Protein 8OVX (pdb70)

Radius of gyration: 34.3 Å; Cα contacts (8 Å, |Δi|>4): 989; chains: 6; bounding box: 83×64×106 Å

Foldseek 3Di:
DCVVVVVVVPVVQWDWDDDCAIKTWGWDADPPVRGIDDIWIWGWAADPVPGAIDTDDTPDQPLDDLHVVCCVPPNRRPNDVVSVVVSVVVVNVVVVLVVVLVVLVVVVVVVVQWADWDADSNRAQIWTHHPQWTWGFGADRCGTPDIRTPNVPNCCVVCVVVVVD/DCPCVCDVVQHQKHWDWDDWDQDVFKIKTKTKIWRCLPVVDTWMFIKIFIARVPPGDTPDMDGDDTGPPCRPVLPLLPPPRDVCLRVVQVSLLVVLLSVQQVLQVVVCVVQVPQWNKDAPDPRFKIWIAHPHKIKIWGWDWHADPCVRHIDTDIAIWIDHNPDTDDRVVVVVLLVVLCVVPNDRVSVVVVVCVVVPPPD/DVVVVVCVVVVVVVLVDPDDPPSPPVCCPVVVVVVVCVVVVDDDDDDDDDCVPPDPPVVVVCVVDVVVVVVVVVVVCVCVVCVVVVVVPCPVVVVVVPD/DVVVVVVVVVVVVVVVVVVVVVVVVVVVCVVVVPDDDDDPDDDDVVVVVVVVVCCCPPPVHHVVVVVCVVVVVVVVVVD/DVVVLVVLVVVLVVVVVVVVVVLVVVLVVCPPVHPNVVSVVVVVVCVVPPPCVPPPVVSSVVSVVVVVVVVVVVVVLVVLVVVVVPVVVVLVSLVPRDQDVPVVNVVCNVVSVVVPVVSVVVVVVVVVVVVVVVVVVVVVVVQVVVCVVVVPNPVVCVVVCVVVVVVVVVVVVVVVVVCCCVPVVDPVVVVVVVCVVPVPPPD/DDCVVVVVVVVVCVQCCNVCPLVNVLVVCVVVDDPNVCSVVVVVVSVVVVVVVSVVVVVVVVVVVVVVVVVDVPCVVVVVVVVVVVVVVVVVVVVVVVVVVVVVVVVVVVVVPDDPDPPVVVVVVVVVVVVVVVVVVVVD

B-factor: mean 207.93, std 102.01, range [83.56, 585.02]

Solvent-accessible surface area: 45520 Å² total; per-residue (Å²): 133,70,90,9,43,44,44,12,27,85,9,15,1,2,12,14,69,41,78,175,75,9,9,9,55,2,7,3,19,9,99,76,82,35,60,68,38,126,50,19,83,10,48,17,73,36,94,166,112,68,91,8,32,63,34,104,99,92,55,16,46,104,51,12,70,9,73,36,49,13,73,36,0,48,44,21,91,6,75,55,73,55,10,12,21,0,15,0,10,45,8,4,51,56,13,22,49,26,24,108,1,76,48,38,40,87,75,22,32,66,101,149,70,22,93,101,57,94,87,51,134,68,16,8,76,18,32,22,104,40,149,111,66,62,26,44,22,96,11,89,78,47,45,24,89,50,73,55,128,107,120,74,7,86,34,30,32,12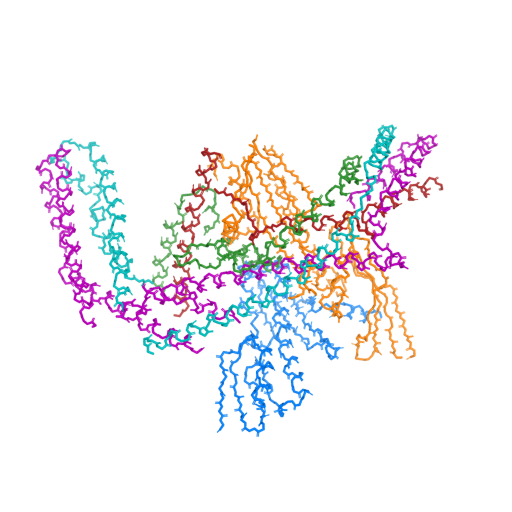6,137,39,54,147,92,43,123,131,97,82,46,19,79,81,76,14,12,54,91,7,76,28,58,58,84,57,112,82,137,69,119,50,52,14,23,15,25,3,40,13,59,8,25,44,82,107,73,32,43,19,16,5,28,20,66,23,15,30,67,115,126,107,44,22,21,88,92,25,49,76,79,100,8,16,56,51,10,84,7,62,0,44,30,2,12,79,55,121,4,21,6,61,3,15,7,0,5,7,0,14,6,7,0,80,32,76,6,64,35,23,3,102,53,13,39,94,98,6,68,101,170,17,139,24,88,75,93,17,103,15,14,0,0,30,2,24,9,167,84,16,24,1,20,0,6,2,7,30,16,17,18,48,77,128,20,17,1,64,0,48,0,2,3,4,14,75,39,50,81,62,66,35,40,8,39,46,16,4,20,18,0,72,9,6,0,69,44,8,0,12,121,55,0,3,58,5,9,2,37,24,4,58,16,104,86,44,178,129,93,66,75,42,2,106,118,88,51,92,130,41,51,148,38,152,24,107,24,15,27,75,78,31,118,104,4,75,44,51,24,102,24,16,20,59,14,5,16,4,101,10,1,92,44,37,94,69,62,32,123,25,211,62,39,25,68,33,7,76,86,51,8,94,8,6,131,45,11,40,85,11,15,135,94,4,47,122,33,11,28,116,22,42,67,11,5,58,30,83,44,12,39,77,56,63,106,83,87,45,184,114,31,25,104,59,3,65,42,85,35,93,84,38,68,86,14,20,105,77,14,64,96,41,49,77,58,36,122,71,95,94,70,37,107,62,29,6,38,75,19,78,17,17,12,23,4,46,68,23,2,48,11,6,9,20,23,17,2,15,30,103,50,14,44,55,22,8,108,52,42,41,77,92,74,118,152,93,91,60,39,77,46,14,19,94,42,19,61,80,36,31,68,16,69,107,58,34,38,65,98,25,24,97,53,27,42,79,68,10,64,106,107,5,9,111,30,32,76,36,28,17,95,98,66,13,137,88,35,48,34,138,52,116,2,49,105,18,0,78,72,5,45,65,44,20,54,109,60,77,63,54,36,48,101,83,30,94,122,22,46,88,69,117,152,44,18,35,39,2,22,130,12,48,63,31,111,152,144,25,32,54,27,33,32,84,36,14,104,39,5,2,34,18,1,11,0,25,43,9,3,44,49,14,41,74,29,0,55,12,3,5,11,28,3,70,2,6,27,56,0,2,96,96,45,64,87,68,78,61,11,66,54,38,16,37,68,3,21,36,75,3,35,98,10,20,46,56,23,20,126,26,40,54,60,36,58,99,85,64,70,48,90,82,47,33,63,63,52,52,64,59,26,31,59,42,11,47,66,148,58,1,30,61,43,26,49,84,47,33,55,80,33,38,39,41,74,104,12,54,47,78,40,37,73,101,53,7,105,120,82,20,102,47,78,143,50,1,87,76,11,58,88,61,25,64,56,22,14,59,106,28,57,70,83,24,47,70,88,22,79,97,41,12,81,36,42,51,41,196,58,88,104,71,65,18,24,72,10,17,109,92,6,31,70,75,1,97,114,79,8,105,100,25,8,50,36,2,82,56,51,16,64,56,9,40,66,18,4,98,53,3,102,24,132,72,75,14,84,70,18,17,65,35,2,52,64,14,17,63,55,35,40,65,26,61,90,90,76

Sequence (885 aa):
DYIVLENVYRMFGITFFPLVMLGIRLEVFSERTSQFEKPHYVLLKKRIKSNSWFLFKHTIPSFIDVQGIFDDTNGGLVISHDDAYLFAKRVFLQLVEVQKRRQIFKDLEAKKIIHDLDLDLESSMVSFFVKDIKVELFVKQNEIVSCSILDSLDDLELKLNHSFARLSYLRDHTYPHLQVSVQSRDRVHGIEVLVVNYKFCRNTMNPFEIQFKMFYKFEDSTLLKWEILRISTNVRLKAKQLLATRNFQKCLLSLYEFDKIKSKKTGIFQNLINLLKRKTRCYLMNNSDSLIVERVTIKLQINFIITMPGECFLPMSKISIALWKGGERFNQIDLDEICYGLIKEYGVKTGLKEICNVCLFPDMMNLKTNNKKRLTEKLIQKDLHPVLNKADGPVTFRNDSHELNLMLNDPIKSTADVRLDKEEVLSLLPSLKEYTKKSKELKETMGQMISDSHEEEIKEVFVGKDWHDLQNEQAKLNDKVKLNKRLNDLTSTLLGKDSEDDSIRDDSNILDIAHFVDLMDPYNGLLKKINKINENLSNELQMTDTYNSISNFIENELTALLSSDDYLMDDLAGELPNEVCRLLKAQVIEKRKDAMSRGKQDLLSKEIYDNESELRASQSQQIMELVGIERLIEDVLKLPQMDLKVLSEYSNLRKDLILKCQALQIGESKLSDILSQTNSINSLTTSIKEASEDDDISEYFATYNGKLVVALEEMKLLLEEAVKTFGNSPEKREKIKKILSELKKMNSEQLLHNYVSDSLLTTLISFQEFKQQLQSYTSDEQQLQHWYELLQARDARVTSELEARIKQFFITLRSRLSLETLIDALYKINDLLQQRLQILDDAIQEKTSELAEFENMVRSPSAGDNAIPGLLQIIQSYINLLEEN

Nearest PDB structures (foldseek):
  8ovx-assembly1_Q  TM=1.010E+00  e=6.909E-16  Saccharomyces cerevisiae
  8ovx-assembly1_P  TM=1.005E+00  e=2.615E-40  Saccharomyces cerevisiae
  6qlf-assembly1_P  TM=9.758E-01  e=1.849E-33  Saccharomyces cerevisiae
  6qle-assembly1_P  TM=9.752E-01  e=4.455E-33  Saccharomyces cerevisiae
  8ow1-assembly1_P  TM=9.582E-01  e=1.635E-29  Saccharomyces cerevisiae

Secondary structure (DSSP, 8-state):
-HHHHHHHHHTSSEEEEE---EEEEE--B-TTT-SB-PPEEEEEEE-TTT--EEEEEE---TTS-SSTTTTSSGGG---SHHHHHHHHHHHHHHHHHHHHHHHHHHHHHHTTSS--EE--SSSSS-EE--SS--EEEEEETTEEEEEEE----THHHHHHHHHH-/-HHHHHHTSSTTEEEEEEEEEE----EEEEEEEEE-SSTTS-EEEEEEEEE-SSS-----EEEEEE-TTTTTHHHHGGGSS-GGGTSTTTHHHHHHHHHHHHHHHHHHTTTTTTSEEEESSSSSEEEEEE--EEEEEEEEEEPPP---S-EEEEEEEEE-SS-B--HHHHHHHHHHHHHHT-HHHHHHHHHHHHH-S--/-HHHHHHHHHHHHHS--S-SSTTSS----HHHHHHHHHHTTB--SPPPPP-SSS---HHHHHHH--HHHHHHHHHHHHHHHHHHHHHTT-HHHHHHHH-/-HHHHHHHHHHHHHHHHHHHHHHHHHHHHHHHH-----SSSS--HHHHHHHHHHHHT-SSSTTHHHHHHHHHHHHHHH-/-HHHHHHHHHHHHHHHHHHHHHHHHHHHHHBTTB-HHHHHHHHHHIIIIIGGGS-HHHHHHHHHHHHHHHHHHHHHHHHHHHHHH--HHHHHHHHTS-----HHHHHHHHHHHHHHHHHHHHHHHHHHHHHHHHHHHHHHHHHHHHHHHHSSS-HHHHTTSHHHHHHHHHHHHHHHHHHHHHHT--HHHHHHHHHHHHHHHH-/--HHHHHHHHHHTTSTTTTS-HHHHHHHTTTT-S-STHHHHHHHHHHHHHHHHHHHHHHHHHHHHHHHHHT---THHHHHHHHHHHHHHHHHHHHHHHHHHHHHHHHHHHHHS---S-HHHHHHHHHHHHHHHHHHHHH-

Structure (mmCIF, N/CA/C/O backbone):
data_8OVX
#
_entry.id   8OVX
#
_cell.length_a   1.00
_cell.length_b   1.00
_cell.length_c   1.00
_cell.angle_alpha   90.00
_cell.angle_beta   90.00
_cell.angle_gamma   90.00
#
_symmetry.space_group_name_H-M   'P 1'
#
loop_
_entity.id
_entity.type
_entity.pdbx_description
1 polymer 'Inner kinetochore subunit MCM21'
2 polymer 'Inner kinetochore subunit CTF19'
3 polymer 'Inner kinetochore subunit OKP1'
4 polymer 'Inner kinetochore subunit AME1'
5 polymer 'Inner kinetochore subunit NKP1'
6 polymer 'Inner kinetochore subunit NKP2'
#
loop_
_atom_site.group_PDB
_atom_site.id
_atom_site.type_symbol
_atom_site.label_atom_id
_atom_site.label_alt_id
_atom_site.label_comp_id
_atom_site.label_asym_id
_atom_site.label_entity_id
_atom_site.label_seq_id
_atom_site.pdbx_PDB_ins_code
_atom_site.Cartn_x
_atom_site.Cartn_y
_atom_site.Cartn_z
_atom_site.occupancy
_atom_site.B_iso_or_equiv
_atom_site.auth_seq_id
_atom_site.auth_comp_id
_atom_site.auth_asym_id
_atom_site.auth_atom_id
_atom_site.pdbx_PDB_model_num
ATOM 1 N N . ASP A 1 162 ? 142.361 111.691 105.977 1.00 211.24 162 ASP O N 1
ATOM 2 C CA . ASP A 1 162 ? 141.082 112.390 105.963 1.00 211.24 162 ASP O CA 1
ATOM 3 C C . ASP A 1 162 ? 140.671 112.821 107.363 1.00 211.24 162 ASP O C 1
ATOM 4 O O . ASP A 1 162 ? 140.950 113.937 107.791 1.00 211.24 162 ASP O O 1
ATOM 9 N N . TYR A 1 163 ? 139.993 111.914 108.066 1.00 211.22 163 TYR O N 1
ATOM 10 C CA . TYR A 1 163 ? 139.479 112.207 109.398 1.00 211.22 163 TYR O CA 1
ATOM 11 C C . TYR A 1 163 ? 140.573 112.232 110.459 1.00 211.22 163 TYR O C 1
ATOM 12 O O . TYR A 1 163 ? 140.392 112.882 111.499 1.00 211.22 163 TYR O O 1
ATOM 21 N N . ILE A 1 164 ? 141.699 111.555 110.209 1.00 208.60 164 ILE O N 1
ATOM 22 C CA . ILE A 1 164 ? 142.761 111.441 111.208 1.00 208.60 164 ILE O CA 1
ATOM 23 C C . ILE A 1 164 ? 143.353 112.809 111.545 1.00 208.60 164 ILE O C 1
ATOM 24 O O . ILE A 1 164 ? 143.522 113.156 112.726 1.00 208.60 164 ILE O O 1
ATOM 29 N N . VAL A 1 165 ? 143.606 113.635 110.526 1.00 205.24 165 VAL O N 1
ATOM 30 C CA . VAL A 1 165 ? 144.122 114.975 110.774 1.00 205.24 165 VAL O CA 1
ATOM 31 C C . VAL A 1 165 ? 143.056 115.829 111.450 1.00 205.24 165 VAL O C 1
ATOM 32 O O . VAL A 1 165 ? 143.370 116.745 112.216 1.00 205.24 165 VAL O O 1
ATOM 36 N N . LEU A 1 166 ? 141.778 115.506 111.226 1.00 206.88 166 LEU O N 1
ATOM 37 C CA . LEU A 1 166 ? 140.724 116.233 111.924 1.00 206.88 166 LEU O CA 1
ATOM 38 C C . LEU A 1 166 ? 140.715 115.919 113.416 1.00 206.88 166 LEU O C 1
ATOM 39 O O . LEU A 1 166 ? 140.497 116.824 114.231 1.00 206.88 166 LEU O O 1
ATOM 44 N N . GLU A 1 167 ? 140.975 114.664 113.818 1.00 208.83 167 GLU O N 1
ATOM 45 C CA . GLU A 1 167 ? 141.043 114.457 115.266 1.00 208.83 167 GLU O CA 1
ATOM 46 C C . GLU A 1 167 ? 142.347 115.002 115.842 1.00 208.83 167 GLU O C 1
ATOM 47 O O . GLU A 1 167 ? 142.395 115.352 117.023 1.00 208.83 167 GLU O O 1
ATOM 53 N N . ASN A 1 168 ? 143.413 115.101 115.034 1.00 205.11 168 ASN O N 1
ATOM 54 C CA . ASN A 1 168 ? 144.609 115.790 115.540 1.00 205.11 168 ASN O CA 1
ATOM 55 C C . ASN A 1 168 ? 144.343 117.278 115.780 1.00 205.11 168 ASN O C 1
ATOM 56 O O . ASN A 1 168 ? 144.756 117.838 116.810 1.00 205.11 168 ASN O O 1
ATOM 61 N N . VAL A 1 169 ? 143.647 117.925 114.841 1.00 195.49 169 VAL O N 1
ATOM 62 C CA . VAL A 1 169 ? 143.238 119.319 114.997 1.00 195.49 169 VAL O CA 1
ATOM 63 C C . VAL A 1 169 ? 142.310 119.487 116.192 1.00 195.49 169 VAL O C 1
ATOM 64 O O . VAL A 1 169 ? 142.426 120.458 116.949 1.00 195.49 169 VAL O O 1
ATOM 68 N N . TYR A 1 170 ? 141.402 118.537 116.408 1.00 207.83 170 TYR O N 1
ATOM 69 C CA . TYR A 1 170 ? 140.524 118.628 117.570 1.00 207.83 170 TYR O CA 1
ATOM 70 C C . TYR A 1 170 ? 141.297 118.395 118.865 1.00 207.83 170 TYR O C 1
ATOM 71 O O . TYR A 1 170 ? 140.991 119.002 119.898 1.00 207.83 170 TYR O O 1
ATOM 80 N N . ARG A 1 171 ? 142.317 117.536 118.827 1.00 203.34 171 ARG O N 1
ATOM 81 C CA . ARG A 1 171 ? 143.019 117.174 120.050 1.00 203.34 171 ARG O CA 1
ATOM 82 C C . ARG A 1 171 ? 144.111 118.159 120.443 1.00 203.34 171 ARG O C 1
ATOM 83 O O . ARG A 1 171 ? 144.606 118.066 121.572 1.00 203.34 171 ARG O O 1
ATOM 91 N N . MET A 1 172 ? 144.534 119.074 119.556 1.00 186.29 172 MET O N 1
ATOM 92 C CA . MET A 1 172 ? 145.634 119.945 119.983 1.00 186.29 172 MET O CA 1
ATOM 93 C C . MET A 1 172 ? 145.181 120.938 121.045 1.00 186.29 172 MET O C 1
ATOM 94 O O . MET A 1 172 ? 146.027 121.520 121.734 1.00 186.29 172 MET O O 1
ATOM 99 N N . PHE A 1 173 ? 143.870 121.184 121.143 1.00 182.16 173 PHE O N 1
ATOM 100 C CA . PHE A 1 173 ? 143.324 122.094 122.144 1.00 182.16 173 PHE O CA 1
ATOM 101 C C . PHE A 1 173 ? 143.667 121.630 123.553 1.00 182.16 173 PHE O C 1
ATOM 102 O O . PHE A 1 173 ? 144.357 122.330 124.303 1.00 182.16 173 PHE O O 1
ATOM 110 N N . GLY A 1 174 ? 143.214 120.439 123.920 1.00 193.00 174 GLY O N 1
ATOM 111 C CA . GLY A 1 174 ? 143.424 119.944 125.261 1.00 193.00 174 GLY O CA 1
ATOM 112 C C . GLY A 1 174 ? 142.124 119.825 126.023 1.00 193.00 174 GLY O C 1
ATOM 113 O O . GLY A 1 174 ? 142.091 119.291 127.132 1.00 193.00 174 GLY O O 1
ATOM 114 N N . ILE A 1 175 ? 141.049 120.355 125.448 1.00 198.87 175 ILE O N 1
ATOM 115 C CA . ILE A 1 175 ? 139.703 120.211 125.988 1.00 198.87 175 ILE O CA 1
ATOM 116 C C . ILE A 1 175 ? 138.806 119.721 124.864 1.00 198.87 175 ILE O C 1
ATOM 117 O O . ILE A 1 175 ? 138.539 120.468 123.915 1.00 198.87 175 ILE O O 1
ATOM 122 N N . THR A 1 176 ? 138.335 118.478 124.961 1.00 219.18 176 THR O N 1
ATOM 123 C CA . THR A 1 176 ? 137.361 117.981 123.997 1.00 219.18 176 THR O CA 1
ATOM 124 C C . THR A 1 176 ? 136.191 117.329 124.719 1.00 219.18 176 THR O C 1
ATOM 125 O O . THR A 1 176 ? 136.335 116.814 125.829 1.00 219.18 176 THR O O 1
ATOM 129 N N . PHE A 1 177 ? 135.026 117.363 124.076 1.00 216.96 177 PHE O N 1
ATOM 130 C CA . PHE A 1 177 ? 133.805 116.764 124.613 1.00 216.96 177 PHE O CA 1
ATOM 131 C C . PHE A 1 177 ? 133.292 115.746 123.600 1.00 216.96 177 PHE O C 1
ATOM 132 O O . PHE A 1 177 ? 132.793 116.115 122.533 1.00 216.96 177 PHE O O 1
ATOM 140 N N . PHE A 1 178 ? 133.410 114.484 123.934 1.00 234.60 178 PHE O N 1
ATOM 141 C CA . PHE A 1 178 ? 133.007 113.313 123.181 1.00 234.60 178 PHE O CA 1
ATOM 142 C C . PHE A 1 178 ? 131.598 112.890 123.580 1.00 234.60 178 PHE O C 1
ATOM 143 O O . PHE A 1 178 ? 131.329 112.624 124.759 1.00 234.60 178 PHE O O 1
ATOM 151 N N . PRO A 1 179 ? 130.675 112.858 122.622 1.00 234.28 179 PRO O N 1
ATOM 152 C CA . PRO A 1 179 ? 129.290 112.494 122.938 1.00 234.28 179 PRO O CA 1
ATOM 153 C C . PRO A 1 179 ? 129.155 111.011 123.246 1.00 234.28 179 PRO O C 1
ATOM 154 O O . PRO A 1 179 ? 129.924 110.173 122.772 1.00 234.28 179 PRO O O 1
ATOM 158 N N . LEU A 1 180 ? 128.146 110.695 124.052 1.00 244.74 180 LEU O N 1
ATOM 159 C CA . LEU A 1 180 ? 127.878 109.312 124.421 1.00 244.74 180 LEU O CA 1
ATOM 160 C C . LEU A 1 180 ? 126.394 109.170 124.728 1.00 244.74 180 LEU O C 1
ATOM 161 O O . LEU A 1 180 ? 125.717 110.150 125.047 1.00 244.74 180 LEU O O 1
ATOM 166 N N . VAL A 1 181 ? 125.900 107.940 124.625 1.00 243.87 181 VAL O N 1
ATOM 167 C CA . VAL A 1 181 ? 124.497 107.650 124.896 1.00 243.87 181 VAL O CA 1
ATOM 168 C C . VAL A 1 181 ? 124.368 106.727 126.104 1.00 243.87 181 VAL O C 1
ATOM 169 O O . VAL A 1 181 ? 125.344 106.117 126.541 1.00 243.87 181 VAL O O 1
ATOM 173 N N . MET A 1 201 ? 124.758 111.538 127.822 1.00 247.07 201 MET O N 1
ATOM 174 C CA . MET A 1 201 ? 126.010 111.261 128.511 1.00 247.07 201 MET O CA 1
ATOM 175 C C . MET A 1 201 ? 127.085 112.156 127.910 1.00 247.07 201 MET O C 1
ATOM 176 O O . MET A 1 201 ? 126.871 112.743 126.849 1.00 247.07 201 MET O O 1
ATOM 181 N N . LEU A 1 202 ? 128.244 112.259 128.557 1.00 241.99 202 LEU O N 1
ATOM 182 C CA . LEU A 1 202 ? 129.309 113.079 127.991 1.00 241.99 202 LEU O CA 1
ATOM 183 C C . LEU A 1 202 ? 130.655 112.512 128.418 1.00 241.99 202 LEU O C 1
ATOM 184 O O . LEU A 1 202 ? 130.757 111.782 129.404 1.00 241.99 202 LEU O O 1
ATOM 189 N N . GLY A 1 203 ? 131.693 112.855 127.655 1.00 231.71 203 GLY O N 1
ATOM 190 C CA . GLY A 1 203 ? 133.050 112.558 128.069 1.00 231.71 203 GLY O CA 1
ATOM 191 C C . GLY A 1 203 ? 134.011 113.696 127.794 1.00 231.71 203 GLY O C 1
ATOM 192 O O . GLY A 1 203 ? 134.215 114.074 126.640 1.00 231.71 203 GLY O O 1
ATOM 193 N N . ILE A 1 204 ? 134.617 114.249 128.839 1.00 224.42 204 ILE O N 1
ATOM 194 C CA . ILE A 1 204 ? 135.580 115.334 128.703 1.00 224.42 204 ILE O CA 1
ATOM 195 C C . ILE A 1 204 ? 136.978 114.734 128.668 1.00 224.42 204 ILE O C 1
ATOM 196 O O . ILE A 1 204 ? 137.392 114.039 129.605 1.00 224.42 204 ILE O O 1
ATOM 201 N N . ARG A 1 205 ? 137.701 114.995 127.585 1.00 205.67 205 ARG O N 1
ATOM 202 C CA . ARG A 1 205 ? 139.063 114.518 127.399 1.00 205.67 205 ARG O CA 1
ATOM 203 C C . ARG A 1 205 ? 140.030 115.685 127.541 1.00 205.67 205 ARG O C 1
ATOM 204 O O . ARG A 1 205 ? 139.847 116.735 126.906 1.00 205.67 205 ARG O O 1
ATOM 212 N N . LEU A 1 206 ? 141.054 115.484 128.372 1.00 198.28 206 LEU O N 1
ATOM 213 C CA . LEU A 1 206 ? 142.023 116.510 128.736 1.00 198.28 206 LEU O CA 1
ATOM 214 C C . LEU A 1 206 ? 143.427 116.016 128.420 1.00 198.28 206 LEU O C 1
ATOM 215 O O . LEU A 1 206 ? 143.806 114.914 128.829 1.00 198.28 206 LEU O O 1
ATOM 220 N N . GLU A 1 207 ? 144.196 116.828 127.698 1.00 197.33 207 GLU O N 1
ATOM 221 C CA . GLU A 1 207 ? 145.613 116.563 127.486 1.00 197.33 207 GLU O CA 1
ATOM 222 C C . GLU A 1 207 ? 146.372 117.877 127.556 1.00 197.33 207 GLU O C 1
ATOM 223 O O . GLU A 1 207 ? 145.867 118.912 127.113 1.00 197.33 207 GLU O O 1
ATOM 229 N N . VAL A 1 208 ? 147.574 117.841 128.120 1.00 187.16 208 VAL O N 1
ATOM 230 C CA . VAL A 1 208 ? 148.412 119.027 128.251 1.00 187.16 208 VAL O CA 1
ATOM 231 C C . VAL A 1 208 ? 149.668 118.818 127.419 1.00 187.16 208 VAL O C 1
ATOM 232 O O . VAL A 1 208 ? 150.408 117.849 127.626 1.00 187.16 208 VAL O O 1
ATOM 236 N N . PHE A 1 209 ? 149.910 119.724 126.476 1.00 177.46 209 PHE O N 1
ATOM 237 C CA . PHE A 1 209 ? 151.096 119.627 125.638 1.00 177.46 209 PHE O CA 1
ATOM 238 C C . PHE A 1 209 ? 152.325 120.070 126.420 1.00 177.46 209 PHE O C 1
ATOM 239 O O . PHE A 1 209 ? 152.307 121.105 127.093 1.00 177.46 209 PHE O O 1
ATOM 247 N N . SER A 1 210 ? 153.393 119.285 126.331 1.00 185.30 210 SER O N 1
ATOM 248 C CA . SER A 1 210 ? 154.647 119.605 126.998 1.00 185.30 210 SER O CA 1
ATOM 249 C C . SER A 1 210 ? 155.546 120.362 126.029 1.00 185.30 210 SER O C 1
ATOM 250 O O . SER A 1 210 ? 155.778 119.904 124.906 1.00 185.30 210 SER O O 1
ATOM 253 N N . GLU A 1 211 ? 156.045 121.521 126.461 1.00 179.49 211 GLU O N 1
ATOM 254 C CA . GLU A 1 211 ? 156.939 122.297 125.609 1.00 179.49 211 GLU O CA 1
ATOM 255 C C . GLU A 1 211 ? 158.321 121.662 125.518 1.00 179.49 211 GLU O C 1
ATOM 256 O O . GLU A 1 211 ? 158.970 121.740 124.468 1.00 179.49 211 GLU O O 1
ATOM 262 N N . ARG A 1 212 ? 158.780 121.022 126.595 1.00 179.70 212 ARG O N 1
ATOM 263 C CA . ARG A 1 212 ? 160.126 120.457 126.612 1.00 179.70 212 ARG O CA 1
ATOM 264 C C . ARG A 1 212 ? 160.210 119.200 125.754 1.00 179.70 212 ARG O C 1
ATOM 265 O O . ARG A 1 212 ? 161.024 119.119 124.827 1.00 179.70 212 ARG O O 1
ATOM 267 N N . THR A 1 213 ? 159.372 118.207 126.045 1.00 179.33 213 THR O N 1
ATOM 268 C CA . THR A 1 213 ? 159.420 116.942 125.323 1.00 179.33 213 THR O CA 1
ATOM 269 C C . THR A 1 213 ? 158.663 116.981 124.003 1.00 179.33 213 THR O C 1
ATOM 270 O O . THR A 1 213 ? 158.727 116.000 123.253 1.00 179.33 213 THR O O 1
ATOM 274 N N . SER A 1 214 ? 157.967 118.086 123.710 1.00 184.75 214 SER O N 1
ATOM 275 C CA . SER A 1 214 ? 157.208 118.290 122.466 1.00 184.75 214 SER O CA 1
ATOM 276 C C . SER A 1 214 ? 156.188 117.179 122.226 1.00 184.75 214 SER O C 1
ATOM 277 O O . SER A 1 214 ? 155.973 116.747 121.093 1.00 184.75 214 SER O O 1
ATOM 280 N N . GLN A 1 215 ? 155.545 116.711 123.292 1.00 191.90 215 GLN O N 1
ATOM 281 C CA . GLN A 1 215 ? 154.571 115.637 123.196 1.00 191.90 215 GLN O CA 1
ATOM 282 C C . GLN A 1 215 ? 153.425 115.898 124.164 1.00 191.90 215 GLN O C 1
ATOM 283 O O . GLN A 1 215 ? 153.594 116.573 125.183 1.00 191.90 215 GLN O O 1
ATOM 289 N N . PHE A 1 216 ? 152.253 115.362 123.830 1.00 194.57 216 PHE O N 1
ATOM 290 C CA . PHE A 1 216 ? 151.086 115.496 124.686 1.00 194.57 216 PHE O CA 1
ATOM 291 C C . PHE A 1 216 ? 151.231 114.619 125.929 1.00 194.57 216 PHE O C 1
ATOM 292 O O . PHE A 1 216 ? 152.068 113.714 125.998 1.00 194.57 216 PHE O O 1
ATOM 300 N N . GLU A 1 217 ? 150.393 114.899 126.923 1.00 198.07 217 GLU O N 1
ATOM 301 C CA . GLU A 1 217 ? 150.390 114.146 128.165 1.00 198.07 217 GLU O CA 1
ATOM 302 C C . GLU A 1 217 ? 149.435 112.958 128.043 1.00 198.07 217 GLU O C 1
ATOM 303 O O . GLU A 1 217 ? 148.860 112.696 126.984 1.00 198.07 217 GLU O O 1
ATOM 309 N N . LYS A 1 218 ? 149.280 112.218 129.136 1.00 204.06 218 LYS O N 1
ATOM 310 C CA . LYS A 1 218 ? 148.336 111.111 129.166 1.00 204.06 218 LYS O CA 1
ATOM 311 C C . LYS A 1 218 ? 146.910 111.647 129.087 1.00 204.06 218 LYS O C 1
ATOM 312 O O . LYS A 1 218 ? 146.576 112.611 129.790 1.00 204.06 218 LYS O O 1
ATOM 318 N N . PRO A 1 219 ? 146.051 111.071 128.243 1.00 206.61 219 PRO O N 1
ATOM 319 C CA . PRO A 1 219 ? 144.670 111.565 128.126 1.00 206.61 219 PRO O CA 1
ATOM 320 C C . PRO A 1 219 ? 143.870 111.267 129.386 1.00 206.61 219 PRO O C 1
ATOM 321 O O . PRO A 1 219 ? 143.726 110.111 129.788 1.00 206.61 219 PRO O O 1
ATOM 325 N N . HIS A 1 220 ? 143.354 112.322 130.008 1.00 206.75 220 HIS O N 1
ATOM 326 C CA . HIS A 1 220 ? 142.492 112.199 131.175 1.00 206.75 220 HIS O CA 1
ATOM 327 C C . HIS A 1 220 ? 141.041 112.200 130.714 1.00 206.75 220 HIS O C 1
ATOM 328 O O . HIS A 1 220 ? 140.603 113.132 130.030 1.00 206.75 220 HIS O O 1
ATOM 335 N N . TYR A 1 221 ? 140.304 111.158 131.082 1.00 220.43 221 TYR O N 1
ATOM 336 C CA . TYR A 1 221 ? 138.916 110.983 130.678 1.00 220.43 221 TYR O CA 1
ATOM 337 C C . TYR A 1 221 ? 138.008 111.216 131.876 1.00 220.43 221 TYR O C 1
ATOM 338 O O . TYR A 1 221 ? 138.220 110.631 132.944 1.00 220.43 221 TYR O O 1
ATOM 347 N N . VAL A 1 222 ? 137.003 112.069 131.698 1.00 244.62 222 VAL O N 1
ATOM 348 C CA . VAL A 1 222 ? 135.993 112.334 132.717 1.00 244.62 222 VAL O CA 1
ATOM 349 C C . VAL A 1 222 ? 134.648 112.013 132.076 1.00 244.62 222 VAL O C 1
ATOM 350 O O . VAL A 1 222 ? 134.133 112.799 131.275 1.00 244.62 222 VAL O O 1
ATOM 354 N N . LEU A 1 223 ? 134.087 110.854 132.407 1.00 257.46 223 LEU O N 1
ATOM 355 C CA . LEU A 1 223 ? 132.789 110.438 131.889 1.00 257.46 223 LEU O CA 1
ATOM 356 C C . LEU A 1 223 ? 131.712 111.009 132.804 1.00 257.46 223 LEU O C 1
ATOM 357 O O . LEU A 1 223 ? 131.611 110.624 133.976 1.00 257.46 223 LEU O O 1
ATOM 362 N N . LEU A 1 224 ? 130.911 111.921 132.258 1.00 261.23 224 LEU O N 1
ATOM 363 C CA . LEU A 1 224 ? 129.977 112.747 133.007 1.00 261.23 224 LEU O CA 1
ATOM 364 C C . LEU A 1 224 ? 128.549 112.314 132.698 1.00 261.23 224 LEU O C 1
ATOM 365 O O . LEU A 1 224 ? 128.179 112.158 131.525 1.00 261.23 224 LEU O O 1
ATOM 370 N N . LYS A 1 225 ? 127.756 112.135 133.753 1.00 265.73 225 LYS O N 1
ATOM 371 C CA . LYS A 1 225 ? 126.390 111.637 133.684 1.00 265.73 225 LYS O CA 1
ATOM 372 C C . LYS A 1 225 ? 125.401 112.734 134.059 1.00 265.73 225 LYS O C 1
ATOM 373 O O . LYS A 1 225 ? 125.677 113.573 134.919 1.00 265.73 225 LYS O O 1
ATOM 379 N N . LYS A 1 226 ? 124.242 112.717 133.407 1.00 264.73 226 LYS O N 1
ATOM 380 C CA . LYS A 1 226 ? 123.165 113.657 133.687 1.00 264.73 226 LYS O CA 1
ATOM 381 C C . LYS A 1 226 ? 122.127 113.008 134.594 1.00 264.73 226 LYS O C 1
ATOM 382 O O . LYS A 1 226 ? 121.694 111.878 134.349 1.00 264.73 226 LYS O O 1
ATOM 388 N N . ARG A 1 227 ? 121.734 113.725 135.646 1.00 269.64 227 ARG O N 1
ATOM 389 C CA . ARG A 1 227 ? 120.691 113.232 136.535 1.00 269.64 227 ARG O CA 1
ATOM 390 C C . ARG A 1 227 ? 119.337 113.274 135.840 1.00 269.64 227 ARG O C 1
ATOM 391 O O . ARG A 1 227 ? 119.016 114.227 135.125 1.00 269.64 227 ARG O O 1
ATOM 399 N N . ILE A 1 228 ? 118.538 112.231 136.059 1.00 276.96 228 ILE O N 1
ATOM 400 C CA . ILE A 1 228 ? 117.213 112.176 135.451 1.00 276.96 228 ILE O CA 1
ATOM 401 C C . ILE A 1 228 ? 116.199 112.938 136.295 1.00 276.96 228 ILE O C 1
ATOM 402 O O . ILE A 1 228 ? 115.353 113.665 135.762 1.00 276.96 228 ILE O O 1
ATOM 407 N N . LYS A 1 229 ? 116.272 112.797 137.616 1.00 280.68 229 LYS O N 1
ATOM 408 C CA . LYS A 1 229 ? 115.298 113.390 138.523 1.00 280.68 229 LYS O CA 1
ATOM 409 C C . LYS A 1 229 ? 115.676 114.789 138.991 1.00 280.68 229 LYS O C 1
ATOM 410 O O . LYS A 1 229 ? 114.883 115.422 139.695 1.00 280.68 229 LYS O O 1
ATOM 412 N N . SER A 1 230 ? 116.858 115.291 138.627 1.00 276.25 230 SER O N 1
ATOM 413 C CA . SER A 1 230 ? 117.287 116.615 139.056 1.00 276.25 230 SER O CA 1
ATOM 414 C C . SER A 1 230 ? 117.705 117.535 137.919 1.00 276.25 230 SER O C 1
ATOM 415 O O . SER A 1 230 ? 117.857 118.738 138.162 1.00 276.25 230 SER O O 1
ATOM 418 N N . ASN A 1 231 ? 117.896 117.010 136.701 1.00 265.77 231 ASN O N 1
ATOM 419 C CA . ASN A 1 231 ? 118.254 117.787 135.507 1.00 265.77 231 ASN O CA 1
ATOM 420 C C . ASN A 1 231 ? 119.554 118.568 135.711 1.00 265.77 231 ASN O C 1
ATOM 421 O O . ASN A 1 231 ? 119.626 119.777 135.478 1.00 265.77 231 ASN O O 1
ATOM 426 N N . SER A 1 232 ? 120.591 117.862 136.159 1.00 264.86 232 SER O N 1
ATOM 427 C CA . SER A 1 232 ? 121.903 118.463 136.349 1.00 264.86 232 SER O CA 1
ATOM 428 C C . SER A 1 232 ? 122.960 117.377 136.220 1.00 264.86 232 SER O C 1
ATOM 429 O O . SER A 1 232 ? 122.734 116.236 136.628 1.00 264.86 232 SER O O 1
ATOM 432 N N . TRP A 1 233 ? 124.106 117.737 135.648 1.00 259.95 233 TRP O N 1
ATOM 433 C CA . TRP A 1 233 ? 125.177 116.769 135.454 1.00 259.95 233 TRP O CA 1
ATOM 434 C C . TRP A 1 233 ? 125.845 116.433 136.783 1.00 259.95 233 TRP O C 1
ATOM 435 O O . TRP A 1 233 ? 125.866 117.248 137.709 1.00 259.95 233 TRP O O 1
ATOM 446 N N . PHE A 1 234 ? 126.369 115.212 136.881 1.00 262.34 234 PHE O N 1
ATOM 447 C CA . PHE A 1 234 ? 127.156 114.791 138.032 1.00 262.34 234 PHE O CA 1
ATOM 448 C C . PHE A 1 234 ? 128.192 113.776 137.574 1.00 262.34 234 PHE O C 1
ATOM 449 O O . PHE A 1 234 ? 128.012 113.118 136.545 1.00 262.34 234 PHE O O 1
ATOM 457 N N . LEU A 1 235 ? 129.273 113.652 138.343 1.00 257.29 235 LEU O N 1
ATOM 458 C CA . LEU A 1 235 ? 130.393 112.811 137.938 1.00 257.29 235 LEU O CA 1
ATOM 459 C C . LEU A 1 235 ? 130.023 111.333 137.993 1.00 257.29 235 LEU O C 1
ATOM 460 O O . LEU A 1 235 ? 129.525 110.841 139.010 1.00 257.29 235 LEU O O 1
ATOM 465 N N . PHE A 1 236 ? 130.271 110.626 136.891 1.00 263.70 236 PHE O N 1
ATOM 466 C CA . PHE A 1 236 ? 130.112 109.177 136.836 1.00 263.70 236 PHE O CA 1
ATOM 467 C C . PHE A 1 236 ? 131.440 108.442 136.971 1.00 263.70 236 PHE O C 1
ATOM 468 O O . PHE A 1 236 ? 131.604 107.631 137.887 1.00 263.70 236 PHE O O 1
ATOM 476 N N . LYS A 1 237 ? 132.395 108.705 136.080 1.00 254.34 237 LYS O N 1
ATOM 477 C CA . LYS A 1 237 ? 133.716 108.098 136.186 1.00 254.34 237 LYS O CA 1
ATOM 478 C C . LYS A 1 237 ? 134.780 109.153 135.931 1.00 254.34 237 LYS O C 1
ATOM 479 O O . LYS A 1 237 ? 134.588 110.050 135.108 1.00 254.34 237 LYS O O 1
ATOM 485 N N . HIS A 1 238 ? 135.902 109.042 136.636 1.00 239.24 238 HIS O N 1
ATOM 486 C CA . HIS A 1 238 ? 137.000 109.986 136.496 1.00 239.24 238 HIS O CA 1
ATOM 487 C C . HIS A 1 238 ? 138.322 109.239 136.418 1.00 239.24 238 HIS O C 1
ATOM 488 O O . HIS A 1 238 ? 138.513 108.222 137.090 1.00 239.24 238 HIS O O 1
ATOM 495 N N . THR A 1 239 ? 139.230 109.749 135.586 1.00 228.30 239 THR O N 1
ATOM 496 C CA . THR A 1 239 ? 140.593 109.243 135.493 1.00 228.30 239 THR O CA 1
ATOM 497 C C . THR A 1 239 ? 141.595 110.244 136.060 1.00 228.30 239 THR O C 1
ATOM 498 O O . THR A 1 239 ? 142.788 110.185 135.754 1.00 228.30 239 THR O O 1
ATOM 502 N N . ILE A 1 240 ? 141.114 111.170 136.883 1.00 222.59 240 ILE O N 1
ATOM 503 C CA . ILE A 1 240 ? 141.941 112.210 137.489 1.00 222.59 240 ILE O CA 1
ATOM 504 C C . ILE A 1 240 ? 142.829 111.570 138.553 1.00 222.59 240 ILE O C 1
ATOM 505 O O . ILE A 1 240 ? 142.472 110.519 139.107 1.00 222.59 240 ILE O O 1
ATOM 510 N N . PRO A 1 241 ? 144.015 112.113 138.819 1.00 220.67 241 PRO O N 1
ATOM 511 C CA . PRO A 1 241 ? 144.759 111.704 140.014 1.00 220.67 241 PRO O CA 1
ATOM 512 C C . PRO A 1 241 ? 144.035 112.137 141.279 1.00 220.67 241 PRO O C 1
ATOM 513 O O . PRO A 1 241 ? 143.215 113.057 141.285 1.00 220.67 241 PRO O O 1
ATOM 517 N N . SER A 1 242 ? 144.357 111.444 142.374 1.00 231.01 242 SER O N 1
ATOM 518 C CA . SER A 1 242 ? 143.701 111.713 143.650 1.00 231.01 242 SER O CA 1
ATOM 519 C C . SER A 1 242 ? 144.085 113.076 144.215 1.00 231.01 242 SER O C 1
ATOM 520 O O . SER A 1 242 ? 143.375 113.610 145.075 1.00 231.01 242 SER O O 1
ATOM 523 N N . PHE A 1 243 ? 145.200 113.649 143.754 1.00 217.22 243 PHE O N 1
ATOM 524 C CA . PHE A 1 243 ? 145.607 114.968 144.224 1.00 217.22 243 PHE O CA 1
ATOM 525 C C . PHE A 1 243 ? 144.683 116.062 143.701 1.00 217.22 243 PHE O C 1
ATOM 526 O O . PHE A 1 243 ? 144.455 117.061 144.392 1.00 217.22 243 PHE O O 1
ATOM 534 N N . ILE A 1 244 ? 144.143 115.893 142.497 1.00 219.64 244 ILE O N 1
ATOM 535 C CA . ILE A 1 244 ? 143.270 116.883 141.874 1.00 219.64 244 ILE O CA 1
ATOM 536 C C . ILE A 1 244 ? 141.825 116.445 142.069 1.00 219.64 244 ILE O C 1
ATOM 537 O O . ILE A 1 244 ? 141.442 115.342 141.661 1.00 219.64 244 ILE O O 1
ATOM 542 N N . ASP A 1 245 ? 141.023 117.309 142.683 1.00 220.29 245 ASP O N 1
ATOM 543 C CA . ASP A 1 245 ? 139.620 117.029 142.948 1.00 220.29 245 ASP O CA 1
ATOM 544 C C . ASP A 1 245 ? 138.765 117.418 141.748 1.00 220.29 245 ASP O C 1
ATOM 545 O O . ASP A 1 245 ? 139.006 118.432 141.089 1.00 220.29 245 ASP O O 1
ATOM 550 N N . VAL A 1 246 ? 137.755 116.593 141.472 1.00 224.70 246 VAL O N 1
ATOM 551 C CA . VAL A 1 246 ? 136.819 116.845 140.382 1.00 224.70 246 VAL O CA 1
ATOM 552 C C . VAL A 1 246 ? 135.394 116.875 140.917 1.00 224.70 246 VAL O C 1
ATOM 553 O O . VAL A 1 246 ? 134.431 116.740 140.154 1.00 224.70 246 VAL O O 1
ATOM 557 N N . GLN A 1 247 ? 135.248 117.041 142.230 1.00 228.66 247 GLN O N 1
ATOM 558 C CA . GLN A 1 247 ? 133.936 117.173 142.849 1.00 228.66 247 GLN O CA 1
ATOM 559 C C . GLN A 1 247 ? 133.771 118.484 143.600 1.00 228.66 247 GLN O C 1
ATOM 560 O O . GLN A 1 247 ? 132.738 119.149 143.452 1.00 228.66 247 GLN O O 1
ATOM 566 N N . GLY A 1 248 ? 134.752 118.867 144.416 1.00 214.60 248 GLY O N 1
ATOM 567 C CA . GLY A 1 248 ? 134.700 120.124 145.138 1.00 214.60 248 GLY O CA 1
ATOM 568 C C . GLY A 1 248 ? 134.728 121.333 144.226 1.00 214.60 248 GLY O C 1
ATOM 569 O O . GLY A 1 248 ? 133.940 122.267 144.394 1.00 214.60 248 GLY O O 1
ATOM 570 N N . ILE A 1 249 ? 135.637 121.315 143.249 1.00 206.30 249 ILE O N 1
ATOM 571 C CA . ILE A 1 249 ? 135.691 122.374 142.243 1.00 206.30 249 ILE O CA 1
ATOM 572 C C . ILE A 1 249 ? 134.458 122.304 141.347 1.00 206.30 249 ILE O C 1
ATOM 573 O O . ILE A 1 249 ? 133.949 123.331 140.876 1.00 206.30 249 ILE O O 1
ATOM 578 N N . PHE A 1 250 ? 133.937 121.092 141.131 1.00 216.88 250 PHE O N 1
ATOM 579 C CA . PHE A 1 250 ? 132.764 120.890 140.287 1.00 216.88 250 PHE O CA 1
ATOM 580 C C . PHE A 1 250 ? 131.524 121.584 140.836 1.00 216.88 250 PHE O C 1
ATOM 581 O O . PHE A 1 250 ? 130.681 122.035 140.052 1.00 216.88 250 PHE O O 1
ATOM 589 N N . ASP A 1 251 ? 131.406 121.707 142.156 1.00 223.11 251 ASP O N 1
ATOM 590 C CA . ASP A 1 251 ? 130.307 122.431 142.781 1.00 223.11 251 ASP O CA 1
ATOM 591 C C . ASP A 1 251 ? 130.735 123.819 143.252 1.00 223.11 251 ASP O C 1
ATOM 592 O O . ASP A 1 251 ? 130.014 124.473 144.009 1.00 223.11 251 ASP O O 1
ATOM 597 N N . ASP A 1 252 ? 131.904 124.280 142.811 1.00 205.85 252 ASP O N 1
ATOM 598 C CA . ASP A 1 252 ? 132.390 125.612 143.142 1.00 205.85 252 ASP O CA 1
ATOM 599 C C . ASP A 1 252 ? 131.912 126.676 142.165 1.00 205.85 252 ASP O C 1
ATOM 600 O O . ASP A 1 252 ? 132.130 127.866 142.411 1.00 205.85 252 ASP O O 1
ATOM 605 N N . THR A 1 253 ? 131.270 126.280 141.069 1.00 204.92 253 THR O N 1
ATOM 606 C CA . THR A 1 253 ? 130.800 127.209 140.053 1.00 204.92 253 THR O CA 1
ATOM 607 C C . THR A 1 253 ? 129.293 127.079 139.898 1.00 204.92 253 THR O C 1
ATOM 608 O O . THR A 1 253 ? 128.763 125.965 139.823 1.00 204.92 253 THR O O 1
ATOM 612 N N . ASN A 1 254 ? 128.612 128.227 139.876 1.00 203.03 254 ASN O N 1
ATOM 613 C CA . ASN A 1 254 ? 127.178 128.371 139.632 1.00 203.03 254 ASN O CA 1
ATOM 614 C C . ASN A 1 254 ? 126.316 127.659 140.673 1.00 203.03 254 ASN O C 1
ATOM 615 O O . ASN A 1 254 ? 125.125 127.430 140.431 1.00 203.03 254 ASN O O 1
ATOM 620 N N . GLY A 1 255 ? 126.878 127.321 141.831 1.00 206.39 255 GLY O N 1
ATOM 621 C CA . GLY A 1 255 ? 126.124 126.639 142.873 1.00 206.39 255 GLY O CA 1
ATOM 622 C C . GLY A 1 255 ? 125.672 125.246 142.498 1.00 206.39 255 GLY O C 1
ATOM 623 O O . GLY A 1 255 ? 124.582 124.819 142.898 1.00 206.39 255 GLY O O 1
ATOM 624 N N . GLY A 1 256 ? 126.487 124.524 141.733 1.00 212.79 256 GLY O N 1
ATOM 625 C CA . GLY A 1 256 ? 126.119 123.207 141.265 1.00 212.79 256 GLY O CA 1
ATOM 626 C C . GLY A 1 256 ? 125.220 123.190 140.050 1.00 212.79 256 GLY O C 1
ATOM 627 O O . GLY A 1 256 ? 124.870 122.101 139.576 1.00 212.79 256 GLY O O 1
ATOM 628 N N . LEU A 1 257 ? 124.836 124.353 139.529 1.00 213.18 257 LEU O N 1
ATOM 629 C CA . LEU A 1 257 ? 123.992 124.433 138.339 1.00 213.18 257 LEU O CA 1
ATOM 630 C C . LEU A 1 257 ? 124.894 124.283 137.123 1.00 213.18 257 LEU O C 1
ATOM 631 O O . LEU A 1 257 ? 125.331 125.261 136.516 1.00 213.18 257 LEU O O 1
ATOM 636 N N . VAL A 1 258 ? 125.178 123.035 136.769 1.00 226.71 258 VAL O N 1
ATOM 637 C CA . VAL A 1 258 ? 126.060 122.722 135.656 1.00 226.71 258 VAL O CA 1
ATOM 638 C C . VAL A 1 258 ? 125.268 122.314 134.413 1.00 226.71 258 VAL O C 1
ATOM 639 O O . VAL A 1 258 ? 125.783 121.590 133.562 1.00 226.71 258 VAL O O 1
ATOM 643 N N . ILE A 1 259 ? 124.013 122.761 134.307 1.00 227.88 259 ILE O N 1
ATOM 644 C CA . ILE A 1 259 ? 123.169 122.405 133.169 1.00 227.88 259 ILE O CA 1
ATOM 645 C C . ILE A 1 259 ? 123.727 122.988 131.876 1.00 227.88 259 ILE O C 1
ATOM 646 O O . ILE A 1 259 ? 123.763 122.313 130.840 1.00 227.88 259 ILE O O 1
ATOM 651 N N . SER A 1 260 ? 124.167 124.242 131.913 1.00 218.69 260 SER O N 1
ATOM 652 C CA . SER A 1 260 ? 124.742 124.879 130.739 1.00 218.69 260 SER O CA 1
ATOM 653 C C . SER A 1 260 ? 126.129 124.319 130.446 1.00 218.69 260 SER O C 1
ATOM 654 O O . SER A 1 260 ? 126.898 123.993 131.355 1.00 218.69 260 SER O O 1
ATOM 657 N N . HIS A 1 261 ? 126.444 124.209 129.153 1.00 214.66 261 HIS O N 1
ATOM 658 C CA . HIS A 1 261 ? 127.749 123.695 128.752 1.00 214.66 261 HIS O CA 1
ATOM 659 C C . HIS A 1 261 ? 128.853 124.719 128.979 1.00 214.66 261 HIS O C 1
ATOM 660 O O . HIS A 1 261 ? 130.036 124.359 128.988 1.00 214.66 261 HIS O O 1
ATOM 667 N N . ASP A 1 262 ? 128.490 125.993 129.154 1.00 201.36 262 ASP O N 1
ATOM 668 C CA . ASP A 1 262 ? 129.477 127.013 129.494 1.00 201.36 262 ASP O CA 1
ATOM 669 C C . ASP A 1 262 ? 130.085 126.753 130.868 1.00 201.36 262 ASP O C 1
ATOM 670 O O . ASP A 1 262 ? 131.288 126.952 131.071 1.00 201.36 262 ASP O O 1
ATOM 675 N N . ASP A 1 263 ? 129.270 126.297 131.822 1.00 211.61 263 ASP O N 1
ATOM 676 C CA . ASP A 1 263 ? 129.796 125.938 133.135 1.00 211.61 263 ASP O CA 1
ATOM 677 C C . ASP A 1 263 ? 130.680 124.697 133.055 1.00 211.61 263 ASP O C 1
ATOM 678 O O . ASP A 1 263 ? 131.664 124.578 133.798 1.00 211.61 263 ASP O O 1
ATOM 683 N N . ALA A 1 264 ? 130.348 123.766 132.156 1.00 204.30 264 ALA O N 1
ATOM 684 C CA . ALA A 1 264 ? 131.215 122.614 131.923 1.00 204.30 264 ALA O CA 1
ATOM 685 C C . ALA A 1 264 ? 132.557 123.047 131.348 1.00 204.30 264 ALA O C 1
ATOM 686 O O . ALA A 1 264 ? 133.608 122.524 131.739 1.00 204.30 264 ALA O O 1
ATOM 688 N N . TYR A 1 265 ? 132.539 124.011 130.422 1.00 187.57 265 TYR O N 1
ATOM 689 C CA . TYR A 1 265 ? 133.782 124.564 129.896 1.00 187.57 265 TYR O CA 1
ATOM 690 C C . TYR A 1 265 ? 134.567 125.296 130.979 1.00 187.57 265 TYR O C 1
ATOM 691 O O . TYR A 1 265 ? 135.801 125.260 130.975 1.00 187.57 265 TYR O O 1
ATOM 700 N N . LEU A 1 266 ? 133.873 125.956 131.910 1.00 189.69 266 LEU O N 1
ATOM 701 C CA . LEU A 1 266 ? 134.549 126.588 133.041 1.00 189.69 266 LEU O CA 1
ATOM 702 C C . LEU A 1 266 ? 135.245 125.569 133.933 1.00 189.69 266 LEU O C 1
ATOM 703 O O . LEU A 1 266 ? 136.389 125.782 134.359 1.00 189.69 266 LEU O O 1
ATOM 708 N N . PHE A 1 267 ? 134.553 124.475 134.260 1.00 201.50 267 PHE O N 1
ATOM 709 C CA . PHE A 1 267 ? 135.187 123.412 135.036 1.00 201.50 267 PHE O CA 1
ATOM 710 C C . PHE A 1 267 ? 136.378 122.820 134.301 1.00 201.50 267 PHE O C 1
ATOM 711 O O . PHE A 1 267 ? 137.417 122.548 134.914 1.00 201.50 267 PHE O O 1
ATOM 719 N N . ALA A 1 268 ? 136.242 122.624 132.986 1.00 192.30 268 ALA O N 1
ATOM 720 C CA . ALA A 1 268 ? 137.348 122.110 132.187 1.00 192.30 268 ALA O CA 1
ATOM 721 C C . ALA A 1 268 ? 138.536 123.064 132.207 1.00 192.30 268 ALA O C 1
ATOM 722 O O . ALA A 1 268 ? 139.685 122.627 132.320 1.00 192.30 268 ALA O O 1
ATOM 724 N N . LYS A 1 269 ? 138.276 124.371 132.129 1.00 175.03 269 LYS O N 1
ATOM 725 C CA . LYS A 1 269 ? 139.358 125.351 132.171 1.00 175.03 269 LYS O CA 1
ATOM 726 C C . LYS A 1 269 ? 140.044 125.374 133.532 1.00 175.03 269 LYS O C 1
ATOM 727 O O . LYS A 1 269 ? 141.274 125.474 133.609 1.00 175.03 269 LYS O O 1
ATOM 733 N N . ARG A 1 270 ? 139.269 125.287 134.617 1.00 184.91 270 ARG O N 1
ATOM 734 C CA . ARG A 1 270 ? 139.862 125.310 135.953 1.00 184.91 270 ARG O CA 1
ATOM 735 C C . ARG A 1 270 ? 140.713 124.067 136.205 1.00 184.91 270 ARG O C 1
ATOM 736 O O . ARG A 1 270 ? 141.839 124.160 136.718 1.00 184.91 270 ARG O O 1
ATOM 744 N N . VAL A 1 271 ? 140.203 122.890 135.825 1.00 184.31 271 VAL O N 1
ATOM 745 C CA . VAL A 1 271 ? 140.990 121.679 136.035 1.00 184.31 271 VAL O CA 1
ATOM 746 C C . VAL A 1 271 ? 142.167 121.642 135.064 1.00 184.31 271 VAL O C 1
ATOM 747 O O . VAL A 1 271 ? 143.213 121.069 135.376 1.00 184.31 271 VAL O O 1
ATOM 751 N N . PHE A 1 272 ? 142.051 122.302 133.906 1.00 178.05 272 PHE O N 1
ATOM 752 C CA . PHE A 1 272 ? 143.183 122.396 132.993 1.00 178.05 272 PHE O CA 1
ATOM 753 C C . PHE A 1 272 ? 144.270 123.306 133.550 1.00 178.05 272 PHE O C 1
ATOM 754 O O . PHE A 1 272 ? 145.460 123.034 133.371 1.00 178.05 272 PHE O O 1
ATOM 762 N N . LEU A 1 273 ? 143.881 124.396 134.216 1.00 165.96 273 LEU O N 1
ATOM 763 C CA . LEU A 1 273 ? 144.866 125.255 134.868 1.00 165.96 273 LEU O CA 1
ATOM 764 C C . LEU A 1 273 ? 145.571 124.520 136.003 1.00 165.96 273 LEU O C 1
ATOM 765 O O . LEU A 1 273 ? 146.796 124.627 136.163 1.00 165.96 273 LEU O O 1
ATOM 770 N N . GLN A 1 274 ? 144.811 123.753 136.791 1.00 181.64 274 GLN O N 1
ATOM 771 C CA . GLN A 1 274 ? 145.427 122.940 137.837 1.00 181.64 274 GLN O CA 1
ATOM 772 C C . GLN A 1 274 ? 146.355 121.884 137.243 1.00 181.64 274 GLN O C 1
ATOM 773 O O . GLN A 1 274 ? 147.458 121.651 137.756 1.00 181.64 274 GLN O O 1
ATOM 779 N N . LEU A 1 275 ? 145.935 121.257 136.142 1.00 176.88 275 LEU O N 1
ATOM 780 C CA . LEU A 1 275 ? 146.757 120.248 135.487 1.00 176.88 275 LEU O CA 1
ATOM 781 C C . LEU A 1 275 ? 148.032 120.851 134.920 1.00 176.88 275 LEU O C 1
ATOM 782 O O . LEU A 1 275 ? 149.098 120.235 134.998 1.00 176.88 275 LEU O O 1
ATOM 787 N N . VAL A 1 276 ? 147.952 122.058 134.359 1.00 178.30 276 VAL O N 1
ATOM 788 C CA . VAL A 1 276 ? 149.148 122.622 133.747 1.00 178.30 276 VAL O CA 1
ATOM 789 C C . VAL A 1 276 ? 150.107 123.145 134.815 1.00 178.30 276 VAL O C 1
ATOM 790 O O . VAL A 1 276 ? 151.324 123.074 134.631 1.00 178.30 276 VAL O O 1
ATOM 794 N N . GLU A 1 277 ? 149.613 123.610 135.971 1.00 185.98 277 GLU O N 1
ATOM 795 C CA . GLU A 1 277 ? 150.565 124.002 137.012 1.00 185.98 277 GLU O CA 1
ATOM 796 C C . GLU A 1 277 ? 151.189 122.776 137.682 1.00 185.98 277 GLU O C 1
ATOM 797 O O . GLU A 1 277 ? 152.377 122.795 138.036 1.00 185.98 277 GLU O O 1
ATOM 803 N N . VAL A 1 278 ? 150.425 121.686 137.820 1.00 190.28 278 VAL O N 1
ATOM 804 C CA . VAL A 1 278 ? 150.996 120.439 138.328 1.00 190.28 278 VAL O CA 1
ATOM 805 C C . VAL A 1 278 ? 152.026 119.880 137.348 1.00 190.28 278 VAL O C 1
ATOM 806 O O . VAL A 1 278 ? 153.100 119.412 137.751 1.00 190.28 278 VAL O O 1
ATOM 810 N N . GLN A 1 279 ? 151.725 119.942 136.048 1.00 194.17 279 GLN O N 1
ATOM 811 C CA . GLN A 1 279 ? 152.671 119.505 135.027 1.00 194.17 279 GLN O CA 1
ATOM 812 C C . GLN A 1 279 ? 153.907 120.393 135.002 1.00 194.17 279 GLN O C 1
ATOM 813 O O . GLN A 1 279 ? 155.015 119.911 134.749 1.00 194.17 279 GLN O O 1
ATOM 819 N N . LYS A 1 280 ? 153.738 121.691 135.269 1.00 195.13 280 LYS O N 1
ATOM 820 C CA . LYS A 1 280 ? 154.884 122.584 135.387 1.00 195.13 280 LYS O CA 1
ATOM 821 C C . LYS A 1 280 ? 155.775 122.186 136.557 1.00 195.13 280 LYS O C 1
ATOM 822 O O . LYS A 1 280 ? 157.003 122.160 136.426 1.00 195.13 280 LYS O O 1
ATOM 828 N N . ARG A 1 281 ? 155.170 121.851 137.700 1.00 204.24 281 ARG O N 1
ATOM 829 C CA . ARG A 1 281 ? 155.946 121.396 138.855 1.00 204.24 281 ARG O CA 1
ATOM 830 C C . ARG A 1 281 ? 156.685 120.094 138.551 1.00 204.24 281 ARG O C 1
ATOM 831 O O . ARG A 1 281 ? 157.865 119.931 138.898 1.00 204.24 281 ARG O O 1
ATOM 839 N N . ARG A 1 282 ? 155.999 119.156 137.892 1.00 201.11 282 ARG O N 1
ATOM 840 C CA . ARG A 1 282 ? 156.621 117.884 137.535 1.00 201.11 282 ARG O CA 1
ATOM 841 C C . ARG A 1 282 ? 157.749 118.084 136.531 1.00 201.11 282 ARG O C 1
ATOM 842 O O . ARG A 1 282 ? 158.774 117.396 136.590 1.00 201.11 282 ARG O O 1
ATOM 850 N N . GLN A 1 283 ? 157.584 119.035 135.610 1.00 205.21 283 GLN O N 1
ATOM 851 C CA . GLN A 1 283 ? 158.639 119.329 134.651 1.00 205.21 283 GLN O CA 1
ATOM 852 C C . GLN A 1 283 ? 159.825 120.016 135.313 1.00 205.21 283 GLN O C 1
ATOM 853 O O . GLN A 1 283 ? 160.965 119.802 134.894 1.00 205.21 283 GLN O O 1
ATOM 859 N N . ILE A 1 284 ? 159.583 120.837 136.340 1.00 208.29 284 ILE O N 1
ATOM 860 C CA . ILE A 1 284 ? 160.691 121.393 137.120 1.00 208.29 284 ILE O CA 1
ATOM 861 C C . ILE A 1 284 ? 161.462 120.281 137.821 1.00 208.29 284 ILE O C 1
ATOM 862 O O . ILE A 1 284 ? 162.700 120.273 137.819 1.00 208.29 284 ILE O O 1
ATOM 867 N N . PHE A 1 285 ? 160.746 119.317 138.414 1.00 218.32 285 PHE O N 1
ATOM 868 C CA . PHE A 1 285 ? 161.421 118.175 139.036 1.00 218.32 285 PHE O CA 1
ATOM 869 C C . PHE A 1 285 ? 162.220 117.365 138.018 1.00 218.32 285 PHE O C 1
ATOM 870 O O . PHE A 1 285 ? 163.362 116.970 138.288 1.00 218.32 285 PHE O O 1
ATOM 878 N N . LYS A 1 286 ? 161.645 117.124 136.838 1.00 213.36 286 LYS O N 1
ATOM 879 C CA . LYS A 1 286 ? 162.350 116.365 135.809 1.00 213.36 286 LYS O CA 1
ATOM 880 C C . LYS A 1 286 ? 163.556 117.125 135.269 1.00 213.36 286 LYS O C 1
ATOM 881 O O . LYS A 1 286 ? 164.581 116.513 134.949 1.00 213.36 286 LYS O O 1
ATOM 887 N N . ASP A 1 287 ? 163.456 118.452 135.165 1.00 219.74 287 ASP O N 1
ATOM 888 C CA . ASP A 1 287 ? 164.580 119.260 134.705 1.00 219.74 287 ASP O CA 1
ATOM 889 C C . ASP A 1 287 ? 165.706 119.274 135.730 1.00 219.74 287 ASP O C 1
ATOM 890 O O . ASP A 1 287 ? 166.887 119.211 135.368 1.00 219.74 287 ASP O O 1
ATOM 895 N N . LEU A 1 288 ? 165.360 119.367 137.017 1.00 221.00 288 LEU O N 1
ATOM 896 C CA . LEU A 1 288 ? 166.388 119.330 138.051 1.00 221.00 288 LEU O CA 1
ATOM 897 C C . LEU A 1 288 ? 167.022 117.950 138.156 1.00 221.00 288 LEU O C 1
ATOM 898 O O . LEU A 1 288 ? 168.205 117.836 138.500 1.00 221.00 288 LEU O O 1
ATOM 903 N N . GLU A 1 289 ? 166.256 116.893 137.872 1.00 225.26 289 GLU O N 1
ATOM 904 C CA . GLU A 1 289 ? 166.847 115.561 137.784 1.00 225.26 289 GLU O CA 1
ATOM 905 C C . GLU A 1 289 ? 167.784 115.452 136.587 1.00 225.26 289 GLU O C 1
ATOM 906 O O . GLU A 1 289 ? 168.866 114.861 136.688 1.00 225.26 289 GLU O O 1
ATOM 912 N N . ALA A 1 290 ? 167.388 116.025 135.446 1.00 225.48 290 ALA O N 1
ATOM 913 C CA . ALA A 1 290 ? 168.220 115.962 134.249 1.00 225.48 290 ALA O CA 1
ATOM 914 C C . ALA A 1 290 ? 169.462 116.835 134.374 1.00 225.48 290 ALA O C 1
ATOM 915 O O . ALA A 1 290 ? 170.442 116.621 133.652 1.00 225.48 290 ALA O O 1
ATOM 917 N N . LYS A 1 291 ? 169.443 117.817 135.277 1.00 227.91 291 LYS O N 1
ATOM 918 C CA . LYS A 1 291 ? 170.618 118.641 135.538 1.00 227.91 291 LYS O CA 1
ATOM 919 C C . LYS A 1 291 ? 171.674 117.920 136.364 1.00 227.91 291 LYS O C 1
ATOM 920 O O . LYS A 1 291 ? 172.763 118.477 136.551 1.00 227.91 291 LYS O O 1
ATOM 926 N N . LYS A 1 292 ? 171.366 116.725 136.872 1.00 228.93 292 LYS O N 1
ATOM 927 C CA . LYS A 1 292 ? 172.250 115.869 137.659 1.00 228.93 292 LYS O CA 1
ATOM 928 C C . LYS A 1 292 ? 172.727 116.529 138.947 1.00 228.93 292 LYS O C 1
ATOM 929 O O . LYS A 1 292 ? 173.806 116.189 139.448 1.00 228.93 292 LYS O O 1
ATOM 935 N N . ILE A 1 293 ? 171.956 117.472 139.491 1.00 226.52 293 ILE O N 1
ATOM 936 C CA . ILE A 1 293 ? 172.272 118.025 140.804 1.00 226.52 293 ILE O CA 1
ATOM 937 C C . ILE A 1 293 ? 172.036 116.977 141.884 1.00 226.52 293 ILE O C 1
ATOM 938 O O . ILE A 1 293 ? 172.815 116.855 142.838 1.00 226.52 293 ILE O O 1
ATOM 943 N N . ILE A 1 294 ? 170.973 116.188 141.737 1.00 236.24 294 ILE O N 1
ATOM 944 C CA . ILE A 1 294 ? 170.626 115.152 142.702 1.00 236.24 294 ILE O CA 1
ATOM 945 C C . ILE A 1 294 ? 170.818 113.781 142.067 1.00 236.24 294 ILE O C 1
ATOM 946 O O . ILE A 1 294 ? 171.134 113.671 140.878 1.00 236.24 294 ILE O O 1
ATOM 951 N N . HIS A 1 295 ? 170.624 112.729 142.859 1.00 237.97 295 HIS O N 1
ATOM 952 C CA . HIS A 1 295 ? 170.695 111.351 142.410 1.00 237.97 295 HIS O CA 1
ATOM 953 C C . HIS A 1 295 ? 169.308 110.899 141.946 1.00 237.97 295 HIS O C 1
ATOM 954 O O . HIS A 1 295 ? 168.422 111.731 141.703 1.00 237.97 295 HIS O O 1
ATOM 961 N N . ASP A 1 296 ? 169.135 109.584 141.797 1.00 237.88 296 ASP O N 1
ATOM 962 C CA . ASP A 1 296 ? 167.880 109.015 141.319 1.00 237.88 296 ASP O CA 1
ATOM 963 C C . ASP A 1 296 ? 166.733 109.336 142.269 1.00 237.88 296 ASP O C 1
ATOM 964 O O . ASP A 1 296 ? 166.920 109.439 143.484 1.00 237.88 296 ASP O O 1
ATOM 969 N N . LEU A 1 297 ? 165.540 109.501 141.702 1.00 234.44 297 LEU O N 1
ATOM 970 C CA . LEU A 1 297 ? 164.383 109.971 142.447 1.00 234.44 297 LEU O CA 1
ATOM 971 C C . LEU A 1 297 ? 163.296 108.907 142.445 1.00 234.44 297 LEU O C 1
ATOM 972 O O . LEU A 1 297 ? 163.366 107.914 141.716 1.00 234.44 297 LEU O O 1
ATOM 977 N N . ASP A 1 298 ? 162.284 109.134 143.276 1.00 240.78 298 ASP O N 1
ATOM 978 C CA . ASP A 1 298 ? 161.071 108.321 143.307 1.00 240.78 298 ASP O CA 1
ATOM 979 C C . ASP A 1 298 ? 159.890 109.284 143.365 1.00 240.78 298 ASP O C 1
ATOM 980 O O . ASP A 1 298 ? 159.484 109.716 144.448 1.00 240.78 298 ASP O O 1
ATOM 985 N N . LEU A 1 299 ? 159.342 109.621 142.201 1.00 245.51 299 LEU O N 1
ATOM 986 C CA . LEU A 1 299 ? 158.232 110.562 142.145 1.00 245.51 299 LEU O CA 1
ATOM 987 C C . LEU A 1 299 ? 156.924 109.870 142.506 1.00 245.51 299 LEU O C 1
ATOM 988 O O . LEU A 1 299 ? 156.677 108.725 142.117 1.00 245.51 299 LEU O O 1
ATOM 993 N N . ASP A 1 300 ? 156.087 110.570 143.265 1.00 250.91 300 ASP O N 1
ATOM 994 C CA . ASP A 1 300 ? 154.817 110.015 143.698 1.00 250.91 300 ASP O CA 1
ATOM 995 C C . ASP A 1 300 ? 153.673 110.550 142.839 1.00 250.91 300 ASP O C 1
ATOM 996 O O . ASP A 1 300 ? 153.863 111.351 141.921 1.00 250.91 300 ASP O O 1
ATOM 1001 N N . LEU A 1 301 ? 152.461 110.089 143.156 1.00 259.30 301 LEU O N 1
ATOM 1002 C CA . LEU A 1 301 ? 151.280 110.510 142.411 1.00 259.30 301 LEU O CA 1
ATOM 1003 C C . LEU A 1 301 ? 150.818 111.909 142.796 1.00 259.30 301 LEU O C 1
ATOM 1004 O O . LEU A 1 301 ? 150.067 112.529 142.037 1.00 259.30 301 LEU O O 1
ATOM 1009 N N . GLU A 1 302 ? 151.247 112.419 143.951 1.00 247.98 302 GLU O N 1
ATOM 1010 C CA . GLU A 1 302 ? 150.826 113.729 144.423 1.00 247.98 302 GLU O CA 1
ATOM 1011 C C . GLU A 1 302 ? 151.943 114.763 144.406 1.00 247.98 302 GLU O C 1
ATOM 1012 O O . GLU A 1 302 ? 151.674 115.937 144.694 1.00 247.98 302 GLU O O 1
ATOM 1018 N N . SER A 1 303 ? 153.172 114.359 144.069 1.00 245.36 303 SER O N 1
ATOM 1019 C CA . SER A 1 303 ? 154.349 115.234 143.992 1.00 245.36 303 SER O CA 1
ATOM 1020 C C . SER A 1 303 ? 154.587 115.982 145.303 1.00 245.36 303 SER O C 1
ATOM 1021 O O . SER A 1 303 ? 154.857 117.185 145.325 1.00 245.36 303 SER O O 1
ATOM 1024 N N . SER A 1 304 ? 154.479 115.254 146.409 1.00 234.50 304 SER O N 1
ATOM 1025 C CA . SER A 1 304 ? 154.764 115.804 147.728 1.00 234.50 304 SER O CA 1
ATOM 1026 C C . SER A 1 304 ? 155.899 115.089 148.439 1.00 234.50 304 SER O C 1
ATOM 1027 O O . SER A 1 304 ? 156.802 115.745 148.962 1.00 234.50 304 SER O O 1
ATOM 1030 N N . MET A 1 305 ? 155.890 113.759 148.455 1.00 241.83 305 MET O N 1
ATOM 1031 C CA . MET A 1 305 ? 156.923 112.955 149.096 1.00 241.83 305 MET O CA 1
ATOM 1032 C C . MET A 1 305 ? 157.899 112.400 148.068 1.00 241.83 305 MET O C 1
ATOM 1033 O O . MET A 1 305 ? 158.356 111.260 148.168 1.00 241.83 305 MET O O 1
ATOM 1038 N N . VAL A 1 306 ? 158.221 113.206 147.056 1.00 244.69 306 VAL O N 1
ATOM 1039 C CA . VAL A 1 306 ? 159.222 112.811 146.075 1.00 244.69 306 VAL O CA 1
ATOM 1040 C C . VAL A 1 306 ? 160.596 112.831 146.730 1.00 244.69 306 VAL O C 1
ATOM 1041 O O . VAL A 1 306 ? 161.105 113.892 147.113 1.00 244.69 306 VAL O O 1
ATOM 1045 N N . SER A 1 307 ? 161.201 111.657 146.860 1.00 243.60 307 SER O N 1
ATOM 1046 C CA . SER A 1 307 ? 162.477 111.500 147.538 1.00 243.60 307 SER O CA 1
ATOM 1047 C C . SER A 1 307 ? 163.608 111.445 146.520 1.00 243.60 307 SER O C 1
ATOM 1048 O O . SER A 1 307 ? 163.432 111.016 145.378 1.00 243.60 307 SER O O 1
ATOM 1051 N N . PHE A 1 308 ? 164.780 111.893 146.955 1.00 243.03 308 PHE O N 1
ATOM 1052 C CA . PHE A 1 308 ? 165.977 111.895 146.123 1.00 243.03 308 PHE O CA 1
ATOM 1053 C C . PHE A 1 308 ? 167.182 111.893 147.052 1.00 243.03 308 PHE O C 1
ATOM 1054 O O . PHE A 1 308 ? 167.066 112.164 148.250 1.00 243.03 308 PHE O O 1
ATOM 1062 N N . PHE A 1 309 ? 168.344 111.586 146.486 1.00 238.21 309 PHE O N 1
ATOM 1063 C CA . PHE A 1 309 ? 169.568 111.467 147.259 1.00 238.21 309 PHE O CA 1
ATOM 1064 C C . PHE A 1 309 ? 170.540 112.586 146.909 1.00 238.21 309 PHE O C 1
ATOM 1065 O O . PHE A 1 309 ? 170.742 112.923 145.739 1.00 238.21 309 PHE O O 1
ATOM 1073 N N . VAL A 1 310 ? 171.138 113.155 147.952 1.00 243.89 310 VAL O N 1
ATOM 1074 C CA . VAL A 1 310 ? 172.155 114.185 147.856 1.00 243.89 310 VAL O CA 1
ATOM 1075 C C . VAL A 1 310 ? 173.432 113.578 148.446 1.00 243.89 310 VAL O C 1
ATOM 1076 O O . VAL A 1 310 ? 173.373 112.568 149.147 1.00 243.89 310 VAL O O 1
ATOM 1080 N N . LYS A 1 311 ? 174.587 114.172 148.121 1.00 241.94 311 LYS O N 1
ATOM 1081 C CA . LYS A 1 311 ? 175.890 113.576 148.417 1.00 241.94 311 LYS O CA 1
ATOM 1082 C C . LYS A 1 311 ? 176.093 113.332 149.912 1.00 241.94 311 LYS O C 1
ATOM 1083 O O . LYS A 1 311 ? 176.759 112.368 150.307 1.00 241.94 311 LYS O O 1
ATOM 1089 N N . ASP A 1 312 ? 175.532 114.189 150.762 1.00 250.47 312 ASP O N 1
ATOM 1090 C CA . ASP A 1 312 ? 175.727 113.944 152.188 1.00 250.47 312 ASP O CA 1
ATOM 1091 C C . ASP A 1 312 ? 174.438 113.950 152.999 1.00 250.47 312 ASP O C 1
ATOM 1092 O O . ASP A 1 312 ? 174.295 113.130 153.910 1.00 250.47 312 ASP O O 1
ATOM 1097 N N . ILE A 1 313 ? 173.499 114.843 152.697 1.00 254.37 313 ILE O N 1
ATOM 1098 C CA . ILE A 1 313 ? 172.308 115.046 153.517 1.00 254.37 313 ILE O CA 1
ATOM 1099 C C . ILE A 1 313 ? 171.071 114.800 152.666 1.00 254.37 313 ILE O C 1
ATOM 1100 O O . ILE A 1 313 ? 170.837 115.510 151.682 1.00 254.37 313 ILE O O 1
ATOM 1105 N N . LYS A 1 314 ? 170.261 113.821 153.066 1.00 248.59 314 LYS O N 1
ATOM 1106 C CA . LYS A 1 314 ? 169.018 113.486 152.376 1.00 248.59 314 LYS O CA 1
ATOM 1107 C C . LYS A 1 314 ? 167.883 114.242 153.057 1.00 248.59 314 LYS O C 1
ATOM 1108 O O . LYS A 1 314 ? 167.607 114.024 154.241 1.00 248.59 314 LYS O O 1
ATOM 1114 N N . VAL A 1 315 ? 167.224 115.122 152.307 1.00 250.41 315 VAL O N 1
ATOM 1115 C CA . VAL A 1 315 ? 166.225 116.039 152.844 1.00 250.41 315 VAL O CA 1
ATOM 1116 C C . VAL A 1 315 ? 164.864 115.679 152.268 1.00 250.41 315 VAL O C 1
ATOM 1117 O O . VAL A 1 315 ? 164.721 115.511 151.050 1.00 250.41 315 VAL O O 1
ATOM 1121 N N . GLU A 1 316 ? 163.868 115.559 153.141 1.00 243.97 316 GLU O N 1
ATOM 1122 C CA . GLU A 1 316 ? 162.482 115.358 152.745 1.00 243.97 316 GLU O CA 1
ATOM 1123 C C . GLU A 1 316 ? 161.703 116.646 152.975 1.00 243.97 316 GLU O C 1
ATOM 1124 O O . GLU A 1 316 ? 161.918 117.343 153.972 1.00 243.97 316 GLU O O 1
ATOM 1130 N N . LEU A 1 317 ? 160.803 116.964 152.048 1.00 228.53 317 LEU O N 1
ATOM 1131 C CA . LEU A 1 317 ? 160.078 118.227 152.068 1.00 228.53 317 LEU O CA 1
ATOM 1132 C C . LEU A 1 317 ? 158.590 117.968 151.901 1.00 228.53 317 LEU O C 1
ATOM 1133 O O . LEU A 1 317 ? 158.185 117.214 151.010 1.00 228.53 317 LEU O O 1
ATOM 1138 N N . PHE A 1 318 ? 157.782 118.589 152.756 1.00 224.79 318 PHE O N 1
ATOM 1139 C CA . PHE A 1 318 ? 156.335 118.588 152.590 1.00 224.79 318 PHE O CA 1
ATOM 1140 C C . PHE A 1 318 ? 155.968 119.826 151.783 1.00 224.79 318 PHE O C 1
ATOM 1141 O O . PHE A 1 318 ? 156.227 120.954 152.222 1.00 224.79 318 PHE O O 1
ATOM 1149 N N . VAL A 1 319 ? 155.408 119.611 150.591 1.00 212.49 319 VAL O N 1
ATOM 1150 C CA . VAL A 1 319 ? 155.224 120.656 149.589 1.00 212.49 319 VAL O CA 1
ATOM 1151 C C . VAL A 1 319 ? 153.765 120.672 149.145 1.00 212.49 319 VAL O C 1
ATOM 1152 O O . VAL A 1 319 ? 153.203 119.624 148.809 1.00 212.49 319 VAL O O 1
ATOM 1156 N N . LYS A 1 320 ? 153.159 121.859 149.145 1.00 210.54 320 LYS O N 1
ATOM 1157 C CA . LYS A 1 320 ? 151.842 122.092 148.566 1.00 210.54 320 LYS O CA 1
ATOM 1158 C C . LYS A 1 320 ? 151.976 122.535 147.110 1.00 210.54 320 LYS O C 1
ATOM 1159 O O . LYS A 1 320 ? 153.021 122.362 146.477 1.00 210.54 320 LYS O O 1
ATOM 1165 N N . GLN A 1 321 ? 150.896 123.089 146.554 1.00 208.68 321 GLN O N 1
ATOM 1166 C CA . GLN A 1 321 ? 150.889 123.547 145.170 1.00 208.68 321 GLN O CA 1
ATOM 1167 C C . GLN A 1 321 ? 151.839 124.723 144.990 1.00 208.68 321 GLN O C 1
ATOM 1168 O O . GLN A 1 321 ? 151.510 125.855 145.363 1.00 208.68 321 GLN O O 1
ATOM 1174 N N . ASN A 1 322 ? 153.016 124.445 144.416 1.00 212.62 322 ASN O N 1
ATOM 1175 C CA . ASN A 1 322 ? 154.065 125.437 144.148 1.00 212.62 322 ASN O CA 1
ATOM 1176 C C . ASN A 1 322 ? 154.491 126.174 145.417 1.00 212.62 322 ASN O C 1
ATOM 1177 O O . ASN A 1 322 ? 154.822 127.361 145.384 1.00 212.62 322 ASN O O 1
ATOM 1182 N N . GLU A 1 323 ? 154.492 125.463 146.543 1.00 218.55 323 GLU O N 1
ATOM 1183 C CA . GLU A 1 323 ? 154.856 126.064 147.825 1.00 218.55 323 GLU O CA 1
ATOM 1184 C C . GLU A 1 323 ? 155.266 124.960 148.784 1.00 218.55 323 GLU O C 1
ATOM 1185 O O . GLU A 1 323 ? 154.468 124.064 149.073 1.00 218.55 323 GLU O O 1
ATOM 1191 N N . ILE A 1 324 ? 156.498 125.026 149.275 1.00 219.36 324 ILE O N 1
ATOM 1192 C CA . ILE A 1 324 ? 156.974 124.089 150.285 1.00 219.36 324 ILE O CA 1
ATOM 1193 C C . ILE A 1 324 ? 156.551 124.590 151.657 1.00 219.36 324 ILE O C 1
ATOM 1194 O O . ILE A 1 324 ? 156.791 125.752 152.007 1.00 219.36 324 ILE O O 1
ATOM 1199 N N . VAL A 1 325 ? 155.922 123.717 152.444 1.00 226.11 325 VAL O N 1
ATOM 1200 C CA . VAL A 1 325 ? 155.520 124.095 153.793 1.00 226.11 325 VAL O CA 1
ATOM 1201 C C . VAL A 1 325 ? 156.422 123.499 154.870 1.00 226.11 325 VAL O C 1
ATOM 1202 O O . VAL A 1 325 ? 156.373 123.963 156.020 1.00 226.11 325 VAL O O 1
ATOM 1206 N N . SER A 1 326 ? 157.241 122.499 154.543 1.00 225.89 326 SER O N 1
ATOM 1207 C CA . SER A 1 326 ? 158.250 122.061 155.503 1.00 225.89 326 SER O CA 1
ATOM 1208 C C . SER A 1 326 ? 159.465 121.532 154.758 1.00 225.89 326 SER O C 1
ATOM 1209 O O . SER A 1 326 ? 159.322 120.848 153.740 1.00 225.89 326 SER O O 1
ATOM 1212 N N . CYS A 1 327 ? 160.650 121.838 155.280 1.00 231.10 327 CYS O N 1
ATOM 1213 C CA . CYS A 1 327 ? 161.922 121.360 154.744 1.00 231.10 327 CYS O CA 1
ATOM 1214 C C . CYS A 1 327 ? 162.609 120.576 155.858 1.00 231.10 327 CYS O C 1
ATOM 1215 O O . CYS A 1 327 ? 163.413 121.125 156.615 1.00 231.10 327 CYS O O 1
ATOM 1218 N N . SER A 1 328 ? 162.291 119.284 155.956 1.00 241.01 328 SER O N 1
ATOM 1219 C CA . SER A 1 328 ? 162.823 118.434 157.021 1.00 241.01 328 SER O CA 1
ATOM 1220 C C . SER A 1 328 ? 164.236 118.001 156.640 1.00 241.01 328 SER O C 1
ATOM 1221 O O . SER A 1 328 ? 164.460 116.988 155.975 1.00 241.01 328 SER O O 1
ATOM 1224 N N . ILE A 1 329 ? 165.207 118.796 157.082 1.00 245.45 329 ILE O N 1
ATOM 1225 C CA . ILE A 1 329 ? 166.615 118.519 156.818 1.00 245.45 329 ILE O CA 1
ATOM 1226 C C . ILE A 1 329 ? 167.126 117.586 157.911 1.00 245.45 329 ILE O C 1
ATOM 1227 O O . ILE A 1 329 ? 167.180 117.960 159.085 1.00 245.45 329 ILE O O 1
ATOM 1232 N N . LEU A 1 330 ? 167.502 116.368 157.527 1.00 251.61 330 LEU O N 1
ATOM 1233 C CA . LEU A 1 330 ? 167.999 115.377 158.470 1.00 251.61 330 LEU O CA 1
ATOM 1234 C C . LEU A 1 330 ? 169.149 114.610 157.836 1.00 251.61 330 LEU O C 1
ATOM 1235 O O . LEU A 1 330 ? 169.220 114.463 156.614 1.00 251.61 330 LEU O O 1
ATOM 1240 N N . ASP A 1 331 ? 170.048 114.117 158.683 1.00 251.30 331 ASP O N 1
ATOM 1241 C CA . ASP A 1 331 ? 171.204 113.360 158.217 1.00 251.30 331 ASP O CA 1
ATOM 1242 C C . ASP A 1 331 ? 171.645 112.338 159.258 1.00 251.30 331 ASP O C 1
ATOM 1243 O O . ASP A 1 331 ? 172.494 112.624 160.102 1.00 251.30 331 ASP O O 1
ATOM 1245 N N . SER A 1 351 ? 157.915 129.425 147.394 1.00 221.53 351 SER O N 1
ATOM 1246 C CA . SER A 1 351 ? 158.106 129.149 145.975 1.00 221.53 351 SER O CA 1
ATOM 1247 C C . SER A 1 351 ? 158.893 127.861 145.766 1.00 221.53 351 SER O C 1
ATOM 1248 O O . SER A 1 351 ? 159.987 127.696 146.304 1.00 221.53 351 SER O O 1
ATOM 1251 N N . LEU A 1 352 ? 158.322 126.945 144.979 1.00 223.93 352 LEU O N 1
ATOM 1252 C CA . LEU A 1 352 ? 158.994 125.678 144.713 1.00 223.93 352 LEU O CA 1
ATOM 1253 C C . LEU A 1 352 ? 160.201 125.861 143.801 1.00 223.93 352 LEU O C 1
ATOM 1254 O O . LEU A 1 352 ? 161.184 125.121 143.923 1.00 223.93 352 LEU O O 1
ATOM 1259 N N . ASP A 1 353 ? 160.150 126.834 142.888 1.00 226.90 353 ASP O N 1
ATOM 1260 C CA . ASP A 1 353 ? 161.302 127.102 142.032 1.00 226.90 353 ASP O CA 1
ATOM 1261 C C . ASP A 1 353 ? 162.454 127.699 142.831 1.00 226.90 353 ASP O C 1
ATOM 1262 O O . ASP A 1 353 ? 163.627 127.455 142.519 1.00 226.90 353 ASP O O 1
ATOM 1267 N N . ASP A 1 354 ? 162.136 128.453 143.889 1.00 222.74 354 ASP O N 1
ATOM 1268 C CA . ASP A 1 354 ? 163.149 129.070 144.739 1.00 222.74 354 ASP O CA 1
ATOM 1269 C C . ASP A 1 354 ? 163.994 128.051 145.492 1.00 222.74 354 ASP O C 1
ATOM 1270 O O . ASP A 1 354 ? 165.035 128.430 146.042 1.00 222.74 354 ASP O O 1
ATOM 1272 N N . LEU A 1 355 ? 163.556 126.788 145.551 1.00 219.58 355 LEU O N 1
ATOM 1273 C CA . LEU A 1 355 ? 164.417 125.702 146.007 1.00 219.58 355 LEU O CA 1
ATOM 1274 C C . LEU A 1 355 ? 165.715 125.673 145.214 1.00 219.58 355 LEU O C 1
ATOM 1275 O O . LEU A 1 355 ? 166.806 125.604 145.790 1.00 219.58 355 LEU O O 1
ATOM 1280 N N . GLU A 1 356 ? 165.617 125.773 143.884 1.00 221.02 356 GLU O N 1
ATOM 1281 C CA . GLU A 1 356 ? 166.814 125.848 143.054 1.00 221.02 356 GLU O CA 1
ATOM 1282 C C . GLU A 1 356 ? 167.602 127.129 143.308 1.00 221.02 356 GLU O C 1
ATOM 1283 O O . GLU A 1 356 ? 168.806 127.174 143.032 1.00 221.02 356 GLU O O 1
ATOM 1289 N N . LEU A 1 357 ? 166.952 128.160 143.853 1.00 217.98 357 LEU O N 1
ATOM 1290 C CA . LEU A 1 357 ? 167.676 129.341 144.306 1.00 217.98 357 LEU O CA 1
ATOM 1291 C C . LEU A 1 357 ? 168.593 129.011 145.479 1.00 217.98 357 LEU O C 1
ATOM 1292 O O . LEU A 1 357 ? 169.709 129.536 145.572 1.00 217.98 357 LEU O O 1
ATOM 1297 N N . LYS A 1 358 ? 168.152 128.123 146.376 1.00 215.64 358 LYS O N 1
ATOM 1298 C CA . LYS A 1 358 ? 168.850 127.916 147.637 1.00 215.64 358 LYS O CA 1
ATOM 1299 C C . LYS A 1 358 ? 169.470 126.536 147.811 1.00 215.64 358 LYS O C 1
ATOM 1300 O O . LYS A 1 358 ? 170.433 126.415 148.575 1.00 215.64 358 LYS O O 1
ATOM 1306 N N . LEU A 1 359 ? 168.950 125.500 147.141 1.00 220.70 359 LEU O N 1
ATOM 1307 C CA . LEU A 1 359 ? 169.508 124.156 147.302 1.00 220.70 359 LEU O CA 1
ATOM 1308 C C . LEU A 1 359 ? 170.937 124.091 146.779 1.00 220.70 359 LEU O C 1
ATOM 1309 O O . LEU A 1 359 ? 171.803 123.448 147.386 1.00 220.70 359 LEU O O 1
ATOM 1314 N N . ASN A 1 360 ? 171.201 124.753 145.648 1.00 220.89 360 ASN O N 1
ATOM 1315 C CA . ASN A 1 360 ? 172.576 124.910 145.188 1.00 220.89 360 ASN O CA 1
ATOM 1316 C C . ASN A 1 360 ? 173.405 125.694 146.196 1.00 220.89 360 ASN O C 1
ATOM 1317 O O . ASN A 1 360 ? 174.595 125.409 146.376 1.00 220.89 360 ASN O O 1
ATOM 1322 N N . HIS A 1 361 ? 172.786 126.670 146.870 1.00 224.22 361 HIS O N 1
ATOM 1323 C CA . HIS A 1 361 ? 173.435 127.333 147.996 1.00 224.22 361 HIS O CA 1
ATOM 1324 C C . HIS A 1 361 ? 173.741 126.340 149.109 1.00 224.22 361 HIS O C 1
ATOM 1325 O O . HIS A 1 361 ? 174.777 126.443 149.778 1.00 224.22 361 HIS O O 1
ATOM 1332 N N . SER A 1 362 ? 172.852 125.369 149.323 1.00 225.34 362 SER O N 1
ATOM 1333 C CA . SER A 1 362 ? 173.146 124.283 150.245 1.00 225.34 362 SER O CA 1
ATOM 1334 C C . SER A 1 362 ? 174.135 123.284 149.661 1.00 225.34 362 SER O C 1
ATOM 1335 O O . SER A 1 362 ? 174.763 122.539 150.421 1.00 225.34 362 SER O O 1
ATOM 1338 N N . PHE A 1 363 ? 174.286 123.250 148.335 1.00 229.69 363 PHE O N 1
ATOM 1339 C CA . PHE A 1 363 ? 175.230 122.332 147.711 1.00 229.69 363 PHE O CA 1
ATOM 1340 C C . PHE A 1 363 ? 176.676 122.777 147.878 1.00 229.69 363 PHE O C 1
ATOM 1341 O O . PHE A 1 363 ? 177.571 121.926 147.919 1.00 229.69 363 PHE O O 1
ATOM 1343 N N . ALA A 1 364 ? 176.922 124.079 147.975 1.00 232.20 364 ALA O N 1
ATOM 1344 C CA . ALA A 1 364 ? 178.275 124.594 148.141 1.00 232.20 364 ALA O CA 1
ATOM 1345 C C . ALA A 1 364 ? 178.429 125.289 149.490 1.00 232.20 364 ALA O C 1
ATOM 1346 O O . ALA A 1 364 ? 177.488 125.343 150.282 1.00 232.20 364 ALA O O 1
ATOM 1348 N N . ARG B 2 153 ? 129.396 112.384 115.434 1.00 211.11 153 ARG P N 1
ATOM 1349 C CA . ARG B 2 153 ? 130.837 112.172 115.488 1.00 211.11 153 ARG P CA 1
ATOM 1350 C C . ARG B 2 153 ? 131.579 113.443 115.093 1.00 211.11 153 ARG P C 1
ATOM 1351 O O . ARG B 2 153 ? 132.219 114.089 115.924 1.00 211.11 153 ARG P O 1
ATOM 1359 N N . LEU B 2 154 ? 131.492 113.790 113.807 1.00 213.65 154 LEU P N 1
ATOM 1360 C CA . LEU B 2 154 ? 132.132 114.999 113.306 1.00 213.65 154 LEU P CA 1
ATOM 1361 C C . LEU B 2 154 ? 131.385 116.261 113.713 1.00 213.65 154 LEU P C 1
ATOM 1362 O O . LEU B 2 154 ? 132.021 117.248 114.100 1.00 213.65 154 LEU P O 1
ATOM 1367 N N . SER B 2 155 ? 130.050 116.235 113.651 1.00 217.44 155 SER P N 1
ATOM 1368 C CA . SER B 2 155 ? 129.265 117.459 113.783 1.00 217.44 155 SER P CA 1
ATOM 1369 C C . SER B 2 155 ? 129.286 117.995 115.208 1.00 217.44 155 SER P C 1
ATOM 1370 O O . SER B 2 155 ? 129.324 119.213 115.414 1.00 217.44 155 SER P O 1
ATOM 1373 N N . TYR B 2 156 ? 129.248 117.104 116.203 1.00 212.55 156 TYR P N 1
ATOM 1374 C CA . TYR B 2 156 ? 129.197 117.555 117.591 1.00 212.55 156 TYR P CA 1
ATOM 1375 C C . TYR B 2 156 ? 130.505 118.219 117.999 1.00 212.55 156 TYR P C 1
ATOM 1376 O O . TYR B 2 156 ? 130.502 119.302 118.600 1.00 212.55 156 TYR P O 1
ATOM 1385 N N . LEU B 2 157 ? 131.636 117.591 117.663 1.00 203.97 157 LEU P N 1
ATOM 1386 C CA . LEU B 2 157 ? 132.936 118.191 117.939 1.00 203.97 157 LEU P CA 1
ATOM 1387 C C . LEU B 2 157 ? 133.192 119.401 117.053 1.00 203.97 157 LEU P C 1
ATOM 1388 O O . LEU B 2 157 ? 134.023 120.251 117.392 1.00 203.97 157 LEU P O 1
ATOM 1393 N N . ARG B 2 158 ? 132.501 119.485 115.914 1.00 203.89 158 ARG P N 1
ATOM 1394 C CA . ARG B 2 158 ? 132.632 120.645 115.041 1.00 203.89 158 ARG P CA 1
ATOM 1395 C C . ARG B 2 158 ? 132.086 121.901 115.719 1.00 203.89 158 ARG P C 1
ATOM 1396 O O . ARG B 2 158 ? 132.735 122.953 115.707 1.00 203.89 158 ARG P O 1
ATOM 1404 N N . ASP B 2 159 ? 130.908 121.810 116.335 1.00 211.17 159 ASP P N 1
ATOM 1405 C CA . ASP B 2 159 ? 130.219 123.012 116.789 1.00 211.17 159 ASP P CA 1
ATOM 1406 C C . ASP B 2 159 ? 130.011 123.100 118.295 1.00 211.17 159 ASP P C 1
ATOM 1407 O O . ASP B 2 159 ? 130.290 124.147 118.881 1.00 211.17 159 ASP P O 1
ATOM 1412 N N . HIS B 2 160 ? 129.534 122.042 118.959 1.00 211.18 160 HIS P N 1
ATOM 1413 C CA . HIS B 2 160 ? 129.062 122.238 120.327 1.00 211.18 160 HIS P CA 1
ATOM 1414 C C . HIS B 2 160 ? 130.204 122.226 121.333 1.00 211.18 160 HIS P C 1
ATOM 1415 O O . HIS B 2 160 ? 130.069 122.792 122.424 1.00 211.18 160 HIS P O 1
ATOM 1422 N N . THR B 2 161 ? 131.326 121.589 120.997 1.00 198.66 161 THR P N 1
ATOM 1423 C CA . THR B 2 161 ? 132.489 121.646 121.875 1.00 198.66 161 THR P CA 1
ATOM 1424 C C . THR B 2 161 ? 133.109 123.037 121.868 1.00 198.66 161 THR P C 1
ATOM 1425 O O . THR B 2 161 ? 133.500 123.559 122.918 1.00 198.66 161 THR P O 1
ATOM 1429 N N . TYR B 2 162 ? 133.206 123.654 120.690 1.00 174.34 162 TYR P N 1
ATOM 1430 C CA . TYR B 2 162 ? 133.762 124.995 120.539 1.00 174.34 162 TYR P CA 1
ATOM 1431 C C . TYR B 2 162 ? 132.779 125.829 119.725 1.00 174.34 162 TYR P C 1
ATOM 1432 O O . TYR B 2 162 ? 132.922 125.949 118.498 1.00 174.34 162 TYR P O 1
ATOM 1441 N N . PRO B 2 163 ? 131.753 126.392 120.364 1.00 163.70 163 PRO P N 1
ATOM 1442 C CA . PRO B 2 163 ? 130.802 127.240 119.637 1.00 163.70 163 PRO P CA 1
ATOM 1443 C C . PRO B 2 163 ? 131.448 128.518 119.127 1.00 163.70 163 PRO P C 1
ATOM 1444 O O . PRO B 2 163 ? 132.411 129.034 119.698 1.00 163.70 163 PRO P O 1
ATOM 1448 N N . HIS B 2 164 ? 130.894 129.010 118.017 1.00 150.15 164 HIS P N 1
ATOM 1449 C CA . HIS B 2 164 ? 131.337 130.219 117.322 1.00 150.15 164 HIS P CA 1
ATOM 1450 C C . HIS B 2 164 ? 132.797 130.141 116.890 1.00 150.15 164 HIS P C 1
ATOM 1451 O O . HIS B 2 164 ? 133.497 131.158 116.863 1.00 150.15 164 HIS P O 1
ATOM 1458 N N . LEU B 2 165 ? 133.265 128.943 116.550 1.00 158.56 165 LEU P N 1
ATOM 1459 C CA . LEU B 2 165 ? 134.604 128.732 116.017 1.00 158.56 165 LEU P CA 1
ATOM 1460 C C . LEU B 2 165 ? 134.455 128.032 114.678 1.00 158.56 165 LEU P C 1
ATOM 1461 O O . LEU B 2 165 ? 133.724 127.043 114.574 1.00 158.56 165 LEU P O 1
ATOM 1466 N N . GLN B 2 166 ? 135.143 128.538 113.661 1.00 161.12 166 GLN P N 1
ATOM 1467 C CA . GLN B 2 166 ? 135.146 127.918 112.342 1.00 161.12 166 GLN P CA 1
ATOM 1468 C C . GLN B 2 166 ? 136.498 127.252 112.121 1.00 161.12 166 GLN P C 1
ATOM 1469 O O . GLN B 2 166 ? 137.527 127.930 112.025 1.00 161.12 166 GLN P O 1
ATOM 1475 N N . VAL B 2 167 ? 136.490 125.926 112.054 1.00 164.13 167 VAL P N 1
ATOM 1476 C CA . VAL B 2 167 ? 137.681 125.131 111.785 1.00 164.13 167 VAL P CA 1
ATOM 1477 C C . VAL B 2 167 ? 137.592 124.567 110.371 1.00 164.13 167 VAL P C 1
ATOM 1478 O O . VAL B 2 167 ? 136.529 124.107 109.929 1.00 164.13 167 VAL P O 1
ATOM 1482 N N . SER B 2 168 ? 138.696 124.670 109.633 1.00 160.11 168 SER P N 1
ATOM 1483 C CA . SER B 2 168 ? 138.762 124.184 108.259 1.00 160.11 168 SER P CA 1
ATOM 1484 C C . SER B 2 168 ? 140.223 124.010 107.879 1.00 160.11 168 SER P C 1
ATOM 1485 O O . SER B 2 168 ? 141.027 124.921 108.091 1.00 160.11 168 SER P O 1
ATOM 1488 N N . VAL B 2 169 ? 140.566 122.848 107.325 1.00 162.56 169 VAL P N 1
ATOM 1489 C CA . VAL B 2 169 ? 141.924 122.624 106.848 1.00 162.56 169 VAL P CA 1
ATOM 1490 C C . VAL B 2 169 ? 142.038 123.104 105.406 1.00 162.56 169 VAL P C 1
ATOM 1491 O O . VAL B 2 169 ? 141.099 122.971 104.609 1.00 162.56 169 VAL P O 1
ATOM 1495 N N . GLN B 2 170 ? 143.173 123.720 105.073 1.00 167.89 170 GLN P N 1
ATOM 1496 C CA . GLN B 2 170 ? 143.415 124.168 103.708 1.00 167.89 170 GLN P CA 1
ATOM 1497 C C . GLN B 2 170 ? 144.192 123.148 102.886 1.00 167.89 170 GLN P C 1
ATOM 1498 O O . GLN B 2 170 ? 143.735 122.751 101.811 1.00 167.89 170 GLN P O 1
ATOM 1504 N N . SER B 2 171 ? 145.354 122.705 103.364 1.00 189.09 171 SER P N 1
ATOM 1505 C CA . SER B 2 171 ? 146.144 121.795 102.546 1.00 189.09 171 SER P CA 1
ATOM 1506 C C . SER B 2 171 ? 146.987 120.877 103.418 1.00 189.09 171 SER P C 1
ATOM 1507 O O . SER B 2 171 ? 147.394 121.228 104.531 1.00 189.09 171 SER P O 1
ATOM 1510 N N . ARG B 2 172 ? 147.270 119.703 102.855 1.00 205.25 172 ARG P N 1
ATOM 1511 C CA . ARG B 2 172 ? 148.071 118.655 103.469 1.00 205.25 172 ARG P CA 1
ATOM 1512 C C . ARG B 2 172 ? 149.154 118.276 102.476 1.00 205.25 172 ARG P C 1
ATOM 1513 O O . ARG B 2 172 ? 148.888 118.225 101.271 1.00 205.25 172 ARG P O 1
ATOM 1521 N N . ASP B 2 173 ? 150.362 117.998 102.962 1.00 224.26 173 ASP P N 1
ATOM 1522 C CA . ASP B 2 173 ? 151.407 117.496 102.081 1.00 224.26 173 ASP P CA 1
ATOM 1523 C C . ASP B 2 173 ? 152.382 116.653 102.890 1.00 224.26 173 ASP P C 1
ATOM 1524 O O . ASP B 2 173 ? 152.601 116.889 104.079 1.00 224.26 173 ASP P O 1
ATOM 1529 N N . ARG B 2 174 ? 152.956 115.650 102.229 1.00 227.77 174 ARG P N 1
ATOM 1530 C CA . ARG B 2 174 ? 153.910 114.742 102.846 1.00 227.77 174 ARG P CA 1
ATOM 1531 C C . ARG B 2 174 ? 155.227 114.807 102.088 1.00 227.77 174 ARG P C 1
ATOM 1532 O O . ARG B 2 174 ? 155.245 114.772 100.854 1.00 227.77 174 ARG P O 1
ATOM 1540 N N . VAL B 2 175 ? 156.327 114.902 102.830 1.00 226.39 175 VAL P N 1
ATOM 1541 C CA . VAL B 2 175 ? 157.665 114.991 102.256 1.00 226.39 175 VAL P CA 1
ATOM 1542 C C . VAL B 2 175 ? 158.427 113.733 102.645 1.00 226.39 175 VAL P C 1
ATOM 1543 O O . VAL B 2 175 ? 158.571 113.438 103.839 1.00 226.39 175 VAL P O 1
ATOM 1547 N N . HIS B 2 176 ? 158.911 113.004 101.637 1.00 226.62 176 HIS P N 1
ATOM 1548 C CA . HIS B 2 176 ? 159.666 111.755 101.794 1.00 226.62 176 HIS P CA 1
ATOM 1549 C C . HIS B 2 176 ? 158.920 110.711 102.623 1.00 226.62 176 HIS P C 1
ATOM 1550 O O . HIS B 2 176 ? 159.205 110.524 103.806 1.00 226.62 176 HIS P O 1
ATOM 1552 N N . GLY B 2 179 ? 160.096 112.534 105.675 1.00 219.59 179 GLY P N 1
ATOM 1553 C CA . GLY B 2 179 ? 159.319 112.039 106.795 1.00 219.59 179 GLY P CA 1
ATOM 1554 C C . GLY B 2 179 ? 158.424 113.095 107.413 1.00 219.59 179 GLY P C 1
ATOM 1555 O O . GLY B 2 179 ? 157.469 112.777 108.122 1.00 219.59 179 GLY P O 1
ATOM 1556 N N . ILE B 2 180 ? 158.736 114.362 107.141 1.00 215.79 180 ILE P N 1
ATOM 1557 C CA . ILE B 2 180 ? 157.948 115.459 107.687 1.00 215.79 180 ILE P CA 1
ATOM 1558 C C . ILE B 2 180 ? 156.657 115.606 106.892 1.00 215.79 180 ILE P C 1
ATOM 1559 O O . ILE B 2 180 ? 156.622 115.377 105.675 1.00 215.79 180 ILE P O 1
ATOM 1564 N N . GLU B 2 181 ? 155.577 115.952 107.586 1.00 210.04 181 GLU P N 1
ATOM 1565 C CA . GLU B 2 181 ? 154.288 116.233 106.967 1.00 210.04 181 GLU P CA 1
ATOM 1566 C C . GLU B 2 181 ? 153.897 117.663 107.306 1.00 210.04 181 GLU P C 1
ATOM 1567 O O . GLU B 2 181 ? 153.879 118.040 108.483 1.00 210.04 181 GLU P O 1
ATOM 1569 N N . VAL B 2 182 ? 153.582 118.451 106.282 1.00 203.81 182 VAL P N 1
ATOM 1570 C CA . VAL B 2 182 ? 153.269 119.864 106.447 1.00 203.81 182 VAL P CA 1
ATOM 1571 C C . VAL B 2 182 ? 151.767 120.079 106.289 1.00 203.81 182 VAL P C 1
ATOM 1572 O O . VAL B 2 182 ? 151.114 119.493 105.408 1.00 203.81 182 VAL P O 1
ATOM 1576 N N . LEU B 2 183 ? 151.213 120.887 107.193 1.00 192.24 183 LEU P N 1
ATOM 1577 C CA . LEU B 2 183 ? 149.799 121.215 107.273 1.00 192.24 183 LEU P CA 1
ATOM 1578 C C . LEU B 2 183 ? 149.627 122.722 107.184 1.00 192.24 183 LEU P C 1
ATOM 1579 O O . LEU B 2 183 ? 150.303 123.471 107.896 1.00 192.24 183 LEU P O 1
ATOM 1584 N N . VAL B 2 184 ? 148.715 123.161 106.320 1.00 174.19 184 VAL P N 1
ATOM 1585 C CA . VAL B 2 184 ? 148.321 124.562 106.231 1.00 174.19 184 VAL P CA 1
ATOM 1586 C C . VAL B 2 184 ? 146.841 124.648 106.565 1.00 174.19 184 VAL P C 1
ATOM 1587 O O . VAL B 2 184 ? 146.022 123.971 105.931 1.00 174.19 184 VAL P O 1
ATOM 1591 N N . VAL B 2 185 ? 146.496 125.485 107.550 1.00 154.27 185 VAL P N 1
ATOM 1592 C CA . VAL B 2 185 ? 145.161 125.461 108.135 1.00 154.27 185 VAL P CA 1
ATOM 1593 C C . VAL B 2 185 ? 144.756 126.876 108.545 1.00 154.27 185 VAL P C 1
ATOM 1594 O O . VAL B 2 185 ? 145.599 127.736 108.808 1.00 154.27 185 VAL P O 1
ATOM 1598 N N . ASN B 2 186 ? 143.441 127.127 108.565 1.00 148.47 186 ASN P N 1
ATOM 1599 C CA . ASN B 2 186 ? 142.914 128.403 109.035 1.00 148.47 186 ASN P CA 1
ATOM 1600 C C . ASN B 2 186 ? 141.810 128.200 110.068 1.00 148.47 186 ASN P C 1
ATOM 1601 O O . ASN B 2 186 ? 141.035 127.241 109.996 1.00 148.47 186 ASN P O 1
ATOM 1606 N N . TYR B 2 187 ? 141.765 129.112 111.035 1.00 150.36 187 TYR P N 1
ATOM 1607 C CA . TYR B 2 187 ? 140.915 129.021 112.214 1.00 150.36 187 TYR P CA 1
ATOM 1608 C C . TYR B 2 187 ? 140.216 130.362 112.384 1.00 150.36 187 TYR P C 1
ATOM 1609 O O . TYR B 2 187 ? 140.883 131.397 112.471 1.00 150.36 187 TYR P O 1
ATOM 1618 N N . LYS B 2 188 ? 138.887 130.353 112.431 1.00 135.94 188 LYS P N 1
ATOM 1619 C CA . LYS B 2 188 ? 138.108 131.587 112.464 1.00 135.94 188 LYS P CA 1
ATOM 1620 C C . LYS B 2 188 ? 137.170 131.568 113.661 1.00 135.94 188 LYS P C 1
ATOM 1621 O O . LYS B 2 188 ? 136.428 130.601 113.857 1.00 135.94 188 LYS P O 1
ATOM 1627 N N . PHE B 2 189 ? 137.204 132.636 114.456 1.00 129.11 189 PHE P N 1
ATOM 1628 C CA . PHE B 2 189 ? 136.313 132.787 115.605 1.00 129.11 189 PHE P CA 1
ATOM 1629 C C . PHE B 2 189 ? 135.178 133.716 115.192 1.00 129.11 189 PHE P C 1
ATOM 1630 O O . PHE B 2 189 ? 135.347 134.936 115.133 1.00 129.11 189 PHE P O 1
ATOM 1638 N N . CYS B 2 190 ? 134.012 133.137 114.914 1.00 147.36 190 CYS P N 1
ATOM 1639 C CA . CYS B 2 190 ? 132.889 133.857 114.314 1.00 147.36 190 CYS P CA 1
ATOM 1640 C C . CYS B 2 190 ? 131.857 134.280 115.348 1.00 147.36 190 CYS P C 1
ATOM 1641 O O . CYS B 2 190 ? 130.653 134.253 115.078 1.00 147.36 190 CYS P O 1
ATOM 1644 N N . ARG B 2 191 ? 132.296 134.663 116.547 1.00 132.74 191 ARG P N 1
ATOM 1645 C CA . ARG B 2 191 ? 131.357 135.121 117.566 1.00 132.74 191 ARG P CA 1
ATOM 1646 C C . ARG B 2 191 ? 130.789 136.488 117.208 1.00 132.74 191 ARG P C 1
ATOM 1647 O O . ARG B 2 191 ? 129.576 136.645 117.029 1.00 132.74 191 ARG P O 1
ATOM 1655 N N . ASN B 2 192 ? 131.654 137.493 117.099 1.00 138.76 192 ASN P N 1
ATOM 1656 C CA . ASN B 2 192 ? 131.244 138.815 116.633 1.00 138.76 192 ASN P CA 1
ATOM 1657 C C . ASN B 2 192 ? 131.180 138.757 115.113 1.00 138.76 192 ASN P C 1
ATOM 1658 O O . ASN B 2 192 ? 132.176 138.962 114.417 1.00 138.76 192 ASN P O 1
ATOM 1663 N N . THR B 2 193 ? 129.987 138.464 114.591 1.00 138.52 193 THR P N 1
ATOM 1664 C CA . THR B 2 193 ? 129.818 138.289 113.153 1.00 138.52 193 THR P CA 1
ATOM 1665 C C . THR B 2 193 ? 129.929 139.599 112.385 1.00 138.52 193 THR P C 1
ATOM 1666 O O . THR B 2 193 ? 130.103 139.569 111.162 1.00 138.52 193 THR P O 1
ATOM 1670 N N . MET B 2 194 ? 129.813 140.742 113.067 1.00 141.71 194 MET P N 1
ATOM 1671 C CA . MET B 2 194 ? 130.031 142.025 112.407 1.00 141.71 194 MET P CA 1
ATOM 1672 C C . MET B 2 194 ? 131.479 142.171 111.955 1.00 141.71 194 MET P C 1
ATOM 1673 O O . MET B 2 194 ? 131.747 142.673 110.858 1.00 141.71 194 MET P O 1
ATOM 1675 N N . ASN B 2 195 ? 132.427 141.737 112.788 1.00 128.81 195 ASN P N 1
ATOM 1676 C CA . ASN B 2 195 ? 133.848 141.765 112.438 1.00 128.81 195 ASN P CA 1
ATOM 1677 C C . ASN B 2 195 ? 134.530 140.529 113.009 1.00 128.81 195 ASN P C 1
ATOM 1678 O O . ASN B 2 195 ? 135.198 140.588 114.048 1.00 128.81 195 ASN P O 1
ATOM 1680 N N . PRO B 2 196 ? 134.383 139.382 112.349 1.00 122.59 196 PRO P N 1
ATOM 1681 C CA . PRO B 2 196 ? 135.065 138.170 112.815 1.00 122.59 196 PRO P CA 1
ATOM 1682 C C . PRO B 2 196 ? 136.549 138.220 112.488 1.00 122.59 196 PRO P C 1
ATOM 1683 O O . PRO B 2 196 ? 137.017 139.039 111.696 1.00 122.59 196 PRO P O 1
ATOM 1687 N N . PHE B 2 197 ? 137.301 137.321 113.121 1.00 107.82 197 PHE P N 1
ATOM 1688 C CA . PHE B 2 197 ? 138.745 137.282 112.944 1.00 107.82 197 PHE P CA 1
ATOM 1689 C C . PHE B 2 197 ? 139.224 135.845 112.804 1.00 107.82 197 PHE P C 1
ATOM 1690 O O . PHE B 2 197 ? 138.734 134.942 113.491 1.00 107.82 197 PHE P O 1
ATOM 1698 N N . GLU B 2 198 ? 140.192 135.650 111.912 1.00 117.41 198 GLU P N 1
ATOM 1699 C CA . GLU B 2 198 ? 140.734 134.342 111.587 1.00 117.41 198 GLU P CA 1
ATOM 1700 C C . GLU B 2 198 ? 142.255 134.385 111.650 1.00 117.41 198 GLU P C 1
ATOM 1701 O O . GLU B 2 198 ? 142.866 135.433 111.875 1.00 117.41 198 GLU P O 1
ATOM 1703 N N . ILE B 2 199 ? 142.859 133.218 111.451 1.00 131.06 199 ILE P N 1
ATOM 1704 C CA . ILE B 2 199 ? 144.302 133.049 111.588 1.00 131.06 199 ILE P CA 1
ATOM 1705 C C . ILE B 2 199 ? 144.710 131.836 110.758 1.00 131.06 199 ILE P C 1
ATOM 1706 O O . ILE B 2 199 ? 143.935 130.893 110.597 1.00 131.06 199 ILE P O 1
ATOM 1711 N N . GLN B 2 200 ? 145.914 131.881 110.191 1.00 143.59 200 GLN P N 1
ATOM 1712 C CA . GLN B 2 200 ? 146.425 130.787 109.372 1.00 143.59 200 GLN P CA 1
ATOM 1713 C C . GLN B 2 200 ? 147.761 130.301 109.918 1.00 143.59 200 GLN P C 1
ATOM 1714 O O . GLN B 2 200 ? 148.633 131.109 110.253 1.00 143.59 200 GLN P O 1
ATOM 1720 N N . PHE B 2 201 ? 147.916 128.981 109.993 1.00 156.74 201 PHE P N 1
ATOM 1721 C CA . PHE B 2 201 ? 149.110 128.347 110.530 1.00 156.74 201 PHE P CA 1
ATOM 1722 C C . PHE B 2 201 ? 149.666 127.308 109.567 1.00 156.74 201 PHE P C 1
ATOM 1723 O O . PHE B 2 201 ? 148.925 126.678 108.798 1.00 156.74 201 PHE P O 1
ATOM 1731 N N . LYS B 2 202 ? 150.987 127.134 109.631 1.00 170.15 202 LYS P N 1
ATOM 1732 C CA . LYS B 2 202 ? 151.694 126.086 108.905 1.00 170.15 202 LYS P CA 1
ATOM 1733 C C . LYS B 2 202 ? 152.518 125.299 109.913 1.00 170.15 202 LYS P C 1
ATOM 1734 O O . LYS B 2 202 ? 153.339 125.878 110.631 1.00 170.15 202 LYS P O 1
ATOM 1740 N N . MET B 2 203 ? 152.296 123.986 109.974 1.00 193.25 203 MET P N 1
ATOM 1741 C CA . MET B 2 203 ? 152.819 123.167 111.062 1.00 193.25 203 MET P CA 1
ATOM 1742 C C . MET B 2 203 ? 153.269 121.802 110.544 1.00 193.25 203 MET P C 1
ATOM 1743 O O . MET B 2 203 ? 152.924 121.397 109.433 1.00 193.25 203 MET P O 1
ATOM 1748 N N . PHE B 2 204 ? 154.073 121.099 111.350 1.00 189.52 204 PHE P N 1
ATOM 1749 C CA . PHE B 2 204 ? 154.797 119.917 110.891 1.00 189.52 204 PHE P CA 1
ATOM 1750 C C . PHE B 2 204 ? 154.654 118.745 111.855 1.00 189.52 204 PHE P C 1
ATOM 1751 O O . PHE B 2 204 ? 154.801 118.910 113.068 1.00 189.52 204 PHE P O 1
ATOM 1759 N N . TYR B 2 205 ? 154.389 117.559 111.299 1.00 200.35 205 TYR P N 1
ATOM 1760 C CA . TYR B 2 205 ? 154.417 116.293 112.031 1.00 200.35 205 TYR P CA 1
ATOM 1761 C C . TYR B 2 205 ? 155.419 115.320 111.422 1.00 200.35 205 TYR P C 1
ATOM 1762 O O . TYR B 2 205 ? 156.080 115.602 110.418 1.00 200.35 205 TYR P O 1
ATOM 1771 N N . LYS B 2 206 ? 155.515 114.153 112.068 1.00 213.94 206 LYS P N 1
ATOM 1772 C CA . LYS B 2 206 ? 156.319 113.021 111.622 1.00 213.94 206 LYS P CA 1
ATOM 1773 C C . LYS B 2 206 ? 155.515 111.939 110.914 1.00 213.94 206 LYS P C 1
ATOM 1774 O O . LYS B 2 206 ? 156.120 111.123 110.208 1.00 213.94 206 LYS P O 1
ATOM 1780 N N . PHE B 2 207 ? 154.187 111.903 111.138 1.00 225.81 207 PHE P N 1
ATOM 1781 C CA . PHE B 2 207 ? 153.165 110.943 110.691 1.00 225.81 207 PHE P CA 1
ATOM 1782 C C . PHE B 2 207 ? 153.261 109.674 111.556 1.00 225.81 207 PHE P C 1
ATOM 1783 O O . PHE B 2 207 ? 152.347 108.846 111.575 1.00 225.81 207 PHE P O 1
ATOM 1791 N N . GLU B 2 208 ? 154.319 109.541 112.355 1.00 220.26 208 GLU P N 1
ATOM 1792 C CA . GLU B 2 208 ? 154.344 108.559 113.439 1.00 220.26 208 GLU P CA 1
ATOM 1793 C C . GLU B 2 208 ? 154.882 109.259 114.680 1.00 220.26 208 GLU P C 1
ATOM 1794 O O . GLU B 2 208 ? 155.916 109.935 114.613 1.00 220.26 208 GLU P O 1
ATOM 1800 N N . ASP B 2 209 ? 154.160 109.119 115.795 1.00 218.37 209 ASP P N 1
ATOM 1801 C CA . ASP B 2 209 ? 154.366 109.913 117.009 1.00 218.37 209 ASP P CA 1
ATOM 1802 C C . ASP B 2 209 ? 154.364 111.405 116.661 1.00 218.37 209 ASP P C 1
ATOM 1803 O O . ASP B 2 209 ? 155.394 112.081 116.684 1.00 218.37 209 ASP P O 1
ATOM 1808 N N . SER B 2 210 ? 153.167 111.869 116.285 1.00 208.15 210 SER P N 1
ATOM 1809 C CA . SER B 2 210 ? 152.974 113.195 115.703 1.00 208.15 210 SER P CA 1
ATOM 1810 C C . SER B 2 210 ? 153.492 114.289 116.625 1.00 208.15 210 SER P C 1
ATOM 1811 O O . SER B 2 210 ? 152.939 114.528 117.703 1.00 208.15 210 SER P O 1
ATOM 1814 N N . THR B 2 211 ? 154.559 114.948 116.188 1.00 198.63 211 THR P N 1
ATOM 1815 C CA . THR B 2 211 ? 155.297 115.898 117.000 1.00 198.63 211 THR P CA 1
ATOM 1816 C C . THR B 2 211 ? 155.476 117.196 116.230 1.00 198.63 211 THR P C 1
ATOM 1817 O O . THR B 2 211 ? 155.955 117.201 115.093 1.00 198.63 211 THR P O 1
ATOM 1821 N N . LEU B 2 212 ? 155.089 118.300 116.864 1.00 185.70 212 LEU P N 1
ATOM 1822 C CA . LEU B 2 212 ? 155.243 119.610 116.249 1.00 185.70 212 LEU P CA 1
ATOM 1823 C C . LEU B 2 212 ? 156.690 120.075 116.338 1.00 185.70 212 LEU P C 1
ATOM 1824 O O . LEU B 2 212 ? 157.132 120.545 117.391 1.00 185.70 212 LEU P O 1
ATOM 1829 N N . LEU B 2 213 ? 157.441 119.926 115.245 1.00 186.70 213 LEU P N 1
ATOM 1830 C CA . LEU B 2 213 ? 158.803 120.446 115.208 1.00 186.70 213 LEU P CA 1
ATOM 1831 C C . LEU B 2 213 ? 158.798 121.967 115.220 1.00 186.70 213 LEU P C 1
ATOM 1832 O O . LEU B 2 213 ? 159.320 122.603 116.143 1.00 186.70 213 LEU P O 1
ATOM 1837 N N . LYS B 2 214 ? 158.203 122.566 114.194 1.00 176.99 214 LYS P N 1
ATOM 1838 C CA . LYS B 2 214 ? 158.144 124.009 114.061 1.00 176.99 214 LYS P CA 1
ATOM 1839 C C . LYS B 2 214 ? 156.759 124.409 113.584 1.00 176.99 214 LYS P C 1
ATOM 1840 O O . LYS B 2 214 ? 156.110 123.674 112.834 1.00 176.99 214 LYS P O 1
ATOM 1846 N N . TRP B 2 215 ? 156.308 125.567 114.043 1.00 168.08 215 TRP P N 1
ATOM 1847 C CA . TRP B 2 215 ? 155.029 126.137 113.657 1.00 168.08 215 TRP P CA 1
ATOM 1848 C C . TRP B 2 215 ? 155.263 127.581 113.249 1.00 168.08 215 TRP P C 1
ATOM 1849 O O . TRP B 2 215 ? 156.024 128.302 113.901 1.00 168.08 215 TRP P O 1
ATOM 1860 N N . GLU B 2 216 ? 154.649 127.985 112.139 1.00 163.82 216 GLU P N 1
ATOM 1861 C CA . GLU B 2 216 ? 154.865 129.328 111.627 1.00 163.82 216 GLU P CA 1
ATOM 1862 C C . GLU B 2 216 ? 153.529 129.954 111.259 1.00 163.82 216 GLU P C 1
ATOM 1863 O O . GLU B 2 216 ? 152.548 129.259 110.969 1.00 163.82 216 GLU P O 1
ATOM 1869 N N . ILE B 2 217 ? 153.518 131.283 111.268 1.00 148.46 217 ILE P N 1
ATOM 1870 C CA . ILE B 2 217 ? 152.329 132.069 110.972 1.00 148.46 217 ILE P CA 1
ATOM 1871 C C . ILE B 2 217 ? 152.390 132.455 109.501 1.00 148.46 217 ILE P C 1
ATOM 1872 O O . ILE B 2 217 ? 153.333 133.118 109.063 1.00 148.46 217 ILE P O 1
ATOM 1877 N N . LEU B 2 218 ? 151.383 132.046 108.732 1.00 150.29 218 LEU P N 1
ATOM 1878 C CA . LEU B 2 218 ? 151.315 132.475 107.341 1.00 150.29 218 LEU P CA 1
ATOM 1879 C C . LEU B 2 218 ? 150.687 133.859 107.230 1.00 150.29 218 LEU P C 1
ATOM 1880 O O . LEU B 2 218 ? 151.315 134.799 106.729 1.00 150.29 218 LEU P O 1
ATOM 1885 N N . ARG B 2 219 ? 149.452 134.005 107.703 1.00 139.46 219 ARG P N 1
ATOM 1886 C CA . ARG B 2 219 ? 148.805 135.307 107.748 1.00 139.46 219 ARG P CA 1
ATOM 1887 C C . ARG B 2 219 ? 147.725 135.284 108.818 1.00 139.46 219 ARG P C 1
ATOM 1888 O O . ARG B 2 219 ? 147.077 134.257 109.034 1.00 139.46 219 ARG P O 1
ATOM 1896 N N . ILE B 2 220 ? 147.554 136.413 109.492 1.00 118.49 220 ILE P N 1
ATOM 1897 C CA . ILE B 2 220 ? 146.491 136.587 110.465 1.00 118.49 220 ILE P CA 1
ATOM 1898 C C . ILE B 2 220 ? 145.535 137.612 109.866 1.00 118.49 220 ILE P C 1
ATOM 1899 O O . ILE B 2 220 ? 145.935 138.477 109.080 1.00 118.49 220 ILE P O 1
ATOM 1904 N N . SER B 2 221 ? 144.254 137.497 110.218 1.00 113.37 221 SER P N 1
ATOM 1905 C CA . SER B 2 221 ? 143.255 138.444 109.750 1.00 113.37 221 SER P CA 1
ATOM 1906 C C . SER B 2 221 ? 143.550 139.849 110.269 1.00 113.37 221 SER P C 1
ATOM 1907 O O . SER B 2 221 ? 144.299 140.048 111.229 1.00 113.37 221 SER P O 1
ATOM 1910 N N . THR B 2 222 ? 142.941 140.829 109.601 1.00 108.77 222 THR P N 1
ATOM 1911 C CA . THR B 2 222 ? 143.286 142.231 109.814 1.00 108.77 222 THR P CA 1
ATOM 1912 C C . THR B 2 222 ? 142.911 142.694 111.222 1.00 108.77 222 THR P C 1
ATOM 1913 O O . THR B 2 222 ? 143.560 143.585 111.784 1.00 108.77 222 THR P O 1
ATOM 1917 N N . ASN B 2 223 ? 141.918 142.045 111.835 1.00 110.16 223 ASN P N 1
ATOM 1918 C CA . ASN B 2 223 ? 141.416 142.485 113.134 1.00 110.16 223 ASN P CA 1
ATOM 1919 C C . ASN B 2 223 ? 142.443 142.274 114.243 1.00 110.16 223 ASN P C 1
ATOM 1920 O O . ASN B 2 223 ? 142.709 143.182 115.039 1.00 110.16 223 ASN P O 1
ATOM 1925 N N . VAL B 2 224 ? 143.034 141.082 114.310 1.00 102.08 224 VAL P N 1
ATOM 1926 C CA . VAL B 2 224 ? 143.832 140.667 115.458 1.00 102.08 224 VAL P CA 1
ATOM 1927 C C . VAL B 2 224 ? 145.283 140.397 115.109 1.00 102.08 224 VAL P C 1
ATOM 1928 O O . VAL B 2 224 ? 145.990 139.768 115.910 1.00 102.08 224 VAL P O 1
ATOM 1932 N N . ARG B 2 225 ? 145.763 140.860 113.951 1.00 100.07 225 ARG P N 1
ATOM 1933 C CA . ARG B 2 225 ? 147.136 140.569 113.546 1.00 100.07 225 ARG P CA 1
ATOM 1934 C C . ARG B 2 225 ? 148.163 141.239 114.454 1.00 100.07 225 ARG P C 1
ATOM 1935 O O . ARG B 2 225 ? 149.315 140.797 114.520 1.00 100.07 225 ARG P O 1
ATOM 1943 N N . LEU B 2 226 ? 147.769 142.291 115.170 1.00 95.51 226 LEU P N 1
ATOM 1944 C CA . LEU B 2 226 ? 148.634 142.864 116.194 1.00 95.51 226 LEU P CA 1
ATOM 1945 C C . LEU B 2 226 ? 148.421 142.200 117.550 1.00 95.51 226 LEU P C 1
ATOM 1946 O O . LEU B 2 226 ? 149.382 141.986 118.295 1.00 95.51 226 LEU P O 1
ATOM 1951 N N . LYS B 2 227 ? 147.167 141.899 117.892 1.00 101.76 227 LYS P N 1
ATOM 1952 C CA . LYS B 2 227 ? 146.876 141.308 119.194 1.00 101.76 227 LYS P CA 1
ATOM 1953 C C . LYS B 2 227 ? 147.409 139.885 119.293 1.00 101.76 227 LYS P C 1
ATOM 1954 O O . LYS B 2 227 ? 147.865 139.461 120.361 1.00 101.76 227 LYS P O 1
ATOM 1960 N N . ALA B 2 228 ? 147.367 139.135 118.194 1.00 111.28 228 ALA P N 1
ATOM 1961 C CA . ALA B 2 228 ? 147.851 137.763 118.177 1.00 111.28 228 ALA P CA 1
ATOM 1962 C C . ALA B 2 228 ? 149.322 137.654 117.796 1.00 111.28 228 ALA P C 1
ATOM 1963 O O . ALA B 2 228 ? 149.743 136.601 117.307 1.00 111.28 228 ALA P O 1
ATOM 1965 N N . LYS B 2 229 ? 150.109 138.709 117.991 1.00 109.29 229 LYS P N 1
ATOM 1966 C CA . LYS B 2 229 ? 151.548 138.648 117.773 1.00 109.29 229 LYS P CA 1
ATOM 1967 C C . LYS B 2 229 ? 152.337 138.640 119.073 1.00 109.29 229 LYS P C 1
ATOM 1968 O O . LYS B 2 229 ? 153.283 137.858 119.212 1.00 109.29 229 LYS P O 1
ATOM 1974 N N . GLN B 2 230 ? 151.971 139.499 120.027 1.00 119.97 230 GLN P N 1
ATOM 1975 C CA . GLN B 2 230 ? 152.574 139.431 121.353 1.00 119.97 230 GLN P CA 1
ATOM 1976 C C . GLN B 2 230 ? 152.191 138.136 122.055 1.00 119.97 230 GLN P C 1
ATOM 1977 O O . GLN B 2 230 ? 152.970 137.598 122.850 1.00 119.97 230 GLN P O 1
ATOM 1983 N N . LEU B 2 231 ? 150.990 137.626 121.773 1.00 135.81 231 LEU P N 1
ATOM 1984 C CA . LEU B 2 231 ? 150.596 136.317 122.279 1.00 135.81 231 LEU P CA 1
ATOM 1985 C C . LEU B 2 231 ? 151.434 135.203 121.664 1.00 135.81 231 LEU P C 1
ATOM 1986 O O . LEU B 2 231 ? 151.848 134.271 122.363 1.00 135.81 231 LEU P O 1
ATOM 1991 N N . LEU B 2 232 ? 151.711 135.287 120.365 1.00 143.81 232 LEU P N 1
ATOM 1992 C CA . LEU B 2 232 ? 152.313 134.180 119.632 1.00 143.81 232 LEU P CA 1
ATOM 1993 C C . LEU B 2 232 ? 153.835 134.158 119.713 1.00 143.81 232 LEU P C 1
ATOM 1994 O O . LEU B 2 232 ? 154.478 133.521 118.869 1.00 143.81 232 LEU P O 1
ATOM 1999 N N . ALA B 2 233 ? 154.426 134.830 120.699 1.00 152.38 233 ALA P N 1
ATOM 2000 C CA . ALA B 2 233 ? 155.861 134.769 120.929 1.00 152.38 233 ALA P CA 1
ATOM 2001 C C . ALA B 2 233 ? 156.251 133.770 122.010 1.00 152.38 233 ALA P C 1
ATOM 2002 O O . ALA B 2 233 ? 157.441 133.656 122.323 1.00 152.38 233 ALA P O 1
ATOM 2004 N N . THR B 2 234 ? 155.288 133.043 122.582 1.00 151.64 234 THR P N 1
ATOM 2005 C CA . THR B 2 234 ? 155.590 132.116 123.665 1.00 151.64 234 THR P CA 1
ATOM 2006 C C . THR B 2 234 ? 156.142 130.785 123.178 1.00 151.64 234 THR P C 1
ATOM 2007 O O . THR B 2 234 ? 156.608 129.998 124.010 1.00 151.64 234 THR P O 1
ATOM 2011 N N . ARG B 2 235 ? 156.104 130.527 121.867 1.00 164.75 235 ARG P N 1
ATOM 2012 C CA . ARG B 2 235 ? 156.511 129.262 121.250 1.00 164.75 235 ARG P CA 1
ATOM 2013 C C . ARG B 2 235 ? 155.775 128.073 121.875 1.00 164.75 235 ARG P C 1
ATOM 2014 O O . ARG B 2 235 ? 156.373 127.035 122.179 1.00 164.75 235 ARG P O 1
ATOM 2022 N N . ASN B 2 236 ? 154.475 128.229 122.114 1.00 157.52 236 ASN P N 1
ATOM 2023 C CA . ASN B 2 236 ? 153.637 127.178 122.678 1.00 157.52 236 ASN P CA 1
ATOM 2024 C C . ASN B 2 236 ? 152.224 127.393 122.163 1.00 157.52 236 ASN P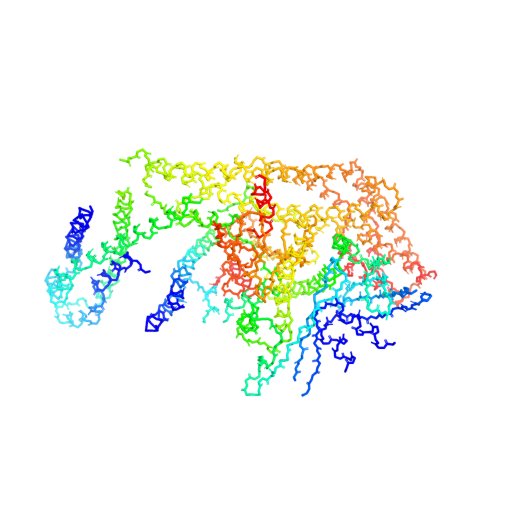 C 1
ATOM 2025 O O . ASN B 2 236 ? 151.589 128.399 122.495 1.00 157.52 236 ASN P O 1
ATOM 2030 N N . PHE B 2 237 ? 151.732 126.453 121.352 1.00 164.41 237 PHE P N 1
ATOM 2031 C CA . PHE B 2 237 ? 150.434 126.648 120.714 1.00 164.41 237 PHE P CA 1
ATOM 2032 C C . PHE B 2 237 ? 149.287 126.520 121.709 1.00 164.41 237 PHE P C 1
ATOM 2033 O O . PHE B 2 237 ? 148.287 127.232 121.582 1.00 164.41 237 PHE P O 1
ATOM 2041 N N . GLN B 2 238 ? 149.422 125.645 122.713 1.00 159.25 238 GLN P N 1
ATOM 2042 C CA . GLN B 2 238 ? 148.330 125.429 123.660 1.00 159.25 238 GLN P CA 1
ATOM 2043 C C . GLN B 2 238 ? 148.093 126.659 124.527 1.00 159.25 238 GLN P C 1
ATOM 2044 O O . GLN B 2 238 ? 147.013 126.822 125.104 1.00 159.25 238 GLN P O 1
ATOM 2050 N N . LYS B 2 239 ? 149.090 127.531 124.637 1.00 149.35 239 LYS P N 1
ATOM 2051 C CA . LYS B 2 239 ? 148.920 128.835 125.255 1.00 149.35 239 LYS P CA 1
ATOM 2052 C C . LYS B 2 239 ? 148.683 129.935 124.233 1.00 149.35 239 LYS P C 1
ATOM 2053 O O . LYS B 2 239 ? 148.661 131.116 124.598 1.00 149.35 239 LYS P O 1
ATOM 2059 N N . CYS B 2 240 ? 148.518 129.571 122.960 1.00 147.38 240 CYS P N 1
ATOM 2060 C CA . CYS B 2 240 ? 148.239 130.531 121.904 1.00 147.38 240 CYS P CA 1
ATOM 2061 C C . CYS B 2 240 ? 146.879 130.342 121.251 1.00 147.38 240 CYS P C 1
ATOM 2062 O O . CYS B 2 240 ? 146.386 131.278 120.613 1.00 147.38 240 CYS P O 1
ATOM 2065 N N . LEU B 2 241 ? 146.262 129.171 121.385 1.00 145.53 241 LEU P N 1
ATOM 2066 C CA . LEU B 2 241 ? 144.934 128.910 120.843 1.00 145.53 241 LEU P CA 1
ATOM 2067 C C . LEU B 2 241 ? 143.902 128.552 121.902 1.00 145.53 241 LEU P C 1
ATOM 2068 O O . LEU B 2 241 ? 142.714 128.456 121.588 1.00 145.53 241 LEU P O 1
ATOM 2073 N N . LEU B 2 242 ? 144.323 128.339 123.148 1.00 137.21 242 LEU P N 1
ATOM 2074 C CA . LEU B 2 242 ? 143.414 128.404 124.289 1.00 137.21 242 LEU P CA 1
ATOM 2075 C C . LEU B 2 242 ? 143.366 129.790 124.910 1.00 137.21 242 LEU P C 1
ATOM 2076 O O . LEU B 2 242 ? 142.586 130.009 125.842 1.00 137.21 242 LEU P O 1
ATOM 2081 N N . SER B 2 243 ? 144.185 130.716 124.427 1.00 121.59 243 SER P N 1
ATOM 2082 C CA . SER B 2 243 ? 144.189 132.087 124.899 1.00 121.59 243 SER P CA 1
ATOM 2083 C C . SER B 2 243 ? 143.584 133.052 123.897 1.00 121.59 243 SER P C 1
ATOM 2084 O O . SER B 2 243 ? 143.539 134.257 124.168 1.00 121.59 243 SER P O 1
ATOM 2087 N N . LEU B 2 244 ? 143.135 132.563 122.745 1.00 117.54 244 LEU P N 1
ATOM 2088 C CA . LEU B 2 244 ? 142.413 133.370 121.772 1.00 117.54 244 LEU P CA 1
ATOM 2089 C C . LEU B 2 244 ? 140.912 133.144 121.835 1.00 117.54 244 LEU P C 1
ATOM 2090 O O . LEU B 2 244 ? 140.142 134.103 121.730 1.00 117.54 244 LEU P O 1
ATOM 2095 N N . TYR B 2 245 ? 140.485 131.888 122.004 1.00 129.50 245 TYR P N 1
ATOM 2096 C CA . TYR B 2 245 ? 139.066 131.596 122.174 1.00 129.50 245 TYR P CA 1
ATOM 2097 C C . TYR B 2 245 ? 138.523 132.224 123.448 1.00 129.50 245 TYR P C 1
ATOM 2098 O O . TYR B 2 245 ? 137.401 132.745 123.464 1.00 129.50 245 TYR P O 1
ATOM 2107 N N . GLU B 2 246 ? 139.303 132.177 124.528 1.00 130.83 246 GLU P N 1
ATOM 2108 C CA . GLU B 2 246 ? 138.890 132.834 125.760 1.00 130.83 246 GLU P CA 1
ATOM 2109 C C . GLU B 2 246 ? 138.841 134.344 125.585 1.00 130.83 246 GLU P C 1
ATOM 2110 O O . GLU B 2 246 ? 137.964 135.008 126.145 1.00 130.83 246 GLU P O 1
ATOM 2116 N N . PHE B 2 247 ? 139.767 134.903 124.801 1.00 114.29 247 PHE P N 1
ATOM 2117 C CA . PHE B 2 247 ? 139.725 136.331 124.494 1.00 114.29 247 PHE P CA 1
ATOM 2118 C C . PHE B 2 247 ? 138.457 136.697 123.735 1.00 114.29 247 PHE P C 1
ATOM 2119 O O . PHE B 2 247 ? 137.805 137.705 124.042 1.00 114.29 247 PHE P O 1
ATOM 2127 N N . ASP B 2 248 ? 138.086 135.877 122.752 1.00 120.08 248 ASP P N 1
ATOM 2128 C CA . ASP B 2 248 ? 136.868 136.109 121.983 1.00 120.08 248 ASP P CA 1
ATOM 2129 C C . ASP B 2 248 ? 135.627 136.010 122.864 1.00 120.08 248 ASP P C 1
ATOM 2130 O O . ASP B 2 248 ? 134.717 136.843 122.773 1.00 120.08 248 ASP P O 1
ATOM 2135 N N . LYS B 2 249 ? 135.584 135.002 123.739 1.00 122.30 249 LYS P N 1
ATOM 2136 C CA . LYS B 2 249 ? 134.441 134.829 124.630 1.00 122.30 249 LYS P CA 1
ATOM 2137 C C . LYS B 2 249 ? 134.336 135.968 125.639 1.00 122.30 249 LYS P C 1
ATOM 2138 O O . LYS B 2 249 ? 133.232 136.431 125.951 1.00 122.30 249 LYS P O 1
ATOM 2144 N N . ILE B 2 250 ? 135.475 136.434 126.156 1.00 105.68 250 ILE P N 1
ATOM 2145 C CA . ILE B 2 250 ? 135.473 137.537 127.110 1.00 105.68 250 ILE P CA 1
ATOM 2146 C C . ILE B 2 250 ? 135.019 138.826 126.435 1.00 105.68 250 ILE P C 1
ATOM 2147 O O . ILE B 2 250 ? 134.243 139.599 127.010 1.00 105.68 250 ILE P O 1
ATOM 2152 N N . LYS B 2 251 ? 135.461 139.064 125.195 1.00 100.28 251 LYS P N 1
ATOM 2153 C CA . LYS B 2 251 ? 134.994 140.241 124.465 1.00 100.28 251 LYS P CA 1
ATOM 2154 C C . LYS B 2 251 ? 133.502 140.154 124.162 1.00 100.28 251 LYS P C 1
ATOM 2155 O O . LYS B 2 251 ? 132.791 141.168 124.207 1.00 100.28 251 LYS P O 1
ATOM 2161 N N . SER B 2 252 ? 133.010 138.949 123.860 1.00 110.61 252 SER P N 1
ATOM 2162 C CA . SER B 2 252 ? 131.582 138.758 123.627 1.00 110.61 252 SER P CA 1
ATOM 2163 C C . SER B 2 252 ? 130.770 139.051 124.881 1.00 110.61 252 SER P C 1
ATOM 2164 O O . SER B 2 252 ? 129.724 139.706 124.817 1.00 110.61 252 SER P O 1
ATOM 2167 N N . LYS B 2 253 ? 131.236 138.567 126.033 1.00 114.87 253 LYS P N 1
ATOM 2168 C CA . LYS B 2 253 ? 130.535 138.847 127.283 1.00 114.87 253 LYS P CA 1
ATOM 2169 C C . LYS B 2 253 ? 130.598 140.328 127.631 1.00 114.87 253 LYS P C 1
ATOM 2170 O O . LYS B 2 253 ? 129.630 140.886 128.158 1.00 114.87 253 LYS P O 1
ATOM 2176 N N . LYS B 2 254 ? 131.721 140.983 127.321 1.00 102.21 254 LYS P N 1
ATOM 2177 C CA . LYS B 2 254 ? 131.846 142.418 127.557 1.00 102.21 254 LYS P CA 1
ATOM 2178 C C . LYS B 2 254 ? 130.838 143.208 126.733 1.00 102.21 254 LYS P C 1
ATOM 2179 O O . LYS B 2 254 ? 130.114 144.061 127.265 1.00 102.21 254 LYS P O 1
ATOM 2185 N N . THR B 2 255 ? 130.761 142.924 125.429 1.00 105.31 255 THR P N 1
ATOM 2186 C CA . THR B 2 255 ? 129.845 143.687 124.588 1.00 105.31 255 THR P CA 1
ATOM 2187 C C . THR B 2 255 ? 128.391 143.325 124.881 1.00 105.31 255 THR P C 1
ATOM 2188 O O . THR B 2 255 ? 127.507 144.183 124.786 1.00 105.31 255 THR P O 1
ATOM 2192 N N . GLY B 2 256 ? 128.127 142.079 125.292 1.00 106.28 256 GLY P N 1
ATOM 2193 C CA . GLY B 2 256 ? 126.776 141.713 125.686 1.00 106.28 256 GLY P CA 1
ATOM 2194 C C . GLY B 2 256 ? 126.326 142.407 126.957 1.00 106.28 256 GLY P C 1
ATOM 2195 O O . GLY B 2 256 ? 125.191 142.883 127.046 1.00 106.28 256 GLY P O 1
ATOM 2196 N N . ILE B 2 257 ? 127.215 142.485 127.952 1.00 108.29 257 ILE P N 1
ATOM 2197 C CA . ILE B 2 257 ? 126.906 143.186 129.194 1.00 108.29 257 ILE P CA 1
ATOM 2198 C C . ILE B 2 257 ? 126.695 144.671 128.930 1.00 108.29 257 ILE P C 1
ATOM 2199 O O . ILE B 2 257 ? 125.749 145.278 129.451 1.00 108.29 257 ILE P O 1
ATOM 2204 N N . PHE B 2 258 ? 127.545 145.272 128.093 1.00 96.33 258 PHE P N 1
ATOM 2205 C CA . PHE B 2 258 ? 127.377 146.689 127.787 1.00 96.33 258 PHE P CA 1
ATOM 2206 C C . PHE B 2 258 ? 126.095 146.957 127.007 1.00 96.33 258 PHE P C 1
ATOM 2207 O O . PHE B 2 258 ? 125.405 147.942 127.279 1.00 96.33 258 PHE P O 1
ATOM 2215 N N . GLN B 2 259 ? 125.741 146.086 126.056 1.00 120.35 259 GLN P N 1
ATOM 2216 C CA . GLN B 2 259 ? 124.498 146.263 125.308 1.00 120.35 259 GLN P CA 1
ATOM 2217 C C . GLN B 2 259 ? 123.281 146.090 126.212 1.00 120.35 259 GLN P C 1
ATOM 2218 O O . GLN B 2 259 ? 122.299 146.836 126.093 1.00 120.35 259 GLN P O 1
ATOM 2224 N N . ASN B 2 260 ? 123.329 145.119 127.129 1.00 122.41 260 ASN P N 1
ATOM 2225 C CA . ASN B 2 260 ? 122.237 144.947 128.080 1.00 122.41 260 ASN P CA 1
ATOM 2226 C C . ASN B 2 260 ? 122.136 146.126 129.039 1.00 122.41 260 ASN P C 1
ATOM 2227 O O . ASN B 2 260 ? 121.042 146.436 129.523 1.00 122.41 260 ASN P O 1
ATOM 2232 N N . LEU B 2 261 ? 123.254 146.790 129.330 1.00 112.04 261 LEU P N 1
ATOM 2233 C CA . LEU B 2 261 ? 123.193 147.978 130.173 1.00 112.04 261 LEU P CA 1
ATOM 2234 C C . LEU B 2 261 ? 122.681 149.191 129.399 1.00 112.04 261 LEU P C 1
ATOM 2235 O O . LEU B 2 261 ? 122.056 150.081 129.985 1.00 112.04 261 LEU P O 1
ATOM 2240 N N . ILE B 2 262 ? 122.957 149.253 128.091 1.00 115.84 262 ILE P N 1
ATOM 2241 C CA . ILE B 2 262 ? 122.318 150.259 127.240 1.00 115.84 262 ILE P CA 1
ATOM 2242 C C . ILE B 2 262 ? 120.808 150.064 127.235 1.00 115.84 262 ILE P C 1
ATOM 2243 O O . ILE B 2 262 ? 120.040 151.027 127.349 1.00 115.84 262 ILE P O 1
ATOM 2248 N N . ASN B 2 263 ? 120.361 148.810 127.123 1.00 123.12 263 ASN P N 1
ATOM 2249 C CA . ASN B 2 263 ? 118.933 148.516 127.044 1.00 123.12 263 ASN P CA 1
ATOM 2250 C C . ASN B 2 263 ? 118.172 148.845 128.324 1.00 123.12 263 ASN P C 1
ATOM 2251 O O . ASN B 2 263 ? 116.940 148.920 128.283 1.00 123.12 263 ASN P O 1
ATOM 2256 N N . LEU B 2 264 ? 118.858 149.040 129.450 1.00 117.85 264 LEU P N 1
ATOM 2257 C CA . LEU B 2 264 ? 118.207 149.385 130.707 1.00 117.85 264 LEU P CA 1
ATOM 2258 C C . LEU B 2 264 ? 118.424 150.840 131.104 1.00 117.85 264 LEU P C 1
ATOM 2259 O O . LEU B 2 264 ? 118.012 151.239 132.198 1.00 117.85 264 LEU P O 1
ATOM 2264 N N . LEU B 2 265 ? 119.060 151.641 130.250 1.00 120.05 265 LEU P N 1
ATOM 2265 C CA . LEU B 2 265 ? 119.285 153.045 130.561 1.00 120.05 265 LEU P CA 1
ATOM 2266 C C . LEU B 2 265 ? 119.087 153.978 129.376 1.00 120.05 265 LEU P C 1
ATOM 2267 O O . LEU B 2 265 ? 119.351 155.177 129.514 1.00 120.05 265 LEU P O 1
ATOM 2272 N N . LYS B 2 266 ? 118.632 153.480 128.225 1.00 130.29 266 LYS P N 1
ATOM 2273 C CA . LYS B 2 266 ? 118.484 154.323 127.044 1.00 130.29 266 LYS P CA 1
ATOM 2274 C C . LYS B 2 266 ? 117.274 155.244 127.113 1.00 130.29 266 LYS P C 1
ATOM 2275 O O . LYS B 2 266 ? 117.159 156.144 126.275 1.00 130.29 266 LYS P O 1
ATOM 2277 N N . ARG B 2 267 ? 116.374 155.049 128.077 1.00 141.34 267 ARG P N 1
ATOM 2278 C CA . ARG B 2 267 ? 115.163 155.858 128.157 1.00 141.34 267 ARG P CA 1
ATOM 2279 C C . ARG B 2 267 ? 115.342 157.062 129.079 1.00 141.34 267 ARG P C 1
ATOM 2280 O O . ARG B 2 267 ? 115.205 158.210 128.645 1.00 141.34 267 ARG P O 1
ATOM 2282 N N . LYS B 2 268 ? 115.646 156.813 130.354 1.00 141.59 268 LYS P N 1
ATOM 2283 C CA . LYS B 2 268 ? 115.760 157.901 131.321 1.00 141.59 268 LYS P CA 1
ATOM 2284 C C . LYS B 2 268 ? 117.039 158.702 131.117 1.00 141.59 268 LYS P C 1
ATOM 2285 O O . LYS B 2 268 ? 117.023 159.937 131.164 1.00 141.59 268 LYS P O 1
ATOM 2291 N N . THR B 2 269 ? 118.150 158.017 130.890 1.00 122.52 269 THR P N 1
ATOM 2292 C CA . THR B 2 269 ? 119.469 158.627 130.829 1.00 122.52 269 THR P CA 1
ATOM 2293 C C . THR B 2 269 ? 119.993 158.554 129.398 1.00 122.52 269 THR P C 1
ATOM 2294 O O . THR B 2 269 ? 119.299 158.103 128.483 1.00 122.52 269 THR P O 1
ATOM 2298 N N . ARG B 2 270 ? 121.230 159.001 129.206 1.00 112.26 270 ARG P N 1
ATOM 2299 C CA . ARG B 2 270 ? 121.926 158.781 127.948 1.00 112.26 270 ARG P CA 1
ATOM 2300 C C . ARG B 2 270 ? 123.132 157.887 128.200 1.00 112.26 270 ARG P C 1
ATOM 2301 O O . ARG B 2 270 ? 123.734 157.923 129.276 1.00 112.26 270 ARG P O 1
ATOM 2309 N N . CYS B 2 271 ? 123.469 157.064 127.212 1.00 108.97 271 CYS P N 1
ATOM 2310 C CA . CYS B 2 271 ? 124.496 156.046 127.419 1.00 108.97 271 CYS P CA 1
ATOM 2311 C C . CYS B 2 271 ? 125.133 155.694 126.086 1.00 108.97 271 CYS P C 1
ATOM 2312 O O . CYS B 2 271 ? 124.422 155.429 125.111 1.00 108.97 271 CYS P O 1
ATOM 2315 N N . TYR B 2 272 ? 126.463 155.685 126.044 1.00 102.76 272 TYR P N 1
ATOM 2316 C CA . TYR B 2 272 ? 127.204 155.412 124.818 1.00 102.76 272 TYR P CA 1
ATOM 2317 C C . TYR B 2 272 ? 128.508 154.710 125.184 1.00 102.76 272 TYR P C 1
ATOM 2318 O O . TYR B 2 272 ? 128.756 154.386 126.349 1.00 102.76 272 TYR P O 1
ATOM 2327 N N . LEU B 2 273 ? 129.350 154.472 124.180 1.00 93.77 273 LEU P N 1
ATOM 2328 C CA . LEU B 2 273 ? 130.626 153.791 124.362 1.00 93.77 273 LEU P CA 1
ATOM 2329 C C . LEU B 2 273 ? 131.751 154.723 123.936 1.00 93.77 273 LEU P C 1
ATOM 2330 O O . LEU B 2 273 ? 131.808 155.139 122.775 1.00 93.77 273 LEU P O 1
ATOM 2335 N N . MET B 2 274 ? 132.638 155.051 124.878 1.00 110.53 274 MET P N 1
ATOM 2336 C CA . MET B 2 274 ? 133.744 155.956 124.577 1.00 110.53 274 MET P CA 1
ATOM 2337 C C . MET B 2 274 ? 134.776 155.275 123.686 1.00 110.53 274 MET P C 1
ATOM 2338 O O . MET B 2 274 ? 135.221 155.848 122.685 1.00 110.53 274 MET P O 1
ATOM 2343 N N . ASN B 2 275 ? 135.171 154.055 124.036 1.00 109.69 275 ASN P N 1
ATOM 2344 C CA . ASN B 2 275 ? 136.079 153.269 123.217 1.00 109.69 275 ASN P CA 1
ATOM 2345 C C . ASN B 2 275 ? 135.256 152.409 122.262 1.00 109.69 275 ASN P C 1
ATOM 2346 O O . ASN B 2 275 ? 134.047 152.607 122.108 1.00 109.69 275 ASN P O 1
ATOM 2351 N N . ASN B 2 276 ? 135.906 151.456 121.588 1.00 111.87 276 ASN P N 1
ATOM 2352 C CA . ASN B 2 276 ? 135.185 150.589 120.661 1.00 111.87 276 ASN P CA 1
ATOM 2353 C C . ASN B 2 276 ? 134.184 149.695 121.394 1.00 111.87 276 ASN P C 1
ATOM 2354 O O . ASN B 2 276 ? 132.997 149.662 121.052 1.00 111.87 276 ASN P O 1
ATOM 2359 N N . SER B 2 277 ? 134.644 148.960 122.406 1.00 101.56 277 SER P N 1
ATOM 2360 C CA . SER B 2 277 ? 133.733 148.323 123.346 1.00 101.56 277 SER P CA 1
ATOM 2361 C C . SER B 2 277 ? 134.299 148.298 124.760 1.00 101.56 277 SER P C 1
ATOM 2362 O O . SER B 2 277 ? 133.682 147.693 125.645 1.00 101.56 277 SER P O 1
ATOM 2365 N N . ASP B 2 278 ? 135.460 148.913 124.995 1.00 90.16 278 ASP P N 1
ATOM 2366 C CA . ASP B 2 278 ? 136.135 148.783 126.282 1.00 90.16 278 ASP P CA 1
ATOM 2367 C C . ASP B 2 278 ? 135.464 149.617 127.368 1.00 90.16 278 ASP P C 1
ATOM 2368 O O . ASP B 2 278 ? 135.282 149.146 128.495 1.00 90.16 278 ASP P O 1
ATOM 2370 N N . SER B 2 279 ? 135.094 150.854 127.055 1.00 91.46 279 SER P N 1
ATOM 2371 C CA . SER B 2 279 ? 134.569 151.784 128.043 1.00 91.46 279 SER P CA 1
ATOM 2372 C C . SER B 2 279 ? 133.143 152.183 127.691 1.00 91.46 279 SER P C 1
ATOM 2373 O O . SER B 2 279 ? 132.817 152.385 126.518 1.00 91.46 279 SER P O 1
ATOM 2376 N N . LEU B 2 280 ? 132.298 152.297 128.714 1.00 87.77 280 LEU P N 1
ATOM 2377 C CA . LEU B 2 280 ? 130.904 152.695 128.553 1.00 87.77 280 LEU P CA 1
ATOM 2378 C C . LEU B 2 280 ? 130.632 153.891 129.452 1.00 87.77 280 LEU P C 1
ATOM 2379 O O . LEU B 2 280 ? 130.969 153.863 130.639 1.00 87.77 280 LEU P O 1
ATOM 2384 N N . ILE B 2 281 ? 130.009 154.928 128.898 1.00 96.22 281 ILE P N 1
ATOM 2385 C CA . ILE B 2 281 ? 129.750 156.169 129.618 1.00 96.22 281 ILE P CA 1
ATOM 2386 C C . ILE B 2 281 ? 128.247 156.400 129.683 1.00 96.22 281 ILE P C 1
ATOM 2387 O O . ILE B 2 281 ? 127.569 156.426 128.647 1.00 96.22 281 ILE P O 1
ATOM 2392 N N . VAL B 2 282 ? 127.732 156.578 130.900 1.00 94.10 282 VAL P N 1
ATOM 2393 C CA . VAL B 2 282 ? 126.332 156.900 131.155 1.00 94.10 282 VAL P CA 1
ATOM 2394 C C . VAL B 2 282 ? 126.265 158.283 131.786 1.00 94.10 282 VAL P C 1
ATOM 2395 O O . VAL B 2 282 ? 126.939 158.550 132.785 1.00 94.10 282 VAL P O 1
ATOM 2399 N N . GLU B 2 283 ? 125.452 159.161 131.210 1.00 103.43 283 GLU P N 1
ATOM 2400 C CA . GLU B 2 283 ? 125.230 160.485 131.769 1.00 103.43 283 GLU P CA 1
ATOM 2401 C C . GLU B 2 283 ? 123.761 160.641 132.129 1.00 103.43 283 GLU P C 1
ATOM 2402 O O . GLU B 2 283 ? 122.873 160.225 131.371 1.00 103.43 283 GLU P O 1
ATOM 2404 N N . ARG B 2 284 ? 123.515 161.236 133.297 1.00 111.38 284 ARG P N 1
ATOM 2405 C CA . ARG B 2 284 ? 122.170 161.429 133.815 1.00 111.38 284 ARG P CA 1
ATOM 2406 C C . ARG B 2 284 ? 122.043 162.833 134.387 1.00 111.38 284 ARG P C 1
ATOM 2407 O O . ARG B 2 284 ? 123.035 163.457 134.776 1.00 111.38 284 ARG P O 1
ATOM 2409 N N . VAL B 2 285 ? 120.797 163.309 134.434 1.00 111.63 285 VAL P N 1
ATOM 2410 C CA . VAL B 2 285 ? 120.416 164.617 134.978 1.00 111.63 285 VAL P CA 1
ATOM 2411 C C . VAL B 2 285 ? 121.175 165.763 134.314 1.00 111.63 285 VAL P C 1
ATOM 2412 O O . VAL B 2 285 ? 120.572 166.668 133.739 1.00 111.63 285 VAL P O 1
ATOM 2416 N N . THR B 2 293 ? 123.724 166.186 136.616 1.00 118.43 293 THR P N 1
ATOM 2417 C CA . THR B 2 293 ? 124.682 165.960 135.541 1.00 118.43 293 THR P CA 1
ATOM 2418 C C . THR B 2 293 ? 125.712 164.910 135.939 1.00 118.43 293 THR P C 1
ATOM 2419 O O . THR B 2 293 ? 126.896 165.045 135.640 1.00 118.43 293 THR P O 1
ATOM 2421 N N . ILE B 2 294 ? 125.246 163.859 136.617 1.00 122.66 294 ILE P N 1
ATOM 2422 C CA . ILE B 2 294 ? 126.140 162.809 137.086 1.00 122.66 294 ILE P CA 1
ATOM 2423 C C . ILE B 2 294 ? 126.610 161.963 135.904 1.00 122.66 294 ILE P C 1
ATOM 2424 O O . ILE B 2 294 ? 125.893 161.782 134.907 1.00 122.66 294 ILE P O 1
ATOM 2429 N N . LYS B 2 295 ? 127.850 161.476 135.989 1.00 109.26 295 LYS P N 1
ATOM 2430 C CA . LYS B 2 295 ? 128.444 160.660 134.940 1.00 109.26 295 LYS P CA 1
ATOM 2431 C C . LYS B 2 295 ? 129.054 159.412 135.555 1.00 109.26 295 LYS P C 1
ATOM 2432 O O . LYS B 2 295 ? 129.756 159.491 136.566 1.00 109.26 295 LYS P O 1
ATOM 2434 N N . LEU B 2 296 ? 128.780 158.265 134.949 1.00 95.90 296 LEU P N 1
ATOM 2435 C CA . LEU B 2 296 ? 129.389 157.001 135.320 1.00 95.90 296 LEU P CA 1
ATOM 2436 C C . LEU B 2 296 ? 130.143 156.457 134.117 1.00 95.90 296 LEU P C 1
ATOM 2437 O O . LEU B 2 296 ? 129.720 156.631 132.973 1.00 95.90 296 LEU P O 1
ATOM 2442 N N . GLN B 2 297 ? 131.279 155.818 134.377 1.00 84.52 297 GLN P N 1
ATOM 2443 C CA . GLN B 2 297 ? 132.067 155.197 133.324 1.00 84.52 297 GLN P CA 1
ATOM 2444 C C . GLN B 2 297 ? 132.512 153.829 133.803 1.00 84.52 297 GLN P C 1
ATOM 2445 O O . GLN B 2 297 ? 133.181 153.716 134.832 1.00 84.52 297 GLN P O 1
ATOM 2451 N N . ILE B 2 298 ? 132.143 152.800 133.057 1.00 83.56 298 ILE P N 1
ATOM 2452 C CA . ILE B 2 298 ? 132.507 151.427 133.370 1.00 83.56 298 ILE P CA 1
ATOM 2453 C C . ILE B 2 298 ? 133.501 150.970 132.313 1.00 83.56 298 ILE P C 1
ATOM 2454 O O . ILE B 2 298 ? 133.174 150.909 131.121 1.00 83.56 298 ILE P O 1
ATOM 2459 N N . ASN B 2 299 ? 134.718 150.667 132.748 1.00 87.52 299 ASN P N 1
ATOM 2460 C CA . ASN B 2 299 ? 135.794 150.224 131.878 1.00 87.52 299 ASN P CA 1
ATOM 2461 C C . ASN B 2 299 ? 135.940 148.714 131.964 1.00 87.52 299 ASN P C 1
ATOM 2462 O O . ASN B 2 299 ? 135.921 148.138 133.056 1.00 87.52 299 ASN P O 1
ATOM 2467 N N . PHE B 2 300 ? 136.105 148.082 130.806 1.00 96.51 300 PHE P N 1
ATOM 2468 C CA . PHE B 2 300 ? 136.239 146.632 130.694 1.00 96.51 300 PHE P CA 1
ATOM 2469 C C . PHE B 2 300 ? 137.450 146.357 129.809 1.00 96.51 300 PHE P C 1
ATOM 2470 O O . PHE B 2 300 ? 137.340 146.307 128.582 1.00 96.51 300 PHE P O 1
ATOM 2478 N N . ILE B 2 301 ? 138.602 146.171 130.439 1.00 103.64 301 ILE P N 1
ATOM 2479 C CA . ILE B 2 301 ? 139.872 146.081 129.730 1.00 103.64 301 ILE P CA 1
ATOM 2480 C C . ILE B 2 301 ? 140.237 144.617 129.563 1.00 103.64 301 ILE P C 1
ATOM 2481 O O . ILE B 2 301 ? 140.328 143.875 130.547 1.00 103.64 301 ILE P O 1
ATOM 2486 N N . ILE B 2 302 ? 140.447 144.203 128.321 1.00 97.35 302 ILE P N 1
ATOM 2487 C CA . ILE B 2 302 ? 140.966 142.880 128.010 1.00 97.35 302 ILE P CA 1
ATOM 2488 C C . ILE B 2 302 ? 142.354 143.079 127.420 1.00 97.35 302 ILE P C 1
ATOM 2489 O O . ILE B 2 302 ? 142.493 143.518 126.274 1.00 97.35 302 ILE P O 1
ATOM 2494 N N . THR B 2 303 ? 143.383 142.758 128.194 1.00 111.96 303 THR P N 1
ATOM 2495 C CA . THR B 2 303 ? 144.762 142.874 127.743 1.00 111.96 303 THR P CA 1
ATOM 2496 C C . THR B 2 303 ? 145.436 141.509 127.764 1.00 111.96 303 THR P C 1
ATOM 2497 O O . THR B 2 303 ? 145.044 140.621 128.526 1.00 111.96 303 THR P O 1
ATOM 2501 N N . MET B 2 304 ? 146.437 141.346 126.910 1.00 120.68 304 MET P N 1
ATOM 2502 C CA . MET B 2 304 ? 147.033 140.048 126.650 1.00 120.68 304 MET P CA 1
ATOM 2503 C C . MET B 2 304 ? 147.944 139.628 127.803 1.00 120.68 304 MET P C 1
ATOM 2504 O O . MET B 2 304 ? 148.390 140.470 128.586 1.00 120.68 304 MET P O 1
ATOM 2509 N N . PRO B 2 305 ? 148.209 138.322 127.950 1.00 119.38 305 PRO P N 1
ATOM 2510 C CA . PRO B 2 305 ? 149.085 137.866 129.038 1.00 119.38 305 PRO P CA 1
ATOM 2511 C C . PRO B 2 305 ? 150.509 138.380 128.883 1.00 119.38 305 PRO P C 1
ATOM 2512 O O . PRO B 2 305 ? 150.966 138.695 127.782 1.00 119.38 305 PRO P O 1
ATOM 2516 N N . GLY B 2 306 ? 151.202 138.469 130.018 1.00 132.37 306 GLY P N 1
ATOM 2517 C CA . GLY B 2 306 ? 152.503 139.109 130.044 1.00 132.37 306 GLY P CA 1
ATOM 2518 C C . GLY B 2 306 ? 153.568 138.317 129.310 1.00 132.37 306 GLY P C 1
ATOM 2519 O O . GLY B 2 306 ? 153.505 137.094 129.188 1.00 132.37 306 GLY P O 1
ATOM 2520 N N . GLU B 2 307 ? 154.565 139.042 128.814 1.00 136.21 307 GLU P N 1
ATOM 2521 C CA . GLU B 2 307 ? 155.668 138.442 128.077 1.00 136.21 307 GLU P CA 1
ATOM 2522 C C . GLU B 2 307 ? 156.958 139.217 128.322 1.00 136.21 307 GLU P C 1
ATOM 2523 O O . GLU B 2 307 ? 156.933 140.327 128.855 1.00 136.21 307 GLU P O 1
ATOM 2525 N N . CYS B 2 314 ? 150.421 133.859 134.153 1.00 138.15 314 CYS P N 1
ATOM 2526 C CA . CYS B 2 314 ? 149.600 132.869 133.468 1.00 138.15 314 CYS P CA 1
ATOM 2527 C C . CYS B 2 314 ? 149.656 133.081 131.959 1.00 138.15 314 CYS P C 1
ATOM 2528 O O . CYS B 2 314 ? 150.552 133.754 131.453 1.00 138.15 314 CYS P O 1
ATOM 2531 N N . PHE B 2 315 ? 148.692 132.504 131.241 1.00 135.03 315 PHE P N 1
ATOM 2532 C CA . PHE B 2 315 ? 148.649 132.610 129.791 1.00 135.03 315 PHE P CA 1
ATOM 2533 C C . PHE B 2 315 ? 147.279 132.980 129.243 1.00 135.03 315 PHE P C 1
ATOM 2534 O O . PHE B 2 315 ? 147.134 133.090 128.023 1.00 135.03 315 PHE P O 1
ATOM 2542 N N . LEU B 2 316 ? 146.285 133.177 130.091 1.00 123.95 316 LEU P N 1
ATOM 2543 C CA . LEU B 2 316 ? 144.921 133.483 129.695 1.00 123.95 316 LEU P CA 1
ATOM 2544 C C . LEU B 2 316 ? 144.736 134.989 129.533 1.00 123.95 316 LEU P C 1
ATOM 2545 O O . LEU B 2 316 ? 145.502 135.772 130.104 1.00 123.95 316 LEU P O 1
ATOM 2550 N N . PRO B 2 317 ? 143.762 135.434 128.733 1.00 114.91 317 PRO P N 1
ATOM 2551 C CA . PRO B 2 317 ? 143.526 136.881 128.581 1.00 114.91 317 PRO P CA 1
ATOM 2552 C C . PRO B 2 317 ? 143.085 137.527 129.887 1.00 114.91 317 PRO P C 1
ATOM 2553 O O . PRO B 2 317 ? 142.437 136.899 130.727 1.00 114.91 317 PRO P O 1
ATOM 2557 N N . MET B 2 318 ? 143.442 138.795 130.041 1.00 112.14 318 MET P N 1
ATOM 2558 C CA . MET B 2 318 ? 143.387 139.514 131.303 1.00 112.14 318 MET P CA 1
ATOM 2559 C C . MET B 2 318 ? 142.232 140.507 131.286 1.00 112.14 318 MET P C 1
ATOM 2560 O O . MET B 2 318 ? 142.248 141.464 130.509 1.00 112.14 318 MET P O 1
ATOM 2565 N N . SER B 2 319 ? 141.245 140.298 132.156 1.00 114.55 319 SER P N 1
ATOM 2566 C CA . SER B 2 319 ? 140.067 141.159 132.220 1.00 114.55 319 SER P CA 1
ATOM 2567 C C . SER B 2 319 ? 140.123 141.987 133.496 1.00 114.55 319 SER P C 1
ATOM 2568 O O . SER B 2 319 ? 140.336 141.444 134.585 1.00 114.55 319 SER P O 1
ATOM 2571 N N . LYS B 2 320 ? 139.929 143.294 133.360 1.00 114.97 320 LYS P N 1
ATOM 2572 C CA . LYS B 2 320 ? 140.139 144.242 134.451 1.00 114.97 320 LYS P CA 1
ATOM 2573 C C . LYS B 2 320 ? 138.967 145.223 134.493 1.00 114.97 320 LYS P C 1
ATOM 2574 O O . LYS B 2 320 ? 138.955 146.228 133.782 1.00 114.97 320 LYS P O 1
ATOM 2580 N N . ILE B 2 321 ? 137.980 144.928 135.341 1.00 108.91 321 ILE P N 1
ATOM 2581 C CA . ILE B 2 321 ? 136.802 145.781 135.448 1.00 108.91 321 ILE P CA 1
ATOM 2582 C C . ILE B 2 321 ? 137.106 146.978 136.336 1.00 108.91 321 ILE P C 1
ATOM 2583 O O . ILE B 2 321 ? 137.631 146.835 137.447 1.00 108.91 321 ILE P O 1
ATOM 2588 N N . SER B 2 322 ? 136.771 148.173 135.853 1.00 105.45 322 SER P N 1
ATOM 2589 C CA . SER B 2 322 ? 136.990 149.383 136.630 1.00 105.45 322 SER P CA 1
ATOM 2590 C C . SER B 2 322 ? 135.769 150.282 136.520 1.00 105.45 322 SER P C 1
ATOM 2591 O O . SER B 2 322 ? 134.987 150.186 135.573 1.00 105.45 322 SER P O 1
ATOM 2594 N N . ILE B 2 323 ? 135.612 151.166 137.508 1.00 91.95 323 ILE P N 1
ATOM 2595 C CA . ILE B 2 323 ? 134.536 152.148 137.521 1.00 91.95 323 ILE P CA 1
ATOM 2596 C C . ILE B 2 323 ? 135.134 153.535 137.717 1.00 91.95 323 ILE P C 1
ATOM 2597 O O . ILE B 2 323 ? 136.268 153.693 138.176 1.00 91.95 323 ILE P O 1
ATOM 2602 N N . ALA B 2 324 ? 134.349 154.546 137.346 1.00 104.10 324 ALA P N 1
ATOM 2603 C CA . ALA B 2 324 ? 134.760 155.940 137.504 1.00 104.10 324 ALA P CA 1
ATOM 2604 C C . ALA B 2 324 ? 133.513 156.805 137.549 1.00 104.10 324 ALA P C 1
ATOM 2605 O O . ALA B 2 324 ? 132.782 156.873 136.561 1.00 104.10 324 ALA P O 1
ATOM 2607 N N . LEU B 2 325 ? 133.272 157.482 138.668 1.00 114.65 325 LEU P N 1
ATOM 2608 C CA . LEU B 2 325 ? 132.043 158.247 138.849 1.00 114.65 325 LEU P CA 1
ATOM 2609 C C . LEU B 2 325 ? 132.382 159.713 139.078 1.00 114.65 325 LEU P C 1
ATOM 2610 O O . LEU B 2 325 ? 133.165 160.041 139.976 1.00 114.65 325 LEU P O 1
ATOM 2615 N N . TRP B 2 326 ? 131.795 160.585 138.264 1.00 118.82 326 TRP P N 1
ATOM 2616 C CA . TRP B 2 326 ? 131.856 162.024 138.464 1.00 118.82 326 TRP P CA 1
ATOM 2617 C C . TRP B 2 326 ? 130.479 162.530 138.868 1.00 118.82 326 TRP P C 1
ATOM 2618 O O . TRP B 2 326 ? 129.460 162.079 138.337 1.00 118.82 326 TRP P O 1
ATOM 2629 N N . LYS B 2 327 ? 130.453 163.485 139.792 1.00 129.47 327 LYS P N 1
ATOM 2630 C CA . LYS B 2 327 ? 129.204 164.147 140.141 1.00 129.47 327 LYS P CA 1
ATOM 2631 C C . LYS B 2 327 ? 128.812 165.214 139.131 1.00 129.47 327 LYS P C 1
ATOM 2632 O O . LYS B 2 327 ? 127.728 165.793 139.251 1.00 129.47 327 LYS P O 1
ATOM 2634 N N . GLY B 2 328 ? 129.660 165.479 138.142 1.00 135.10 328 GLY P N 1
ATOM 2635 C CA . GLY B 2 328 ? 129.405 166.521 137.172 1.00 135.10 328 GLY P CA 1
ATOM 2636 C C . GLY B 2 328 ? 130.482 167.579 137.227 1.00 135.10 328 GLY P C 1
ATOM 2637 O O . GLY B 2 328 ? 130.879 168.135 136.199 1.00 135.10 328 GLY P O 1
ATOM 2638 N N . GLY B 2 329 ? 130.966 167.857 138.432 1.00 141.00 329 GLY P N 1
ATOM 2639 C CA . GLY B 2 329 ? 132.006 168.844 138.624 1.00 141.00 329 GLY P CA 1
ATOM 2640 C C . GLY B 2 329 ? 133.373 168.247 138.885 1.00 141.00 329 GLY P C 1
ATOM 2641 O O . GLY B 2 329 ? 134.384 168.782 138.421 1.00 141.00 329 GLY P O 1
ATOM 2642 N N . GLU B 2 330 ? 133.425 167.140 139.622 1.00 142.55 330 GLU P N 1
ATOM 2643 C CA . GLU B 2 330 ? 134.705 166.602 140.058 1.00 142.55 330 GLU P CA 1
ATOM 2644 C C . GLU B 2 330 ? 134.622 165.086 140.168 1.00 142.55 330 GLU P C 1
ATOM 2645 O O . GLU B 2 330 ? 133.541 164.497 140.241 1.00 142.55 330 GLU P O 1
ATOM 2647 N N . ARG B 2 331 ? 135.800 164.467 140.175 1.00 136.28 331 ARG P N 1
ATOM 2648 C CA . ARG B 2 331 ? 135.991 163.038 140.350 1.00 136.28 331 ARG P CA 1
ATOM 2649 C C . ARG B 2 331 ? 136.269 162.735 141.825 1.00 136.28 331 ARG P C 1
ATOM 2650 O O . ARG B 2 331 ? 136.918 163.513 142.528 1.00 136.28 331 ARG P O 1
ATOM 2658 N N . PHE B 2 332 ? 135.772 161.598 142.310 1.00 138.38 332 PHE P N 1
ATOM 2659 C CA . PHE B 2 332 ? 136.066 161.145 143.661 1.00 138.38 332 PHE P CA 1
ATOM 2660 C C . PHE B 2 332 ? 137.286 160.228 143.656 1.00 138.38 332 PHE P C 1
ATOM 2661 O O . PHE B 2 332 ? 137.950 160.037 142.637 1.00 138.38 332 PHE P O 1
ATOM 2669 N N . ASN B 2 333 ? 137.585 159.660 144.821 1.00 134.89 333 ASN P N 1
ATOM 2670 C CA . ASN B 2 333 ? 138.738 158.778 144.951 1.00 134.89 333 ASN P CA 1
ATOM 2671 C C . ASN B 2 333 ? 138.510 157.480 144.184 1.00 134.89 333 ASN P C 1
ATOM 2672 O O . ASN B 2 333 ? 137.372 157.058 143.965 1.00 134.89 333 ASN P O 1
ATOM 2677 N N . GLN B 2 334 ? 139.607 156.863 143.742 1.00 128.87 334 GLN P N 1
ATOM 2678 C CA . GLN B 2 334 ? 139.495 155.636 142.963 1.00 128.87 334 GLN P CA 1
ATOM 2679 C C . GLN B 2 334 ? 139.607 154.416 143.871 1.00 128.87 334 GLN P C 1
ATOM 2680 O O . GLN B 2 334 ? 138.966 153.397 143.617 1.00 128.87 334 GLN P O 1
ATOM 2686 N N . ILE B 2 335 ? 140.378 154.514 144.956 1.00 133.45 335 ILE P N 1
ATOM 2687 C CA . ILE B 2 335 ? 140.605 153.361 145.829 1.00 133.45 335 ILE P CA 1
ATOM 2688 C C . ILE B 2 335 ? 139.327 152.994 146.579 1.00 133.45 335 ILE P C 1
ATOM 2689 O O . ILE B 2 335 ? 138.948 151.816 146.661 1.00 133.45 335 ILE P O 1
ATOM 2694 N N . ASP B 2 336 ? 138.643 153.995 147.138 1.00 128.25 336 ASP P N 1
ATOM 2695 C CA . ASP B 2 336 ? 137.411 153.717 147.867 1.00 128.25 336 ASP P CA 1
ATOM 2696 C C . ASP B 2 336 ? 136.297 153.218 146.950 1.00 128.25 336 ASP P C 1
ATOM 2697 O O . ASP B 2 336 ? 135.611 152.253 147.296 1.00 128.25 336 ASP P O 1
ATOM 2702 N N . LEU B 2 337 ? 136.129 153.827 145.769 1.00 119.69 337 LEU P N 1
ATOM 2703 C CA . LEU B 2 337 ? 135.158 153.310 144.805 1.00 119.69 337 LEU P CA 1
ATOM 2704 C C . LEU B 2 337 ? 135.552 151.928 144.302 1.00 119.69 337 LEU P C 1
ATOM 2705 O O . LEU B 2 337 ? 134.686 151.126 143.941 1.00 119.69 337 LEU P O 1
ATOM 2710 N N . ASP B 2 338 ? 136.852 151.632 144.271 1.00 127.01 338 ASP P N 1
ATOM 2711 C CA . ASP B 2 338 ? 137.304 150.286 143.941 1.00 127.01 338 ASP P CA 1
ATOM 2712 C C . ASP B 2 338 ? 136.881 149.285 145.004 1.00 127.01 338 ASP P C 1
ATOM 2713 O O . ASP B 2 338 ? 136.475 148.168 144.673 1.00 127.01 338 ASP P O 1
ATOM 2715 N N . GLU B 2 339 ? 136.967 149.669 146.279 1.00 133.66 339 GLU P N 1
ATOM 2716 C CA . GLU B 2 339 ? 136.457 148.814 147.350 1.00 133.66 339 GLU P CA 1
ATOM 2717 C C . GLU B 2 339 ? 134.944 148.645 147.247 1.00 133.66 339 GLU P C 1
ATOM 2718 O O . GLU B 2 339 ? 134.408 147.562 147.518 1.00 133.66 339 GLU P O 1
ATOM 2720 N N . ILE B 2 340 ? 134.245 149.716 146.865 1.00 136.77 340 ILE P N 1
ATOM 2721 C CA . ILE B 2 340 ? 132.799 149.662 146.653 1.00 136.77 340 ILE P CA 1
ATOM 2722 C C . ILE B 2 340 ? 132.454 148.680 145.543 1.00 136.77 340 ILE P C 1
ATOM 2723 O O . ILE B 2 340 ? 131.541 147.856 145.681 1.00 136.77 340 ILE P O 1
ATOM 2728 N N . CYS B 2 341 ? 133.180 148.754 144.430 1.00 135.90 341 CYS P N 1
ATOM 2729 C CA . CYS B 2 341 ? 133.003 147.846 143.307 1.00 135.90 341 CYS P CA 1
ATOM 2730 C C . CYS B 2 341 ? 133.310 146.422 143.737 1.00 135.90 341 CYS P C 1
ATOM 2731 O O . CYS B 2 341 ? 132.596 145.493 143.355 1.00 135.90 341 CYS P O 1
ATOM 2734 N N . TYR B 2 342 ? 134.358 146.252 144.547 1.00 141.52 342 TYR P N 1
ATOM 2735 C CA . TYR B 2 342 ? 134.723 144.938 145.064 1.00 141.52 342 TYR P CA 1
ATOM 2736 C C . TYR B 2 342 ? 133.591 144.325 145.870 1.00 141.52 342 TYR P C 1
ATOM 2737 O O . TYR B 2 342 ? 133.206 143.177 145.638 1.00 141.52 342 TYR P O 1
ATOM 2746 N N . GLY B 2 343 ? 133.001 145.108 146.774 1.00 152.78 343 GLY P N 1
ATOM 2747 C CA . GLY B 2 343 ? 131.882 144.604 147.557 1.00 152.78 343 GLY P CA 1
ATOM 2748 C C . GLY B 2 343 ? 130.656 144.302 146.714 1.00 152.78 343 GLY P C 1
ATOM 2749 O O . GLY B 2 343 ? 130.033 143.244 146.855 1.00 152.78 343 GLY P O 1
ATOM 2750 N N . LEU B 2 344 ? 130.295 145.225 145.818 1.00 161.33 344 LEU P N 1
ATOM 2751 C CA . LEU B 2 344 ? 129.074 145.045 145.037 1.00 161.33 344 LEU P CA 1
ATOM 2752 C C . LEU B 2 344 ? 129.176 143.872 144.070 1.00 161.33 344 LEU P C 1
ATOM 2753 O O . LEU B 2 344 ? 128.224 143.091 143.954 1.00 161.33 344 LEU P O 1
ATOM 2758 N N . ILE B 2 345 ? 130.315 143.707 143.392 1.00 161.44 345 ILE P N 1
ATOM 2759 C CA . ILE B 2 345 ? 130.501 142.533 142.546 1.00 161.44 345 ILE P CA 1
ATOM 2760 C C . ILE B 2 345 ? 130.615 141.276 143.405 1.00 161.44 345 ILE P C 1
ATOM 2761 O O . ILE B 2 345 ? 130.144 140.201 143.018 1.00 161.44 345 ILE P O 1
ATOM 2766 N N . LYS B 2 346 ? 131.215 141.398 144.600 1.00 167.04 346 LYS P N 1
ATOM 2767 C CA . LYS B 2 346 ? 131.441 140.239 145.458 1.00 167.04 346 LYS P CA 1
ATOM 2768 C C . LYS B 2 346 ? 130.146 139.612 145.949 1.00 167.04 346 LYS P C 1
ATOM 2769 O O . LYS B 2 346 ? 129.981 138.392 145.856 1.00 167.04 346 LYS P O 1
ATOM 2775 N N . GLU B 2 347 ? 129.218 140.405 146.479 1.00 179.16 347 GLU P N 1
ATOM 2776 C CA . GLU B 2 347 ? 127.949 139.780 146.841 1.00 179.16 347 GLU P CA 1
ATOM 2777 C C . GLU B 2 347 ? 126.882 139.852 145.753 1.00 179.16 347 GLU P C 1
ATOM 2778 O O . GLU B 2 347 ? 125.791 139.311 145.956 1.00 179.16 347 GLU P O 1
ATOM 2784 N N . TYR B 2 348 ? 127.153 140.472 144.603 1.00 191.73 348 TYR P N 1
ATOM 2785 C CA . TYR B 2 348 ? 126.212 140.408 143.485 1.00 191.73 348 TYR P CA 1
ATOM 2786 C C . TYR B 2 348 ? 126.729 139.687 142.249 1.00 191.73 348 TYR P C 1
ATOM 2787 O O . TYR B 2 348 ? 126.100 138.724 141.804 1.00 191.73 348 TYR P O 1
ATOM 2796 N N . GLY B 2 349 ? 127.849 140.119 141.674 1.00 172.76 349 GLY P N 1
ATOM 2797 C CA . GLY B 2 349 ? 128.283 139.632 140.383 1.00 172.76 349 GLY P CA 1
ATOM 2798 C C . GLY B 2 349 ? 128.386 140.786 139.411 1.00 172.76 349 GLY P C 1
ATOM 2799 O O . GLY B 2 349 ? 128.036 141.924 139.737 1.00 172.76 349 GLY P O 1
ATOM 2800 N N . VAL B 2 350 ? 128.844 140.492 138.192 1.00 164.27 350 VAL P N 1
ATOM 2801 C CA . VAL B 2 350 ? 129.218 141.537 137.241 1.00 164.27 350 VAL P CA 1
ATOM 2802 C C . VAL B 2 350 ? 128.003 142.287 136.703 1.00 164.27 350 VAL P C 1
ATOM 2803 O O . VAL B 2 350 ? 128.093 143.477 136.387 1.00 164.27 350 VAL P O 1
ATOM 2807 N N . LYS B 2 351 ? 126.858 141.614 136.597 1.00 160.39 351 LYS P N 1
ATOM 2808 C CA . LYS B 2 351 ? 125.694 142.237 135.975 1.00 160.39 351 LYS P CA 1
ATOM 2809 C C . LYS B 2 351 ? 124.850 142.983 137.002 1.00 160.39 351 LYS P C 1
ATOM 2810 O O . LYS B 2 351 ? 124.640 144.195 136.885 1.00 160.39 351 LYS P O 1
ATOM 2816 N N . THR B 2 352 ? 124.368 142.266 138.019 1.00 160.18 352 THR P N 1
ATOM 2817 C CA . THR B 2 352 ? 123.543 142.891 139.045 1.00 160.18 352 THR P CA 1
ATOM 2818 C C . THR B 2 352 ? 124.347 143.856 139.906 1.00 160.18 352 THR P C 1
ATOM 2819 O O . THR B 2 352 ? 123.791 144.826 140.428 1.00 160.18 352 THR P O 1
ATOM 2823 N N . GLY B 2 353 ? 125.652 143.618 140.056 1.00 157.33 353 GLY P N 1
ATOM 2824 C CA . GLY B 2 353 ? 126.487 144.567 140.777 1.00 157.33 353 GLY P CA 1
ATOM 2825 C C . GLY B 2 353 ? 126.591 145.906 140.073 1.00 157.33 353 GLY P C 1
ATOM 2826 O O . GLY B 2 353 ? 126.430 146.960 140.691 1.00 157.33 353 GLY P O 1
ATOM 2827 N N . LEU B 2 354 ? 126.839 145.882 138.762 1.00 140.64 354 LEU P N 1
ATOM 2828 C CA . LEU B 2 354 ? 126.872 147.130 138.006 1.00 140.64 354 LEU P CA 1
ATOM 2829 C C . LEU B 2 354 ? 125.485 147.748 137.895 1.00 140.64 354 LEU P C 1
ATOM 2830 O O . LEU B 2 354 ? 125.359 148.975 137.801 1.00 140.64 354 LEU P O 1
ATOM 2835 N N . LYS B 2 355 ? 124.436 146.921 137.915 1.00 150.69 355 LYS P N 1
ATOM 2836 C CA . LYS B 2 355 ? 123.079 147.455 137.975 1.00 150.69 355 LYS P CA 1
ATOM 2837 C C . LYS B 2 355 ? 122.842 148.201 139.282 1.00 150.69 355 LYS P C 1
ATOM 2838 O O . LYS B 2 355 ? 122.227 149.272 139.292 1.00 150.69 355 LYS P O 1
ATOM 2844 N N . GLU B 2 356 ? 123.338 147.656 140.394 1.00 153.59 356 GLU P N 1
ATOM 2845 C CA . GLU B 2 356 ? 123.248 148.355 141.672 1.00 153.59 356 GLU P CA 1
ATOM 2846 C C . GLU B 2 356 ? 124.078 149.632 141.660 1.00 153.59 356 GLU P C 1
ATOM 2847 O O . GLU B 2 356 ? 123.674 150.648 142.236 1.00 153.59 356 GLU P O 1
ATOM 2849 N N . ILE B 2 357 ? 125.239 149.600 141.001 1.00 153.37 357 ILE P N 1
ATOM 2850 C CA . ILE B 2 357 ? 126.088 150.787 140.914 1.00 153.37 357 ILE P CA 1
ATOM 2851 C C . ILE B 2 357 ? 125.399 151.894 140.118 1.00 153.37 357 ILE P C 1
ATOM 2852 O O . ILE B 2 357 ? 125.412 153.063 140.520 1.00 153.37 357 ILE P O 1
ATOM 2857 N N . CYS B 2 358 ? 124.765 151.553 138.995 1.00 149.38 358 CYS P N 1
ATOM 2858 C CA . CYS B 2 358 ? 124.070 152.597 138.246 1.00 149.38 358 CYS P CA 1
ATOM 2859 C C . CYS B 2 358 ? 122.755 153.000 138.909 1.00 149.38 358 CYS P C 1
ATOM 2860 O O . CYS B 2 358 ? 122.266 154.110 138.673 1.00 149.38 358 CYS P O 1
ATOM 2863 N N . ASN B 2 359 ? 122.174 152.131 139.742 1.00 154.99 359 ASN P N 1
ATOM 2864 C CA . ASN B 2 359 ? 121.053 152.554 140.578 1.00 154.99 359 ASN P CA 1
ATOM 2865 C C . ASN B 2 359 ? 121.504 153.575 141.614 1.00 154.99 359 ASN P C 1
ATOM 2866 O O . ASN B 2 359 ? 120.776 154.526 141.921 1.00 154.99 359 ASN P O 1
ATOM 2871 N N . VAL B 2 360 ? 122.698 153.377 142.174 1.00 158.21 360 VAL P N 1
ATOM 2872 C CA . VAL B 2 360 ? 123.318 154.375 143.040 1.00 158.21 360 VAL P CA 1
ATOM 2873 C C . VAL B 2 360 ? 123.616 155.653 142.260 1.00 158.21 360 VAL P C 1
ATOM 2874 O O . VAL B 2 360 ? 123.491 156.764 142.794 1.00 158.21 360 VAL P O 1
ATOM 2878 N N . CYS B 2 361 ? 123.995 155.517 140.987 1.00 148.50 361 CYS P N 1
ATOM 2879 C CA . CYS B 2 361 ? 124.180 156.680 140.122 1.00 148.50 361 CYS P CA 1
ATOM 2880 C C . CYS B 2 361 ? 122.878 157.456 139.955 1.00 148.50 361 CYS P C 1
ATOM 2881 O O . CYS B 2 361 ? 122.874 158.692 139.958 1.00 148.50 361 CYS P O 1
ATOM 2884 N N . LEU B 2 362 ? 121.758 156.745 139.807 1.00 147.91 362 LEU P N 1
ATOM 2885 C CA . LEU B 2 362 ? 120.462 157.415 139.791 1.00 147.91 362 LEU P CA 1
ATOM 2886 C C . LEU B 2 362 ? 120.103 157.930 141.180 1.00 147.91 362 LEU P C 1
ATOM 2887 O O . LEU B 2 362 ? 120.041 159.144 141.407 1.00 147.91 362 LEU P O 1
ATOM 2892 N N . PHE B 2 363 ? 119.911 157.009 142.133 1.00 155.80 363 PHE P N 1
ATOM 2893 C CA . PHE B 2 363 ? 119.550 157.229 143.533 1.00 155.80 363 PHE P CA 1
ATOM 2894 C C . PHE B 2 363 ? 118.414 158.232 143.710 1.00 155.80 363 PHE P C 1
ATOM 2895 O O . PHE B 2 363 ? 118.469 159.073 144.617 1.00 155.80 363 PHE P O 1
ATOM 2897 N N . PRO B 2 364 ? 117.374 158.179 142.880 1.00 170.69 364 PRO P N 1
ATOM 2898 C CA . PRO B 2 364 ? 116.222 159.059 143.114 1.00 170.69 364 PRO P CA 1
ATOM 2899 C C . PRO B 2 364 ? 115.320 158.491 144.193 1.00 170.69 364 PRO P C 1
ATOM 2900 O O . PRO B 2 364 ? 114.779 159.224 145.026 1.00 170.69 364 PRO P O 1
ATOM 2902 N N . ASP B 2 365 ? 115.162 157.170 144.182 1.00 187.14 365 ASP P N 1
ATOM 2903 C CA . ASP B 2 365 ? 114.438 156.449 145.219 1.00 187.14 365 ASP P CA 1
ATOM 2904 C C . ASP B 2 365 ? 115.308 155.415 145.911 1.00 187.14 365 ASP P C 1
ATOM 2905 O O . ASP B 2 365 ? 115.334 155.356 147.146 1.00 187.14 365 ASP P O 1
ATOM 2907 N N . MET B 2 366 ? 116.029 154.602 145.147 1.00 197.41 366 MET P N 1
ATOM 2908 C CA . MET B 2 366 ? 116.854 153.543 145.711 1.00 197.41 366 MET P CA 1
ATOM 2909 C C . MET B 2 366 ? 118.337 153.862 145.565 1.00 197.41 366 MET P C 1
ATOM 2910 O O . MET B 2 366 ? 119.157 152.964 145.377 1.00 197.41 366 MET P O 1
ATOM 2912 N N . MET C 3 277 ? 126.562 123.156 164.939 1.00 568.63 277 MET Q N 1
ATOM 2913 C CA . MET C 3 277 ? 125.276 122.920 164.294 1.00 568.63 277 MET Q CA 1
ATOM 2914 C C . MET C 3 277 ? 124.183 123.779 164.921 1.00 568.63 277 MET Q C 1
ATOM 2915 O O . MET C 3 277 ? 123.446 124.472 164.217 1.00 568.63 277 MET Q O 1
ATOM 2920 N N . ASN C 3 278 ? 124.076 123.714 166.251 1.00 580.51 278 ASN Q N 1
ATOM 2921 C CA . ASN C 3 278 ? 123.100 124.533 166.964 1.00 580.51 278 ASN Q CA 1
ATOM 2922 C C . ASN C 3 278 ? 123.452 126.013 166.873 1.00 580.51 278 ASN Q C 1
ATOM 2923 O O . ASN C 3 278 ? 122.572 126.865 166.695 1.00 580.51 278 ASN Q O 1
ATOM 2928 N N . LEU C 3 279 ? 124.743 126.338 166.990 1.00 580.36 279 LEU Q N 1
ATOM 2929 C CA . LEU C 3 279 ? 125.165 127.729 166.874 1.00 580.36 279 LEU Q CA 1
ATOM 2930 C C . LEU C 3 279 ? 125.023 128.235 165.444 1.00 580.36 279 LEU Q C 1
ATOM 2931 O O . LEU C 3 279 ? 124.822 129.434 165.228 1.00 580.36 279 LEU Q O 1
ATOM 2936 N N . LYS C 3 280 ? 125.094 127.338 164.456 1.00 578.58 280 LYS Q N 1
ATOM 2937 C CA . LYS C 3 280 ? 124.810 127.734 163.079 1.00 578.58 280 LYS Q CA 1
ATOM 2938 C C . LYS C 3 280 ? 123.349 128.142 162.911 1.00 578.58 280 LYS Q C 1
ATOM 2939 O O . LYS C 3 280 ? 123.046 129.130 162.229 1.00 578.58 280 LYS Q O 1
ATOM 2945 N N . THR C 3 281 ? 122.428 127.401 163.537 1.00 585.02 281 THR Q N 1
ATOM 2946 C CA . THR C 3 281 ? 121.023 127.795 163.518 1.00 585.02 281 THR Q CA 1
ATOM 2947 C C . THR C 3 281 ? 120.791 129.069 164.321 1.00 585.02 281 THR Q C 1
ATOM 2948 O O . THR C 3 281 ? 119.895 129.855 163.990 1.00 585.02 281 THR Q O 1
ATOM 2952 N N . ASN C 3 282 ? 121.578 129.283 165.379 1.00 582.37 282 ASN Q N 1
ATOM 2953 C CA . ASN C 3 282 ? 121.545 130.556 166.094 1.00 582.37 282 ASN Q CA 1
ATOM 2954 C C . ASN C 3 282 ? 122.071 131.697 165.226 1.00 582.37 282 ASN Q C 1
ATOM 2955 O O . ASN C 3 282 ? 121.682 132.855 165.414 1.00 582.37 282 ASN Q O 1
ATOM 2960 N N . ASN C 3 283 ? 122.954 131.387 164.278 1.00 573.84 283 ASN Q N 1
ATOM 2961 C CA . ASN C 3 283 ? 123.533 132.404 163.408 1.00 573.84 283 ASN Q CA 1
ATOM 2962 C C . ASN C 3 283 ? 122.655 132.686 162.188 1.00 573.84 283 ASN Q C 1
ATOM 2963 O O . ASN C 3 283 ? 122.771 133.756 161.580 1.00 573.84 283 ASN Q O 1
ATOM 2968 N N . LYS C 3 284 ? 121.773 131.751 161.820 1.00 579.89 284 LYS Q N 1
ATOM 2969 C CA . LYS C 3 284 ? 120.844 132.005 160.714 1.00 579.89 284 LYS Q CA 1
ATOM 2970 C C . LYS C 3 284 ? 119.896 133.163 161.028 1.00 579.89 284 LYS Q C 1
ATOM 2971 O O . LYS C 3 284 ? 119.618 134.009 160.165 1.00 579.89 284 LYS Q O 1
ATOM 2977 N N . LYS C 3 285 ? 119.387 133.226 162.262 1.00 577.62 285 LYS Q N 1
ATOM 2978 C CA . LYS C 3 285 ? 118.541 134.361 162.614 1.00 577.62 285 LYS Q CA 1
ATOM 2979 C C . LYS C 3 285 ? 119.352 135.648 162.722 1.00 577.62 285 LYS Q C 1
ATOM 2980 O O . LYS C 3 285 ? 118.808 136.741 162.515 1.00 577.62 285 LYS Q O 1
ATOM 2986 N N . ARG C 3 286 ? 120.653 135.538 163.009 1.00 571.36 286 ARG Q N 1
ATOM 2987 C CA . ARG C 3 286 ? 121.536 136.698 162.929 1.00 571.36 286 ARG Q CA 1
ATOM 2988 C C . ARG C 3 286 ? 121.642 137.202 161.493 1.00 571.36 286 ARG Q C 1
ATOM 2989 O O . ARG C 3 286 ? 121.643 138.412 161.251 1.00 571.36 286 ARG Q O 1
ATOM 2997 N N . LEU C 3 287 ? 121.725 136.277 160.527 1.00 556.33 287 LEU Q N 1
ATOM 2998 C CA . LEU C 3 287 ? 121.653 136.656 159.112 1.00 556.33 287 LEU Q CA 1
ATOM 2999 C C . LEU C 3 287 ? 120.345 137.368 158.783 1.00 556.33 287 LEU Q C 1
ATOM 3000 O O . LEU C 3 287 ? 120.344 138.387 158.075 1.00 556.33 287 LEU Q O 1
ATOM 3005 N N . THR C 3 288 ? 119.220 136.833 159.273 1.00 556.05 288 THR Q N 1
ATOM 3006 C CA . THR C 3 288 ? 117.921 137.424 158.944 1.00 556.05 288 THR Q CA 1
ATOM 3007 C C . THR C 3 288 ? 117.773 138.825 159.533 1.00 556.05 288 THR Q C 1
ATOM 3008 O O . THR C 3 288 ? 117.273 139.734 158.859 1.00 556.05 288 THR Q O 1
ATOM 3012 N N . GLU C 3 289 ? 118.200 139.026 160.784 1.00 547.59 289 GLU Q N 1
ATOM 3013 C CA . GLU C 3 289 ? 118.139 140.361 161.371 1.00 547.59 289 GLU Q CA 1
ATOM 3014 C C . GLU C 3 289 ? 119.209 141.293 160.814 1.00 547.59 289 GLU Q C 1
ATOM 3015 O O . GLU C 3 289 ? 119.051 142.516 160.892 1.00 547.59 289 GLU Q O 1
ATOM 3021 N N . LYS C 3 290 ? 120.289 140.741 160.258 1.00 511.48 290 LYS Q N 1
ATOM 3022 C CA . LYS C 3 290 ? 121.314 141.529 159.589 1.00 511.48 290 LYS Q CA 1
ATOM 3023 C C . LYS C 3 290 ? 120.838 142.082 158.254 1.00 511.48 290 LYS Q C 1
ATOM 3024 O O . LYS C 3 290 ? 121.133 143.237 157.926 1.00 511.48 290 LYS Q O 1
ATOM 3030 N N . LEU C 3 291 ? 120.112 141.281 157.476 1.00 479.42 291 LEU Q N 1
ATOM 3031 C CA . LEU C 3 291 ? 119.868 141.610 156.067 1.00 479.42 291 LEU Q CA 1
ATOM 3032 C C . LEU C 3 291 ? 118.812 142.759 155.862 1.00 479.42 291 LEU Q C 1
ATOM 3033 O O . LEU C 3 291 ? 118.303 142.962 154.750 1.00 479.42 291 LEU Q O 1
ATOM 3038 N N . ILE C 3 292 ? 118.472 143.534 156.892 1.00 464.66 292 ILE Q N 1
ATOM 3039 C CA . ILE C 3 292 ? 117.472 144.591 156.781 1.00 464.66 292 ILE Q CA 1
ATOM 3040 C C . ILE C 3 292 ? 118.237 145.901 156.995 1.00 464.66 292 ILE Q C 1
ATOM 3041 O O . ILE C 3 292 ? 117.748 146.851 157.618 1.00 464.66 292 ILE Q O 1
ATOM 3046 N N . GLN C 3 293 ? 119.479 145.937 156.513 1.00 403.30 293 GLN Q N 1
ATOM 3047 C CA . GLN C 3 293 ? 120.322 147.117 156.657 1.00 403.30 293 GLN Q CA 1
ATOM 3048 C C . GLN C 3 293 ? 119.791 148.279 155.815 1.00 403.30 293 GLN Q C 1
ATOM 3049 O O . GLN C 3 293 ? 118.946 148.111 154.931 1.00 403.30 293 GLN Q O 1
ATOM 3051 N N . LYS C 3 294 ? 120.312 149.474 156.099 1.00 346.26 294 LYS Q N 1
ATOM 3052 C CA . LYS C 3 294 ? 119.801 150.699 155.494 1.00 346.26 294 LYS Q CA 1
ATOM 3053 C C . LYS C 3 294 ? 120.268 150.840 154.049 1.00 346.26 294 LYS Q C 1
ATOM 3054 O O . LYS C 3 294 ? 121.271 151.506 153.770 1.00 346.26 294 LYS Q O 1
ATOM 3060 N N . ASP C 3 295 ? 119.538 150.204 153.131 1.00 296.93 295 ASP Q N 1
ATOM 3061 C CA . ASP C 3 295 ? 119.740 150.340 151.693 1.00 296.93 295 ASP Q CA 1
ATOM 3062 C C . ASP C 3 295 ? 118.514 149.802 150.968 1.00 296.93 295 ASP Q C 1
ATOM 3063 O O . ASP C 3 295 ? 117.992 148.743 151.330 1.00 296.93 295 ASP Q O 1
ATOM 3065 N N . LEU C 3 296 ? 118.034 150.521 149.953 1.00 250.11 296 LEU Q N 1
ATOM 3066 C CA . LEU C 3 296 ? 116.830 150.082 149.248 1.00 250.11 296 LEU Q CA 1
ATOM 3067 C C . LEU C 3 296 ? 117.164 149.018 148.205 1.00 250.11 296 LEU Q C 1
ATOM 3068 O O . LEU C 3 296 ? 116.685 147.883 148.281 1.00 250.11 296 LEU Q O 1
ATOM 3073 N N . HIS C 3 297 ? 117.988 149.375 147.226 1.00 245.31 297 HIS Q N 1
ATOM 3074 C CA . HIS C 3 297 ? 118.415 148.461 146.170 1.00 245.31 297 HIS Q CA 1
ATOM 3075 C C . HIS C 3 297 ? 119.593 147.548 146.536 1.00 245.31 297 HIS Q C 1
ATOM 3076 O O . HIS C 3 297 ? 119.446 146.324 146.420 1.00 245.31 297 HIS Q O 1
ATOM 3078 N N . PRO C 3 298 ? 120.762 148.050 146.968 1.00 253.20 298 PRO Q N 1
ATOM 3079 C CA . PRO C 3 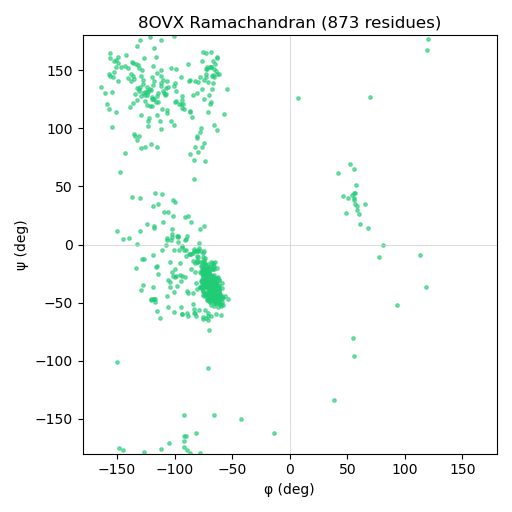298 ? 121.963 147.199 146.926 1.00 253.20 298 PRO Q CA 1
ATOM 3080 C C . PRO C 3 298 ? 122.078 146.169 148.043 1.00 253.20 298 PRO Q C 1
ATOM 3081 O O . PRO C 3 298 ? 123.164 145.601 148.210 1.00 253.20 298 PRO Q O 1
ATOM 3085 N N . VAL C 3 299 ? 121.027 145.895 148.817 1.00 265.89 299 VAL Q N 1
ATOM 3086 C CA . VAL C 3 299 ? 121.068 144.795 149.780 1.00 265.89 299 VAL Q CA 1
ATOM 3087 C C . VAL C 3 299 ? 119.833 143.918 149.609 1.00 265.89 299 VAL Q C 1
ATOM 3088 O O . VAL C 3 299 ? 119.557 143.049 150.444 1.00 265.89 299 VAL Q O 1
ATOM 3092 N N . LEU C 3 300 ? 119.086 144.129 148.524 1.00 260.40 300 LEU Q N 1
ATOM 3093 C CA . LEU C 3 300 ? 117.797 143.477 148.329 1.00 260.40 300 LEU Q CA 1
ATOM 3094 C C . LEU C 3 300 ? 117.825 142.417 147.231 1.00 260.40 300 LEU Q C 1
ATOM 3095 O O . LEU C 3 300 ? 116.794 142.157 146.603 1.00 260.40 300 LEU Q O 1
ATOM 3097 N N . ASN C 3 301 ? 118.979 141.799 146.984 1.00 256.05 301 ASN Q N 1
ATOM 3098 C CA . ASN C 3 301 ? 119.065 140.754 145.970 1.00 256.05 301 ASN Q CA 1
ATOM 3099 C C . ASN C 3 301 ? 119.831 139.545 146.498 1.00 256.05 301 ASN Q C 1
ATOM 3100 O O . ASN C 3 301 ? 119.690 138.434 145.976 1.00 256.05 301 ASN Q O 1
ATOM 3105 N N . LYS C 3 302 ? 120.629 139.746 147.547 1.00 267.77 302 LYS Q N 1
ATOM 3106 C CA . LYS C 3 302 ? 121.458 138.691 148.114 1.00 267.77 302 LYS Q CA 1
ATOM 3107 C C . LYS C 3 302 ? 120.738 137.884 149.190 1.00 267.77 302 LYS Q C 1
ATOM 3108 O O . LYS C 3 302 ? 121.397 137.297 150.056 1.00 267.77 302 LYS Q O 1
ATOM 3110 N N . ALA C 3 303 ? 119.410 137.844 149.157 1.00 284.00 303 ALA Q N 1
ATOM 3111 C CA . ALA C 3 303 ? 118.640 137.082 150.133 1.00 284.00 303 ALA Q CA 1
ATOM 3112 C C . ALA C 3 303 ? 118.725 135.586 149.850 1.00 284.00 303 ALA Q C 1
ATOM 3113 O O . ALA C 3 303 ? 119.343 134.836 150.606 1.00 284.00 303 ALA Q O 1
ATOM 3115 N N . ASP C 3 320 ? 121.369 133.815 145.230 1.00 204.94 320 ASP Q N 1
ATOM 3116 C CA . ASP C 3 320 ? 122.571 133.341 144.555 1.00 204.94 320 ASP Q CA 1
ATOM 3117 C C . ASP C 3 320 ? 123.458 134.508 144.138 1.00 204.94 320 ASP Q C 1
ATOM 3118 O O . ASP C 3 320 ? 123.787 134.661 142.963 1.00 204.94 320 ASP Q O 1
ATOM 3120 N N . GLY C 3 321 ? 123.834 135.335 145.110 1.00 199.53 321 GLY Q N 1
ATOM 3121 C CA . GLY C 3 321 ? 124.625 136.515 144.848 1.00 199.53 321 GLY Q CA 1
ATOM 3122 C C . GLY C 3 321 ? 126.131 136.311 144.861 1.00 199.53 321 GLY Q C 1
ATOM 3123 O O . GLY C 3 321 ? 126.810 136.552 143.858 1.00 199.53 321 GLY Q O 1
ATOM 3124 N N . PRO C 3 322 ? 126.694 135.885 146.000 1.00 195.39 322 PRO Q N 1
ATOM 3125 C CA . PRO C 3 322 ? 128.151 135.663 146.033 1.00 195.39 322 PRO Q CA 1
ATOM 3126 C C . PRO C 3 322 ? 128.597 134.452 145.234 1.00 195.39 322 PRO Q C 1
ATOM 3127 O O . PRO C 3 322 ? 129.724 134.434 144.719 1.00 195.39 322 PRO Q O 1
ATOM 3131 N N . VAL C 3 323 ? 127.743 133.433 145.116 1.00 197.55 323 VAL Q N 1
ATOM 3132 C CA . VAL C 3 323 ? 128.100 132.277 144.302 1.00 197.55 323 VAL Q CA 1
ATOM 3133 C C . VAL C 3 323 ? 128.107 132.656 142.825 1.00 197.55 323 VAL Q C 1
ATOM 3134 O O . VAL C 3 323 ? 128.865 132.084 142.035 1.00 197.55 323 VAL Q O 1
ATOM 3138 N N . THR C 3 324 ? 127.308 133.657 142.435 1.00 190.87 324 THR Q N 1
ATOM 3139 C CA . THR C 3 324 ? 127.422 134.226 141.095 1.00 190.87 324 THR Q CA 1
ATOM 3140 C C . THR C 3 324 ? 128.790 134.868 140.894 1.00 190.87 324 THR Q C 1
ATOM 3141 O O . THR C 3 324 ? 129.411 134.709 139.834 1.00 190.87 324 THR Q O 1
ATOM 3145 N N . PHE C 3 325 ? 129.288 135.572 141.917 1.00 174.88 325 PHE Q N 1
ATOM 3146 C CA . PHE C 3 325 ? 130.607 136.190 141.829 1.00 174.88 325 PHE Q CA 1
ATOM 3147 C C . PHE C 3 325 ? 131.704 135.141 141.709 1.00 174.88 325 PHE Q C 1
ATOM 3148 O O . PHE C 3 325 ? 132.650 135.303 140.932 1.00 174.88 325 PHE Q O 1
ATOM 3156 N N . ARG C 3 326 ? 131.603 134.061 142.483 1.00 187.87 326 ARG Q N 1
ATOM 3157 C CA . ARG C 3 326 ? 132.597 133.003 142.354 1.00 187.87 326 ARG Q CA 1
ATOM 3158 C C . ARG C 3 326 ? 132.431 132.220 141.059 1.00 187.87 326 ARG Q C 1
ATOM 3159 O O . ARG C 3 326 ? 133.387 131.585 140.604 1.00 187.87 326 ARG Q O 1
ATOM 3167 N N . ASN C 3 327 ? 131.241 132.256 140.458 1.00 187.93 327 ASN Q N 1
ATOM 3168 C CA . ASN C 3 327 ? 131.020 131.638 139.161 1.00 187.93 327 ASN Q CA 1
ATOM 3169 C C . ASN C 3 327 ? 131.613 132.444 138.016 1.00 187.93 327 ASN Q C 1
ATOM 3170 O O . ASN C 3 327 ? 132.160 131.851 137.083 1.00 187.93 327 ASN Q O 1
ATOM 3175 N N . ASP C 3 328 ? 131.518 133.772 138.051 1.00 178.11 328 ASP Q N 1
ATOM 3176 C CA . ASP C 3 328 ? 131.987 134.561 136.918 1.00 178.11 328 ASP Q CA 1
ATOM 3177 C C . ASP C 3 328 ? 133.364 135.180 137.125 1.00 178.11 328 ASP Q C 1
ATOM 3178 O O . ASP C 3 328 ? 133.889 135.801 136.196 1.00 178.11 328 ASP Q O 1
ATOM 3183 N N . SER C 3 329 ? 133.958 135.034 138.313 1.00 168.09 329 SER Q N 1
ATOM 3184 C CA . SER C 3 329 ? 135.340 135.466 138.492 1.00 168.09 329 SER Q CA 1
ATOM 3185 C C . SER C 3 329 ? 136.294 134.616 137.668 1.00 168.09 329 SER Q C 1
ATOM 3186 O O . SER C 3 329 ? 137.340 135.105 137.227 1.00 168.09 329 SER Q O 1
ATOM 3189 N N . HIS C 3 330 ? 135.960 133.346 137.459 1.00 172.40 330 HIS Q N 1
ATOM 3190 C CA . HIS C 3 330 ? 136.766 132.451 136.645 1.00 172.40 330 HIS Q CA 1
ATOM 3191 C C . HIS C 3 330 ? 136.312 132.404 135.193 1.00 172.40 330 HIS Q C 1
ATOM 3192 O O . HIS C 3 330 ? 137.130 132.124 134.312 1.00 172.40 330 HIS Q O 1
ATOM 3199 N N . GLU C 3 331 ? 135.033 132.666 134.918 1.00 157.48 331 GLU Q N 1
ATOM 3200 C CA . GLU C 3 331 ? 134.534 132.549 133.553 1.00 157.48 331 GLU Q CA 1
ATOM 3201 C C . GLU C 3 331 ? 135.016 133.726 132.712 1.00 157.48 331 GLU Q C 1
ATOM 3202 O O . GLU C 3 331 ? 135.264 133.582 131.511 1.00 157.48 331 GLU Q O 1
ATOM 3208 N N . LEU C 3 332 ? 135.153 134.895 133.337 1.00 142.31 332 LEU Q N 1
ATOM 3209 C CA . LEU C 3 332 ? 135.718 136.074 132.699 1.00 142.31 332 LEU Q CA 1
ATOM 3210 C C . LEU C 3 332 ? 137.195 136.254 133.027 1.00 142.31 332 LEU Q C 1
ATOM 3211 O O . LEU C 3 332 ? 137.781 137.271 132.644 1.00 142.31 332 LEU Q O 1
ATOM 3216 N N . ASN C 3 333 ? 137.800 135.278 133.719 1.00 137.32 333 ASN Q N 1
ATOM 3217 C CA . ASN C 3 333 ? 139.132 135.401 134.328 1.00 137.32 333 ASN Q CA 1
ATOM 3218 C C . ASN C 3 333 ? 139.224 136.663 135.179 1.00 137.32 333 ASN Q C 1
ATOM 3219 O O . ASN C 3 333 ? 140.234 137.369 135.183 1.00 137.32 333 ASN Q O 1
ATOM 3224 N N . LEU C 3 334 ? 138.150 136.950 135.905 1.00 129.42 334 LEU Q N 1
ATOM 3225 C CA . LEU C 3 334 ? 138.023 138.241 136.559 1.00 129.42 334 LEU Q CA 1
ATOM 3226 C C . LEU C 3 334 ? 138.717 138.270 137.911 1.00 129.42 334 LEU Q C 1
ATOM 3227 O O . LEU C 3 334 ? 138.277 137.616 138.863 1.00 129.42 334 LEU Q O 1
ATOM 3232 N N . MET C 3 335 ? 139.821 139.004 137.990 1.00 117.44 335 MET Q N 1
ATOM 3233 C CA . MET C 3 335 ? 140.240 139.645 139.233 1.00 117.44 335 MET Q CA 1
ATOM 3234 C C . MET C 3 335 ? 140.162 141.154 138.973 1.00 117.44 335 MET Q C 1
ATOM 3235 O O . MET C 3 335 ? 140.845 141.741 138.130 1.00 117.44 335 MET Q O 1
ATOM 3240 N N . LEU C 3 336 ? 139.209 141.764 139.661 1.00 127.85 336 LEU Q N 1
ATOM 3241 C CA . LEU C 3 336 ? 138.794 143.146 139.511 1.00 127.85 336 LEU Q CA 1
ATOM 3242 C C . LEU C 3 336 ? 139.739 144.066 140.280 1.00 127.85 336 LEU Q C 1
ATOM 3243 O O . LEU C 3 336 ? 140.873 143.701 140.600 1.00 127.85 336 LEU Q O 1
ATOM 3248 N N . ASN C 3 337 ? 139.283 145.291 140.537 1.00 128.82 337 ASN Q N 1
ATOM 3249 C CA . ASN C 3 337 ? 140.075 146.289 141.249 1.00 128.82 337 ASN Q CA 1
ATOM 3250 C C . ASN C 3 337 ? 140.331 145.759 142.652 1.00 128.82 337 ASN Q C 1
ATOM 3251 O O . ASN C 3 337 ? 139.476 145.857 143.534 1.00 128.82 337 ASN Q O 1
ATOM 3256 N N . ASP C 3 338 ? 141.512 145.185 142.858 1.00 127.21 338 ASP Q N 1
ATOM 3257 C CA . ASP C 3 338 ? 141.784 144.473 144.096 1.00 127.21 338 ASP Q CA 1
ATOM 3258 C C . ASP C 3 338 ? 141.991 145.467 145.236 1.00 127.21 338 ASP Q C 1
ATOM 3259 O O . ASP C 3 338 ? 142.810 146.384 145.119 1.00 127.21 338 ASP Q O 1
ATOM 3264 N N . PRO C 3 339 ? 141.240 145.333 146.330 1.00 122.43 339 PRO Q N 1
ATOM 3265 C CA . PRO C 3 339 ? 141.415 146.252 147.458 1.00 122.43 339 PRO Q CA 1
ATOM 3266 C C . PRO C 3 339 ? 142.775 146.080 148.107 1.00 122.43 339 PRO Q C 1
ATOM 3267 O O . PRO C 3 339 ? 143.318 144.975 148.177 1.00 122.43 339 PRO Q O 1
ATOM 3271 N N . ILE C 3 340 ? 143.330 147.202 148.563 1.00 125.07 340 ILE Q N 1
ATOM 3272 C CA . ILE C 3 340 ? 144.589 147.171 149.285 1.00 125.07 340 ILE Q CA 1
ATOM 3273 C C . ILE C 3 340 ? 144.361 146.458 150.619 1.00 125.07 340 ILE Q C 1
ATOM 3274 O O . ILE C 3 340 ? 143.280 146.544 151.215 1.00 125.07 340 ILE Q O 1
ATOM 3279 N N . LYS C 3 341 ? 145.378 145.721 151.070 1.00 135.31 341 LYS Q N 1
ATOM 3280 C CA . LYS C 3 341 ? 145.282 144.825 152.218 1.00 135.31 341 LYS Q CA 1
ATOM 3281 C C . LYS C 3 341 ? 144.978 145.639 153.484 1.00 135.31 341 LYS Q C 1
ATOM 3282 O O . LYS C 3 341 ? 145.163 146.858 153.524 1.00 135.31 341 LYS Q O 1
ATOM 3288 N N . SER C 3 342 ? 144.475 144.948 154.517 1.00 145.42 342 SER Q N 1
ATOM 3289 C CA . SER C 3 342 ? 143.829 145.551 155.682 1.00 145.42 342 SER Q CA 1
ATOM 3290 C C . SER C 3 342 ? 144.698 146.595 156.371 1.00 145.42 342 SER Q C 1
ATOM 3291 O O . SER C 3 342 ? 145.891 146.380 156.599 1.00 145.42 342 SER Q O 1
ATOM 3294 N N . THR C 3 343 ? 144.077 147.736 156.679 1.00 153.28 343 THR Q N 1
ATOM 3295 C CA . THR C 3 343 ? 144.795 148.861 157.269 1.00 153.28 343 THR Q CA 1
ATOM 3296 C C . THR C 3 343 ? 145.273 148.544 158.680 1.00 153.28 343 THR Q C 1
ATOM 3297 O O . THR C 3 343 ? 146.395 148.911 159.051 1.00 153.28 343 THR Q O 1
ATOM 3301 N N . ALA C 3 344 ? 144.433 147.868 159.470 1.00 146.79 344 ALA Q N 1
ATOM 3302 C CA . ALA C 3 344 ? 144.705 147.495 160.862 1.00 146.79 344 ALA Q CA 1
ATOM 3303 C C . ALA C 3 344 ? 145.059 148.727 161.700 1.00 146.79 344 ALA Q C 1
ATOM 3304 O O . ALA C 3 344 ? 146.184 148.898 162.168 1.00 146.79 344 ALA Q O 1
ATOM 3306 N N . ASP C 3 345 ? 144.055 149.605 161.817 1.00 149.96 345 ASP Q N 1
ATOM 3307 C CA . ASP C 3 345 ? 144.067 150.891 162.523 1.00 149.96 345 ASP Q CA 1
ATOM 3308 C C . ASP C 3 345 ? 145.268 151.780 162.196 1.00 149.96 345 ASP Q C 1
ATOM 3309 O O . ASP C 3 345 ? 145.657 152.630 163.004 1.00 149.96 345 ASP Q O 1
ATOM 3314 N N . VAL C 3 346 ? 145.838 151.617 161.006 1.00 149.31 346 VAL Q N 1
ATOM 3315 C CA . VAL C 3 346 ? 146.887 152.487 160.489 1.00 149.31 346 VAL Q CA 1
ATOM 3316 C C . VAL C 3 346 ? 146.391 153.017 159.154 1.00 149.31 346 VAL Q C 1
ATOM 3317 O O . VAL C 3 346 ? 146.121 152.233 158.236 1.00 149.31 346 VAL Q O 1
ATOM 3321 N N . ARG C 3 347 ? 146.270 154.339 159.041 1.00 148.74 347 ARG Q N 1
ATOM 3322 C CA . ARG C 3 347 ? 145.690 154.935 157.845 1.00 148.74 347 ARG Q CA 1
ATOM 3323 C C . ARG C 3 347 ? 146.589 154.718 156.634 1.00 148.74 347 ARG Q C 1
ATOM 3324 O O . ARG C 3 347 ? 147.818 154.719 156.740 1.00 148.74 347 ARG Q O 1
ATOM 3332 N N . LEU C 3 348 ? 145.958 154.525 155.477 1.00 138.45 348 LEU Q N 1
ATOM 3333 C CA . LEU C 3 348 ? 146.661 154.212 154.235 1.00 138.45 348 LEU Q CA 1
ATOM 3334 C C . LEU C 3 348 ? 147.335 155.490 153.743 1.00 138.45 348 LEU Q C 1
ATOM 3335 O O . LEU C 3 348 ? 146.785 156.268 152.960 1.00 138.45 348 LEU Q O 1
ATOM 3340 N N . ASP C 3 349 ? 148.551 155.712 154.229 1.00 133.93 349 ASP Q N 1
ATOM 3341 C CA . ASP C 3 349 ? 149.300 156.924 153.905 1.00 133.93 349 ASP Q CA 1
ATOM 3342 C C . ASP C 3 349 ? 149.888 156.780 152.509 1.00 133.93 349 ASP Q C 1
ATOM 3343 O O . ASP C 3 349 ? 150.948 156.179 152.325 1.00 133.93 349 ASP Q O 1
ATOM 3345 N N . LYS C 3 350 ? 149.194 157.336 151.514 1.00 132.85 350 LYS Q N 1
ATOM 3346 C CA . LYS C 3 350 ? 149.698 157.286 150.147 1.00 132.85 350 LYS Q CA 1
ATOM 3347 C C . LYS C 3 350 ? 150.911 158.186 149.965 1.00 132.85 350 LYS Q C 1
ATOM 3348 O O . LYS C 3 350 ? 151.751 157.919 149.098 1.00 132.85 350 LYS Q O 1
ATOM 3350 N N . GLU C 3 351 ? 151.014 159.253 150.765 1.00 136.60 351 GLU Q N 1
ATOM 3351 C CA . GLU C 3 351 ? 152.183 160.124 150.705 1.00 136.60 351 GLU Q CA 1
ATOM 3352 C C . GLU C 3 351 ? 153.447 159.376 151.109 1.00 136.60 351 GLU Q C 1
ATOM 3353 O O . GLU C 3 351 ? 154.495 159.521 150.470 1.00 136.60 351 GLU Q O 1
ATOM 3355 N N . GLU C 3 352 ? 153.358 158.549 152.153 1.00 136.33 352 GLU Q N 1
ATOM 3356 C CA . GLU C 3 352 ? 154.506 157.748 152.564 1.00 136.33 352 GLU Q CA 1
ATOM 3357 C C . GLU C 3 352 ? 154.850 156.692 151.519 1.00 136.33 352 GLU Q C 1
ATOM 3358 O O . GLU C 3 352 ? 156.028 156.374 151.320 1.00 136.33 352 GLU Q O 1
ATOM 3360 N N . VAL C 3 353 ? 153.837 156.141 150.844 1.00 131.07 353 VAL Q N 1
ATOM 3361 C CA . VAL C 3 353 ? 154.087 155.143 149.806 1.00 131.07 353 VAL Q CA 1
ATOM 3362 C C . VAL C 3 353 ? 154.796 155.772 148.610 1.00 131.07 353 VAL Q C 1
ATOM 3363 O O . VAL C 3 353 ? 155.774 155.218 148.093 1.00 131.07 353 VAL Q O 1
ATOM 3367 N N . LEU C 3 354 ? 154.335 156.946 148.164 1.00 137.57 354 LEU Q N 1
ATOM 3368 C CA . LEU C 3 354 ? 155.010 157.612 147.052 1.00 137.57 354 LEU Q CA 1
ATOM 3369 C C . LEU C 3 354 ? 156.373 158.152 147.466 1.00 137.57 354 LEU Q C 1
ATOM 3370 O O . LEU C 3 354 ? 157.247 158.341 146.614 1.00 137.57 354 LEU Q O 1
ATOM 3375 N N . SER C 3 355 ? 156.570 158.423 148.758 1.00 138.93 355 SER Q N 1
ATOM 3376 C CA . SER C 3 355 ? 157.904 158.764 149.230 1.00 138.93 355 SER Q CA 1
ATOM 3377 C C . SER C 3 355 ? 158.826 157.553 149.218 1.00 138.93 355 SER Q C 1
ATOM 3378 O O . SER C 3 355 ? 160.023 157.689 148.943 1.00 138.93 355 SER Q O 1
ATOM 3381 N N . LEU C 3 356 ? 158.292 156.366 149.511 1.00 134.20 356 LEU Q N 1
ATOM 3382 C CA . LEU C 3 356 ? 159.134 155.181 149.614 1.00 134.20 356 LEU Q CA 1
ATOM 3383 C C . LEU C 3 356 ? 159.502 154.647 148.230 1.00 134.20 356 LEU Q C 1
ATOM 3384 O O . LEU C 3 356 ? 160.620 154.165 148.024 1.00 134.20 356 LEU Q O 1
ATOM 3389 N N . LEU C 3 357 ? 158.575 154.721 147.268 1.00 132.45 357 LEU Q N 1
ATOM 3390 C CA . LEU C 3 357 ? 158.890 154.369 145.890 1.00 132.45 357 LEU Q CA 1
ATOM 3391 C C . LEU C 3 357 ? 159.056 155.649 145.087 1.00 132.45 357 LEU Q C 1
ATOM 3392 O O . LEU C 3 357 ? 158.051 156.307 144.782 1.00 132.45 357 LEU Q O 1
ATOM 3397 N N . PRO C 3 358 ? 160.275 156.040 144.708 1.00 134.06 358 PRO Q N 1
ATOM 3398 C CA . PRO C 3 358 ? 160.447 157.254 143.901 1.00 134.06 358 PRO Q CA 1
ATOM 3399 C C . PRO C 3 358 ? 160.240 157.047 142.410 1.00 134.06 358 PRO Q C 1
ATOM 3400 O O . PRO C 3 358 ? 160.292 158.024 141.655 1.00 134.06 358 PRO Q O 1
ATOM 3404 N N . SER C 3 359 ? 160.003 155.812 141.968 1.00 140.34 359 SER Q N 1
ATOM 3405 C CA . SER C 3 359 ? 159.879 155.528 140.542 1.00 140.34 359 SER Q CA 1
ATOM 3406 C C . SER C 3 359 ? 158.539 155.981 139.975 1.00 140.34 359 SER Q C 1
ATOM 3407 O O . SER C 3 359 ? 158.470 156.427 138.822 1.00 140.34 359 SER Q O 1
ATOM 3410 N N . LEU C 3 360 ? 157.466 155.859 140.761 1.00 132.39 360 LEU Q N 1
ATOM 3411 C CA . LEU C 3 360 ? 156.128 156.131 140.242 1.00 132.39 360 LEU Q CA 1
ATOM 3412 C C . LEU C 3 360 ? 155.919 157.613 139.960 1.00 132.39 360 LEU Q C 1
ATOM 3413 O O . LEU C 3 360 ? 155.126 157.965 139.078 1.00 132.39 360 LEU Q O 1
ATOM 3418 N N . LYS C 3 361 ? 156.630 158.486 140.680 1.00 136.49 361 LYS Q N 1
ATOM 3419 C CA . LYS C 3 361 ? 156.558 159.918 140.408 1.00 136.49 361 LYS Q CA 1
ATOM 3420 C C . LYS C 3 361 ? 157.091 160.252 139.021 1.00 136.49 361 LYS Q C 1
ATOM 3421 O O . LYS C 3 361 ? 156.599 161.183 138.375 1.00 136.49 361 LYS Q O 1
ATOM 3427 N N . GLU C 3 362 ? 158.093 159.510 138.550 1.00 134.18 362 GLU Q N 1
ATOM 3428 C CA . GLU C 3 362 ? 158.579 159.664 137.185 1.00 134.18 362 GLU Q CA 1
ATOM 3429 C C . GLU C 3 362 ? 157.723 158.914 136.175 1.00 134.18 362 GLU Q C 1
ATOM 3430 O O . GLU C 3 362 ? 157.575 159.376 135.035 1.00 134.18 362 GLU Q O 1
ATOM 3432 N N . TYR C 3 363 ? 157.157 157.768 136.569 1.00 117.93 363 TYR Q N 1
ATOM 3433 C CA . TYR C 3 363 ? 156.300 157.015 135.657 1.00 117.93 363 TYR Q CA 1
ATOM 3434 C C . TYR C 3 363 ? 155.042 157.798 135.301 1.00 117.93 363 TYR Q C 1
ATOM 3435 O O . TYR C 3 363 ? 154.622 157.814 134.136 1.00 117.93 363 TYR Q O 1
ATOM 3444 N N . THR C 3 364 ? 154.432 158.462 136.287 1.00 127.02 364 THR Q N 1
ATOM 3445 C CA . THR C 3 364 ? 153.202 159.196 136.010 1.00 127.02 364 THR Q CA 1
ATOM 3446 C C . THR C 3 364 ? 153.466 160.415 135.129 1.00 127.02 364 THR Q C 1
ATOM 3447 O O . THR C 3 364 ? 152.652 160.739 134.258 1.00 127.02 364 THR Q O 1
ATOM 3451 N N . LYS C 3 365 ? 154.623 161.068 135.289 1.00 136.02 365 LYS Q N 1
ATOM 3452 C CA . LYS C 3 365 ? 154.902 162.218 134.437 1.00 136.02 365 LYS Q CA 1
ATOM 3453 C C . LYS C 3 365 ? 155.309 161.784 133.035 1.00 136.02 365 LYS Q C 1
ATOM 3454 O O . LYS C 3 365 ? 154.978 162.473 132.066 1.00 136.02 365 LYS Q O 1
ATOM 3460 N N . LYS C 3 366 ? 155.985 160.637 132.896 1.00 135.13 366 LYS Q N 1
ATOM 3461 C CA . LYS C 3 366 ? 156.264 160.108 131.563 1.00 135.13 366 LYS Q CA 1
ATOM 3462 C C . LYS C 3 366 ? 154.976 159.723 130.844 1.00 135.13 366 LYS Q C 1
ATOM 3463 O O . LYS C 3 366 ? 154.810 160.008 129.648 1.00 135.13 366 LYS Q O 1
ATOM 3465 N N . SER C 3 367 ? 154.043 159.092 131.565 1.00 130.66 367 SER Q N 1
ATOM 3466 C CA . SER C 3 367 ? 152.749 158.760 130.981 1.00 130.66 367 SER Q CA 1
ATOM 3467 C C . SER C 3 367 ? 151.963 160.008 130.598 1.00 130.66 367 SER Q C 1
ATOM 3468 O O . SER C 3 367 ? 151.349 160.042 129.526 1.00 130.66 367 SER Q O 1
ATOM 3471 N N . LYS C 3 368 ? 151.980 161.038 131.451 1.00 143.21 368 LYS Q N 1
ATOM 3472 C CA . LYS C 3 368 ? 151.292 162.287 131.138 1.00 143.21 368 LYS Q CA 1
ATOM 3473 C C . LYS C 3 368 ? 151.906 162.965 129.918 1.00 143.21 368 LYS Q C 1
ATOM 3474 O O . LYS C 3 368 ? 151.183 163.521 129.079 1.00 143.21 368 LYS Q O 1
ATOM 3480 N N . GLU C 3 369 ? 153.238 162.922 129.801 1.00 146.05 369 GLU Q N 1
ATOM 3481 C CA . GLU C 3 369 ? 153.908 163.459 128.619 1.00 146.05 369 GLU Q CA 1
ATOM 3482 C C . GLU C 3 369 ? 153.476 162.721 127.360 1.00 146.05 369 GLU Q C 1
ATOM 3483 O O . GLU C 3 369 ? 153.197 163.349 126.336 1.00 146.05 369 GLU Q O 1
ATOM 3489 N N . LEU C 3 370 ? 153.391 161.389 127.428 1.00 134.31 370 LEU Q N 1
ATOM 3490 C CA . LEU C 3 370 ? 152.953 160.609 126.268 1.00 134.31 370 LEU Q CA 1
ATOM 3491 C C . LEU C 3 370 ? 151.515 160.951 125.880 1.00 134.31 370 LEU Q C 1
ATOM 3492 O O . LEU C 3 370 ? 151.204 161.144 124.690 1.00 134.31 370 LEU Q O 1
ATOM 3497 N N . LYS C 3 371 ? 150.630 161.044 126.880 1.00 142.67 371 LYS Q N 1
ATOM 3498 C CA . LYS C 3 371 ? 149.218 161.311 126.615 1.00 142.67 371 LYS Q CA 1
ATOM 3499 C C . LYS C 3 371 ? 149.027 162.689 125.998 1.00 142.67 371 LYS Q C 1
ATOM 3500 O O . LYS C 3 371 ? 148.376 162.823 124.954 1.00 142.67 371 LYS Q O 1
ATOM 3506 N N . GLU C 3 372 ? 149.613 163.719 126.616 1.00 152.91 372 GLU Q N 1
ATOM 3507 C CA . GLU C 3 372 ? 149.480 165.076 126.099 1.00 152.91 372 GLU Q CA 1
ATOM 3508 C C . GLU C 3 372 ? 150.211 165.231 124.770 1.00 152.91 372 GLU Q C 1
ATOM 3509 O O . GLU C 3 372 ? 149.824 166.055 123.931 1.00 152.91 372 GLU Q O 1
ATOM 3515 N N . THR C 3 373 ? 151.252 164.423 124.545 1.00 149.48 373 THR Q N 1
ATOM 3516 C CA . THR C 3 373 ? 151.989 164.488 123.292 1.00 149.48 373 THR Q CA 1
ATOM 3517 C C . THR C 3 373 ? 151.146 164.007 122.122 1.00 149.48 373 THR Q C 1
ATOM 3518 O O . THR C 3 373 ? 151.011 164.719 121.120 1.00 149.48 373 THR Q O 1
ATOM 3522 N N . MET C 3 374 ? 150.553 162.813 122.222 1.00 135.53 374 MET Q N 1
ATOM 3523 C CA . MET C 3 374 ? 149.949 162.302 120.993 1.00 135.53 374 MET Q CA 1
ATOM 3524 C C . MET C 3 374 ? 148.432 162.096 121.087 1.00 135.53 374 MET Q C 1
ATOM 3525 O O . MET C 3 374 ? 147.832 161.531 120.162 1.00 135.53 374 MET Q O 1
ATOM 3530 N N . GLY C 3 375 ? 147.769 162.653 122.105 1.00 138.72 375 GLY Q N 1
ATOM 3531 C CA . GLY C 3 375 ? 146.342 162.902 121.968 1.00 138.72 375 GLY Q CA 1
ATOM 3532 C C . GLY C 3 375 ? 146.057 163.912 120.872 1.00 138.72 375 GLY Q C 1
ATOM 3533 O O . GLY C 3 375 ? 145.051 163.819 120.162 1.00 138.72 375 GLY Q O 1
ATOM 3534 N N . GLN C 3 376 ? 146.959 164.885 120.711 1.00 139.91 376 GLN Q N 1
ATOM 3535 C CA . GLN C 3 376 ? 146.906 165.777 119.558 1.00 139.91 376 GLN Q CA 1
ATOM 3536 C C . GLN C 3 376 ? 147.131 165.023 118.255 1.00 139.91 376 GLN Q C 1
ATOM 3537 O O . GLN C 3 376 ? 146.612 165.427 117.208 1.00 139.91 376 GLN Q O 1
ATOM 3543 N N . MET C 3 377 ? 147.911 163.940 118.292 1.00 139.91 377 MET Q N 1
ATOM 3544 C CA . MET C 3 377 ? 148.066 163.104 117.106 1.00 139.91 377 MET Q CA 1
ATOM 3545 C C . MET C 3 377 ? 146.771 162.365 116.789 1.00 139.91 377 MET Q C 1
ATOM 3546 O O . MET C 3 377 ? 146.446 162.145 115.615 1.00 139.91 377 MET Q O 1
ATOM 3551 N N . ILE C 3 378 ? 146.026 161.972 117.826 1.00 127.02 378 ILE Q N 1
ATOM 3552 C CA . ILE C 3 378 ? 144.675 161.452 117.598 1.00 127.02 378 ILE Q CA 1
ATOM 3553 C C . ILE C 3 378 ? 143.782 162.522 116.978 1.00 127.02 378 ILE Q C 1
ATOM 3554 O O . ILE C 3 378 ? 143.043 162.248 116.022 1.00 127.02 378 ILE Q O 1
ATOM 3559 N N . SER C 3 379 ? 143.851 163.758 117.488 1.00 138.43 379 SER Q N 1
ATOM 3560 C CA . SER C 3 379 ? 142.939 164.813 117.045 1.00 138.43 379 SER Q CA 1
ATOM 3561 C C . SER C 3 379 ? 143.165 165.206 115.587 1.00 138.43 379 SER Q C 1
ATOM 3562 O O . SER C 3 379 ? 142.308 165.862 114.986 1.00 138.43 379 SER Q O 1
ATOM 3565 N N . ASP C 3 380 ? 144.298 164.822 115.006 1.00 131.51 380 ASP Q N 1
ATOM 3566 C CA . ASP C 3 380 ? 144.568 165.051 113.594 1.00 131.51 380 ASP Q CA 1
ATOM 3567 C C . ASP C 3 380 ? 144.087 163.909 112.704 1.00 131.51 380 ASP Q C 1
ATOM 3568 O O . ASP C 3 380 ? 144.379 163.919 111.504 1.00 131.51 380 ASP Q O 1
ATOM 3570 N N . SER C 3 381 ? 143.367 162.931 113.255 1.00 131.05 381 SER Q N 1
ATOM 3571 C CA . SER C 3 381 ? 142.936 161.765 112.495 1.00 131.05 381 SER Q CA 1
ATOM 3572 C C . SER C 3 381 ? 141.461 161.766 112.132 1.00 131.05 381 SER Q C 1
ATOM 3573 O O . SER C 3 381 ? 141.104 161.203 111.094 1.00 131.05 381 SER Q O 1
ATOM 3576 N N . HIS C 3 382 ? 140.607 162.375 112.964 1.00 130.41 382 HIS Q N 1
ATOM 3577 C CA . HIS C 3 382 ? 139.156 162.461 112.743 1.00 130.41 382 HIS Q CA 1
ATOM 3578 C C . HIS C 3 382 ? 138.513 161.085 112.581 1.00 130.41 382 HIS Q C 1
ATOM 3579 O O . HIS C 3 382 ? 137.690 160.869 111.690 1.00 130.41 382 HIS Q O 1
ATOM 3586 N N . GLU C 3 383 ? 138.902 160.141 113.442 1.00 124.52 383 GLU Q N 1
ATOM 3587 C CA . GLU C 3 383 ? 138.254 158.832 113.447 1.00 124.52 383 GLU Q CA 1
ATOM 3588 C C . GLU C 3 383 ? 136.797 158.940 113.878 1.00 124.52 383 GLU Q C 1
ATOM 3589 O O . GLU C 3 383 ? 135.926 158.251 113.332 1.00 124.52 383 GLU Q O 1
ATOM 3591 N N . GLU C 3 384 ? 136.518 159.795 114.866 1.00 129.95 384 GLU Q N 1
ATOM 3592 C CA . GLU C 3 384 ? 135.144 160.005 115.313 1.00 129.95 384 GLU Q CA 1
ATOM 3593 C C . GLU C 3 384 ? 134.299 160.649 114.223 1.00 129.95 384 GLU Q C 1
ATOM 3594 O O . GLU C 3 384 ? 133.126 160.299 114.056 1.00 129.95 384 GLU Q O 1
ATOM 3596 N N . GLU C 3 385 ? 134.879 161.589 113.472 1.00 128.46 385 GLU Q N 1
ATOM 3597 C CA . GLU C 3 385 ? 134.156 162.214 112.368 1.00 128.46 385 GLU Q CA 1
ATOM 3598 C C . GLU C 3 385 ? 133.830 161.204 111.276 1.00 128.46 385 GLU Q C 1
ATOM 3599 O O . GLU C 3 385 ? 132.731 161.226 110.709 1.00 128.46 385 GLU Q O 1
ATOM 3601 N N . ILE C 3 386 ? 134.773 160.308 110.970 1.00 129.55 386 ILE Q N 1
ATOM 3602 C CA . ILE C 3 386 ? 134.532 159.266 109.976 1.00 129.55 386 ILE Q CA 1
ATOM 3603 C C . ILE C 3 386 ? 133.453 158.301 110.456 1.00 129.55 386 ILE Q C 1
ATOM 3604 O O . ILE C 3 386 ? 132.551 157.928 109.695 1.00 129.55 386 ILE Q O 1
ATOM 3609 N N . LYS C 3 387 ? 133.516 157.899 111.729 1.00 136.47 387 LYS Q N 1
ATOM 3610 C CA . LYS C 3 387 ? 132.502 157.002 112.274 1.00 136.47 387 LYS Q CA 1
ATOM 3611 C C . LYS C 3 387 ? 131.129 157.662 112.315 1.00 136.47 387 LYS Q C 1
ATOM 3612 O O . LYS C 3 387 ? 130.109 156.982 112.157 1.00 136.47 387 LYS Q O 1
ATOM 3614 N N . GLU C 3 388 ? 131.082 158.979 112.518 1.00 138.73 388 GLU Q N 1
ATOM 3615 C CA . GLU C 3 388 ? 129.806 159.685 112.510 1.00 138.73 388 GLU Q CA 1
ATOM 3616 C C . GLU C 3 388 ? 129.252 159.809 111.095 1.00 138.73 388 GLU Q C 1
ATOM 3617 O O . GLU C 3 388 ? 128.052 159.613 110.869 1.00 138.73 388 GLU Q O 1
ATOM 3619 N N . VAL C 3 389 ? 130.113 160.132 110.126 1.00 134.98 389 VAL Q N 1
ATOM 3620 C CA . VAL C 3 389 ? 129.636 160.354 108.767 1.00 134.98 389 VAL Q CA 1
ATOM 3621 C C . VAL C 3 389 ? 129.305 159.039 108.069 1.00 134.98 389 VAL Q C 1
ATOM 3622 O O . VAL C 3 389 ? 128.501 159.025 107.130 1.00 134.98 389 VAL Q O 1
ATOM 3626 N N . PHE C 3 390 ? 129.873 157.919 108.519 1.00 131.63 390 PHE Q N 1
ATOM 3627 C CA . PHE C 3 390 ? 129.573 156.623 107.920 1.00 131.63 390 PHE Q CA 1
ATOM 3628 C C . PHE C 3 390 ? 128.452 155.898 108.657 1.00 131.63 390 PHE Q C 1
ATOM 3629 O O . PHE C 3 390 ? 127.417 155.584 108.063 1.00 131.63 390 PHE Q O 1
ATOM 3637 N N . VAL C 3 391 ? 128.639 155.626 109.944 1.00 141.32 391 VAL Q N 1
ATOM 3638 C CA . VAL C 3 391 ? 127.612 154.956 110.732 1.00 141.32 391 VAL Q CA 1
ATOM 3639 C C . VAL C 3 391 ? 127.150 155.862 111.866 1.00 141.32 391 VAL Q C 1
ATOM 3640 O O . VAL C 3 391 ? 126.805 157.023 111.644 1.00 141.32 391 VAL Q O 1
ATOM 3644 N N . GLY D 4 233 ? 135.722 122.326 163.525 1.00 539.17 233 GLY U N 1
ATOM 3645 C CA . GLY D 4 233 ? 136.166 122.004 162.182 1.00 539.17 233 GLY U CA 1
ATOM 3646 C C . GLY D 4 233 ? 135.672 122.982 161.135 1.00 539.17 233 GLY U C 1
ATOM 3647 O O . GLY D 4 233 ? 136.042 124.157 161.146 1.00 539.17 233 GLY U O 1
ATOM 3648 N N . LYS D 4 234 ? 134.832 122.491 160.221 1.00 538.03 234 LYS U N 1
ATOM 3649 C CA . LYS D 4 234 ? 134.296 123.351 159.170 1.00 538.03 234 LYS U CA 1
ATOM 3650 C C . LYS D 4 234 ? 133.252 124.319 159.710 1.00 538.03 234 LYS U C 1
ATOM 3651 O O . LYS D 4 234 ? 133.086 125.415 159.162 1.00 538.03 234 LYS U O 1
ATOM 3653 N N . ASP D 4 235 ? 132.538 123.931 160.771 1.00 542.28 235 ASP U N 1
ATOM 3654 C CA . ASP D 4 235 ? 131.523 124.806 161.351 1.00 542.28 235 ASP U CA 1
ATOM 3655 C C . ASP D 4 235 ? 132.154 126.046 161.973 1.00 542.28 235 ASP U C 1
ATOM 3656 O O . ASP D 4 235 ? 131.672 127.167 161.776 1.00 542.28 235 ASP U O 1
ATOM 3658 N N . TRP D 4 236 ? 133.248 125.863 162.719 1.00 542.47 236 TRP U N 1
ATOM 3659 C CA . TRP D 4 236 ? 133.939 127.003 163.315 1.00 542.47 236 TRP U CA 1
ATOM 3660 C C . TRP D 4 236 ? 134.589 127.881 162.252 1.00 542.47 236 TRP U C 1
ATOM 3661 O O . TRP D 4 236 ? 134.650 129.106 162.411 1.00 542.47 236 TRP U O 1
ATOM 3672 N N . HIS D 4 237 ? 135.069 127.274 161.163 1.00 534.89 237 HIS U N 1
ATOM 3673 C CA . HIS D 4 237 ? 135.589 128.044 160.036 1.00 534.89 237 HIS U CA 1
ATOM 3674 C C . HIS D 4 237 ? 134.491 128.885 159.393 1.00 534.89 237 HIS U C 1
ATOM 3675 O O . HIS D 4 237 ? 134.717 130.048 159.031 1.00 534.89 237 HIS U O 1
ATOM 3682 N N . ASP D 4 238 ? 133.290 128.314 159.258 1.00 535.83 238 ASP U N 1
ATOM 3683 C CA . ASP D 4 238 ? 132.157 129.067 158.728 1.00 535.83 238 ASP U CA 1
ATOM 3684 C C . ASP D 4 238 ? 131.759 130.205 159.661 1.00 535.83 238 ASP U C 1
ATOM 3685 O O . ASP D 4 238 ? 131.410 131.297 159.202 1.00 535.83 238 ASP U O 1
ATOM 3687 N N . LEU D 4 239 ? 131.803 129.966 160.976 1.00 536.81 239 LEU U N 1
ATOM 3688 C CA . LEU D 4 239 ? 131.505 131.031 161.934 1.00 536.81 239 LEU U CA 1
ATOM 3689 C C . LEU D 4 239 ? 132.540 132.151 161.872 1.00 536.81 239 LEU U C 1
ATOM 3690 O O . LEU D 4 239 ? 132.190 133.331 161.983 1.00 536.81 239 LEU U O 1
ATOM 3695 N N . GLN D 4 240 ? 133.819 131.799 161.710 1.00 525.59 240 GLN U N 1
ATOM 3696 C CA . GLN D 4 240 ? 134.864 132.812 161.575 1.00 525.59 240 GLN U CA 1
ATOM 3697 C C . GLN D 4 240 ? 134.676 133.630 160.300 1.00 525.59 240 GLN U C 1
ATOM 3698 O O . GLN D 4 240 ? 134.831 134.860 160.305 1.00 525.59 240 GLN U O 1
ATOM 3704 N N . ASN D 4 241 ? 134.325 132.956 159.198 1.00 511.96 241 ASN U N 1
ATOM 3705 C CA . ASN D 4 241 ? 134.026 133.658 157.953 1.00 511.96 241 ASN U CA 1
ATOM 3706 C C . ASN D 4 241 ? 132.821 134.574 158.115 1.00 511.96 241 ASN U C 1
ATOM 3707 O O . ASN D 4 241 ? 132.796 135.683 157.566 1.00 511.96 241 ASN U O 1
ATOM 3712 N N . GLU D 4 242 ? 131.815 134.123 158.869 1.00 495.46 242 GLU U N 1
ATOM 3713 C CA . GLU D 4 242 ? 130.649 134.949 159.160 1.00 495.46 242 GLU U CA 1
ATOM 3714 C C . GLU D 4 242 ? 131.031 136.199 159.939 1.00 495.46 242 GLU U C 1
ATOM 3715 O O . GLU D 4 242 ? 130.619 137.308 159.578 1.00 495.46 242 GLU U O 1
ATOM 3721 N N . GLN D 4 243 ? 131.830 136.037 160.998 1.00 488.84 243 GLN U N 1
ATOM 3722 C CA . GLN D 4 243 ? 132.216 137.175 161.827 1.00 488.84 243 GLN U CA 1
ATOM 3723 C C . GLN D 4 243 ? 133.078 138.161 161.049 1.00 488.84 243 GLN U C 1
ATOM 3724 O O . GLN D 4 243 ? 133.029 139.370 161.301 1.00 488.84 243 GLN U O 1
ATOM 3730 N N . ALA D 4 244 ? 133.878 137.663 160.104 1.00 461.87 244 ALA U N 1
ATOM 3731 C CA . ALA D 4 244 ? 134.624 138.568 159.235 1.00 461.87 244 ALA U CA 1
ATOM 3732 C C . ALA D 4 244 ? 133.695 139.317 158.282 1.00 461.87 244 ALA U C 1
ATOM 3733 O O . ALA D 4 244 ? 133.753 140.552 158.175 1.00 461.87 244 ALA U O 1
ATOM 3735 N N . LYS D 4 245 ? 132.811 138.592 157.590 1.00 445.66 245 LYS U N 1
ATOM 3736 C CA . LYS D 4 245 ? 132.075 139.248 156.519 1.00 445.66 245 LYS U CA 1
ATOM 3737 C C . LYS D 4 245 ? 130.988 140.169 157.055 1.00 445.66 245 LYS U C 1
ATOM 3738 O O . LYS D 4 245 ? 130.608 141.113 156.361 1.00 445.66 245 LYS U O 1
ATOM 3744 N N . LEU D 4 246 ? 130.507 139.949 158.288 1.00 429.13 246 LEU U N 1
ATOM 3745 C CA . LEU D 4 246 ? 129.568 140.898 158.893 1.00 429.13 246 LEU U CA 1
ATOM 3746 C C . LEU D 4 246 ? 130.178 142.286 159.054 1.00 429.13 246 LEU U C 1
ATOM 3747 O O . LEU D 4 246 ? 129.568 143.290 158.663 1.00 429.13 246 LEU U O 1
ATOM 3752 N N . ASN D 4 247 ? 131.384 142.368 159.632 1.00 406.77 247 ASN U N 1
ATOM 3753 C CA . ASN D 4 247 ? 131.970 143.692 159.802 1.00 406.77 247 ASN U CA 1
ATOM 3754 C C . ASN D 4 247 ? 132.398 144.266 158.458 1.00 406.77 247 ASN U C 1
ATOM 3755 O O . ASN D 4 247 ? 132.333 145.490 158.261 1.00 406.77 247 ASN U O 1
ATOM 3760 N N . ASP D 4 248 ? 132.754 143.388 157.506 1.00 398.48 248 ASP U N 1
ATOM 3761 C CA . ASP D 4 248 ? 133.016 143.839 156.139 1.00 398.48 248 ASP U CA 1
ATOM 3762 C C . ASP D 4 248 ? 131.804 144.547 155.532 1.00 398.48 248 ASP U C 1
ATOM 3763 O O . ASP D 4 248 ? 131.916 145.679 155.044 1.00 398.48 248 ASP U O 1
ATOM 3768 N N . LYS D 4 249 ? 130.626 143.915 155.574 1.00 374.86 249 LYS U N 1
ATOM 3769 C CA . LYS D 4 249 ? 129.492 144.531 154.887 1.00 374.86 249 LYS U CA 1
ATOM 3770 C C . LYS D 4 249 ? 128.893 145.675 155.693 1.00 374.86 249 LYS U C 1
ATOM 3771 O O . LYS D 4 249 ? 128.261 146.558 155.113 1.00 374.86 249 LYS U O 1
ATOM 3777 N N . VAL D 4 250 ? 129.070 145.702 157.020 1.00 340.32 250 VAL U N 1
ATOM 3778 C CA . VAL D 4 250 ? 128.558 146.887 157.709 1.00 340.32 250 VAL U CA 1
ATOM 3779 C C . VAL D 4 250 ? 129.471 148.085 157.457 1.00 340.32 250 VAL U C 1
ATOM 3780 O O . VAL D 4 250 ? 128.992 149.225 157.362 1.00 340.32 250 VAL U O 1
ATOM 3784 N N . LYS D 4 251 ? 130.785 147.858 157.302 1.00 315.34 251 LYS U N 1
ATOM 3785 C CA . LYS D 4 251 ? 131.661 148.938 156.857 1.00 315.34 251 LYS U CA 1
ATOM 3786 C C . LYS D 4 251 ? 131.294 149.380 155.446 1.00 315.34 251 LYS U C 1
ATOM 3787 O O . LYS D 4 251 ? 131.295 150.582 155.136 1.00 315.34 251 LYS U O 1
ATOM 3793 N N . LEU D 4 252 ? 130.943 148.413 154.593 1.00 295.17 252 LEU U N 1
ATOM 3794 C CA . LEU D 4 252 ? 130.476 148.727 153.248 1.00 295.17 252 LEU U CA 1
ATOM 3795 C C . LEU D 4 252 ? 129.202 149.565 153.283 1.00 295.17 252 LEU U C 1
ATOM 3796 O O . LEU D 4 252 ? 129.087 150.554 152.555 1.00 295.17 252 LEU U O 1
ATOM 3801 N N . ASN D 4 253 ? 128.247 149.197 154.141 1.00 298.76 253 ASN U N 1
ATOM 3802 C CA . ASN D 4 253 ? 126.990 149.933 154.231 1.00 298.76 253 ASN U CA 1
ATOM 3803 C C . ASN D 4 253 ? 127.204 151.342 154.768 1.00 298.76 253 ASN U C 1
ATOM 3804 O O . ASN D 4 253 ? 126.527 152.280 154.331 1.00 298.76 253 ASN U O 1
ATOM 3809 N N . LYS D 4 254 ? 128.141 151.517 155.705 1.00 292.22 254 LYS U N 1
ATOM 3810 C CA . LYS D 4 254 ? 128.477 152.872 156.138 1.00 292.22 254 LYS U CA 1
ATOM 3811 C C . LYS D 4 254 ? 129.100 153.679 155.002 1.00 292.22 254 LYS U C 1
ATOM 3812 O O . LYS D 4 254 ? 128.840 154.881 154.870 1.00 292.22 254 LYS U O 1
ATOM 3818 N N . ARG D 4 255 ? 129.910 153.034 154.155 1.00 278.58 255 ARG U N 1
ATOM 3819 C CA . ARG D 4 255 ? 130.482 153.762 153.022 1.00 278.58 255 ARG U CA 1
ATOM 3820 C C . ARG D 4 255 ? 129.422 154.139 151.984 1.00 278.58 255 ARG U C 1
ATOM 3821 O O . ARG D 4 255 ? 129.464 155.243 151.424 1.00 278.58 255 ARG U O 1
ATOM 3829 N N . LEU D 4 256 ? 128.454 153.251 151.723 1.00 257.10 256 LEU U N 1
ATOM 3830 C CA . LEU D 4 256 ? 127.346 153.631 150.841 1.00 257.10 256 LEU U CA 1
ATOM 3831 C C . LEU D 4 256 ? 126.474 154.727 151.445 1.00 257.10 256 LEU U C 1
ATOM 3832 O O . LEU D 4 256 ? 125.994 155.605 150.719 1.00 257.10 256 LEU U O 1
ATOM 3837 N N . ASN D 4 257 ? 126.254 154.700 152.762 1.00 264.47 257 ASN U N 1
ATOM 3838 C CA . ASN D 4 257 ? 125.512 155.786 153.396 1.00 264.47 257 ASN U CA 1
ATOM 3839 C C . ASN D 4 257 ? 126.257 157.111 153.267 1.00 264.47 257 ASN U C 1
ATOM 3840 O O . ASN D 4 257 ? 125.646 158.151 152.982 1.00 264.47 257 ASN U O 1
ATOM 3845 N N . ASP D 4 258 ? 127.582 157.079 153.440 1.00 244.06 258 ASP U N 1
ATOM 3846 C CA . ASP D 4 258 ? 128.391 158.285 153.305 1.00 244.06 258 ASP U CA 1
ATOM 3847 C C . ASP D 4 258 ? 128.352 158.826 151.880 1.00 244.06 258 ASP U C 1
ATOM 3848 O O . ASP D 4 258 ? 128.212 160.038 151.670 1.00 244.06 258 ASP U O 1
ATOM 3853 N N . LEU D 4 259 ? 128.455 157.942 150.881 1.00 228.60 259 LEU U N 1
ATOM 3854 C CA . LEU D 4 259 ? 128.436 158.433 149.505 1.00 228.60 259 LEU U CA 1
ATOM 3855 C C . LEU D 4 259 ? 127.051 158.919 149.107 1.00 228.60 259 LEU U C 1
ATOM 3856 O O . LEU D 4 259 ? 126.939 159.838 148.296 1.00 228.60 259 LEU U O 1
ATOM 3861 N N . THR D 4 260 ? 125.991 158.296 149.631 1.00 221.47 260 THR U N 1
ATOM 3862 C CA . THR D 4 260 ? 124.645 158.765 149.325 1.00 221.47 260 THR U CA 1
ATOM 3863 C C . THR D 4 260 ? 124.400 160.138 149.934 1.00 221.47 260 THR U C 1
ATOM 3864 O O . THR D 4 260 ? 123.785 161.004 149.297 1.00 221.47 260 THR U O 1
ATOM 3868 N N . SER D 4 261 ? 124.897 160.358 151.156 1.00 222.77 261 SER U N 1
ATOM 3869 C CA . SER D 4 261 ? 124.832 161.687 151.755 1.00 222.77 261 SER U CA 1
ATOM 3870 C C . SER D 4 261 ? 125.631 162.700 150.942 1.00 222.77 261 SER U C 1
ATOM 3871 O O . SER D 4 261 ? 125.182 163.834 150.740 1.00 222.77 261 SER U O 1
ATOM 3874 N N . THR D 4 262 ? 126.812 162.301 150.458 1.00 215.26 262 THR U N 1
ATOM 3875 C CA . THR D 4 262 ? 127.626 163.190 149.630 1.00 215.26 262 THR U CA 1
ATOM 3876 C C . THR D 4 262 ? 126.938 163.511 148.306 1.00 215.26 262 THR U C 1
ATOM 3877 O O . THR D 4 262 ? 126.965 164.658 147.844 1.00 215.26 262 THR U O 1
ATOM 3881 N N . LEU D 4 263 ? 126.316 162.508 147.687 1.00 208.18 263 LEU U N 1
ATOM 3882 C CA . LEU D 4 263 ? 125.702 162.680 146.376 1.00 208.18 263 LEU U CA 1
ATOM 3883 C C . LEU D 4 263 ? 124.452 163.546 146.461 1.00 208.18 263 LEU U C 1
ATOM 3884 O O . LEU D 4 263 ? 124.260 164.457 145.647 1.00 208.18 263 LEU U O 1
ATOM 3889 N N . LEU D 4 264 ? 123.582 163.273 147.437 1.00 208.94 264 LEU U N 1
ATOM 3890 C CA . LEU D 4 264 ? 122.357 164.056 147.550 1.00 208.94 264 LEU U CA 1
ATOM 3891 C C . LEU D 4 264 ? 122.637 165.446 148.111 1.00 208.94 264 LEU U C 1
ATOM 3892 O O . LEU D 4 264 ? 121.995 166.422 147.707 1.00 208.94 264 LEU U O 1
ATOM 3897 N N . GLY D 4 265 ? 123.592 165.559 149.037 1.00 209.35 265 GLY U N 1
ATOM 3898 C CA . GLY D 4 265 ? 123.963 166.863 149.555 1.00 209.35 265 GLY U CA 1
ATOM 3899 C C . GLY D 4 265 ? 124.827 167.676 148.616 1.00 209.35 265 GLY U C 1
ATOM 3900 O O . GLY D 4 265 ? 124.924 168.897 148.781 1.00 209.35 265 GLY U O 1
ATOM 3901 N N . LYS D 4 266 ? 125.456 167.032 147.638 1.00 212.24 266 LYS U N 1
ATOM 3902 C CA . LYS D 4 266 ? 126.307 167.730 146.683 1.00 212.24 266 LYS U CA 1
ATOM 3903 C C . LYS D 4 266 ? 126.315 167.019 145.333 1.00 212.24 266 LYS U C 1
ATOM 3904 O O . LYS D 4 266 ? 126.878 165.933 145.196 1.00 212.24 266 LYS U O 1
ATOM 3906 N N . ASP D 4 277 ? 135.840 163.395 148.919 1.00 135.14 277 ASP U N 1
ATOM 3907 C CA . ASP D 4 277 ? 136.469 162.342 148.131 1.00 135.14 277 ASP U CA 1
ATOM 3908 C C . ASP D 4 277 ? 136.946 162.878 146.785 1.00 135.14 277 ASP U C 1
ATOM 3909 O O . ASP D 4 277 ? 136.178 163.492 146.045 1.00 135.14 277 ASP U O 1
ATOM 3911 N N . SER D 4 278 ? 138.219 162.643 146.476 1.00 143.29 278 SER U N 1
ATOM 3912 C CA . SER D 4 278 ? 138.803 163.114 145.228 1.00 143.29 278 SER U CA 1
ATOM 3913 C C . SER D 4 278 ? 139.993 162.235 144.876 1.00 143.29 278 SER U C 1
ATOM 3914 O O . SER D 4 278 ? 140.552 161.542 145.730 1.00 143.29 278 SER U O 1
ATOM 3916 N N . GLU D 4 279 ? 140.371 162.270 143.599 1.00 153.57 279 GLU U N 1
ATOM 3917 C CA . GLU D 4 279 ? 141.538 161.553 143.094 1.00 153.57 279 GLU U CA 1
ATOM 3918 C C . GLU D 4 279 ? 142.474 162.562 142.443 1.00 153.57 279 GLU U C 1
ATOM 3919 O O . GLU D 4 279 ? 142.196 163.053 141.343 1.00 153.57 279 GLU U O 1
ATOM 3921 N N . ASP D 4 280 ? 143.578 162.870 143.119 1.00 160.18 280 ASP U N 1
ATOM 3922 C CA . ASP D 4 280 ? 144.572 163.810 142.612 1.00 160.18 280 ASP U CA 1
ATOM 3923 C C . ASP D 4 280 ? 145.976 163.274 142.854 1.00 160.18 280 ASP U C 1
ATOM 3924 O O . ASP D 4 280 ? 146.890 164.018 143.224 1.00 160.18 280 ASP U O 1
ATOM 3926 N N . ASP D 4 281 ? 146.166 161.974 142.645 1.00 147.04 281 ASP U N 1
ATOM 3927 C CA . ASP D 4 281 ? 147.454 161.337 142.877 1.00 147.04 281 ASP U CA 1
ATOM 3928 C C . ASP D 4 281 ? 147.671 160.246 141.835 1.00 147.04 281 ASP U C 1
ATOM 3929 O O . ASP D 4 281 ? 146.855 160.048 140.931 1.00 147.04 281 ASP U O 1
ATOM 3934 N N . SER D 4 282 ? 148.786 159.530 141.975 1.00 147.14 282 SER U N 1
ATOM 3935 C CA . SER D 4 282 ? 149.126 158.407 141.102 1.00 147.14 282 SER U CA 1
ATOM 3936 C C . SER D 4 282 ? 149.392 157.192 141.983 1.00 147.14 282 SER U C 1
ATOM 3937 O O . SER D 4 282 ? 150.543 156.884 142.305 1.00 147.14 282 SER U O 1
ATOM 3940 N N . ILE D 4 283 ? 148.323 156.498 142.365 1.00 142.03 283 ILE U N 1
ATOM 3941 C CA . ILE D 4 283 ? 148.406 155.249 143.112 1.00 142.03 283 ILE U CA 1
ATOM 3942 C C . ILE D 4 283 ? 147.830 154.092 142.310 1.00 142.03 283 ILE U C 1
ATOM 3943 O O . ILE D 4 283 ? 148.460 153.039 142.175 1.00 142.03 283 ILE U O 1
ATOM 3948 N N . ARG D 4 284 ? 146.633 154.272 141.759 1.00 134.18 284 ARG U N 1
ATOM 3949 C CA . ARG D 4 284 ? 146.060 153.297 140.840 1.00 134.18 284 ARG U CA 1
ATOM 3950 C C . ARG D 4 284 ? 145.087 154.035 139.932 1.00 134.18 284 ARG U C 1
ATOM 3951 O O . ARG D 4 284 ? 143.959 154.330 140.337 1.00 134.18 284 ARG U O 1
ATOM 3959 N N . ASP D 4 285 ? 145.524 154.330 138.710 1.00 146.76 285 ASP U N 1
ATOM 3960 C CA . ASP D 4 285 ? 144.700 155.037 137.742 1.00 146.76 285 ASP U CA 1
ATOM 3961 C C . ASP D 4 285 ? 144.680 154.232 136.454 1.00 146.76 285 ASP U C 1
ATOM 3962 O O . ASP D 4 285 ? 145.710 153.703 136.028 1.00 146.76 285 ASP U O 1
ATOM 3967 N N . ASP D 4 286 ? 143.503 154.144 135.840 1.00 129.77 286 ASP U N 1
ATOM 3968 C CA . ASP D 4 286 ? 143.246 153.165 134.795 1.00 129.77 286 ASP U CA 1
ATOM 3969 C C . ASP D 4 286 ? 143.195 153.816 133.412 1.00 129.77 286 ASP U C 1
ATOM 3970 O O . ASP D 4 286 ? 142.947 153.133 132.415 1.00 129.77 286 ASP U O 1
ATOM 3975 N N . SER D 4 287 ? 143.456 155.123 133.324 1.00 128.08 287 SER U N 1
ATOM 3976 C CA . SER D 4 287 ? 143.383 155.809 132.035 1.00 128.08 287 SER U CA 1
ATOM 3977 C C . SER D 4 287 ? 144.518 155.400 131.103 1.00 128.08 287 SER U C 1
ATOM 3978 O O . SER D 4 287 ? 144.387 155.525 129.878 1.00 128.08 287 SER U O 1
ATOM 3981 N N . ASN D 4 288 ? 145.625 154.912 131.666 1.00 114.23 288 ASN U N 1
ATOM 3982 C CA . ASN D 4 288 ? 146.816 154.600 130.881 1.00 114.23 288 ASN U CA 1
ATOM 3983 C C . ASN D 4 288 ? 146.557 153.469 129.892 1.00 114.23 288 ASN U C 1
ATOM 3984 O O . ASN D 4 288 ? 146.848 153.598 128.696 1.00 114.23 288 ASN U O 1
ATOM 3989 N N . ILE D 4 289 ? 145.998 152.355 130.371 1.00 106.73 289 ILE U N 1
ATOM 3990 C CA . ILE D 4 289 ? 145.832 151.182 129.518 1.00 106.73 289 ILE U CA 1
ATOM 3991 C C . ILE D 4 289 ? 144.729 151.411 128.488 1.00 106.73 289 ILE U C 1
ATOM 3992 O O . ILE D 4 289 ? 144.840 150.970 127.337 1.00 106.73 289 ILE U O 1
ATOM 3997 N N . LEU D 4 290 ? 143.668 152.130 128.871 1.00 101.39 290 LEU U N 1
ATOM 3998 C CA . LEU D 4 290 ? 142.628 152.507 127.916 1.00 101.39 290 LEU U CA 1
ATOM 3999 C C . LEU D 4 290 ? 143.187 153.398 126.820 1.00 101.39 290 LEU U C 1
ATOM 4000 O O . LEU D 4 290 ? 142.898 153.200 125.631 1.00 101.39 290 LEU U O 1
ATOM 4005 N N . ASP D 4 291 ? 144.002 154.383 127.210 1.00 102.73 291 ASP U N 1
ATOM 4006 C CA . ASP D 4 291 ? 144.600 155.277 126.230 1.00 102.73 291 ASP U CA 1
ATOM 4007 C C . ASP D 4 291 ? 145.505 154.515 125.273 1.00 102.73 291 ASP U C 1
ATOM 4008 O O . ASP D 4 291 ? 145.387 154.681 124.061 1.00 102.73 291 ASP U O 1
ATOM 4010 N N . ILE D 4 292 ? 146.353 153.622 125.796 1.00 96.08 292 ILE U N 1
ATOM 4011 C CA . ILE D 4 292 ? 147.277 152.858 124.950 1.00 96.08 292 ILE U CA 1
ATOM 4012 C C . ILE D 4 292 ? 146.513 151.933 124.003 1.00 96.08 292 ILE U C 1
ATOM 4013 O O . ILE D 4 292 ? 146.855 151.808 122.817 1.00 96.08 292 ILE U O 1
ATOM 4018 N N . ALA D 4 293 ? 145.470 151.268 124.511 1.00 92.80 293 ALA U N 1
ATOM 4019 C CA . ALA D 4 293 ? 144.670 150.384 123.674 1.00 92.80 293 ALA U CA 1
ATOM 4020 C C . ALA D 4 293 ? 143.913 151.141 122.593 1.00 92.80 293 ALA U C 1
ATOM 4021 O O . ALA D 4 293 ? 143.648 150.574 121.528 1.00 92.80 293 ALA U O 1
ATOM 4023 N N . HIS D 4 294 ? 143.556 152.403 122.836 1.00 109.69 294 HIS U N 1
ATOM 4024 C CA . HIS D 4 294 ? 143.021 153.212 121.745 1.00 109.69 294 HIS U CA 1
ATOM 4025 C C . HIS D 4 294 ? 144.126 153.653 120.790 1.00 109.69 294 HIS U C 1
ATOM 4026 O O . HIS D 4 294 ? 143.908 153.739 119.574 1.00 109.69 294 HIS U O 1
ATOM 4033 N N . PHE D 4 295 ? 145.314 153.937 121.337 1.00 111.92 295 PHE U N 1
ATOM 4034 C CA . PHE D 4 295 ? 146.407 154.504 120.554 1.00 111.92 295 PHE U CA 1
ATOM 4035 C C . PHE D 4 295 ? 146.851 153.526 119.488 1.00 111.92 295 PHE U C 1
ATOM 4036 O O . PHE D 4 295 ? 147.073 153.906 118.333 1.00 111.92 295 PHE U O 1
ATOM 4044 N N . VAL D 4 296 ? 146.984 152.259 119.872 1.00 99.88 296 VAL U N 1
ATOM 4045 C CA . VAL D 4 296 ? 147.479 151.242 118.951 1.00 99.88 296 VAL U CA 1
ATOM 4046 C C . VAL D 4 296 ? 146.407 150.881 117.925 1.00 99.88 296 VAL U C 1
ATOM 4047 O O . VAL D 4 296 ? 146.704 150.650 116.748 1.00 99.88 296 VAL U O 1
ATOM 4051 N N . ASP D 4 297 ? 145.139 150.863 118.345 1.00 112.43 297 ASP U N 1
ATOM 4052 C CA . ASP D 4 297 ? 144.070 150.460 117.441 1.00 112.43 297 ASP U CA 1
ATOM 4053 C C . ASP D 4 297 ? 143.742 151.556 116.434 1.00 112.43 297 ASP U C 1
ATOM 4054 O O . ASP D 4 297 ? 143.278 151.250 115.331 1.00 112.43 297 ASP U O 1
ATOM 4059 N N . LEU D 4 298 ? 143.993 152.822 116.775 1.00 109.94 298 LEU U N 1
ATOM 4060 C CA . LEU D 4 298 ? 143.754 153.900 115.823 1.00 109.94 298 LEU U CA 1
ATOM 4061 C C . LEU D 4 298 ? 144.767 153.877 114.681 1.00 109.94 298 LEU U C 1
ATOM 4062 O O . LEU D 4 298 ? 144.389 153.974 113.510 1.00 109.94 298 LEU U O 1
ATOM 4067 N N . MET D 4 299 ? 146.056 153.752 115.001 1.00 111.97 299 MET U N 1
ATOM 4068 C CA . MET D 4 299 ? 147.115 153.718 114.000 1.00 111.97 299 MET U CA 1
ATOM 4069 C C . MET D 4 299 ? 147.788 152.358 113.878 1.00 111.97 299 MET U C 1
ATOM 4070 O O . MET D 4 299 ? 149.018 152.296 113.786 1.00 111.97 299 MET U O 1
ATOM 4075 N N . ASP D 4 300 ? 147.022 151.282 113.881 1.00 98.21 300 ASP U N 1
ATOM 4076 C CA . ASP D 4 300 ? 147.573 149.963 113.599 1.00 98.21 300 ASP U CA 1
ATOM 4077 C C . ASP D 4 300 ? 147.994 149.884 112.136 1.00 98.21 300 ASP U C 1
ATOM 4078 O O . ASP D 4 300 ? 147.163 150.113 111.251 1.00 98.21 300 ASP U O 1
ATOM 4083 N N . PRO D 4 301 ? 149.261 149.583 111.834 1.00 90.97 301 PRO U N 1
ATOM 4084 C CA . PRO D 4 301 ? 149.655 149.428 110.425 1.00 90.97 301 PRO U CA 1
ATOM 4085 C C . PRO D 4 301 ? 149.001 148.248 109.732 1.00 90.97 301 PRO U C 1
ATOM 4086 O O . PRO D 4 301 ? 148.981 148.211 108.497 1.00 90.97 301 PRO U O 1
ATOM 4090 N N . TYR D 4 302 ? 148.476 147.275 110.477 1.00 95.51 302 TYR U N 1
ATOM 4091 C CA . TYR D 4 302 ? 147.690 146.221 109.842 1.00 95.51 302 TYR U CA 1
ATOM 4092 C C . TYR D 4 302 ? 146.216 146.586 109.721 1.00 95.51 302 TYR U C 1
ATOM 4093 O O . TYR D 4 302 ? 145.599 146.330 108.683 1.00 95.51 302 TYR U O 1
ATOM 4102 N N . ASN D 4 303 ? 145.622 147.182 110.753 1.00 104.07 303 ASN U N 1
ATOM 4103 C CA . ASN D 4 303 ? 144.194 147.473 110.690 1.00 104.07 303 ASN U CA 1
ATOM 4104 C C . ASN D 4 303 ? 143.900 148.968 110.636 1.00 104.07 303 ASN U C 1
ATOM 4105 O O . ASN D 4 303 ? 143.377 149.442 109.624 1.00 104.07 303 ASN U O 1
ATOM 4110 N N . GLY D 4 304 ? 144.266 149.714 111.682 1.00 108.50 304 GLY U N 1
ATOM 4111 C CA . GLY D 4 304 ? 144.201 151.166 111.772 1.00 108.50 304 GLY U CA 1
ATOM 4112 C C . GLY D 4 304 ? 143.020 151.881 111.153 1.00 108.50 304 GLY U C 1
ATOM 4113 O O . GLY D 4 304 ? 141.865 151.484 111.331 1.00 108.50 304 GLY U O 1
ATOM 4114 N N . LEU D 4 305 ? 143.314 152.941 110.416 1.00 110.32 305 LEU U N 1
ATOM 4115 C CA . LEU D 4 305 ? 142.352 153.579 109.530 1.00 110.32 305 LEU U CA 1
ATOM 4116 C C . LEU D 4 305 ? 142.780 153.544 108.076 1.00 110.32 305 LEU U C 1
ATOM 4117 O O . LEU D 4 305 ? 141.929 153.389 107.197 1.00 110.32 305 LEU U O 1
ATOM 4122 N N . LEU D 4 306 ? 144.082 153.689 107.806 1.00 117.12 306 LEU U N 1
ATOM 4123 C CA . LEU D 4 306 ? 144.563 153.742 106.430 1.00 117.12 306 LEU U CA 1
ATOM 4124 C C . LEU D 4 306 ? 144.305 152.439 105.691 1.00 117.12 306 LEU U C 1
ATOM 4125 O O . LEU D 4 306 ? 143.951 152.461 104.508 1.00 117.12 306 LEU U O 1
ATOM 4130 N N . LYS D 4 307 ? 144.467 151.298 106.364 1.00 116.75 307 LYS U N 1
ATOM 4131 C CA . LYS D 4 307 ? 144.109 150.033 105.734 1.00 116.75 307 LYS U CA 1
ATOM 4132 C C . LYS D 4 307 ? 142.603 149.927 105.528 1.00 116.75 307 LYS U C 1
ATOM 4133 O O . LYS D 4 307 ? 142.152 149.436 104.488 1.00 116.75 307 LYS U O 1
ATOM 4139 N N . LYS D 4 308 ? 141.806 150.395 106.494 1.00 115.97 308 LYS U N 1
ATOM 4140 C CA . LYS D 4 308 ? 140.356 150.383 106.315 1.00 115.97 308 LYS U CA 1
ATOM 4141 C C . LYS D 4 308 ? 139.921 151.317 105.191 1.00 115.97 308 LYS U C 1
ATOM 4142 O O . LYS D 4 308 ? 139.081 150.946 104.363 1.00 115.97 308 LYS U O 1
ATOM 4148 N N . ILE D 4 309 ? 140.489 152.524 105.137 1.00 117.70 309 ILE U N 1
ATOM 4149 C CA . ILE D 4 309 ? 140.127 153.473 104.086 1.00 117.70 309 ILE U CA 1
ATOM 4150 C C . ILE D 4 309 ? 140.577 152.957 102.724 1.00 117.70 309 ILE U C 1
ATOM 4151 O O . ILE D 4 309 ? 139.876 153.124 101.719 1.00 117.70 309 ILE U O 1
ATOM 4156 N N . ASN D 4 310 ? 141.734 152.289 102.676 1.00 121.49 310 ASN U N 1
ATOM 4157 C CA . ASN D 4 310 ? 142.182 151.654 101.441 1.00 121.49 310 ASN U CA 1
ATOM 4158 C C . ASN D 4 310 ? 141.233 150.541 101.019 1.00 121.49 310 ASN U C 1
ATOM 4159 O O . ASN D 4 310 ? 140.843 150.454 99.850 1.00 121.49 310 ASN U O 1
ATOM 4164 N N . LYS D 4 311 ? 140.825 149.693 101.967 1.00 120.26 311 LYS U N 1
ATOM 4165 C CA . LYS D 4 311 ? 139.891 148.617 101.660 1.00 120.26 311 LYS U CA 1
ATOM 4166 C C . LYS D 4 311 ? 138.511 149.139 101.289 1.00 120.26 311 LYS U C 1
ATOM 4167 O O . LYS D 4 311 ? 137.718 148.399 100.701 1.00 120.26 311 LYS U O 1
ATOM 4169 N N . ILE D 4 312 ? 138.202 150.386 101.635 1.00 131.00 312 ILE U N 1
ATOM 4170 C CA . ILE D 4 312 ? 136.982 151.025 101.158 1.00 131.00 312 ILE U CA 1
ATOM 4171 C C . ILE D 4 312 ? 137.175 151.506 99.725 1.00 131.00 312 ILE U C 1
ATOM 4172 O O . ILE D 4 312 ? 136.420 151.121 98.823 1.00 131.00 312 ILE U O 1
ATOM 4177 N N . ASN D 4 313 ? 138.197 152.339 99.498 1.00 128.45 313 ASN U N 1
ATOM 4178 C CA . ASN D 4 313 ? 138.254 153.082 98.241 1.00 128.45 313 ASN U CA 1
ATOM 4179 C C . ASN D 4 313 ? 138.739 152.217 97.082 1.00 128.45 313 ASN U C 1
ATOM 4180 O O . ASN D 4 313 ? 138.262 152.377 95.954 1.00 128.45 313 ASN U O 1
ATOM 4185 N N . GLU D 4 314 ? 139.681 151.298 97.323 1.00 142.64 314 GLU U N 1
ATOM 4186 C CA . GLU D 4 314 ? 140.090 150.403 96.244 1.00 142.64 314 GLU U CA 1
ATOM 4187 C C . GLU D 4 314 ? 138.978 149.422 95.890 1.00 142.64 314 GLU U C 1
ATOM 4188 O O . GLU D 4 314 ? 138.818 149.059 94.720 1.00 142.64 314 GLU U O 1
ATOM 4194 N N . ASN D 4 315 ? 138.181 149.007 96.879 1.00 144.44 315 ASN U N 1
ATOM 4195 C CA . ASN D 4 315 ? 137.014 148.181 96.582 1.00 144.44 315 ASN U CA 1
ATOM 4196 C C . ASN D 4 315 ? 135.976 148.960 95.784 1.00 144.44 315 ASN U C 1
ATOM 4197 O O . ASN D 4 315 ? 135.345 148.413 94.871 1.00 144.44 315 ASN U O 1
ATOM 4199 N N . LEU D 4 316 ? 135.784 150.240 96.118 1.00 149.50 316 LEU U N 1
ATOM 4200 C CA . LEU D 4 316 ? 134.859 151.075 95.356 1.00 149.50 316 LEU U CA 1
ATOM 4201 C C . LEU D 4 316 ? 135.349 151.281 93.928 1.00 149.50 316 LEU U C 1
ATOM 4202 O O . LEU D 4 316 ? 134.549 151.296 92.985 1.00 149.50 316 LEU U O 1
ATOM 4204 N N . SER D 4 317 ? 136.662 151.444 93.751 1.00 151.85 317 SER U N 1
ATOM 4205 C CA . SER D 4 317 ? 137.227 151.575 92.412 1.00 151.85 317 SER U CA 1
ATOM 4206 C C . SER D 4 317 ? 137.091 150.278 91.624 1.00 151.85 317 SER U C 1
ATOM 4207 O O . SER D 4 317 ? 136.857 150.306 90.410 1.00 151.85 317 SER U O 1
ATOM 4209 N N . ASN D 4 318 ? 137.247 149.133 92.294 1.00 159.01 318 ASN U N 1
ATOM 4210 C CA . ASN D 4 318 ? 137.053 147.848 91.630 1.00 159.01 318 ASN U CA 1
ATOM 4211 C C . ASN D 4 318 ? 135.598 147.649 91.225 1.00 159.01 318 ASN U C 1
ATOM 4212 O O . ASN D 4 318 ? 135.315 147.105 90.152 1.00 159.01 318 ASN U O 1
ATOM 4214 N N . GLU D 4 319 ? 134.663 148.080 92.075 1.00 158.80 319 GLU U N 1
ATOM 4215 C CA . GLU D 4 319 ? 133.249 147.992 91.729 1.00 158.80 319 GLU U CA 1
ATOM 4216 C C . GLU D 4 319 ? 132.878 148.969 90.621 1.00 158.80 319 GLU U C 1
ATOM 4217 O O . GLU D 4 319 ? 131.957 148.700 89.842 1.00 158.80 319 GLU U O 1
ATOM 4219 N N . LEU D 4 320 ? 133.578 150.099 90.533 1.00 158.39 320 LEU U N 1
ATOM 4220 C CA . LEU D 4 320 ? 133.308 151.093 89.501 1.00 158.39 320 LEU U CA 1
ATOM 4221 C C . LEU D 4 320 ? 134.014 150.760 88.191 1.00 158.39 320 LEU U C 1
ATOM 4222 O O . LEU D 4 320 ? 133.382 150.741 87.130 1.00 158.39 320 LEU U O 1
ATOM 4224 N N . GLN D 4 321 ? 135.315 150.496 88.247 1.00 159.18 321 GLN U N 1
ATOM 4225 C CA . GLN D 4 321 ? 136.079 150.172 87.049 1.00 159.18 321 GLN U CA 1
ATOM 4226 C C . GLN D 4 321 ? 136.071 148.670 86.783 1.00 159.18 321 GLN U C 1
ATOM 4227 O O . GLN D 4 321 ? 135.207 147.947 87.279 1.00 159.18 321 GLN U O 1
ATOM 4229 N N . MET E 5 1 ? 150.789 138.277 186.613 1.00 280.17 1 MET Y N 1
ATOM 4230 C CA . MET E 5 1 ? 149.773 137.603 185.814 1.00 280.17 1 MET Y CA 1
ATOM 4231 C C . MET E 5 1 ? 148.406 137.691 186.485 1.00 280.17 1 MET Y C 1
ATOM 4232 O O . MET E 5 1 ? 147.412 138.036 185.845 1.00 280.17 1 MET Y O 1
ATOM 4237 N N . THR E 5 2 ? 148.362 137.377 187.781 1.00 284.59 2 THR Y N 1
ATOM 4238 C CA . THR E 5 2 ? 147.109 137.463 188.522 1.00 284.59 2 THR Y CA 1
ATOM 4239 C C . THR E 5 2 ? 146.722 138.905 188.826 1.00 284.59 2 THR Y C 1
ATOM 4240 O O . THR E 5 2 ? 145.548 139.181 189.099 1.00 284.59 2 THR Y O 1
ATOM 4244 N N . ASP E 5 3 ? 147.684 139.833 188.776 1.00 283.30 3 ASP Y N 1
ATOM 4245 C CA . ASP E 5 3 ? 147.359 141.246 188.941 1.00 283.30 3 ASP Y CA 1
ATOM 4246 C C . ASP E 5 3 ? 146.529 141.762 187.775 1.00 283.30 3 ASP Y C 1
ATOM 4247 O O . ASP E 5 3 ? 145.712 142.674 187.950 1.00 283.30 3 ASP Y O 1
ATOM 4252 N N . THR E 5 4 ? 146.715 141.182 186.586 1.00 276.28 4 THR Y N 1
ATOM 4253 C CA . THR E 5 4 ? 145.871 141.523 185.446 1.00 276.28 4 THR Y CA 1
ATOM 4254 C C . THR E 5 4 ? 144.419 141.143 185.710 1.00 276.28 4 THR Y C 1
ATOM 4255 O O . THR E 5 4 ? 143.506 141.944 185.480 1.00 276.28 4 THR Y O 1
ATOM 4259 N N . TYR E 5 5 ? 144.190 139.931 186.227 1.00 270.07 5 TYR Y N 1
ATOM 4260 C CA . TYR E 5 5 ? 142.834 139.516 186.570 1.00 270.07 5 TYR Y CA 1
ATOM 4261 C C . TYR E 5 5 ? 142.271 140.331 187.727 1.00 270.07 5 TYR Y C 1
ATOM 4262 O O . TYR E 5 5 ? 141.064 140.593 187.766 1.00 270.07 5 TYR Y O 1
ATOM 4271 N N . ASN E 5 6 ? 143.125 140.744 188.668 1.00 285.34 6 ASN Y N 1
ATOM 4272 C CA . ASN E 5 6 ? 142.676 141.623 189.743 1.00 285.34 6 ASN Y CA 1
ATOM 4273 C C . ASN E 5 6 ? 142.201 142.964 189.194 1.00 285.34 6 ASN Y C 1
ATOM 4274 O O . ASN E 5 6 ? 141.156 143.480 189.606 1.00 285.34 6 ASN Y O 1
ATOM 4279 N N . SER E 5 7 ? 142.953 143.533 188.246 1.00 288.88 7 SER Y N 1
ATOM 4280 C CA . SER E 5 7 ? 142.542 144.788 187.624 1.00 288.88 7 SER Y CA 1
ATOM 4281 C C . SER E 5 7 ? 141.262 144.621 186.814 1.00 288.88 7 SER Y C 1
ATOM 4282 O O . SER E 5 7 ? 140.416 145.523 186.805 1.00 288.88 7 SER Y O 1
ATOM 4285 N N . ILE E 5 8 ? 141.100 143.476 186.141 1.00 283.10 8 ILE Y N 1
ATOM 4286 C CA . ILE E 5 8 ? 139.852 143.191 185.431 1.00 283.10 8 ILE Y CA 1
ATOM 4287 C C . ILE E 5 8 ? 138.683 143.123 186.409 1.00 283.10 8 ILE Y C 1
ATOM 4288 O O . ILE E 5 8 ? 137.601 143.654 186.141 1.00 283.10 8 ILE Y O 1
ATOM 4293 N N . SER E 5 9 ? 138.889 142.479 187.562 1.00 286.95 9 SER Y N 1
ATOM 4294 C CA . SER E 5 9 ? 137.826 142.373 188.560 1.00 286.95 9 SER Y CA 1
ATOM 4295 C C . SER E 5 9 ? 137.452 143.737 189.138 1.00 286.95 9 SER Y C 1
ATOM 4296 O O . SER E 5 9 ? 136.261 144.043 189.298 1.00 286.95 9 SER Y O 1
ATOM 4299 N N . ASN E 5 10 ? 138.452 144.570 189.452 1.00 295.94 10 ASN Y N 1
ATOM 4300 C CA . ASN E 5 10 ? 138.156 145.908 189.962 1.00 295.94 10 ASN Y CA 1
ATOM 4301 C C . ASN E 5 10 ? 137.475 146.774 188.909 1.00 295.94 10 ASN Y C 1
ATOM 4302 O O . ASN E 5 10 ? 136.579 147.560 189.235 1.00 295.94 10 ASN Y O 1
ATOM 4307 N N . PHE E 5 11 ? 137.867 146.639 187.638 1.00 292.35 11 PHE Y N 1
ATOM 4308 C CA . PHE E 5 11 ? 137.184 147.398 186.596 1.00 292.35 11 PHE Y CA 1
ATOM 4309 C C . PHE E 5 11 ? 135.770 146.884 186.357 1.00 292.35 11 PHE Y C 1
ATOM 4310 O O . PHE E 5 11 ? 134.884 147.667 186.007 1.00 292.35 11 PHE Y O 1
ATOM 4318 N N . ILE E 5 12 ? 135.537 145.583 186.546 1.00 285.78 12 ILE Y N 1
ATOM 4319 C CA . ILE E 5 12 ? 134.186 145.036 186.440 1.00 285.78 12 ILE Y CA 1
ATOM 4320 C C . ILE E 5 12 ? 133.304 145.596 187.550 1.00 285.78 12 ILE Y C 1
ATOM 4321 O O . ILE E 5 12 ? 132.157 145.997 187.316 1.00 285.78 12 ILE Y O 1
ATOM 4326 N N . GLU E 5 13 ? 133.838 145.656 188.774 1.00 293.67 13 GLU Y N 1
ATOM 4327 C CA . GLU E 5 13 ? 133.096 146.268 189.875 1.00 293.67 13 GLU Y CA 1
ATOM 4328 C C . GLU E 5 13 ? 132.867 147.758 189.634 1.00 293.67 13 GLU Y C 1
ATOM 4329 O O . GLU E 5 13 ? 131.803 148.293 189.975 1.00 293.67 13 GLU Y O 1
ATOM 4335 N N . ASN E 5 14 ? 133.850 148.437 189.034 1.00 302.04 14 ASN Y N 1
ATOM 4336 C CA . ASN E 5 14 ? 133.687 149.840 188.668 1.00 302.04 14 ASN Y CA 1
ATOM 4337 C C . ASN E 5 14 ? 132.579 150.018 187.637 1.00 302.04 14 ASN Y C 1
ATOM 4338 O O . ASN E 5 14 ? 131.786 150.962 187.722 1.00 302.04 14 ASN Y O 1
ATOM 4343 N N . GLU E 5 15 ? 132.501 149.113 186.661 1.00 304.43 15 GLU Y N 1
ATOM 4344 C CA . GLU E 5 15 ? 131.439 149.197 185.666 1.00 304.43 15 GLU Y CA 1
ATOM 4345 C C . GLU E 5 15 ? 130.078 148.860 186.261 1.00 304.43 15 GLU Y C 1
ATOM 4346 O O . GLU E 5 15 ? 129.068 149.413 185.825 1.00 304.43 15 GLU Y O 1
ATOM 4352 N N . LEU E 5 16 ? 130.025 147.966 187.252 1.00 308.15 16 LEU Y N 1
ATOM 4353 C CA . LEU E 5 16 ? 128.761 147.719 187.949 1.00 308.15 16 LEU Y CA 1
ATOM 4354 C C . LEU E 5 16 ? 128.314 148.941 188.749 1.00 308.15 16 LEU Y C 1
ATOM 4355 O O . LEU E 5 16 ? 127.114 149.252 188.805 1.00 308.15 16 LEU Y O 1
ATOM 4360 N N . THR E 5 17 ? 129.260 149.645 189.377 1.00 321.65 17 THR Y N 1
ATOM 4361 C CA . THR E 5 17 ? 128.915 150.905 190.033 1.00 321.65 17 THR Y CA 1
ATOM 4362 C C . THR E 5 17 ? 128.464 151.944 189.011 1.00 321.65 17 THR Y C 1
ATOM 4363 O O . THR E 5 17 ? 127.565 152.752 189.284 1.00 321.65 17 THR Y O 1
ATOM 4367 N N . ALA E 5 18 ? 129.072 151.926 187.822 1.00 324.20 18 ALA Y N 1
ATOM 4368 C CA . ALA E 5 18 ? 128.618 152.784 186.733 1.00 324.20 18 ALA Y CA 1
ATOM 4369 C C . ALA E 5 18 ? 127.194 152.437 186.316 1.00 324.20 18 ALA Y C 1
ATOM 4370 O O . ALA E 5 18 ? 126.395 153.328 186.018 1.00 324.20 18 ALA Y O 1
ATOM 4372 N N . LEU E 5 19 ? 126.858 151.145 186.301 1.00 326.14 19 LEU Y N 1
ATOM 4373 C CA . LEU E 5 19 ? 125.501 150.724 185.962 1.00 326.14 19 LEU Y CA 1
ATOM 4374 C C . LEU E 5 19 ? 124.489 151.165 187.014 1.00 326.14 19 LEU Y C 1
ATOM 4375 O O . LEU E 5 19 ? 123.374 151.570 186.670 1.00 326.14 19 LEU Y O 1
ATOM 4380 N N . LEU E 5 20 ? 124.845 151.086 188.299 1.00 333.96 20 LEU Y N 1
ATOM 4381 C CA . LEU E 5 20 ? 123.887 151.518 189.319 1.00 333.96 20 LEU Y CA 1
ATOM 4382 C C . LEU E 5 20 ? 123.726 153.037 189.319 1.00 333.96 20 LEU Y C 1
ATOM 4383 O O . LEU E 5 20 ? 122.616 153.552 189.523 1.00 333.96 20 LEU Y O 1
ATOM 4388 N N . SER E 5 21 ? 124.813 153.775 189.066 1.00 341.03 21 SER Y N 1
ATOM 4389 C CA . SER E 5 21 ? 124.685 155.221 188.914 1.00 341.03 21 SER Y CA 1
ATOM 4390 C C . SER E 5 21 ? 123.899 155.572 187.655 1.00 341.03 21 SER Y C 1
ATOM 4391 O O . SER E 5 21 ? 123.178 156.573 187.626 1.00 341.03 21 SER Y O 1
ATOM 4394 N N . SER E 5 22 ? 124.002 154.744 186.613 1.00 347.06 22 SER Y N 1
ATOM 4395 C CA . SER E 5 22 ? 123.178 154.938 185.426 1.00 347.06 22 SER Y CA 1
ATOM 4396 C C . SER E 5 22 ? 121.711 154.647 185.710 1.00 347.06 22 SER Y C 1
ATOM 4397 O O . SER E 5 22 ? 120.834 155.289 185.129 1.00 347.06 22 SER Y O 1
ATOM 4400 N N . ASP E 5 23 ? 121.428 153.681 186.585 1.00 348.61 23 ASP Y N 1
ATOM 4401 C CA . ASP E 5 23 ? 120.052 153.447 187.019 1.00 348.61 23 ASP Y CA 1
ATOM 4402 C C . ASP E 5 23 ? 119.510 154.653 187.776 1.00 348.61 23 ASP Y C 1
ATOM 4403 O O . ASP E 5 23 ? 118.366 155.077 187.566 1.00 348.61 23 ASP Y O 1
ATOM 4408 N N . ASP E 5 24 ? 120.334 155.236 188.650 1.00 349.94 24 ASP Y N 1
ATOM 4409 C CA . ASP E 5 24 ? 119.953 156.487 189.305 1.00 349.94 24 ASP Y CA 1
ATOM 4410 C C . ASP E 5 24 ? 119.794 157.616 188.289 1.00 349.94 24 ASP Y C 1
ATOM 4411 O O . ASP E 5 24 ? 119.008 158.551 188.494 1.00 349.94 24 ASP Y O 1
ATOM 4416 N N . TYR E 5 25 ? 120.533 157.540 187.181 1.00 364.76 25 TYR Y N 1
ATOM 4417 C CA . TYR E 5 25 ? 120.412 158.546 186.134 1.00 364.76 25 TYR Y CA 1
ATOM 4418 C C . TYR E 5 25 ? 119.103 158.376 185.366 1.00 364.76 25 TYR Y C 1
ATOM 4419 O O . TYR E 5 25 ? 118.485 159.368 184.963 1.00 364.76 25 TYR Y O 1
ATOM 4428 N N . LEU E 5 26 ? 118.651 157.128 185.182 1.00 361.92 26 LEU Y N 1
ATOM 4429 C CA . LEU E 5 26 ? 117.264 156.891 184.774 1.00 361.92 26 LEU Y CA 1
ATOM 4430 C C . LEU E 5 26 ? 116.291 157.523 185.757 1.00 361.92 26 LEU Y C 1
ATOM 4431 O O . LEU E 5 26 ? 115.300 158.145 185.351 1.00 361.92 26 LEU Y O 1
ATOM 4436 N N . MET E 5 27 ? 116.556 157.351 187.057 1.00 359.72 27 MET Y N 1
ATOM 4437 C CA . MET E 5 27 ? 115.618 157.801 188.084 1.00 359.72 27 MET Y CA 1
ATOM 4438 C C . MET E 5 27 ? 115.446 159.316 188.056 1.00 359.72 27 MET Y C 1
ATOM 4439 O O . MET E 5 27 ? 114.323 159.825 188.155 1.00 359.72 27 MET Y O 1
ATOM 4444 N N . ASP E 5 28 ? 116.548 160.056 187.917 1.00 366.65 28 ASP Y N 1
ATOM 4445 C CA . ASP E 5 28 ? 116.415 161.510 187.907 1.00 366.65 28 ASP Y CA 1
ATOM 4446 C C . ASP E 5 28 ? 116.201 162.087 186.507 1.00 366.65 28 ASP Y C 1
ATOM 4447 O O . ASP E 5 28 ? 115.887 163.276 186.390 1.00 366.65 28 ASP Y O 1
ATOM 4452 N N . ASP E 5 29 ? 116.359 161.285 185.447 1.00 370.42 29 ASP Y N 1
ATOM 4453 C CA . ASP E 5 29 ? 115.879 161.714 184.138 1.00 370.42 29 ASP Y CA 1
ATOM 4454 C C . ASP E 5 29 ? 114.364 161.624 184.056 1.00 370.42 29 ASP Y C 1
ATOM 4455 O O . ASP E 5 29 ? 113.708 162.540 183.545 1.00 370.42 29 ASP Y O 1
ATOM 4460 N N . LEU E 5 30 ? 113.791 160.524 184.549 1.00 371.55 30 LEU Y N 1
ATOM 4461 C CA . LEU E 5 30 ? 112.343 160.367 184.513 1.00 371.55 30 LEU Y CA 1
ATOM 4462 C C . LEU E 5 30 ? 111.641 161.288 185.501 1.00 371.55 30 LEU Y C 1
ATOM 4463 O O . LEU E 5 30 ? 110.446 161.552 185.337 1.00 371.55 30 LEU Y O 1
ATOM 4468 N N . ALA E 5 31 ? 112.350 161.780 186.514 1.00 368.12 31 ALA Y N 1
ATOM 4469 C CA . ALA E 5 31 ? 111.783 162.776 187.410 1.00 368.12 31 ALA Y CA 1
ATOM 4470 C C . ALA E 5 31 ? 111.547 164.082 186.661 1.00 368.12 31 ALA Y C 1
ATOM 4471 O O . ALA E 5 31 ? 112.372 164.512 185.850 1.00 368.12 31 ALA Y O 1
ATOM 4473 N N . GLY E 5 32 ? 110.412 164.712 186.937 1.00 370.16 32 GLY Y N 1
ATOM 4474 C CA . GLY E 5 32 ? 109.980 165.906 186.229 1.00 370.16 32 GLY Y CA 1
ATOM 4475 C C . GLY E 5 32 ? 109.070 165.617 185.052 1.00 370.16 32 GLY Y C 1
ATOM 4476 O O . GLY E 5 32 ? 107.984 166.193 184.951 1.00 370.16 32 GLY Y O 1
ATOM 4477 N N . GLU E 5 33 ? 109.495 164.729 184.153 1.00 375.57 33 GLU Y N 1
ATOM 4478 C CA . GLU E 5 33 ? 108.648 164.308 183.044 1.00 375.57 33 GLU Y CA 1
ATOM 4479 C C . GLU E 5 33 ? 107.670 163.212 183.442 1.00 375.57 33 GLU Y C 1
ATOM 4480 O O . GLU E 5 33 ? 106.704 162.957 182.714 1.00 375.57 33 GLU Y O 1
ATOM 4486 N N . LEU E 5 34 ? 107.902 162.561 184.580 1.00 379.17 34 LEU Y N 1
ATOM 4487 C CA . LEU E 5 34 ? 107.010 161.576 185.165 1.00 379.17 34 LEU Y CA 1
ATOM 4488 C C . LEU E 5 34 ? 106.807 161.896 186.640 1.00 379.17 34 LEU Y C 1
ATOM 4489 O O . LEU E 5 34 ? 107.653 162.558 187.251 1.00 379.17 34 LEU Y O 1
ATOM 4494 N N . PRO E 5 35 ? 105.687 161.477 187.232 1.00 387.43 35 PRO Y N 1
ATOM 4495 C CA . PRO E 5 35 ? 105.533 161.618 188.686 1.00 387.43 35 PRO Y CA 1
ATOM 4496 C C . PRO E 5 35 ? 106.572 160.794 189.433 1.00 387.43 35 PRO Y C 1
ATOM 4497 O O . PRO E 5 35 ? 106.988 159.725 188.981 1.00 387.43 35 PRO Y O 1
ATOM 4501 N N . ASN E 5 36 ? 107.000 161.316 190.586 1.00 394.97 36 ASN Y N 1
ATOM 4502 C CA . ASN E 5 36 ? 108.033 160.645 191.368 1.00 394.97 36 ASN Y CA 1
ATOM 4503 C C . ASN E 5 36 ? 107.523 159.349 191.986 1.00 394.97 36 ASN Y C 1
ATOM 4504 O O . ASN E 5 36 ? 108.310 158.427 192.221 1.00 394.97 36 ASN Y O 1
ATOM 4509 N N . GLU E 5 37 ? 106.220 159.265 192.264 1.00 392.05 37 GLU Y N 1
ATOM 4510 C CA . GLU E 5 37 ? 105.640 158.010 192.730 1.00 392.05 37 GLU Y CA 1
ATOM 4511 C C . GLU E 5 37 ? 105.677 156.951 191.634 1.00 392.05 37 GLU Y C 1
ATOM 4512 O O . GLU E 5 37 ? 105.954 155.774 191.903 1.00 392.05 37 GLU Y O 1
ATOM 4518 N N . VAL E 5 38 ? 105.416 157.358 190.388 1.00 385.00 38 VAL Y N 1
ATOM 4519 C CA . VAL E 5 38 ? 105.550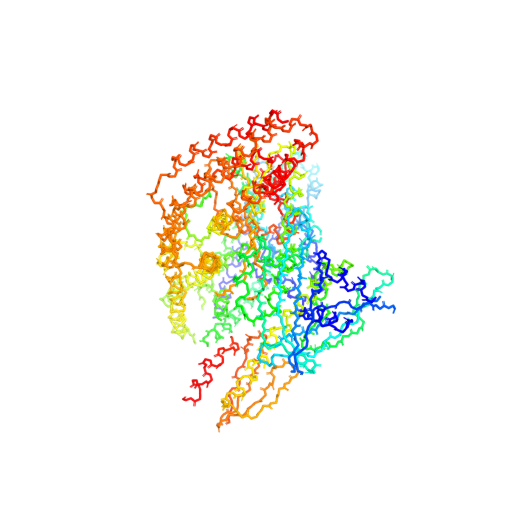 156.453 189.249 1.00 385.00 38 VAL Y CA 1
ATOM 4520 C C . VAL E 5 38 ? 107.008 156.043 189.073 1.00 385.00 38 VAL Y C 1
ATOM 4521 O O . VAL E 5 38 ? 107.312 154.888 188.744 1.00 385.00 38 VAL Y O 1
ATOM 4525 N N . CYS E 5 39 ? 107.930 156.981 189.316 1.00 383.30 39 CYS Y N 1
ATOM 4526 C CA . CYS E 5 39 ? 109.356 156.674 189.259 1.00 383.30 39 CYS Y CA 1
ATOM 4527 C C . CYS E 5 39 ? 109.742 155.644 190.314 1.00 383.30 39 CYS Y C 1
ATOM 4528 O O . CYS E 5 39 ? 110.516 154.722 190.037 1.00 383.30 39 CYS Y O 1
ATOM 4531 N N . ARG E 5 40 ? 109.191 155.770 191.523 1.00 386.05 40 ARG Y N 1
ATOM 4532 C CA . ARG E 5 40 ? 109.479 154.804 192.579 1.00 386.05 40 ARG Y CA 1
ATOM 4533 C C . ARG E 5 40 ? 108.864 153.442 192.271 1.00 386.05 40 ARG Y C 1
ATOM 4534 O O . ARG E 5 40 ? 109.466 152.403 192.564 1.00 386.05 40 ARG Y O 1
ATOM 4542 N N . LEU E 5 41 ? 107.676 153.426 191.658 1.00 380.82 41 LEU Y N 1
ATOM 4543 C CA . LEU E 5 41 ? 107.057 152.158 191.275 1.00 380.82 41 LEU Y CA 1
ATOM 4544 C C . LEU E 5 41 ? 107.875 151.441 190.204 1.00 380.82 41 LEU Y C 1
ATOM 4545 O O . LEU E 5 41 ? 108.113 150.228 190.290 1.00 380.82 41 LEU Y O 1
ATOM 4550 N N . LEU E 5 42 ? 108.322 152.179 189.184 1.00 374.82 42 LEU Y N 1
ATOM 4551 C CA . LEU E 5 42 ? 109.137 151.549 188.152 1.00 374.82 42 LEU Y CA 1
ATOM 4552 C C . LEU E 5 42 ? 110.510 151.166 188.689 1.00 374.82 42 LEU Y C 1
ATOM 4553 O O . LEU E 5 42 ? 111.091 150.177 188.233 1.00 374.82 42 LEU Y O 1
ATOM 4558 N N . LYS E 5 43 ? 111.020 151.902 189.683 1.00 374.63 43 LYS Y N 1
ATOM 4559 C CA . LYS E 5 43 ? 112.204 151.456 190.411 1.00 374.63 43 LYS Y CA 1
ATOM 4560 C C . LYS E 5 43 ? 111.948 150.132 191.117 1.00 374.63 43 LYS Y C 1
ATOM 4561 O O . LYS E 5 43 ? 112.833 149.272 191.177 1.00 374.63 43 LYS Y O 1
ATOM 4567 N N . ALA E 5 44 ? 110.746 149.960 191.671 1.00 378.43 44 ALA Y N 1
ATOM 4568 C CA . ALA E 5 44 ? 110.402 148.701 192.324 1.00 378.43 44 ALA Y CA 1
ATOM 4569 C C . ALA E 5 44 ? 110.368 147.548 191.326 1.00 378.43 44 ALA Y C 1
ATOM 4570 O O . ALA E 5 44 ? 110.860 146.453 191.624 1.00 378.43 44 ALA Y O 1
ATOM 4572 N N . GLN E 5 45 ? 109.802 147.772 190.133 1.00 374.01 45 GLN Y N 1
ATOM 4573 C CA . GLN E 5 45 ? 109.834 146.699 189.134 1.00 374.01 45 GLN Y CA 1
ATOM 4574 C C . GLN E 5 45 ? 111.251 146.458 188.614 1.00 374.01 45 GLN Y C 1
ATOM 4575 O O . GLN E 5 45 ? 111.590 145.332 188.227 1.00 374.01 45 GLN Y O 1
ATOM 4581 N N . VAL E 5 46 ? 112.091 147.496 188.606 1.00 367.83 46 VAL Y N 1
ATOM 4582 C CA . VAL E 5 46 ? 113.506 147.317 188.284 1.00 367.83 46 VAL Y CA 1
ATOM 4583 C C . VAL E 5 46 ? 114.185 146.442 189.332 1.00 367.83 46 VAL Y C 1
ATOM 4584 O O . VAL E 5 46 ? 114.995 145.569 189.003 1.00 367.83 46 VAL Y O 1
ATOM 4588 N N . ILE E 5 47 ? 113.852 146.647 190.607 1.00 372.08 47 ILE Y N 1
ATOM 4589 C CA . ILE E 5 47 ? 114.395 145.796 191.665 1.00 372.08 47 ILE Y CA 1
ATOM 4590 C C . ILE E 5 47 ? 113.925 144.353 191.495 1.00 372.08 47 ILE Y C 1
ATOM 4591 O O . ILE E 5 47 ? 114.731 143.415 191.517 1.00 372.08 47 ILE Y O 1
ATOM 4596 N N . GLU E 5 48 ? 112.623 144.151 191.283 1.00 372.29 48 GLU Y N 1
ATOM 4597 C CA . GLU E 5 48 ? 112.087 142.789 191.310 1.00 372.29 48 GLU Y CA 1
ATOM 4598 C C . GLU E 5 48 ? 112.236 142.047 189.975 1.00 372.29 48 GLU Y C 1
ATOM 4599 O O . GLU E 5 48 ? 111.934 140.850 189.910 1.00 372.29 48 GLU Y O 1
ATOM 4605 N N . LYS E 5 49 ? 112.678 142.715 188.904 1.00 362.48 49 LYS Y N 1
ATOM 4606 C CA . LYS E 5 49 ? 113.176 142.013 187.717 1.00 362.48 49 LYS Y CA 1
ATOM 4607 C C . LYS E 5 49 ? 114.641 142.275 187.393 1.00 362.48 49 LYS Y C 1
ATOM 4608 O O . LYS E 5 49 ? 115.386 141.327 187.123 1.00 362.48 49 LYS Y O 1
ATOM 4614 N N . ARG E 5 50 ? 115.087 143.533 187.394 1.00 351.52 50 ARG Y N 1
ATOM 4615 C CA . ARG E 5 50 ? 116.344 143.844 186.717 1.00 351.52 50 ARG Y CA 1
ATOM 4616 C C . ARG E 5 50 ? 117.536 143.933 187.659 1.00 351.52 50 ARG Y C 1
ATOM 4617 O O . ARG E 5 50 ? 118.670 143.728 187.220 1.00 351.52 50 ARG Y O 1
ATOM 4625 N N . LYS E 5 51 ? 117.316 144.270 188.933 1.00 353.01 51 LYS Y N 1
ATOM 4626 C CA . LYS E 5 51 ? 118.438 144.442 189.854 1.00 353.01 51 LYS Y CA 1
ATOM 4627 C C . LYS E 5 51 ? 119.147 143.118 190.121 1.00 353.01 51 LYS Y C 1
ATOM 4628 O O . LYS E 5 51 ? 120.380 143.071 190.198 1.00 353.01 51 LYS Y O 1
ATOM 4634 N N . ASP E 5 52 ? 118.385 142.030 190.245 1.00 342.79 52 ASP Y N 1
ATOM 4635 C CA . ASP E 5 52 ? 118.966 140.714 190.482 1.00 342.79 52 ASP Y CA 1
ATOM 4636 C C . ASP E 5 52 ? 119.532 140.080 189.217 1.00 342.79 52 ASP Y C 1
ATOM 4637 O O . ASP E 5 52 ? 120.071 138.970 189.294 1.00 342.79 52 ASP Y O 1
ATOM 4642 N N . ALA E 5 53 ? 119.397 140.739 188.061 1.00 323.45 53 ALA Y N 1
ATOM 4643 C CA . ALA E 5 53 ? 119.994 140.223 186.833 1.00 323.45 53 ALA Y CA 1
ATOM 4644 C C . ALA E 5 53 ? 121.516 140.211 186.905 1.00 323.45 53 ALA Y C 1
ATOM 4645 O O . ALA E 5 53 ? 122.146 139.246 186.459 1.00 323.45 53 ALA Y O 1
ATOM 4647 N N . MET E 5 54 ? 122.123 141.262 187.458 1.00 308.86 54 MET Y N 1
ATOM 4648 C CA . MET E 5 54 ? 123.568 141.273 187.688 1.00 308.86 54 MET Y CA 1
ATOM 4649 C C . MET E 5 54 ? 123.862 140.630 189.043 1.00 308.86 54 MET Y C 1
ATOM 4650 O O . MET E 5 54 ? 124.104 141.293 190.053 1.00 308.86 54 MET Y O 1
ATOM 4655 N N . SER E 5 55 ? 123.819 139.301 189.048 1.00 288.61 55 SER Y N 1
ATOM 4656 C CA . SER E 5 55 ? 124.165 138.549 190.243 1.00 288.61 55 SER Y CA 1
ATOM 4657 C C . SER E 5 55 ? 125.654 138.683 190.535 1.00 288.61 55 SER Y C 1
ATOM 4658 O O . SER E 5 55 ? 126.468 138.904 189.634 1.00 288.61 55 SER Y O 1
ATOM 4661 N N . ARG E 5 56 ? 126.003 138.561 191.819 1.00 278.32 56 ARG Y N 1
ATOM 4662 C CA . ARG E 5 56 ? 127.385 138.761 192.243 1.00 278.32 56 ARG Y CA 1
ATOM 4663 C C . ARG E 5 56 ? 128.309 137.679 191.698 1.00 278.32 56 ARG Y C 1
ATOM 4664 O O . ARG E 5 56 ? 129.459 137.967 191.348 1.00 278.32 56 ARG Y O 1
ATOM 4672 N N . GLY E 5 57 ? 127.834 136.440 191.618 1.00 273.39 57 GLY Y N 1
ATOM 4673 C CA . GLY E 5 57 ? 128.641 135.362 191.084 1.00 273.39 57 GLY Y CA 1
ATOM 4674 C C . GLY E 5 57 ? 128.789 135.397 189.577 1.00 273.39 57 GLY Y C 1
ATOM 4675 O O . GLY E 5 57 ? 129.835 135.014 189.044 1.00 273.39 57 GLY Y O 1
ATOM 4676 N N . LYS E 5 58 ? 127.749 135.865 188.879 1.00 270.23 58 LYS Y N 1
ATOM 4677 C CA . LYS E 5 58 ? 127.755 135.826 187.419 1.00 270.23 58 LYS Y CA 1
ATOM 4678 C C . LYS E 5 58 ? 128.750 136.820 186.830 1.00 270.23 58 LYS Y C 1
ATOM 4679 O O . LYS E 5 58 ? 129.432 136.508 185.847 1.00 270.23 58 LYS Y O 1
ATOM 4685 N N . GLN E 5 59 ? 128.849 138.019 187.413 1.00 272.91 59 GLN Y N 1
ATOM 4686 C CA . GLN E 5 59 ? 129.807 139.003 186.912 1.00 272.91 59 GLN Y CA 1
ATOM 4687 C C . GLN E 5 59 ? 131.243 138.549 187.153 1.00 272.91 59 GLN Y C 1
ATOM 4688 O O . GLN E 5 59 ? 132.113 138.750 186.299 1.00 272.91 59 GLN Y O 1
ATOM 4694 N N . ASP E 5 60 ? 131.505 137.916 188.300 1.00 270.45 60 ASP Y N 1
ATOM 4695 C CA . ASP E 5 60 ? 132.838 137.384 188.565 1.00 270.45 60 ASP Y CA 1
ATOM 4696 C C . ASP E 5 60 ? 133.164 136.206 187.654 1.00 270.45 60 ASP Y C 1
ATOM 4697 O O . ASP E 5 60 ? 134.311 136.068 187.214 1.00 270.45 60 ASP Y O 1
ATOM 4702 N N . LEU E 5 61 ? 132.175 135.355 187.361 1.00 260.86 61 LEU Y N 1
ATOM 4703 C CA . LEU E 5 61 ? 132.381 134.268 186.408 1.00 260.86 61 LEU Y CA 1
ATOM 4704 C C . LEU E 5 61 ? 132.676 134.807 185.014 1.00 260.86 61 LEU Y C 1
ATOM 4705 O O . LEU E 5 61 ? 133.546 134.283 184.308 1.00 260.86 61 LEU Y O 1
ATOM 4710 N N . LEU E 5 62 ? 131.964 135.863 184.607 1.00 259.70 62 LEU Y N 1
ATOM 4711 C CA . LEU E 5 62 ? 132.229 136.494 183.318 1.00 259.70 62 LEU Y CA 1
ATOM 4712 C C . LEU E 5 62 ? 133.620 137.115 183.282 1.00 259.70 62 LEU Y C 1
ATOM 4713 O O . LEU E 5 62 ? 134.322 137.016 182.270 1.00 259.70 62 LEU Y O 1
ATOM 4718 N N . SER E 5 63 ? 134.035 137.753 184.380 1.00 257.28 63 SER Y N 1
ATOM 4719 C CA . SER E 5 63 ? 135.375 138.331 184.457 1.00 257.28 63 SER Y CA 1
ATOM 4720 C C . SER E 5 63 ? 136.449 137.251 184.368 1.00 257.28 63 SER Y C 1
ATOM 4721 O O . SER E 5 63 ? 137.474 137.432 183.700 1.00 257.28 63 SER Y O 1
ATOM 4724 N N . LYS E 5 64 ? 136.223 136.116 185.036 1.00 253.15 64 LYS Y N 1
ATOM 4725 C CA . LYS E 5 64 ? 137.163 135.001 184.960 1.00 253.15 64 LYS Y CA 1
ATOM 4726 C C . LYS E 5 64 ? 137.230 134.426 183.549 1.00 253.15 64 LYS Y C 1
ATOM 4727 O O . LYS E 5 64 ? 138.318 134.099 183.059 1.00 253.15 64 LYS Y O 1
ATOM 4733 N N . GLU E 5 65 ? 136.080 134.303 182.879 1.00 251.92 65 GLU Y N 1
ATOM 4734 C CA . GLU E 5 65 ? 136.065 133.808 181.504 1.00 251.92 65 GLU Y CA 1
ATOM 4735 C C . GLU E 5 65 ? 136.782 134.768 180.561 1.00 251.92 65 GLU Y C 1
ATOM 4736 O O . GLU E 5 65 ? 137.504 134.335 179.656 1.00 251.92 65 GLU Y O 1
ATOM 4742 N N . ILE E 5 66 ? 136.599 136.074 180.767 1.00 253.50 66 ILE Y N 1
ATOM 4743 C CA . ILE E 5 66 ? 137.296 137.077 179.966 1.00 253.50 66 ILE Y CA 1
ATOM 4744 C C . ILE E 5 66 ? 138.800 137.001 180.204 1.00 253.50 66 ILE Y C 1
ATOM 4745 O O . ILE E 5 66 ? 139.598 137.108 179.264 1.00 253.50 66 ILE Y O 1
ATOM 4750 N N . TYR E 5 67 ? 139.209 136.797 181.459 1.00 250.89 67 TYR Y N 1
ATOM 4751 C CA . TYR E 5 67 ? 140.628 136.664 181.774 1.00 250.89 67 TYR Y CA 1
ATOM 4752 C C . TYR E 5 67 ? 141.228 135.417 181.133 1.00 250.89 67 TYR Y C 1
ATOM 4753 O O . TYR E 5 67 ? 142.355 135.454 180.624 1.00 250.89 67 TYR Y O 1
ATOM 4762 N N . ASP E 5 68 ? 140.487 134.305 181.142 1.00 244.95 68 ASP Y N 1
ATOM 4763 C CA . ASP E 5 68 ? 140.963 133.088 180.488 1.00 244.95 68 ASP Y CA 1
ATOM 4764 C C . ASP E 5 68 ? 141.056 133.265 178.976 1.00 244.95 68 ASP Y C 1
ATOM 4765 O O . ASP E 5 68 ? 142.005 132.779 178.345 1.00 244.95 68 ASP Y O 1
ATOM 4770 N N . ASN E 5 69 ? 140.083 133.961 178.382 1.00 238.91 69 ASN Y N 1
ATOM 4771 C CA . ASN E 5 69 ? 140.134 134.243 176.950 1.00 238.91 69 ASN Y CA 1
ATOM 4772 C C . ASN E 5 69 ? 141.313 135.143 176.605 1.00 238.91 69 ASN Y C 1
ATOM 4773 O O . ASN E 5 69 ? 141.969 134.950 175.578 1.00 238.91 69 ASN Y O 1
ATOM 4778 N N . GLU E 5 70 ? 141.611 136.122 177.460 1.00 237.68 70 GLU Y N 1
ATOM 4779 C CA . GLU E 5 70 ? 142.761 136.986 177.214 1.00 237.68 70 GLU Y CA 1
ATOM 4780 C C . GLU E 5 70 ? 144.073 136.228 177.381 1.00 237.68 70 GLU Y C 1
ATOM 4781 O O . GLU E 5 70 ? 145.034 136.476 176.644 1.00 237.68 70 GLU Y O 1
ATOM 4787 N N . SER E 5 71 ? 144.130 135.291 178.332 1.00 235.32 71 SER Y N 1
ATOM 4788 C CA . SER E 5 71 ? 145.346 134.502 178.516 1.00 235.32 71 SER Y CA 1
ATOM 4789 C C . SER E 5 71 ? 145.583 133.570 177.333 1.00 235.32 71 SER Y C 1
ATOM 4790 O O . SER E 5 71 ? 146.718 133.428 176.861 1.00 235.32 71 SER Y O 1
ATOM 4793 N N . GLU E 5 72 ? 144.522 132.932 176.827 1.00 228.96 72 GLU Y N 1
ATOM 4794 C CA . GLU E 5 72 ? 144.701 132.082 175.653 1.00 228.96 72 GLU Y CA 1
ATOM 4795 C C . GLU E 5 72 ? 144.952 132.911 174.397 1.00 228.96 72 GLU Y C 1
ATOM 4796 O O . GLU E 5 72 ? 145.638 132.446 173.479 1.00 228.96 72 GLU Y O 1
ATOM 4802 N N . LEU E 5 73 ? 144.444 134.147 174.354 1.00 226.60 73 LEU Y N 1
ATOM 4803 C CA . LEU E 5 73 ? 144.784 135.062 173.271 1.00 226.60 73 LEU Y CA 1
ATOM 4804 C C . LEU E 5 73 ? 146.265 135.414 173.308 1.00 226.60 73 LEU Y C 1
ATOM 4805 O O . LEU E 5 73 ? 146.928 135.465 172.268 1.00 226.60 73 LEU Y O 1
ATOM 4810 N N . ARG E 5 74 ? 146.799 135.662 174.508 1.00 217.17 74 ARG Y N 1
ATOM 4811 C CA . ARG E 5 74 ? 148.229 135.920 174.650 1.00 217.17 74 ARG Y CA 1
ATOM 4812 C C . ARG E 5 74 ? 149.059 134.698 174.279 1.00 217.17 74 ARG Y C 1
ATOM 4813 O O . ARG E 5 74 ? 150.127 134.836 173.674 1.00 217.17 74 ARG Y O 1
ATOM 4821 N N . ALA E 5 75 ? 148.585 133.499 174.630 1.00 216.50 75 ALA Y N 1
ATOM 4822 C CA . ALA E 5 75 ? 149.294 132.275 174.262 1.00 216.50 75 ALA Y CA 1
ATOM 4823 C C . ALA E 5 75 ? 149.319 132.081 172.749 1.00 216.50 75 ALA Y C 1
ATOM 4824 O O . ALA E 5 75 ? 150.354 131.719 172.173 1.00 216.50 75 ALA Y O 1
ATOM 4826 N N . SER E 5 76 ? 148.185 132.325 172.086 1.00 212.92 76 SER Y N 1
ATOM 4827 C CA . SER E 5 76 ? 148.138 132.238 170.629 1.00 212.92 76 SER Y CA 1
ATOM 4828 C C . SER E 5 76 ? 149.018 133.301 169.983 1.00 212.92 76 SER Y C 1
ATOM 4829 O O . SER E 5 76 ? 149.697 133.030 168.985 1.00 212.92 76 SER Y O 1
ATOM 4832 N N . GLN E 5 77 ? 149.016 134.515 170.544 1.00 207.10 77 GLN Y N 1
ATOM 4833 C CA . GLN E 5 77 ? 149.893 135.586 170.079 1.00 207.10 77 GLN Y CA 1
ATOM 4834 C C . GLN E 5 77 ? 151.357 135.183 170.181 1.00 207.10 77 GLN Y C 1
ATOM 4835 O O . GLN E 5 77 ? 152.145 135.412 169.254 1.00 207.10 77 GLN Y O 1
ATOM 4841 N N . SER E 5 78 ? 151.731 134.572 171.308 1.00 205.50 78 SER Y N 1
ATOM 4842 C CA . SER E 5 78 ? 153.093 134.088 171.489 1.00 205.50 78 SER Y CA 1
ATOM 4843 C C . SER E 5 78 ? 153.431 133.006 170.474 1.00 205.50 78 SER Y C 1
ATOM 4844 O O . SER E 5 78 ? 154.539 132.987 169.930 1.00 205.50 78 SER Y O 1
ATOM 4847 N N . GLN E 5 79 ? 152.479 132.112 170.191 1.00 201.36 79 GLN Y N 1
ATOM 4848 C CA . GLN E 5 79 ? 152.731 131.036 169.235 1.00 201.36 79 GLN Y CA 1
ATOM 4849 C C . GLN E 5 79 ? 152.971 131.586 167.831 1.00 201.36 79 GLN Y C 1
ATOM 4850 O O . GLN E 5 79 ? 153.939 131.201 167.160 1.00 201.36 79 GLN Y O 1
ATOM 4856 N N . GLN E 5 80 ? 152.120 132.519 167.382 1.00 197.58 80 GLN Y N 1
ATOM 4857 C CA . GLN E 5 80 ? 152.335 133.115 166.060 1.00 197.58 80 GLN Y CA 1
ATOM 4858 C C . GLN E 5 80 ? 153.609 133.949 166.003 1.00 197.58 80 GLN Y C 1
ATOM 4859 O O . GLN E 5 80 ? 154.313 133.914 164.989 1.00 197.58 80 GLN Y O 1
ATOM 4865 N N . ILE E 5 81 ? 153.942 134.692 167.062 1.00 185.31 81 ILE Y N 1
ATOM 4866 C CA . ILE E 5 81 ? 155.113 135.561 166.982 1.00 185.31 81 ILE Y CA 1
ATOM 4867 C C . ILE E 5 81 ? 156.400 134.735 167.048 1.00 185.31 81 ILE Y C 1
ATOM 4868 O O . ILE E 5 81 ? 157.407 135.071 166.409 1.00 185.31 81 ILE Y O 1
ATOM 4873 N N . MET E 5 82 ? 156.369 133.602 167.766 1.00 187.00 82 MET Y N 1
ATOM 4874 C CA . MET E 5 82 ? 157.529 132.719 167.783 1.00 187.00 82 MET Y CA 1
ATOM 4875 C C . MET E 5 82 ? 157.648 131.929 166.489 1.00 187.00 82 MET Y C 1
ATOM 4876 O O . MET E 5 82 ? 158.757 131.546 166.100 1.00 187.00 82 MET Y O 1
ATOM 4881 N N . GLU E 5 83 ? 156.527 131.672 165.810 1.00 181.58 83 GLU Y N 1
ATOM 4882 C CA . GLU E 5 83 ? 156.615 131.186 164.438 1.00 181.58 83 GLU Y CA 1
ATOM 4883 C C . GLU E 5 83 ? 157.177 132.257 163.511 1.00 181.58 83 GLU Y C 1
ATOM 4884 O O . GLU E 5 83 ? 157.850 131.937 162.525 1.00 181.58 83 GLU Y O 1
ATOM 4890 N N . LEU E 5 84 ? 156.911 133.528 163.816 1.00 180.33 84 LEU Y N 1
ATOM 4891 C CA . LEU E 5 84 ? 157.354 134.637 162.982 1.00 180.33 84 LEU Y CA 1
ATOM 4892 C C . LEU E 5 84 ? 158.816 135.007 163.215 1.00 180.33 84 LEU Y C 1
ATOM 4893 O O . LEU E 5 84 ? 159.383 135.747 162.402 1.00 180.33 84 LEU Y O 1
ATOM 4898 N N . VAL E 5 85 ? 159.440 134.512 164.293 1.00 168.59 85 VAL Y N 1
ATOM 4899 C CA . VAL E 5 85 ? 160.890 134.681 164.448 1.00 168.59 85 VAL Y CA 1
ATOM 4900 C C . VAL E 5 85 ? 161.636 134.069 163.267 1.00 168.59 85 VAL Y C 1
ATOM 4901 O O . VAL E 5 85 ? 162.552 134.683 162.705 1.00 168.59 85 VAL Y O 1
ATOM 4905 N N . GLY E 5 86 ? 161.255 132.859 162.871 1.00 155.82 86 GLY Y N 1
ATOM 4906 C CA . GLY E 5 86 ? 161.888 132.192 161.748 1.00 155.82 86 GLY Y CA 1
ATOM 4907 C C . GLY E 5 86 ? 161.544 132.805 160.404 1.00 155.82 86 GLY Y C 1
ATOM 4908 O O . GLY E 5 86 ? 162.243 133.695 159.917 1.00 155.82 86 GLY Y O 1
ATOM 4909 N N . ILE E 5 110 ? 156.661 134.762 149.036 1.00 150.65 110 ILE Y N 1
ATOM 4910 C CA . ILE E 5 110 ? 156.883 136.067 149.642 1.00 150.65 110 ILE Y CA 1
ATOM 4911 C C . ILE E 5 110 ? 155.628 136.508 150.399 1.00 150.65 110 ILE Y C 1
ATOM 4912 O O . ILE E 5 110 ? 155.718 137.216 151.401 1.00 150.65 110 ILE Y O 1
ATOM 4917 N N . GLU E 5 111 ? 154.462 136.036 149.943 1.00 155.82 111 GLU Y N 1
ATOM 4918 C CA . GLU E 5 111 ? 153.191 136.485 150.507 1.00 155.82 111 GLU Y CA 1
ATOM 4919 C C . GLU E 5 111 ? 152.983 135.988 151.933 1.00 155.82 111 GLU Y C 1
ATOM 4920 O O . GLU E 5 111 ? 152.183 136.569 152.678 1.00 155.82 111 GLU Y O 1
ATOM 4926 N N . ARG E 5 112 ? 153.683 134.920 152.327 1.00 158.47 112 ARG Y N 1
ATOM 4927 C CA . ARG E 5 112 ? 153.571 134.418 153.692 1.00 158.47 112 ARG Y CA 1
ATOM 4928 C C . ARG E 5 112 ? 154.102 135.430 154.698 1.00 158.47 112 ARG Y C 1
ATOM 4929 O O . ARG E 5 112 ? 153.569 135.550 155.808 1.00 158.47 112 ARG Y O 1
ATOM 4937 N N . LEU E 5 113 ? 155.143 136.180 154.320 1.00 147.81 113 LEU Y N 1
ATOM 4938 C CA . LEU E 5 113 ? 155.672 137.219 155.199 1.00 147.81 113 LEU Y CA 1
ATOM 4939 C C . LEU E 5 113 ? 154.651 138.327 155.424 1.00 147.81 113 LEU Y C 1
ATOM 4940 O O . LEU E 5 113 ? 154.429 138.748 156.565 1.00 147.81 113 LEU Y O 1
ATOM 4945 N N . ILE E 5 114 ? 154.004 138.792 154.352 1.00 148.99 114 ILE Y N 1
ATOM 4946 C CA . ILE E 5 114 ? 152.997 139.846 154.478 1.00 148.99 114 ILE Y CA 1
ATOM 4947 C C . ILE E 5 114 ? 151.799 139.341 155.274 1.00 148.99 114 ILE Y C 1
ATOM 4948 O O . ILE E 5 114 ? 151.227 140.069 156.094 1.00 148.99 114 ILE Y O 1
ATOM 4953 N N . GLU E 5 115 ? 151.425 138.074 155.072 1.00 150.65 115 GLU Y N 1
ATOM 4954 C CA . GLU E 5 115 ? 150.324 137.497 155.840 1.00 150.65 115 GLU Y CA 1
ATOM 4955 C C . GLU E 5 115 ? 150.647 137.460 157.332 1.00 150.65 115 GLU Y C 1
ATOM 4956 O O . GLU E 5 115 ? 149.871 137.958 158.158 1.00 150.65 115 GLU Y O 1
ATOM 4958 N N . ASP E 5 116 ? 151.820 136.924 157.688 1.00 149.76 116 ASP Y N 1
ATOM 4959 C CA . ASP E 5 116 ? 152.208 136.840 159.094 1.00 149.76 116 ASP Y CA 1
ATOM 4960 C C . ASP E 5 116 ? 152.376 138.223 159.711 1.00 149.76 116 ASP Y C 1
ATOM 4961 O O . ASP E 5 116 ? 152.156 138.405 160.914 1.00 149.76 116 ASP Y O 1
ATOM 4963 N N . VAL E 5 117 ? 152.757 139.212 158.901 1.00 136.36 117 VAL Y N 1
ATOM 4964 C CA . VAL E 5 117 ? 152.840 140.582 159.394 1.00 136.36 117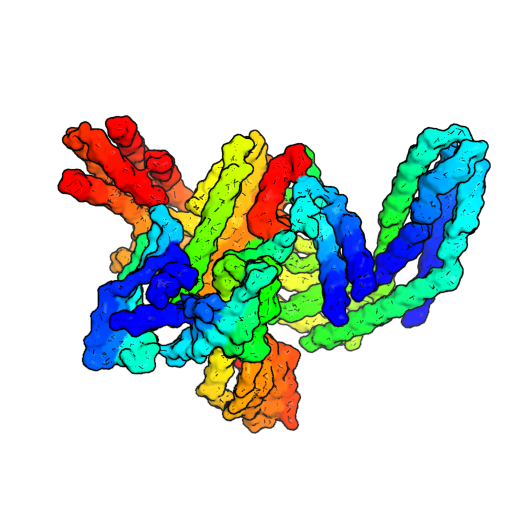 VAL Y CA 1
ATOM 4965 C C . VAL E 5 117 ? 151.451 141.151 159.669 1.00 136.36 117 VAL Y C 1
ATOM 4966 O O . VAL E 5 117 ? 151.216 141.773 160.710 1.00 136.36 117 VAL Y O 1
ATOM 4970 N N . LEU E 5 118 ? 150.500 140.938 158.761 1.00 148.37 118 LEU Y N 1
ATOM 4971 C CA . LEU E 5 118 ? 149.172 141.505 158.985 1.00 148.37 118 LEU Y CA 1
ATOM 4972 C C . LEU E 5 118 ? 148.386 140.747 160.051 1.00 148.37 118 LEU Y C 1
ATOM 4973 O O . LEU E 5 118 ? 147.384 141.269 160.553 1.00 148.37 118 LEU Y O 1
ATOM 4978 N N . LYS E 5 119 ? 148.804 139.535 160.421 1.00 145.75 119 LYS Y N 1
ATOM 4979 C CA . LYS E 5 119 ? 148.241 138.951 161.636 1.00 145.75 119 LYS Y CA 1
ATOM 4980 C C . LYS E 5 119 ? 149.106 139.122 162.883 1.00 145.75 119 LYS Y C 1
ATOM 4981 O O . LYS E 5 119 ? 148.772 138.533 163.917 1.00 145.75 119 LYS Y O 1
ATOM 4987 N N . LEU E 5 120 ? 150.208 139.901 162.838 1.00 144.67 120 LEU Y N 1
ATOM 4988 C CA . LEU E 5 120 ? 150.777 140.156 164.160 1.00 144.67 120 LEU Y CA 1
ATOM 4989 C C . LEU E 5 120 ? 150.014 141.299 164.830 1.00 144.67 120 LEU Y C 1
ATOM 4990 O O . LEU E 5 120 ? 149.650 142.273 164.166 1.00 144.67 120 LEU Y O 1
ATOM 4995 N N . PRO E 5 121 ? 149.759 141.210 166.139 1.00 148.62 121 PRO Y N 1
ATOM 4996 C CA . PRO E 5 121 ? 148.885 142.198 166.786 1.00 148.62 121 PRO Y CA 1
ATOM 4997 C C . PRO E 5 121 ? 149.562 143.531 167.060 1.00 148.62 121 PRO Y C 1
ATOM 4998 O O . PRO E 5 121 ? 150.738 143.727 166.739 1.00 148.62 121 PRO Y O 1
ATOM 5002 N N . GLN E 5 122 ? 148.813 144.451 167.665 1.00 163.25 122 GLN Y N 1
ATOM 5003 C CA . GLN E 5 122 ? 149.307 145.770 168.026 1.00 163.25 122 GLN Y CA 1
ATOM 5004 C C . GLN E 5 122 ? 149.375 145.860 169.541 1.00 163.25 122 GLN Y C 1
ATOM 5005 O O . GLN E 5 122 ? 148.477 145.381 170.239 1.00 163.25 122 GLN Y O 1
ATOM 5011 N N . MET E 5 123 ? 150.438 146.473 170.043 1.00 175.76 123 MET Y N 1
ATOM 5012 C CA . MET E 5 123 ? 150.690 146.488 171.476 1.00 175.76 123 MET Y CA 1
ATOM 5013 C C . MET E 5 123 ? 150.066 147.716 172.130 1.00 175.76 123 MET Y C 1
ATOM 5014 O O . MET E 5 123 ? 150.245 148.840 171.660 1.00 175.76 123 MET Y O 1
ATOM 5019 N N . ASP E 5 136 ? 159.544 148.189 180.510 1.00 169.07 136 ASP Y N 1
ATOM 5020 C CA . ASP E 5 136 ? 159.655 147.855 179.095 1.00 169.07 136 ASP Y CA 1
ATOM 5021 C C . ASP E 5 136 ? 158.793 148.781 178.240 1.00 169.07 136 ASP Y C 1
ATOM 5022 O O . ASP E 5 136 ? 157.877 148.336 177.553 1.00 169.07 136 ASP Y O 1
ATOM 5027 N N . LEU E 5 137 ? 159.094 150.077 178.287 1.00 168.27 137 LEU Y N 1
ATOM 5028 C CA . LEU E 5 137 ? 158.363 151.070 177.508 1.00 168.27 137 LEU Y CA 1
ATOM 5029 C C . LEU E 5 137 ? 159.069 151.444 176.211 1.00 168.27 137 LEU Y C 1
ATOM 5030 O O . LEU E 5 137 ? 158.402 151.675 175.196 1.00 168.27 137 LEU Y O 1
ATOM 5035 N N . LYS E 5 138 ? 160.405 151.500 176.219 1.00 164.13 138 LYS Y N 1
ATOM 5036 C CA . LYS E 5 138 ? 161.148 151.844 175.010 1.00 164.13 138 LYS Y CA 1
ATOM 5037 C C . LYS E 5 138 ? 161.014 150.759 173.950 1.00 164.13 138 LYS Y C 1
ATOM 5038 O O . LYS E 5 138 ? 160.805 151.060 172.766 1.00 164.13 138 LYS Y O 1
ATOM 5044 N N . VAL E 5 139 ? 161.126 149.492 174.359 1.00 158.74 139 VAL Y N 1
ATOM 5045 C CA . VAL E 5 139 ? 161.009 148.385 173.414 1.00 158.74 139 VAL Y CA 1
ATOM 5046 C C . VAL E 5 139 ? 159.590 148.303 172.857 1.00 158.74 139 VAL Y C 1
ATOM 5047 O O . VAL E 5 139 ? 159.391 148.021 171.671 1.00 158.74 139 VAL Y O 1
ATOM 5051 N N . LEU E 5 140 ? 158.588 148.622 173.680 1.00 157.64 140 LEU Y N 1
ATOM 5052 C CA . LEU E 5 140 ? 157.207 148.608 173.211 1.00 157.64 140 LEU Y CA 1
ATOM 5053 C C . LEU E 5 140 ? 156.941 149.747 172.234 1.00 157.64 140 LEU Y C 1
ATOM 5054 O O . LEU E 5 140 ? 156.279 149.550 171.205 1.00 157.64 140 LEU Y O 1
ATOM 5059 N N . SER E 5 141 ? 157.462 150.942 172.534 1.00 158.96 141 SER Y N 1
ATOM 5060 C CA . SER E 5 141 ? 157.277 152.079 171.638 1.00 158.96 141 SER Y CA 1
ATOM 5061 C C . SER E 5 141 ? 157.973 151.854 170.302 1.00 158.96 141 SER Y C 1
ATOM 5062 O O . SER E 5 141 ? 157.403 152.145 169.243 1.00 158.96 141 SER Y O 1
ATOM 5065 N N . GLU E 5 142 ? 159.200 151.320 170.325 1.00 152.83 142 GLU Y N 1
ATOM 5066 C CA . GLU E 5 142 ? 159.884 151.048 169.065 1.00 152.83 142 GLU Y CA 1
ATOM 5067 C C . GLU E 5 142 ? 159.225 149.900 168.307 1.00 152.83 142 GLU Y C 1
ATOM 5068 O O . GLU E 5 142 ? 159.189 149.926 167.071 1.00 152.83 142 GLU Y O 1
ATOM 5074 N N . TYR E 5 143 ? 158.658 148.920 169.023 1.00 140.00 143 TYR Y N 1
ATOM 5075 C CA . TYR E 5 143 ? 157.918 147.849 168.368 1.00 140.00 143 TYR Y CA 1
ATOM 5076 C C . TYR E 5 143 ? 156.708 148.405 167.635 1.00 140.00 143 TYR Y C 1
ATOM 5077 O O . TYR E 5 143 ? 156.466 148.065 166.474 1.00 140.00 143 TYR Y O 1
ATOM 5086 N N . SER E 5 144 ? 155.967 149.306 168.286 1.00 149.54 144 SER Y N 1
ATOM 5087 C CA . SER E 5 144 ? 154.798 149.913 167.653 1.00 149.54 144 SER Y CA 1
ATOM 5088 C C . SER E 5 144 ? 155.190 150.779 166.458 1.00 149.54 144 SER Y C 1
ATOM 5089 O O . SER E 5 144 ? 154.558 150.711 165.393 1.00 149.54 144 SER Y O 1
ATOM 5092 N N . ASN E 5 145 ? 156.241 151.593 166.612 1.00 148.67 145 ASN Y N 1
ATOM 5093 C CA . ASN E 5 145 ? 156.637 152.515 165.549 1.00 148.67 145 ASN Y CA 1
ATOM 5094 C C . ASN E 5 145 ? 157.130 151.768 164.315 1.00 148.67 145 ASN Y C 1
ATOM 5095 O O . ASN E 5 145 ? 156.702 152.052 163.188 1.00 148.67 145 ASN Y O 1
ATOM 5100 N N . LEU E 5 146 ? 158.017 150.790 164.507 1.00 146.25 146 LEU Y N 1
ATOM 5101 C CA . LEU E 5 146 ? 158.491 150.033 163.357 1.00 146.25 146 LEU Y CA 1
ATOM 5102 C C . LEU E 5 146 ? 157.433 149.069 162.834 1.00 146.25 146 LEU Y C 1
ATOM 5103 O O . LEU E 5 146 ? 157.453 148.731 161.646 1.00 146.25 146 LEU Y O 1
ATOM 5108 N N . ARG E 5 147 ? 156.480 148.651 163.676 1.00 145.45 147 ARG Y N 1
ATOM 5109 C CA . ARG E 5 147 ? 155.341 147.893 163.173 1.00 145.45 147 ARG Y CA 1
ATOM 5110 C C . ARG E 5 147 ? 154.522 148.726 162.200 1.00 145.45 147 ARG Y C 1
ATOM 5111 O O . ARG E 5 147 ? 154.140 148.239 161.133 1.00 145.45 147 ARG Y O 1
ATOM 5119 N N . LYS E 5 148 ? 154.268 149.994 162.539 1.00 144.34 148 LYS Y N 1
ATOM 5120 C CA . LYS E 5 148 ? 153.574 150.891 161.615 1.00 144.34 148 LYS Y CA 1
ATOM 5121 C C . LYS E 5 148 ? 154.385 151.110 160.340 1.00 144.34 148 LYS Y C 1
ATOM 5122 O O . LYS E 5 148 ? 153.859 151.006 159.219 1.00 144.34 148 LYS Y O 1
ATOM 5128 N N . ASP E 5 149 ? 155.685 151.379 160.496 1.00 139.90 149 ASP Y N 1
ATOM 5129 C CA . ASP E 5 149 ? 156.543 151.633 159.344 1.00 139.90 149 ASP Y CA 1
ATOM 5130 C C . ASP E 5 149 ? 156.749 150.392 158.486 1.00 139.90 149 ASP Y C 1
ATOM 5131 O O . ASP E 5 149 ? 157.219 150.510 157.350 1.00 139.90 149 ASP Y O 1
ATOM 5133 N N . LEU E 5 150 ? 156.418 149.209 159.000 1.00 131.78 150 LEU Y N 1
ATOM 5134 C CA . LEU E 5 150 ? 156.552 147.993 158.215 1.00 131.78 150 LEU Y CA 1
ATOM 5135 C C . LEU E 5 150 ? 155.217 147.542 157.619 1.00 131.78 150 LEU Y C 1
ATOM 5136 O O . LEU E 5 150 ? 155.203 146.923 156.549 1.00 131.78 150 LEU Y O 1
ATOM 5141 N N . ILE E 5 151 ? 154.090 147.873 158.265 1.00 126.28 151 ILE Y N 1
ATOM 5142 C CA . ILE E 5 151 ? 152.794 147.795 157.583 1.00 126.28 151 ILE Y CA 1
ATOM 5143 C C . ILE E 5 151 ? 152.790 148.690 156.351 1.00 126.28 151 ILE Y C 1
ATOM 5144 O O . ILE E 5 151 ? 152.223 148.323 155.310 1.00 126.28 151 ILE Y O 1
ATOM 5149 N N . LEU E 5 152 ? 153.431 149.861 156.438 1.00 127.21 152 LEU Y N 1
ATOM 5150 C CA . LEU E 5 152 ? 153.530 150.744 155.275 1.00 127.21 152 LEU Y CA 1
ATOM 5151 C C . LEU E 5 152 ? 154.258 150.064 154.113 1.00 127.21 152 LEU Y C 1
ATOM 5152 O O . LEU E 5 152 ? 153.801 150.117 152.962 1.00 127.21 152 LEU Y O 1
ATOM 5157 N N . LYS E 5 153 ? 155.378 149.393 154.407 1.00 120.41 153 LYS Y N 1
ATOM 5158 C CA . LYS E 5 153 ? 156.121 148.673 153.374 1.00 120.41 153 LYS Y CA 1
ATOM 5159 C C . LYS E 5 153 ? 155.310 147.516 152.806 1.00 120.41 153 LYS Y C 1
ATOM 5160 O O . LYS E 5 153 ? 155.296 147.294 151.585 1.00 120.41 153 LYS Y O 1
ATOM 5166 N N . CYS E 5 154 ? 154.624 146.772 153.680 1.00 124.84 154 CYS Y N 1
ATOM 5167 C CA . CYS E 5 154 ? 153.815 145.649 153.221 1.00 124.84 154 CYS Y CA 1
ATOM 5168 C C . CYS E 5 154 ? 152.692 146.108 152.306 1.00 124.84 154 CYS Y C 1
ATOM 5169 O O . CYS E 5 154 ? 152.380 145.428 151.330 1.00 124.84 154 CYS Y O 1
ATOM 5172 N N . GLN E 5 155 ? 152.089 147.267 152.591 1.00 127.96 155 GLN Y N 1
ATOM 5173 C CA . GLN E 5 155 ? 151.028 147.799 151.734 1.00 127.96 155 GLN Y CA 1
ATOM 5174 C C . GLN E 5 155 ? 151.583 148.261 150.387 1.00 127.96 155 GLN Y C 1
ATOM 5175 O O . GLN E 5 155 ? 151.018 147.957 149.316 1.00 127.96 155 GLN Y O 1
ATOM 5181 N N . ALA E 5 156 ? 152.710 148.984 150.433 1.00 117.70 156 ALA Y N 1
ATOM 5182 C CA . ALA E 5 156 ? 153.346 149.458 149.210 1.00 117.70 156 ALA Y CA 1
ATOM 5183 C C . ALA E 5 156 ? 153.812 148.306 148.332 1.00 117.70 156 ALA Y C 1
ATOM 5184 O O . ALA E 5 156 ? 153.998 148.491 147.125 1.00 117.70 156 ALA Y O 1
ATOM 5186 N N . LEU E 5 157 ? 153.986 147.114 148.912 1.00 119.82 157 LEU Y N 1
ATOM 5187 C CA . LEU E 5 157 ? 154.356 145.952 148.109 1.00 119.82 157 LEU Y CA 1
ATOM 5188 C C . LEU E 5 157 ? 153.285 145.609 147.073 1.00 119.82 157 LEU Y C 1
ATOM 5189 O O . LEU E 5 157 ? 153.589 145.519 145.878 1.00 119.82 157 LEU Y O 1
ATOM 5194 N N . GLN E 5 158 ? 152.020 145.435 147.485 1.00 121.32 158 GLN Y N 1
ATOM 5195 C CA . GLN E 5 158 ? 151.017 145.108 146.471 1.00 121.32 158 GLN Y CA 1
ATOM 5196 C C . GLN E 5 158 ? 150.637 146.337 145.658 1.00 121.32 158 GLN Y C 1
ATOM 5197 O O . GLN E 5 158 ? 150.162 146.202 144.522 1.00 121.32 158 GLN Y O 1
ATOM 5203 N N . ILE E 5 159 ? 150.849 147.543 146.207 1.00 117.77 159 ILE Y N 1
ATOM 5204 C CA . ILE E 5 159 ? 150.677 148.745 145.384 1.00 117.77 159 ILE Y CA 1
ATOM 5205 C C . ILE E 5 159 ? 151.625 148.712 144.184 1.00 117.77 159 ILE Y C 1
ATOM 5206 O O . ILE E 5 159 ? 151.204 148.855 143.024 1.00 117.77 159 ILE Y O 1
ATOM 5211 N N . GLY E 5 160 ? 152.911 148.466 144.447 1.00 107.75 160 GLY Y N 1
ATOM 5212 C CA . GLY E 5 160 ? 153.878 148.366 143.370 1.00 107.75 160 GLY Y CA 1
ATOM 5213 C C . GLY E 5 160 ? 153.645 147.163 142.477 1.00 107.75 160 GLY Y C 1
ATOM 5214 O O . GLY E 5 160 ? 153.915 147.213 141.276 1.00 107.75 160 GLY Y O 1
ATOM 5215 N N . GLU E 5 161 ? 153.143 146.065 143.051 1.00 104.45 161 GLU Y N 1
ATOM 5216 C CA . GLU E 5 161 ? 152.862 144.872 142.255 1.00 104.45 161 GLU Y CA 1
ATOM 5217 C C . GLU E 5 161 ? 151.755 145.129 141.238 1.00 104.45 161 GLU Y C 1
ATOM 5218 O O . GLU E 5 161 ? 151.874 144.749 140.066 1.00 104.45 161 GLU Y O 1
ATOM 5220 N N . SER E 5 162 ? 150.672 145.785 141.666 1.00 107.62 162 SER Y N 1
ATOM 5221 C CA . SER E 5 162 ? 149.596 146.123 140.736 1.00 107.62 162 SER Y CA 1
ATOM 5222 C C . SER E 5 162 ? 150.061 147.128 139.689 1.00 107.62 162 SER Y C 1
ATOM 5223 O O . SER E 5 162 ? 149.705 147.011 138.504 1.00 107.62 162 SER Y O 1
ATOM 5226 N N . LYS E 5 163 ? 150.866 148.115 140.104 1.00 107.78 163 LYS Y N 1
ATOM 5227 C CA . LYS E 5 163 ? 151.397 149.079 139.143 1.00 107.78 163 LYS Y CA 1
ATOM 5228 C C . LYS E 5 163 ? 152.270 148.399 138.091 1.00 107.78 163 LYS Y C 1
ATOM 5229 O O . LYS E 5 163 ? 152.142 148.680 136.892 1.00 107.78 163 LYS Y O 1
ATOM 5235 N N . LEU E 5 164 ? 153.136 147.475 138.516 1.00 98.23 164 LEU Y N 1
ATOM 5236 C CA . LEU E 5 164 ? 153.998 146.776 137.568 1.00 98.23 164 LEU Y CA 1
ATOM 5237 C C . LEU E 5 164 ? 153.191 145.852 136.667 1.00 98.23 164 LEU Y C 1
ATOM 5238 O O . LEU E 5 164 ? 153.523 145.690 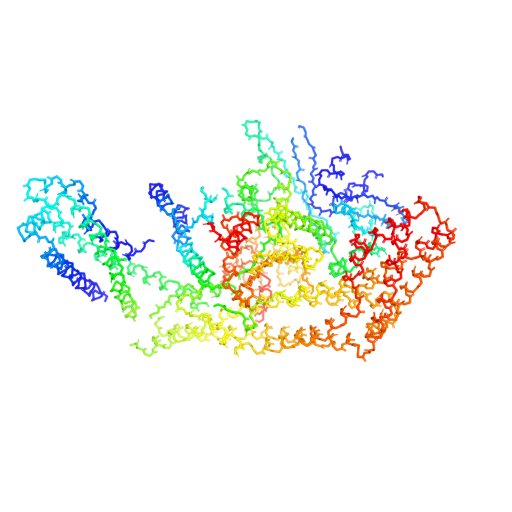135.488 1.00 98.23 164 LEU Y O 1
ATOM 5243 N N . SER E 5 165 ? 152.132 145.235 137.201 1.00 98.48 165 SER Y N 1
ATOM 5244 C CA . SER E 5 165 ? 151.283 144.388 136.370 1.00 98.48 165 SER Y CA 1
ATOM 5245 C C . SER E 5 165 ? 150.553 145.197 135.304 1.00 98.48 165 SER Y C 1
ATOM 5246 O O . SER E 5 165 ? 150.275 144.678 134.217 1.00 98.48 165 SER Y O 1
ATOM 5249 N N . ASP E 5 166 ? 150.229 146.459 135.594 1.00 100.29 166 ASP Y N 1
ATOM 5250 C CA . ASP E 5 166 ? 149.661 147.318 134.554 1.00 100.29 166 ASP Y CA 1
ATOM 5251 C C . ASP E 5 166 ? 150.709 147.718 133.514 1.00 100.29 166 ASP Y C 1
ATOM 5252 O O . ASP E 5 166 ? 150.460 147.647 132.298 1.00 100.29 166 ASP Y O 1
ATOM 5254 N N . ILE E 5 167 ? 151.889 148.140 133.979 1.00 96.23 167 ILE Y N 1
ATOM 5255 C CA . ILE E 5 167 ? 152.910 148.659 133.069 1.00 96.23 167 ILE Y CA 1
ATOM 5256 C C . ILE E 5 167 ? 153.470 147.553 132.178 1.00 96.23 167 ILE Y C 1
ATOM 5257 O O . ILE E 5 167 ? 153.871 147.810 131.035 1.00 96.23 167 ILE Y O 1
ATOM 5262 N N . LEU E 5 168 ? 153.470 146.308 132.661 1.00 99.58 168 LEU Y N 1
ATOM 5263 C CA . LEU E 5 168 ? 153.907 145.188 131.832 1.00 99.58 168 LEU Y CA 1
ATOM 5264 C C . LEU E 5 168 ? 152.992 144.996 130.628 1.00 99.58 168 LEU Y C 1
ATOM 5265 O O . LEU E 5 168 ? 153.464 144.790 129.505 1.00 99.58 168 LEU Y O 1
ATOM 5270 N N . SER E 5 169 ? 151.674 145.077 130.841 1.00 97.35 169 SER Y N 1
ATOM 5271 C CA . SER E 5 169 ? 150.734 144.960 129.728 1.00 97.35 169 SER Y CA 1
ATOM 5272 C C . SER E 5 169 ? 150.852 146.145 128.776 1.00 97.35 169 SER Y C 1
ATOM 5273 O O . SER E 5 169 ? 150.747 145.977 127.549 1.00 97.35 169 SER Y O 1
ATOM 5276 N N . GLN E 5 170 ? 151.070 147.346 129.325 1.00 100.50 170 GLN Y N 1
ATOM 5277 C CA . GLN E 5 170 ? 151.292 148.522 128.481 1.00 100.50 170 GLN Y CA 1
ATOM 5278 C C . GLN E 5 170 ? 152.501 148.337 127.569 1.00 100.50 170 GLN Y C 1
ATOM 5279 O O . GLN E 5 170 ? 152.422 148.560 126.353 1.00 100.50 170 GLN Y O 1
ATOM 5285 N N . THR E 5 171 ? 153.629 147.911 128.143 1.00 100.90 171 THR Y N 1
ATOM 5286 C CA . THR E 5 171 ? 154.834 147.705 127.350 1.00 100.90 171 THR Y CA 1
ATOM 5287 C C . THR E 5 171 ? 154.685 146.536 126.389 1.00 100.90 171 THR Y C 1
ATOM 5288 O O . THR E 5 171 ? 155.289 146.551 125.313 1.00 100.90 171 THR Y O 1
ATOM 5292 N N . ASN E 5 172 ? 153.877 145.533 126.743 1.00 102.92 172 ASN Y N 1
ATOM 5293 C CA . ASN E 5 172 ? 153.624 144.427 125.825 1.00 102.92 172 ASN Y CA 1
ATOM 5294 C C . ASN E 5 172 ? 152.891 144.902 124.578 1.00 102.92 172 ASN Y C 1
ATOM 5295 O O . ASN E 5 172 ? 153.272 144.560 123.451 1.00 102.92 172 ASN Y O 1
ATOM 5300 N N . SER E 5 173 ? 151.840 145.709 124.761 1.00 92.84 173 SER Y N 1
ATOM 5301 C CA . SER E 5 173 ? 151.116 146.236 123.605 1.00 92.84 173 SER Y CA 1
ATOM 5302 C C . SER E 5 173 ? 151.984 147.185 122.783 1.00 92.84 173 SER Y C 1
ATOM 5303 O O . SER E 5 173 ? 151.933 147.168 121.545 1.00 92.84 173 SER Y O 1
ATOM 5306 N N . ILE E 5 174 ? 152.796 148.006 123.455 1.00 92.72 174 ILE Y N 1
ATOM 5307 C CA . ILE E 5 174 ? 153.679 148.933 122.748 1.00 92.72 174 ILE Y CA 1
ATOM 5308 C C . ILE E 5 174 ? 154.706 148.170 121.917 1.00 92.72 174 ILE Y C 1
ATOM 5309 O O . ILE E 5 174 ? 154.964 148.505 120.753 1.00 92.72 174 ILE Y O 1
ATOM 5314 N N . ASN E 5 175 ? 155.289 147.115 122.494 1.00 101.27 175 ASN Y N 1
ATOM 5315 C CA . ASN E 5 175 ? 156.263 146.310 121.766 1.00 101.27 175 ASN Y CA 1
ATOM 5316 C C . ASN E 5 175 ? 155.617 145.557 120.613 1.00 101.27 175 ASN Y C 1
ATOM 5317 O O . ASN E 5 175 ? 156.242 145.381 119.560 1.00 101.27 175 ASN Y O 1
ATOM 5322 N N . SER E 5 176 ? 154.368 145.113 120.790 1.00 94.88 176 SER Y N 1
ATOM 5323 C CA . SER E 5 176 ? 153.645 144.478 119.693 1.00 94.88 176 SER Y CA 1
ATOM 5324 C C . SER E 5 176 ? 153.444 145.452 118.539 1.00 94.88 176 SER Y C 1
ATOM 5325 O O . SER E 5 176 ? 153.626 145.092 117.372 1.00 94.88 176 SER Y O 1
ATOM 5328 N N . LEU E 5 177 ? 153.102 146.705 118.853 1.00 95.72 177 LEU Y N 1
ATOM 5329 C CA . LEU E 5 177 ? 152.945 147.714 117.806 1.00 95.72 177 LEU Y CA 1
ATOM 5330 C C . LEU E 5 177 ? 154.270 148.016 117.109 1.00 95.72 177 LEU Y C 1
ATOM 5331 O O . LEU E 5 177 ? 154.312 148.183 115.881 1.00 95.72 177 LEU Y O 1
ATOM 5336 N N . THR E 5 178 ? 155.362 148.095 117.875 1.00 89.81 178 THR Y N 1
ATOM 5337 C CA . THR E 5 178 ? 156.651 148.414 117.266 1.00 89.81 178 THR Y CA 1
ATOM 5338 C C . THR E 5 178 ? 157.138 147.287 116.363 1.00 89.81 178 THR Y C 1
ATOM 5339 O O . THR E 5 178 ? 157.629 147.548 115.262 1.00 89.81 178 THR Y O 1
ATOM 5343 N N . THR E 5 179 ? 157.004 146.028 116.793 1.00 98.65 179 THR Y N 1
ATOM 5344 C CA . THR E 5 179 ? 157.405 144.940 115.900 1.00 98.65 179 THR Y CA 1
ATOM 5345 C C . THR E 5 179 ? 156.431 144.789 114.735 1.00 98.65 179 THR Y C 1
ATOM 5346 O O . THR E 5 179 ? 156.836 144.359 113.646 1.00 98.65 179 THR Y O 1
ATOM 5350 N N . SER E 5 180 ? 155.170 145.195 114.930 1.00 97.89 180 SER Y N 1
ATOM 5351 C CA . SER E 5 180 ? 154.199 145.243 113.844 1.00 97.89 180 SER Y CA 1
ATOM 5352 C C . SER E 5 180 ? 154.653 146.174 112.731 1.00 97.89 180 SER Y C 1
ATOM 5353 O O . SER E 5 180 ? 154.722 145.779 111.560 1.00 97.89 180 SER Y O 1
ATOM 5356 N N . ILE E 5 181 ? 154.995 147.412 113.086 1.00 101.09 181 ILE Y N 1
ATOM 5357 C CA . ILE E 5 181 ? 155.415 148.356 112.058 1.00 101.09 181 ILE Y CA 1
ATOM 5358 C C . ILE E 5 181 ? 156.822 148.014 111.563 1.00 101.09 181 ILE Y C 1
ATOM 5359 O O . ILE E 5 181 ? 157.175 148.312 110.414 1.00 101.09 181 ILE Y O 1
ATOM 5364 N N . LYS E 5 182 ? 157.630 147.340 112.389 1.00 111.78 182 LYS Y N 1
ATOM 5365 C CA . LYS E 5 182 ? 158.961 146.939 111.947 1.00 111.78 182 LYS Y CA 1
ATOM 5366 C C . LYS E 5 182 ? 158.901 145.889 110.844 1.00 111.78 182 LYS Y C 1
ATOM 5367 O O . LYS E 5 182 ? 159.583 146.026 109.822 1.00 111.78 182 LYS Y O 1
ATOM 5373 N N . GLU E 5 183 ? 158.095 144.838 111.014 1.00 114.89 183 GLU Y N 1
ATOM 5374 C CA . GLU E 5 183 ? 158.090 143.818 109.971 1.00 114.89 183 GLU Y CA 1
ATOM 5375 C C . GLU E 5 183 ? 157.000 144.051 108.933 1.00 114.89 183 GLU Y C 1
ATOM 5376 O O . GLU E 5 183 ? 156.919 143.301 107.955 1.00 114.89 183 GLU Y O 1
ATOM 5382 N N . ALA E 5 184 ? 156.175 145.087 109.106 1.00 126.19 184 ALA Y N 1
ATOM 5383 C CA . ALA E 5 184 ? 155.183 145.408 108.085 1.00 126.19 184 ALA Y CA 1
ATOM 5384 C C . ALA E 5 184 ? 155.823 146.070 106.872 1.00 126.19 184 ALA Y C 1
ATOM 5385 O O . ALA E 5 184 ? 155.768 145.533 105.760 1.00 126.19 184 ALA Y O 1
ATOM 5387 N N . SER E 5 185 ? 156.432 147.242 107.067 1.00 135.01 185 SER Y N 1
ATOM 5388 C CA . SER E 5 185 ? 157.028 147.958 105.946 1.00 135.01 185 SER Y CA 1
ATOM 5389 C C . SER E 5 185 ? 158.350 147.337 105.520 1.00 135.01 185 SER Y C 1
ATOM 5390 O O . SER E 5 185 ? 158.787 147.548 104.382 1.00 135.01 185 SER Y O 1
ATOM 5393 N N . GLU E 5 186 ? 158.985 146.572 106.418 1.00 141.48 186 GLU Y N 1
ATOM 5394 C CA . GLU E 5 186 ? 160.286 145.932 106.188 1.00 141.48 186 GLU Y CA 1
ATOM 5395 C C . GLU E 5 186 ? 161.353 146.952 105.795 1.00 141.48 186 GLU Y C 1
ATOM 5396 O O . GLU E 5 186 ? 162.190 146.701 104.926 1.00 141.48 186 GLU Y O 1
ATOM 5398 N N . ASP E 5 187 ? 161.321 148.117 106.441 1.00 150.41 187 ASP Y N 1
ATOM 5399 C CA . ASP E 5 187 ? 162.264 149.190 106.150 1.00 150.41 187 ASP Y CA 1
ATOM 5400 C C . ASP E 5 187 ? 162.979 149.742 107.372 1.00 150.41 187 ASP Y C 1
ATOM 5401 O O . ASP E 5 187 ? 163.952 150.487 107.197 1.00 150.41 187 ASP Y O 1
ATOM 5403 N N . ASP E 5 188 ? 162.528 149.419 108.589 1.00 147.50 188 ASP Y N 1
ATOM 5404 C CA . ASP E 5 188 ? 163.127 149.847 109.857 1.00 147.50 188 ASP Y CA 1
ATOM 5405 C C . ASP E 5 188 ? 163.196 151.365 109.996 1.00 147.50 188 ASP Y C 1
ATOM 5406 O O . ASP E 5 188 ? 164.097 151.891 110.657 1.00 147.50 188 ASP Y O 1
ATOM 5408 N N . ASP E 5 189 ? 162.257 152.082 109.386 1.00 135.77 189 ASP Y N 1
ATOM 5409 C CA . ASP E 5 189 ? 162.163 153.533 109.480 1.00 135.77 189 ASP Y CA 1
ATOM 5410 C C . ASP E 5 189 ? 160.854 153.935 110.143 1.00 135.77 189 ASP Y C 1
ATOM 5411 O O . ASP E 5 189 ? 160.158 154.847 109.692 1.00 135.77 189 ASP Y O 1
ATOM 5413 N N . ILE E 5 190 ? 160.506 153.248 111.234 1.00 130.72 190 ILE Y N 1
ATOM 5414 C CA . ILE E 5 190 ? 159.195 153.406 111.852 1.00 130.72 190 ILE Y CA 1
ATOM 5415 C C . ILE E 5 190 ? 159.035 154.717 112.604 1.00 130.72 190 ILE Y C 1
ATOM 5416 O O . ILE E 5 190 ? 157.913 155.059 112.991 1.00 130.72 190 ILE Y O 1
ATOM 5421 N N . SER E 5 191 ? 160.123 155.459 112.832 1.00 135.54 191 SER Y N 1
ATOM 5422 C CA . SER E 5 191 ? 159.995 156.763 113.473 1.00 135.54 191 SER Y CA 1
ATOM 5423 C C . SER E 5 191 ? 159.313 157.771 112.558 1.00 135.54 191 SER Y C 1
ATOM 5424 O O . SER E 5 191 ? 158.548 158.618 113.033 1.00 135.54 191 SER Y O 1
ATOM 5427 N N . GLU E 5 192 ? 159.577 157.700 111.254 1.00 137.55 192 GLU Y N 1
ATOM 5428 C CA . GLU E 5 192 ? 158.924 158.574 110.290 1.00 137.55 192 GLU Y CA 1
ATOM 5429 C C . GLU E 5 192 ? 157.581 158.038 109.817 1.00 137.55 192 GLU Y C 1
ATOM 5430 O O . GLU E 5 192 ? 156.862 158.750 109.105 1.00 137.55 192 GLU Y O 1
ATOM 5432 N N . TYR E 5 193 ? 157.234 156.802 110.184 1.00 127.21 193 TYR Y N 1
ATOM 5433 C CA . TYR E 5 193 ? 155.928 156.254 109.829 1.00 127.21 193 TYR Y CA 1
ATOM 5434 C C . TYR E 5 193 ? 154.807 156.988 110.552 1.00 127.21 193 TYR Y C 1
ATOM 5435 O O . TYR E 5 193 ? 153.732 157.213 109.984 1.00 127.21 193 TYR Y O 1
ATOM 5444 N N . PHE E 5 194 ? 155.039 157.364 111.805 1.00 128.65 194 PHE Y N 1
ATOM 5445 C CA . PHE E 5 194 ? 154.049 158.081 112.596 1.00 128.65 194 PHE Y CA 1
ATOM 5446 C C . PHE E 5 194 ? 153.997 159.564 112.259 1.00 128.65 194 PHE Y C 1
ATOM 5447 O O . PHE E 5 194 ? 153.141 160.277 112.794 1.00 128.65 194 PHE Y O 1
ATOM 5455 N N . ALA E 5 195 ? 154.895 160.046 111.396 1.00 135.18 195 ALA Y N 1
ATOM 5456 C CA . ALA E 5 195 ? 154.877 161.427 110.940 1.00 135.18 195 ALA Y CA 1
ATOM 5457 C C . ALA E 5 195 ? 154.279 161.602 109.555 1.00 135.18 195 ALA Y C 1
ATOM 5458 O O . ALA E 5 195 ? 153.756 162.681 109.260 1.00 135.18 195 ALA Y O 1
ATOM 5460 N N . THR E 5 196 ? 154.340 160.579 108.705 1.00 134.42 196 THR Y N 1
ATOM 5461 C CA . THR E 5 196 ? 153.770 160.638 107.367 1.00 134.42 196 THR Y CA 1
ATOM 5462 C C . THR E 5 196 ? 152.442 159.901 107.268 1.00 134.42 196 THR Y C 1
ATOM 5463 O O . THR E 5 196 ? 151.933 159.709 106.160 1.00 134.42 196 THR Y O 1
ATOM 5467 N N . TYR E 5 197 ? 151.874 159.476 108.399 1.00 125.40 197 TYR Y N 1
ATOM 5468 C CA . TYR E 5 197 ? 150.573 158.816 108.370 1.00 125.40 197 TYR Y CA 1
ATOM 5469 C C . TYR E 5 197 ? 149.461 159.792 108.009 1.00 125.40 197 TYR Y C 1
ATOM 5470 O O . TYR E 5 197 ? 148.465 159.392 107.395 1.00 125.40 197 TYR Y O 1
ATOM 5479 N N . ASN E 5 198 ? 149.614 161.069 108.375 1.00 132.13 198 ASN Y N 1
ATOM 5480 C CA . ASN E 5 198 ? 148.625 162.077 108.004 1.00 132.13 198 ASN Y CA 1
ATOM 5481 C C . ASN E 5 198 ? 148.578 162.281 106.495 1.00 132.13 198 ASN Y C 1
ATOM 5482 O O . ASN E 5 198 ? 147.495 162.427 105.917 1.00 132.13 198 ASN Y O 1
ATOM 5487 N N . GLY E 5 199 ? 149.743 162.297 105.842 1.00 134.20 199 GLY Y N 1
ATOM 5488 C CA . GLY E 5 199 ? 149.771 162.492 104.400 1.00 134.20 199 GLY Y CA 1
ATOM 5489 C C . GLY E 5 199 ? 149.145 161.338 103.640 1.00 134.20 199 GLY Y C 1
ATOM 5490 O O . GLY E 5 199 ? 148.360 161.544 102.709 1.00 134.20 199 GLY Y O 1
ATOM 5491 N N . LYS E 5 200 ? 149.479 160.106 104.035 1.00 135.57 200 LYS Y N 1
ATOM 5492 C CA . LYS E 5 200 ? 148.851 158.938 103.424 1.00 135.57 200 LYS Y CA 1
ATOM 5493 C C . LYS E 5 200 ? 147.357 158.913 103.708 1.00 135.57 200 LYS Y C 1
ATOM 5494 O O . LYS E 5 200 ? 146.558 158.548 102.838 1.00 135.57 200 LYS Y O 1
ATOM 5500 N N . LEU E 5 201 ? 146.967 159.334 104.914 1.00 133.76 201 LEU Y N 1
ATOM 5501 C CA . LEU E 5 201 ? 145.558 159.383 105.285 1.00 133.76 201 LEU Y CA 1
ATOM 5502 C C . LEU E 5 201 ? 144.788 160.357 104.399 1.00 133.76 201 LEU Y C 1
ATOM 5503 O O . LEU E 5 201 ? 143.715 160.028 103.876 1.00 133.76 201 LEU Y O 1
ATOM 5508 N N . VAL E 5 202 ? 145.346 161.551 104.179 1.00 134.95 202 VAL Y N 1
ATOM 5509 C CA . VAL E 5 202 ? 144.609 162.547 103.409 1.00 134.95 202 VAL Y CA 1
ATOM 5510 C C . VAL E 5 202 ? 144.639 162.228 101.920 1.00 134.95 202 VAL Y C 1
ATOM 5511 O O . VAL E 5 202 ? 143.675 162.530 101.209 1.00 134.95 202 VAL Y O 1
ATOM 5515 N N . VAL E 5 203 ? 145.702 161.592 101.412 1.00 138.05 203 VAL Y N 1
ATOM 5516 C CA . VAL E 5 203 ? 145.660 161.240 99.994 1.00 138.05 203 VAL Y CA 1
ATOM 5517 C C . VAL E 5 203 ? 144.736 160.047 99.762 1.00 138.05 203 VAL Y C 1
ATOM 5518 O O . VAL E 5 203 ? 144.094 159.955 98.708 1.00 138.05 203 VAL Y O 1
ATOM 5522 N N . ALA E 5 204 ? 144.613 159.141 100.741 1.00 132.52 204 ALA Y N 1
ATOM 5523 C CA . ALA E 5 204 ? 143.625 158.073 100.630 1.00 132.52 204 ALA Y CA 1
ATOM 5524 C C . ALA E 5 204 ? 142.209 158.632 100.677 1.00 132.52 204 ALA Y C 1
ATOM 5525 O O . ALA E 5 204 ? 141.334 158.185 99.925 1.00 132.52 204 ALA Y O 1
ATOM 5527 N N . LEU E 5 205 ? 141.973 159.621 101.544 1.00 133.52 205 LEU Y N 1
ATOM 5528 C CA . LEU E 5 205 ? 140.668 160.273 101.588 1.00 133.52 205 LEU Y CA 1
ATOM 5529 C C . LEU E 5 205 ? 140.374 161.023 100.293 1.00 133.52 205 LEU Y C 1
ATOM 5530 O O . LEU E 5 205 ? 139.233 161.022 99.818 1.00 133.52 205 LEU Y O 1
ATOM 5535 N N . GLU E 5 206 ? 141.387 161.670 99.709 1.00 127.59 206 GLU Y N 1
ATOM 5536 C CA . GLU E 5 206 ? 141.195 162.374 98.445 1.00 127.59 206 GLU Y CA 1
ATOM 5537 C C . GLU E 5 206 ? 140.890 161.406 97.309 1.00 127.59 206 GLU Y C 1
ATOM 5538 O O . GLU E 5 206 ? 140.038 161.690 96.459 1.00 127.59 206 GLU Y O 1
ATOM 5540 N N . GLU E 5 207 ? 141.579 160.261 97.275 1.00 127.09 207 GLU Y N 1
ATOM 5541 C CA . GLU E 5 207 ? 141.286 159.249 96.264 1.00 127.09 207 GLU Y CA 1
ATOM 5542 C C . GLU E 5 207 ? 139.883 158.684 96.443 1.00 127.09 207 GLU Y C 1
ATOM 5543 O O . GLU E 5 207 ? 139.171 158.448 95.459 1.00 127.09 207 GLU Y O 1
ATOM 5545 N N . MET E 5 208 ? 139.467 158.472 97.696 1.00 125.53 208 MET Y N 1
ATOM 5546 C CA . MET E 5 208 ? 138.106 158.016 97.963 1.00 125.53 208 MET Y CA 1
ATOM 5547 C C . MET E 5 208 ? 137.078 159.048 97.517 1.00 125.53 208 MET Y C 1
ATOM 5548 O O . MET E 5 208 ? 136.038 158.692 96.952 1.00 125.53 208 MET Y O 1
ATOM 5550 N N . LYS E 5 209 ? 137.356 160.332 97.758 1.00 127.13 209 LYS Y N 1
ATOM 5551 C CA . LYS E 5 209 ? 136.437 161.392 97.350 1.00 127.13 209 LYS Y CA 1
ATOM 5552 C C . LYS E 5 209 ? 136.337 161.489 95.834 1.00 127.13 209 LYS Y C 1
ATOM 5553 O O . LYS E 5 209 ? 135.242 161.675 95.291 1.00 127.13 209 LYS Y O 1
ATOM 5555 N N . LEU E 5 210 ? 137.469 161.367 95.135 1.00 132.84 210 LEU Y N 1
ATOM 5556 C CA . LEU E 5 210 ? 137.450 161.392 93.675 1.00 132.84 210 LEU Y CA 1
ATOM 5557 C C . LEU E 5 210 ? 136.703 160.190 93.110 1.00 132.84 210 LEU Y C 1
ATOM 5558 O O . LEU E 5 210 ? 135.932 160.326 92.151 1.00 132.84 210 LEU Y O 1
ATOM 5563 N N . LEU E 5 211 ? 136.908 159.008 93.700 1.00 134.56 211 LEU Y N 1
ATOM 5564 C CA . LEU E 5 211 ? 136.185 157.819 93.257 1.00 134.56 211 LEU Y CA 1
ATOM 5565 C C . LEU E 5 211 ? 134.688 157.955 93.507 1.00 134.56 211 LEU Y C 1
ATOM 5566 O O . LEU E 5 211 ? 133.873 157.562 92.664 1.00 134.56 211 LEU Y O 1
ATOM 5568 N N . LEU E 5 212 ? 134.308 158.520 94.657 1.00 129.03 212 LEU Y N 1
ATOM 5569 C CA . LEU E 5 212 ? 132.895 158.717 94.965 1.00 129.03 212 LEU Y CA 1
ATOM 5570 C C . LEU E 5 212 ? 132.255 159.735 94.028 1.00 129.03 212 LEU Y C 1
ATOM 5571 O O . LEU E 5 212 ? 131.116 159.547 93.587 1.00 129.03 212 LEU Y O 1
ATOM 5573 N N . GLU E 5 213 ? 132.972 160.819 93.716 1.00 134.23 213 GLU Y N 1
ATOM 5574 C CA . GLU E 5 213 ? 132.453 161.811 92.780 1.00 134.23 213 GLU Y CA 1
ATOM 5575 C C . GLU E 5 213 ? 132.300 161.224 91.382 1.00 134.23 213 GLU Y C 1
ATOM 5576 O O . GLU E 5 213 ? 131.310 161.498 90.693 1.00 134.23 213 GLU Y O 1
ATOM 5578 N N . GLU E 5 214 ? 133.269 160.409 90.952 1.00 139.64 214 GLU Y N 1
ATOM 5579 C CA . GLU E 5 214 ? 133.168 159.753 89.652 1.00 139.64 214 GLU Y CA 1
ATOM 5580 C C . GLU E 5 214 ? 132.006 158.768 89.615 1.00 139.64 214 GLU Y C 1
ATOM 5581 O O . GLU E 5 214 ? 131.302 158.669 88.604 1.00 139.64 214 GLU Y O 1
ATOM 5583 N N . ALA E 5 215 ? 131.789 158.035 90.709 1.00 139.84 215 ALA Y N 1
ATOM 5584 C CA . ALA E 5 215 ? 130.672 157.096 90.767 1.00 139.84 215 ALA Y CA 1
ATOM 5585 C C . ALA E 5 215 ? 129.332 157.823 90.774 1.00 139.84 215 ALA Y C 1
ATOM 5586 O O . ALA E 5 215 ? 128.358 157.344 90.181 1.00 139.84 215 ALA Y O 1
ATOM 5588 N N . VAL E 5 216 ? 129.261 158.972 91.448 1.00 142.15 216 VAL Y N 1
ATOM 5589 C CA . VAL E 5 216 ? 128.017 159.734 91.496 1.00 142.15 216 VAL Y CA 1
ATOM 5590 C C . VAL E 5 216 ? 127.710 160.343 90.133 1.00 142.15 216 VAL Y C 1
ATOM 5591 O O . VAL E 5 216 ? 126.571 160.289 89.654 1.00 142.15 216 VAL Y O 1
ATOM 5593 N N . LYS E 5 217 ? 128.720 160.925 89.485 1.00 150.50 217 LYS Y N 1
ATOM 5594 C CA . LYS E 5 217 ? 128.508 161.561 88.192 1.00 150.50 217 LYS Y CA 1
ATOM 5595 C C . LYS E 5 217 ? 128.461 160.567 87.041 1.00 150.50 217 LYS Y C 1
ATOM 5596 O O . LYS E 5 217 ? 128.095 160.957 85.927 1.00 150.50 217 LYS Y O 1
ATOM 5598 N N . THR E 5 218 ? 128.817 159.304 87.273 1.00 154.46 218 THR Y N 1
ATOM 5599 C CA . THR E 5 218 ? 128.863 158.303 86.216 1.00 154.46 218 THR Y CA 1
ATOM 5600 C C . THR E 5 218 ? 127.706 157.316 86.301 1.00 154.46 218 THR Y C 1
ATOM 5601 O O . THR E 5 218 ? 126.987 157.123 85.317 1.00 154.46 218 THR Y O 1
ATOM 5603 N N . PHE E 5 219 ? 127.506 156.679 87.456 1.00 152.29 219 PHE Y N 1
ATOM 5604 C CA . PHE E 5 219 ? 126.488 155.638 87.556 1.00 152.29 219 PHE Y CA 1
ATOM 5605 C C . PHE E 5 219 ? 125.089 156.240 87.616 1.00 152.29 219 PHE Y C 1
ATOM 5606 O O . PHE E 5 219 ? 124.271 156.035 86.711 1.00 152.29 219 PHE Y O 1
ATOM 5608 N N . GLY E 5 220 ? 124.797 156.992 88.675 1.00 158.17 220 GLY Y N 1
ATOM 5609 C CA . GLY E 5 220 ? 123.499 157.623 88.830 1.00 158.17 220 GLY Y CA 1
ATOM 5610 C C . GLY E 5 220 ? 122.351 156.662 89.070 1.00 158.17 220 GLY Y C 1
ATOM 5611 O O . GLY E 5 220 ? 121.183 157.046 88.958 1.00 158.17 220 GLY Y O 1
ATOM 5612 N N . ASN E 5 221 ? 122.664 155.413 89.401 1.00 155.70 221 ASN Y N 1
ATOM 5613 C CA . ASN E 5 221 ? 121.650 154.394 89.622 1.00 155.70 221 ASN Y CA 1
ATOM 5614 C C . ASN E 5 221 ? 121.406 154.206 91.112 1.00 155.70 221 ASN Y C 1
ATOM 5615 O O . ASN E 5 221 ? 122.340 154.208 91.918 1.00 155.70 221 ASN Y O 1
ATOM 5617 N N . SER E 5 222 ? 120.128 154.059 91.470 1.00 152.25 222 SER Y N 1
ATOM 5618 C CA . SER E 5 222 ? 119.758 153.872 92.872 1.00 152.25 222 SER Y CA 1
ATOM 5619 C C . SER E 5 222 ? 120.320 152.587 93.462 1.00 152.25 222 SER Y C 1
ATOM 5620 O O . SER E 5 222 ? 120.858 152.632 94.583 1.00 152.25 222 SER Y O 1
ATOM 5622 N N . PRO E 5 223 ? 120.228 151.431 92.796 1.00 151.98 223 PRO Y N 1
ATOM 5623 C CA . PRO E 5 223 ? 120.823 150.216 93.379 1.00 151.98 223 PRO Y CA 1
ATOM 5624 C C . PRO E 5 223 ? 122.339 150.263 93.439 1.00 151.98 223 PRO Y C 1
ATOM 5625 O O . PRO E 5 223 ? 122.928 149.777 94.413 1.00 151.98 223 PRO Y O 1
ATOM 5627 N N . GLU E 5 224 ? 122.986 150.847 92.427 1.00 155.98 224 GLU Y N 1
ATOM 5628 C CA . GLU E 5 224 ? 124.439 150.988 92.450 1.00 155.98 224 GLU Y CA 1
ATOM 5629 C C . GLU E 5 224 ? 124.882 151.920 93.571 1.00 155.98 224 GLU Y C 1
ATOM 5630 O O . GLU E 5 224 ? 125.865 151.646 94.269 1.00 155.98 224 GLU Y O 1
ATOM 5632 N N . LYS E 5 225 ? 124.155 153.024 93.766 1.00 152.46 225 LYS Y N 1
ATOM 5633 C CA . LYS E 5 225 ? 124.473 153.944 94.855 1.00 152.46 225 LYS Y CA 1
ATOM 5634 C C . LYS E 5 225 ? 124.237 153.297 96.213 1.00 152.46 225 LYS Y C 1
ATOM 5635 O O . LYS E 5 225 ? 125.018 153.509 97.148 1.00 152.46 225 LYS Y O 1
ATOM 5637 N N . ARG E 5 226 ? 123.168 152.506 96.339 1.00 153.99 226 ARG Y N 1
ATOM 5638 C CA . ARG E 5 226 ? 122.896 151.809 97.594 1.00 153.99 226 ARG Y CA 1
ATOM 5639 C C . ARG E 5 226 ? 123.983 150.787 97.905 1.00 153.99 226 ARG Y C 1
ATOM 5640 O O . ARG E 5 226 ? 124.435 150.673 99.050 1.00 153.99 226 ARG Y O 1
ATOM 5642 N N . GLU E 5 227 ? 124.424 150.040 96.887 1.00 152.75 227 GLU Y N 1
ATOM 5643 C CA . GLU E 5 227 ? 125.496 149.068 97.084 1.00 152.75 227 GLU Y CA 1
ATOM 5644 C C . GLU E 5 227 ? 126.812 149.755 97.428 1.00 152.75 227 GLU Y C 1
ATOM 5645 O O . GLU E 5 227 ? 127.568 149.269 98.278 1.00 152.75 227 GLU Y O 1
ATOM 5647 N N . LYS E 5 228 ? 127.098 150.888 96.781 1.00 148.51 228 LYS Y N 1
ATOM 5648 C CA . LYS E 5 228 ? 128.313 151.638 97.082 1.00 148.51 228 LYS Y CA 1
ATOM 5649 C C . LYS E 5 228 ? 128.285 152.183 98.504 1.00 148.51 228 LYS Y C 1
ATOM 5650 O O . LYS E 5 228 ? 129.293 152.139 99.216 1.00 148.51 228 LYS Y O 1
ATOM 5652 N N . ILE E 5 229 ? 127.126 152.684 98.941 1.00 147.61 229 ILE Y N 1
ATOM 5653 C CA . ILE E 5 229 ? 127.000 153.209 100.298 1.00 147.61 229 ILE Y CA 1
ATOM 5654 C C . ILE E 5 229 ? 127.128 152.089 101.321 1.00 147.61 229 ILE Y C 1
ATOM 5655 O O . ILE E 5 229 ? 127.744 152.266 102.380 1.00 147.61 229 ILE Y O 1
ATOM 5657 N N . LYS E 5 230 ? 126.550 150.921 101.024 1.00 150.01 230 LYS Y N 1
ATOM 5658 C CA . LYS E 5 230 ? 126.660 149.779 101.927 1.00 150.01 230 LYS Y CA 1
ATOM 5659 C C . LYS E 5 230 ? 128.102 149.298 102.038 1.00 150.01 230 LYS Y C 1
ATOM 5660 O O . LYS E 5 230 ? 128.587 149.011 103.139 1.00 150.01 230 LYS Y O 1
ATOM 5662 N N . LYS E 5 231 ? 128.808 149.219 100.906 1.00 143.93 231 LYS Y N 1
ATOM 5663 C CA . LYS E 5 231 ? 130.210 148.815 100.934 1.00 143.93 231 LYS Y CA 1
ATOM 5664 C C . LYS E 5 231 ? 131.082 149.858 101.619 1.00 143.93 231 LYS Y C 1
ATOM 5665 O O . LYS E 5 231 ? 132.091 149.507 102.240 1.00 143.93 231 LYS Y O 1
ATOM 5667 N N . ILE E 5 232 ? 130.714 151.136 101.516 1.00 138.65 232 ILE Y N 1
ATOM 5668 C CA . ILE E 5 232 ? 131.470 152.190 102.182 1.00 138.65 232 ILE Y CA 1
ATOM 5669 C C . ILE E 5 232 ? 131.265 152.126 103.690 1.00 138.65 232 ILE Y C 1
ATOM 5670 O O . ILE E 5 232 ? 132.212 152.279 104.469 1.00 138.65 232 ILE Y O 1
ATOM 5672 N N . LEU E 5 233 ? 130.026 151.898 104.127 1.00 142.67 233 LEU Y N 1
ATOM 5673 C CA . LEU E 5 233 ? 129.712 151.923 105.549 1.00 142.67 233 LEU Y CA 1
ATOM 5674 C C . LEU E 5 233 ? 129.933 150.586 106.244 1.00 142.67 233 LEU Y C 1
ATOM 5675 O O . LEU E 5 233 ? 129.844 150.533 107.476 1.00 142.67 233 LEU Y O 1
ATOM 5677 N N . SER E 5 234 ? 130.207 149.512 105.501 1.00 149.48 234 SER Y N 1
ATOM 5678 C CA . SER E 5 234 ? 130.420 148.214 106.134 1.00 149.48 234 SER Y CA 1
ATOM 5679 C C . SER E 5 234 ? 131.742 148.174 106.893 1.00 149.48 234 SER Y C 1
ATOM 5680 O O . SER E 5 234 ? 131.769 147.947 108.108 1.00 149.48 234 SER Y O 1
ATOM 5682 N N . GLU E 5 235 ? 132.850 148.397 106.193 1.00 143.41 235 GLU Y N 1
ATOM 5683 C CA . GLU E 5 235 ? 134.176 148.271 106.782 1.00 143.41 235 GLU Y CA 1
ATOM 5684 C C . GLU E 5 235 ? 134.695 149.572 107.379 1.00 143.41 235 GLU Y C 1
ATOM 5685 O O . GLU E 5 235 ? 135.841 149.607 107.839 1.00 143.41 235 GLU Y O 1
ATOM 5687 N N . LEU E 5 236 ? 133.892 150.638 107.375 1.00 134.81 236 LEU Y N 1
ATOM 5688 C CA . LEU E 5 236 ? 134.358 151.914 107.909 1.00 134.81 236 LEU Y CA 1
ATOM 5689 C C . LEU E 5 236 ? 134.488 151.870 109.426 1.00 134.81 236 LEU Y C 1
ATOM 5690 O O . LEU E 5 236 ? 135.462 152.384 109.986 1.00 134.81 236 LEU Y O 1
ATOM 5692 N N . LYS E 5 237 ? 133.514 151.270 110.108 1.00 146.03 237 LYS Y N 1
ATOM 5693 C CA . LYS E 5 237 ? 133.558 151.159 111.560 1.00 146.03 237 LYS Y CA 1
ATOM 5694 C C . LYS E 5 237 ? 133.357 149.714 111.998 1.00 146.03 237 LYS Y C 1
ATOM 5695 O O . LYS E 5 237 ? 133.945 149.271 112.990 1.00 146.03 237 LYS Y O 1
ATOM 5697 N N . LYS E 5 238 ? 132.529 148.975 111.267 1.00 154.74 238 LYS Y N 1
ATOM 5698 C CA . LYS E 5 238 ? 132.261 147.580 111.590 1.00 154.74 238 LYS Y CA 1
ATOM 5699 C C . LYS E 5 238 ? 133.206 146.655 110.832 1.00 154.74 238 LYS Y C 1
ATOM 5700 O O . LYS E 5 238 ? 134.387 146.555 111.162 1.00 154.74 238 LYS Y O 1
ATOM 5702 N N . MET F 6 1 ? 134.869 134.750 168.208 1.00 293.02 1 MET Z N 1
ATOM 5703 C CA . MET F 6 1 ? 133.859 135.234 169.138 1.00 293.02 1 MET Z CA 1
ATOM 5704 C C . MET F 6 1 ? 134.578 135.489 170.466 1.00 293.02 1 MET Z C 1
ATOM 5705 O O . MET F 6 1 ? 134.819 134.576 171.250 1.00 293.02 1 MET Z O 1
ATOM 5710 N N . ASN F 6 2 ? 134.985 136.742 170.660 1.00 281.70 2 ASN Z N 1
ATOM 5711 C CA . ASN F 6 2 ? 135.798 137.152 171.795 1.00 281.70 2 ASN Z CA 1
ATOM 5712 C C . ASN F 6 2 ? 134.977 137.911 172.844 1.00 281.70 2 ASN Z C 1
ATOM 5713 O O . ASN F 6 2 ? 133.746 137.988 172.787 1.00 281.70 2 ASN Z O 1
ATOM 5718 N N . SER F 6 3 ? 135.693 138.486 173.816 1.00 273.14 3 SER Z N 1
ATOM 5719 C CA . SER F 6 3 ? 135.097 138.858 175.098 1.00 273.14 3 SER Z CA 1
ATOM 5720 C C . SER F 6 3 ? 134.267 140.138 175.016 1.00 273.14 3 SER Z C 1
ATOM 5721 O O . SER F 6 3 ? 133.387 140.368 175.857 1.00 273.14 3 SER Z O 1
ATOM 5724 N N . GLU F 6 4 ? 134.561 141.013 174.047 1.00 275.21 4 GLU Z N 1
ATOM 5725 C CA . GLU F 6 4 ? 133.837 142.282 173.977 1.00 275.21 4 GLU Z CA 1
ATOM 5726 C C . GLU F 6 4 ? 132.360 142.083 173.651 1.00 275.21 4 GLU Z C 1
ATOM 5727 O O . GLU F 6 4 ? 131.497 142.725 174.263 1.00 275.21 4 GLU Z O 1
ATOM 5733 N N . GLN F 6 5 ? 132.031 141.185 172.724 1.00 279.01 5 GLN Z N 1
ATOM 5734 C CA . GLN F 6 5 ? 130.613 140.927 172.500 1.00 279.01 5 GLN Z CA 1
ATOM 5735 C C . GLN F 6 5 ? 130.026 140.023 173.577 1.00 279.01 5 GLN Z C 1
ATOM 5736 O O . GLN F 6 5 ? 128.806 139.970 173.732 1.00 279.01 5 GLN Z O 1
ATOM 5742 N N . LEU F 6 6 ? 130.864 139.348 174.371 1.00 282.65 6 LEU Z N 1
ATOM 5743 C CA . LEU F 6 6 ? 130.345 138.753 175.602 1.00 282.65 6 LEU Z CA 1
ATOM 5744 C C . LEU F 6 6 ? 129.864 139.830 176.567 1.00 282.65 6 LEU Z C 1
ATOM 5745 O O . LEU F 6 6 ? 128.802 139.689 177.186 1.00 282.65 6 LEU Z O 1
ATOM 5750 N N . LEU F 6 7 ? 130.623 140.922 176.690 1.00 287.50 7 LEU Z N 1
ATOM 5751 C CA . LEU F 6 7 ? 130.145 142.072 177.455 1.00 287.50 7 LEU Z CA 1
ATOM 5752 C C . LEU F 6 7 ? 128.892 142.674 176.830 1.00 287.50 7 LEU Z C 1
ATOM 5753 O O . LEU F 6 7 ? 127.988 143.121 177.544 1.00 287.50 7 LEU Z O 1
ATOM 5758 N N . HIS F 6 8 ? 128.830 142.703 175.496 1.00 292.48 8 HIS Z N 1
ATOM 5759 C CA . HIS F 6 8 ? 127.641 143.224 174.821 1.00 292.48 8 HIS Z CA 1
ATOM 5760 C C . HIS F 6 8 ? 126.405 142.367 175.088 1.00 292.48 8 HIS Z C 1
ATOM 5761 O O . HIS F 6 8 ? 125.308 142.903 175.283 1.00 292.48 8 HIS Z O 1
ATOM 5768 N N . ASN F 6 9 ? 126.551 141.039 175.094 1.00 298.38 9 ASN Z N 1
ATOM 5769 C CA . ASN F 6 9 ? 125.427 140.185 175.469 1.00 298.38 9 ASN Z CA 1
ATOM 5770 C C . ASN F 6 9 ? 125.081 140.341 176.944 1.00 298.38 9 ASN Z C 1
ATOM 5771 O O . ASN F 6 9 ? 123.906 140.272 177.322 1.00 298.38 9 ASN Z O 1
ATOM 5776 N N . TYR F 6 10 ? 126.088 140.546 177.797 1.00 300.35 10 TYR Z N 1
ATOM 5777 C CA . TYR F 6 10 ? 125.816 140.730 179.217 1.00 300.35 10 TYR Z CA 1
ATOM 5778 C C . TYR F 6 10 ? 125.133 142.059 179.516 1.00 300.35 10 TYR Z C 1
ATOM 5779 O O . TYR F 6 10 ? 124.448 142.172 180.538 1.00 300.35 10 TYR Z O 1
ATOM 5788 N N . VAL F 6 11 ? 125.311 143.070 178.664 1.00 317.04 11 VAL Z N 1
ATOM 5789 C CA . VAL F 6 11 ? 124.656 144.350 178.914 1.00 317.04 11 VAL Z CA 1
ATOM 5790 C C . VAL F 6 11 ? 123.332 144.470 178.158 1.00 317.04 11 VAL Z C 1
ATOM 5791 O O . VAL F 6 11 ? 122.421 145.170 178.627 1.00 317.04 11 VAL Z O 1
ATOM 5795 N N . SER F 6 12 ? 123.171 143.760 177.040 1.00 321.10 12 SER Z N 1
ATOM 5796 C CA . SER F 6 12 ? 121.949 143.869 176.252 1.00 321.10 12 SER Z CA 1
ATOM 5797 C C . SER F 6 12 ? 120.781 143.125 176.886 1.00 321.10 12 SER Z C 1
ATOM 5798 O O . SER F 6 12 ? 119.643 143.601 176.829 1.00 321.10 12 SER Z O 1
ATOM 5801 N N . ASP F 6 13 ? 121.036 141.963 177.492 1.00 323.72 13 ASP Z N 1
ATOM 5802 C CA . ASP F 6 13 ? 119.979 141.271 178.222 1.00 323.72 13 ASP Z CA 1
ATOM 5803 C C . ASP F 6 13 ? 119.660 141.925 179.560 1.00 323.72 13 ASP Z C 1
ATOM 5804 O O . ASP F 6 13 ? 118.627 141.602 180.157 1.00 323.72 13 ASP Z O 1
ATOM 5809 N N . SER F 6 14 ? 120.512 142.831 180.034 1.00 330.89 14 SER Z N 1
ATOM 5810 C CA . SER F 6 14 ? 120.278 143.583 181.259 1.00 330.89 14 SER Z CA 1
ATOM 5811 C C . SER F 6 14 ? 119.892 145.013 180.916 1.00 330.89 14 SER Z C 1
ATOM 5812 O O . SER F 6 14 ? 120.114 145.956 181.679 1.00 330.89 14 SER Z O 1
ATOM 5815 N N . LEU F 6 15 ? 119.287 145.179 179.746 1.00 349.47 15 LEU Z N 1
ATOM 5816 C CA . LEU F 6 15 ? 118.736 146.447 179.300 1.00 349.47 15 LEU Z CA 1
ATOM 5817 C C . LEU F 6 15 ? 117.220 146.397 179.471 1.00 349.47 15 LEU Z C 1
ATOM 5818 O O . LEU F 6 15 ? 116.607 145.327 179.433 1.00 349.47 15 LEU Z O 1
ATOM 5823 N N . LEU F 6 16 ? 116.616 147.572 179.675 1.00 360.13 16 LEU Z N 1
ATOM 5824 C CA . LEU F 6 16 ? 115.283 147.631 180.274 1.00 360.13 16 LEU Z CA 1
ATOM 5825 C C . LEU F 6 16 ? 114.200 147.128 179.319 1.00 360.13 16 LEU Z C 1
ATOM 5826 O O . LEU F 6 16 ? 113.186 146.573 179.758 1.00 360.13 16 LEU Z O 1
ATOM 5831 N N . THR F 6 17 ? 114.404 147.281 178.008 1.00 360.41 17 THR Z N 1
ATOM 5832 C CA . THR F 6 17 ? 113.361 146.888 177.061 1.00 360.41 17 THR Z CA 1
ATOM 5833 C C . THR F 6 17 ? 113.297 145.380 176.847 1.00 360.41 17 THR Z C 1
ATOM 5834 O O . THR F 6 17 ? 112.400 144.912 176.135 1.00 360.41 17 THR Z O 1
ATOM 5838 N N . THR F 6 18 ? 114.232 144.616 177.427 1.00 351.54 18 THR Z N 1
ATOM 5839 C CA . THR F 6 18 ? 114.394 143.213 177.050 1.00 351.54 18 THR Z CA 1
ATOM 5840 C C . THR F 6 18 ? 113.221 142.360 177.526 1.00 351.54 18 THR Z C 1
ATOM 5841 O O . THR F 6 18 ? 112.380 141.944 176.720 1.00 351.54 18 THR Z O 1
ATOM 5845 N N . LEU F 6 19 ? 113.140 142.085 178.829 1.00 352.55 19 LEU Z N 1
ATOM 5846 C CA . LEU F 6 19 ? 111.992 141.355 179.349 1.00 352.55 19 LEU Z CA 1
ATOM 5847 C C . LEU F 6 19 ? 110.977 142.248 180.051 1.00 352.55 19 LEU Z C 1
ATOM 5848 O O . LEU F 6 19 ? 110.031 141.724 180.644 1.00 352.55 19 LEU Z O 1
ATOM 5853 N N . ILE F 6 20 ? 111.152 143.567 180.014 1.00 358.77 20 ILE Z N 1
ATOM 5854 C CA . ILE F 6 20 ? 110.107 144.517 180.390 1.00 358.77 20 ILE Z CA 1
ATOM 5855 C C . ILE F 6 20 ? 109.715 145.226 179.099 1.00 358.77 20 ILE Z C 1
ATOM 5856 O O . ILE F 6 20 ? 110.414 146.140 178.645 1.00 358.77 20 ILE Z O 1
ATOM 5861 N N . SER F 6 21 ? 108.612 144.794 178.492 1.00 366.94 21 SER Z N 1
ATOM 5862 C CA . SER F 6 21 ? 108.167 145.337 177.219 1.00 366.94 21 SER Z CA 1
ATOM 5863 C C . SER F 6 21 ? 107.296 146.569 177.444 1.00 366.94 21 SER Z C 1
ATOM 5864 O O . SER F 6 21 ? 107.063 147.000 178.576 1.00 366.94 21 SER Z O 1
ATOM 5867 N N . PHE F 6 22 ? 106.815 147.151 176.342 1.00 369.72 22 PHE Z N 1
ATOM 5868 C CA . PHE F 6 22 ? 105.915 148.295 176.438 1.00 369.72 22 PHE Z CA 1
ATOM 5869 C C . PHE F 6 22 ? 104.583 147.894 177.059 1.00 369.72 22 PHE Z C 1
ATOM 5870 O O . PHE F 6 22 ? 104.023 148.630 177.882 1.00 369.72 22 PHE Z O 1
ATOM 5878 N N . GLN F 6 23 ? 104.068 146.720 176.683 1.00 369.43 23 GLN Z N 1
ATOM 5879 C CA . GLN F 6 23 ? 102.797 146.254 177.226 1.00 369.43 23 GLN Z CA 1
ATOM 5880 C C . GLN F 6 23 ? 102.898 145.955 178.714 1.00 369.43 23 GLN Z C 1
ATOM 5881 O O . GLN F 6 23 ? 101.911 146.109 179.441 1.00 369.43 23 GLN Z O 1
ATOM 5887 N N . GLU F 6 24 ? 104.086 145.570 179.188 1.00 369.58 24 GLU Z N 1
ATOM 5888 C CA . GLU F 6 24 ? 104.266 145.224 180.595 1.00 369.58 24 GLU Z CA 1
ATOM 5889 C C . GLU F 6 24 ? 104.023 146.424 181.504 1.00 369.58 24 GLU Z C 1
ATOM 5890 O O . GLU F 6 24 ? 103.122 146.402 182.352 1.00 369.58 24 GLU Z O 1
ATOM 5896 N N . PHE F 6 25 ? 104.803 147.496 181.337 1.00 374.68 25 PHE Z N 1
ATOM 5897 C CA . PHE F 6 25 ? 104.548 148.661 182.174 1.00 374.68 25 PHE Z CA 1
ATOM 5898 C C . PHE F 6 25 ? 103.322 149.435 181.709 1.00 374.68 25 PHE Z C 1
ATOM 5899 O O . PHE F 6 25 ? 102.822 150.274 182.462 1.00 374.68 25 PHE Z O 1
ATOM 5907 N N . LYS F 6 26 ? 102.834 149.183 180.490 1.00 373.31 26 LYS Z N 1
ATOM 5908 C CA . LYS F 6 26 ? 101.547 149.738 180.084 1.00 373.31 26 LYS Z CA 1
ATOM 5909 C C . LYS F 6 26 ? 100.421 149.180 180.947 1.00 373.31 26 LYS Z C 1
ATOM 5910 O O . LYS F 6 26 ? 99.550 149.923 181.412 1.00 373.31 26 LYS Z O 1
ATOM 5916 N N . GLN F 6 27 ? 100.435 147.865 181.183 1.00 378.28 27 GLN Z N 1
ATOM 5917 C CA . GLN F 6 27 ? 99.478 147.261 182.103 1.00 378.28 27 GLN Z CA 1
ATOM 5918 C C . GLN F 6 27 ? 99.790 147.621 183.550 1.00 378.28 27 GLN Z C 1
ATOM 5919 O O . GLN F 6 27 ? 98.872 147.731 184.371 1.00 378.28 27 GLN Z O 1
ATOM 5925 N N . GLN F 6 28 ? 101.070 147.805 183.882 1.00 378.83 28 GLN Z N 1
ATOM 5926 C CA . GLN F 6 28 ? 101.436 148.200 185.237 1.00 378.83 28 GLN Z CA 1
ATOM 5927 C C . GLN F 6 28 ? 101.112 149.660 185.529 1.00 378.83 28 GLN Z C 1
ATOM 5928 O O . GLN F 6 28 ? 101.073 150.048 186.702 1.00 378.83 28 GLN Z O 1
ATOM 5934 N N . LEU F 6 29 ? 100.883 150.476 184.500 1.00 382.07 29 LEU Z N 1
ATOM 5935 C CA . LEU F 6 29 ? 100.542 151.883 184.673 1.00 382.07 29 LEU Z CA 1
ATOM 5936 C C . LEU F 6 29 ? 99.163 152.197 184.099 1.00 382.07 29 LEU Z C 1
ATOM 5937 O O . LEU F 6 29 ? 98.932 153.297 183.594 1.00 382.07 29 LEU Z O 1
ATOM 5942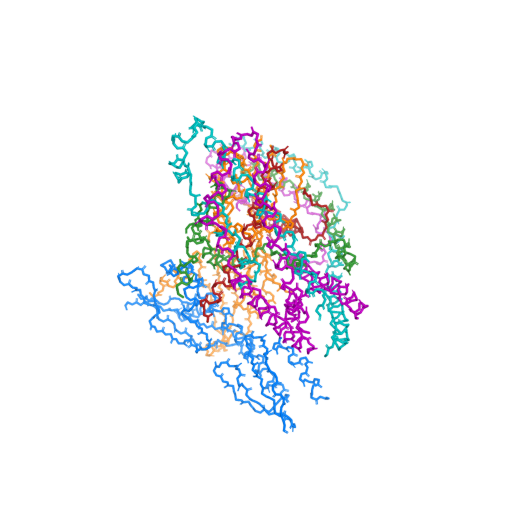 N N . GLN F 6 30 ? 98.240 151.236 184.167 1.00 386.85 30 GLN Z N 1
ATOM 5943 C CA . GLN F 6 30 ? 96.895 151.460 183.644 1.00 386.85 30 GLN Z CA 1
ATOM 5944 C C . GLN F 6 30 ? 96.108 152.403 184.547 1.00 386.85 30 GLN Z C 1
ATOM 5945 O O . GLN F 6 30 ? 95.718 153.501 184.134 1.00 386.85 30 GLN Z O 1
ATOM 5951 N N . SER F 6 31 ? 95.864 151.989 185.789 1.00 383.38 31 SER Z N 1
ATOM 5952 C CA . SER F 6 31 ? 95.206 152.837 186.771 1.00 383.38 31 SER Z CA 1
ATOM 5953 C C . SER F 6 31 ? 96.188 153.569 187.674 1.00 383.38 31 SER Z C 1
ATOM 5954 O O . SER F 6 31 ? 95.758 154.382 188.500 1.00 383.38 31 SER Z O 1
ATOM 5957 N N . TYR F 6 32 ? 97.488 153.301 187.540 1.00 381.75 32 TYR Z N 1
ATOM 5958 C CA . TYR F 6 32 ? 98.464 153.898 188.443 1.00 381.75 32 TYR Z CA 1
ATOM 5959 C C . TYR F 6 32 ? 98.726 155.356 188.082 1.00 381.75 32 TYR Z C 1
ATOM 5960 O O . TYR F 6 32 ? 98.915 156.197 188.968 1.00 381.75 32 TYR Z O 1
ATOM 5969 N N . THR F 6 33 ? 98.741 155.671 186.788 1.00 377.43 33 THR Z N 1
ATOM 5970 C CA . THR F 6 33 ? 98.951 157.028 186.307 1.00 377.43 33 THR Z CA 1
ATOM 5971 C C . THR F 6 33 ? 97.900 157.361 185.257 1.00 377.43 33 THR Z C 1
ATOM 5972 O O . THR F 6 33 ? 97.144 156.496 184.807 1.00 377.43 33 THR Z O 1
ATOM 5976 N N . SER F 6 34 ? 97.861 158.635 184.870 1.00 372.77 34 SER Z N 1
ATOM 5977 C CA . SER F 6 34 ? 96.869 159.127 183.922 1.00 372.77 34 SER Z CA 1
ATOM 5978 C C . SER F 6 34 ? 97.408 159.313 182.511 1.00 372.77 34 SER Z C 1
ATOM 5979 O O . SER F 6 34 ? 96.625 159.290 181.557 1.00 372.77 34 SER Z O 1
ATOM 5982 N N . ASP F 6 35 ? 98.720 159.495 182.351 1.00 375.35 35 ASP Z N 1
ATOM 5983 C CA . ASP F 6 35 ? 99.310 159.780 181.041 1.00 375.35 35 ASP Z CA 1
ATOM 5984 C C . ASP F 6 35 ? 99.458 158.480 180.248 1.00 375.35 35 ASP Z C 1
ATOM 5985 O O . ASP F 6 35 ? 100.529 157.876 180.154 1.00 375.35 35 ASP Z O 1
ATOM 5990 N N . GLU F 6 36 ? 98.337 158.051 179.663 1.00 382.36 36 GLU Z N 1
ATOM 5991 C CA . GLU F 6 36 ? 98.340 156.854 178.830 1.00 382.36 36 GLU Z CA 1
ATOM 5992 C C . GLU F 6 36 ? 98.974 157.102 177.467 1.00 382.36 36 GLU Z C 1
ATOM 5993 O O . GLU F 6 36 ? 99.702 156.240 176.962 1.00 382.36 36 GLU Z O 1
ATOM 5999 N N . GLN F 6 37 ? 98.708 158.261 176.858 1.00 385.84 37 GLN Z N 1
ATOM 6000 C CA . GLN F 6 37 ? 99.283 158.558 175.551 1.00 385.84 37 GLN Z CA 1
ATOM 6001 C C . GLN F 6 37 ? 100.771 158.866 175.646 1.00 385.84 37 GLN Z C 1
ATOM 6002 O O . GLN F 6 37 ? 101.504 158.688 174.667 1.00 385.84 37 GLN Z O 1
ATOM 6008 N N . GLN F 6 38 ? 101.234 159.326 176.807 1.00 382.04 38 GLN Z N 1
ATOM 6009 C CA . GLN F 6 38 ? 102.641 159.647 177.000 1.00 382.04 38 GLN Z CA 1
ATOM 6010 C C . GLN F 6 38 ? 103.488 158.426 177.331 1.00 382.04 38 GLN Z C 1
ATOM 6011 O O . GLN F 6 38 ? 104.714 158.557 177.428 1.00 382.04 38 GLN Z O 1
ATOM 6017 N N . LEU F 6 39 ? 102.869 157.254 177.513 1.00 375.78 39 LEU Z N 1
ATOM 6018 C CA . LEU F 6 39 ? 103.635 156.027 177.709 1.00 375.78 39 LEU Z CA 1
ATOM 6019 C C . LEU F 6 39 ? 104.481 155.711 176.484 1.00 375.78 39 LEU Z C 1
ATOM 6020 O O . LEU F 6 39 ? 105.653 155.338 176.608 1.00 375.78 39 LEU Z O 1
ATOM 6025 N N . GLN F 6 40 ? 103.908 155.884 175.290 1.00 381.05 40 GLN Z N 1
ATOM 6026 C CA . GLN F 6 40 ? 104.665 155.683 174.059 1.00 381.05 40 GLN Z CA 1
ATOM 6027 C C . GLN F 6 40 ? 105.802 156.689 173.933 1.00 381.05 40 GLN Z C 1
ATOM 6028 O O . GLN F 6 40 ? 106.909 156.325 173.519 1.00 381.05 40 GLN Z O 1
ATOM 6034 N N . HIS F 6 41 ? 105.547 157.953 174.296 1.00 381.98 41 HIS Z N 1
ATOM 6035 C CA . HIS F 6 41 ? 106.580 158.986 174.232 1.00 381.98 41 HIS Z CA 1
ATOM 6036 C C . HIS F 6 41 ? 107.740 158.672 175.169 1.00 381.98 41 HIS Z C 1
ATOM 6037 O O . HIS F 6 41 ? 108.913 158.740 174.770 1.00 381.98 41 HIS Z O 1
ATOM 6044 N N . TRP F 6 42 ? 107.424 158.283 176.409 1.00 379.47 42 TRP Z N 1
ATOM 6045 C CA . TRP F 6 42 ? 108.451 157.840 177.346 1.00 379.47 42 TRP Z CA 1
ATOM 6046 C C . TRP F 6 42 ? 109.152 156.591 176.831 1.00 379.47 42 TRP Z C 1
ATOM 6047 O O . TRP F 6 42 ? 110.326 156.358 177.133 1.00 379.47 42 TRP Z O 1
ATOM 6058 N N . TYR F 6 43 ? 108.453 155.790 176.025 1.00 383.47 43 TYR Z N 1
ATOM 6059 C CA . TYR F 6 43 ? 109.066 154.602 175.451 1.00 383.47 43 TYR Z CA 1
ATOM 6060 C C . TYR F 6 43 ? 110.114 154.951 174.391 1.00 383.47 43 TYR Z C 1
ATOM 6061 O O . TYR F 6 43 ? 111.196 154.346 174.389 1.00 383.47 43 TYR Z O 1
ATOM 6070 N N . GLU F 6 44 ? 109.855 155.921 173.492 1.00 388.85 44 GLU Z N 1
ATOM 6071 C CA . GLU F 6 44 ? 110.955 156.258 172.576 1.00 388.85 44 GLU Z CA 1
ATOM 6072 C C . GLU F 6 44 ? 112.057 157.024 173.301 1.00 388.85 44 GLU Z C 1
ATOM 6073 O O . GLU F 6 44 ? 113.221 156.973 172.885 1.00 388.85 44 GLU Z O 1
ATOM 6079 N N . LEU F 6 45 ? 111.723 157.732 174.389 1.00 383.48 45 LEU Z N 1
ATOM 6080 C CA . LEU F 6 45 ? 112.784 158.289 175.232 1.00 383.48 45 LEU Z CA 1
ATOM 6081 C C . LEU F 6 45 ? 113.649 157.183 175.829 1.00 383.48 45 LEU Z C 1
ATOM 6082 O O . LEU F 6 45 ? 114.875 157.332 175.949 1.00 383.48 45 LEU Z O 1
ATOM 6087 N N . LEU F 6 46 ? 113.023 156.066 176.209 1.00 381.37 46 LEU Z N 1
ATOM 6088 C CA . LEU F 6 46 ? 113.766 154.925 176.729 1.00 381.37 46 LEU Z CA 1
ATOM 6089 C C . LEU F 6 46 ? 114.675 154.319 175.666 1.00 381.37 46 LEU Z C 1
ATOM 6090 O O . LEU F 6 46 ? 115.831 153.983 175.956 1.00 381.37 46 LEU Z O 1
ATOM 6095 N N . GLN F 6 47 ? 114.174 154.168 174.431 1.00 389.90 47 GLN Z N 1
ATOM 6096 C CA . GLN F 6 47 ? 115.058 153.702 173.358 1.00 389.90 47 GLN Z CA 1
ATOM 6097 C C . GLN F 6 47 ? 116.194 154.680 173.084 1.00 389.90 47 GLN Z C 1
ATOM 6098 O O . GLN F 6 47 ? 117.309 154.249 172.789 1.00 389.90 47 GLN Z O 1
ATOM 6104 N N . ALA F 6 48 ? 115.944 155.988 173.182 1.00 386.87 48 ALA Z N 1
ATOM 6105 C CA . ALA F 6 48 ? 117.014 156.960 172.957 1.00 386.87 48 ALA Z CA 1
ATOM 6106 C C . ALA F 6 48 ? 118.108 156.841 174.018 1.00 386.87 48 ALA Z C 1
ATOM 6107 O O . ALA F 6 48 ? 119.307 156.783 173.693 1.00 386.87 48 ALA Z O 1
ATOM 6109 N N . ARG F 6 49 ? 117.706 156.784 175.295 1.00 374.07 49 ARG Z N 1
ATOM 6110 C CA . ARG F 6 49 ? 118.684 156.658 176.373 1.00 374.07 49 ARG Z CA 1
ATOM 6111 C C . ARG F 6 49 ? 119.449 155.343 176.301 1.00 374.07 49 ARG Z C 1
ATOM 6112 O O . ARG F 6 49 ? 120.683 155.331 176.455 1.00 374.07 49 ARG Z O 1
ATOM 6120 N N . ASP F 6 50 ? 118.741 154.236 176.050 1.00 378.61 50 ASP Z N 1
ATOM 6121 C CA . ASP F 6 50 ? 119.395 152.945 175.885 1.00 378.61 50 ASP Z CA 1
ATOM 6122 C C . ASP F 6 50 ? 120.325 152.962 174.679 1.00 378.61 50 ASP Z C 1
ATOM 6123 O O . ASP F 6 50 ? 121.416 152.382 174.714 1.00 378.61 50 ASP Z O 1
ATOM 6128 N N . ALA F 6 51 ? 119.928 153.678 173.625 1.00 384.74 51 ALA Z N 1
ATOM 6129 C CA . ALA F 6 51 ? 120.706 153.720 172.399 1.00 384.74 51 ALA Z CA 1
ATOM 6130 C C . ALA F 6 51 ? 122.016 154.466 172.577 1.00 384.74 51 ALA Z C 1
ATOM 6131 O O . ALA F 6 51 ? 123.009 154.113 171.930 1.00 384.74 51 ALA Z O 1
ATOM 6133 N N . ARG F 6 52 ? 122.063 155.507 173.416 1.00 379.99 52 ARG Z N 1
ATOM 6134 C CA . ARG F 6 52 ? 123.367 156.162 173.513 1.00 379.99 52 ARG Z CA 1
ATOM 6135 C C . ARG F 6 52 ? 124.188 155.638 174.695 1.00 379.99 52 ARG Z C 1
ATOM 6136 O O . ARG F 6 52 ? 125.420 155.769 174.693 1.00 379.99 52 ARG Z O 1
ATOM 6144 N N . VAL F 6 53 ? 123.566 154.941 175.660 1.00 373.21 53 VAL Z N 1
ATOM 6145 C CA . VAL F 6 53 ? 124.421 154.216 176.608 1.00 373.21 53 VAL Z CA 1
ATOM 6146 C C . VAL F 6 53 ? 125.057 152.998 175.938 1.00 373.21 53 VAL Z C 1
ATOM 6147 O O . VAL F 6 53 ? 126.218 152.655 176.221 1.00 373.21 53 VAL Z O 1
ATOM 6151 N N . THR F 6 54 ? 124.343 152.358 174.999 1.00 369.85 54 THR Z N 1
ATOM 6152 C CA . THR F 6 54 ? 124.918 151.199 174.325 1.00 369.85 54 THR Z CA 1
ATOM 6153 C C . THR F 6 54 ? 125.899 151.616 173.237 1.00 369.85 54 THR Z C 1
ATOM 6154 O O . THR F 6 54 ? 126.445 150.755 172.538 1.00 369.85 54 THR Z O 1
ATOM 6158 N N . SER F 6 55 ? 126.115 152.923 173.058 1.00 369.77 55 SER Z N 1
ATOM 6159 C CA . SER F 6 55 ? 127.243 153.379 172.258 1.00 369.77 55 SER Z CA 1
ATOM 6160 C C . SER F 6 55 ? 128.380 153.900 173.129 1.00 369.77 55 SER Z C 1
ATOM 6161 O O . SER F 6 55 ? 129.548 153.767 172.746 1.00 369.77 55 SER Z O 1
ATOM 6164 N N . GLU F 6 56 ? 128.080 154.491 174.293 1.00 359.08 56 GLU Z N 1
ATOM 6165 C CA . GLU F 6 56 ? 129.176 154.995 175.116 1.00 359.08 56 GLU Z CA 1
ATOM 6166 C C . GLU F 6 56 ? 129.847 153.901 175.941 1.00 359.08 56 GLU Z C 1
ATOM 6167 O O . GLU F 6 56 ? 130.938 154.137 176.471 1.00 359.08 56 GLU Z O 1
ATOM 6173 N N . LEU F 6 57 ? 129.228 152.722 176.080 1.00 338.52 57 LEU Z N 1
ATOM 6174 C CA . LEU F 6 57 ? 129.895 151.656 176.830 1.00 338.52 57 LEU Z CA 1
ATOM 6175 C C . LEU F 6 57 ? 131.121 151.104 176.096 1.00 338.52 57 LEU Z C 1
ATOM 6176 O O . LEU F 6 57 ? 132.120 150.734 176.738 1.00 338.52 57 LEU Z O 1
ATOM 6181 N N . GLU F 6 58 ? 131.069 151.054 174.758 1.00 329.54 58 GLU Z N 1
ATOM 6182 C CA . GLU F 6 58 ? 132.198 150.571 173.966 1.00 329.54 58 GLU Z CA 1
ATOM 6183 C C . GLU F 6 58 ? 133.447 151.417 174.142 1.00 329.54 58 GLU Z C 1
ATOM 6184 O O . GLU F 6 58 ? 134.550 150.880 174.025 1.00 329.54 58 GLU Z O 1
ATOM 6190 N N . ALA F 6 59 ? 133.298 152.717 174.407 1.00 320.98 59 ALA Z N 1
ATOM 6191 C CA . ALA F 6 59 ? 134.458 153.580 174.603 1.00 320.98 59 ALA Z CA 1
ATOM 6192 C C . ALA F 6 59 ? 135.292 153.111 175.789 1.00 320.98 59 ALA Z C 1
ATOM 6193 O O . ALA F 6 59 ? 136.499 152.875 175.662 1.00 320.98 59 ALA Z O 1
ATOM 6195 N N . ARG F 6 60 ? 134.644 152.912 176.941 1.00 310.54 60 ARG Z N 1
ATOM 6196 C CA . ARG F 6 60 ? 135.359 152.428 178.117 1.00 310.54 60 ARG Z CA 1
ATOM 6197 C C . ARG F 6 60 ? 135.836 150.992 177.941 1.00 310.54 60 ARG Z C 1
ATOM 6198 O O . ARG F 6 60 ? 136.942 150.656 178.387 1.00 310.54 60 ARG Z O 1
ATOM 6206 N N . ILE F 6 61 ? 135.038 150.141 177.282 1.00 300.14 61 ILE Z N 1
ATOM 6207 C CA . ILE F 6 61 ? 135.438 148.742 177.098 1.00 300.14 61 ILE Z CA 1
ATOM 6208 C C . ILE F 6 61 ? 136.697 148.643 176.238 1.00 300.14 61 ILE Z C 1
ATOM 6209 O O . ILE F 6 61 ? 137.678 147.991 176.617 1.00 300.14 61 ILE Z O 1
ATOM 6214 N N . LYS F 6 62 ? 136.699 149.312 175.083 1.00 296.54 62 LYS Z N 1
ATOM 6215 C CA . LYS F 6 62 ? 137.861 149.248 174.204 1.00 296.54 62 LYS Z CA 1
ATOM 6216 C C . LYS F 6 62 ? 139.044 150.021 174.771 1.00 296.54 62 LYS Z C 1
ATOM 6217 O O . LYS F 6 62 ? 140.195 149.648 174.519 1.00 296.54 62 LYS Z O 1
ATOM 6223 N N . GLN F 6 63 ? 138.791 151.081 175.550 1.00 290.88 63 GLN Z N 1
ATOM 6224 C CA . GLN F 6 63 ? 139.880 151.790 176.214 1.00 290.88 63 GLN Z CA 1
ATOM 6225 C C . GLN F 6 63 ? 140.590 150.888 177.215 1.00 290.88 63 GLN Z C 1
ATOM 6226 O O . GLN F 6 63 ? 141.824 150.809 177.229 1.00 290.88 63 GLN Z O 1
ATOM 6232 N N . PHE F 6 64 ? 139.823 150.175 178.045 1.00 285.50 64 PHE Z N 1
ATOM 6233 C CA . PHE F 6 64 ? 140.453 149.263 178.992 1.00 285.50 64 PHE Z CA 1
ATOM 6234 C C . PHE F 6 64 ? 141.097 148.076 178.288 1.00 285.50 64 PHE Z C 1
ATOM 6235 O O . PHE F 6 64 ? 142.135 147.583 178.744 1.00 285.50 64 PHE Z O 1
ATOM 6243 N N . PHE F 6 65 ? 140.519 147.621 177.171 1.00 266.72 65 PHE Z N 1
ATOM 6244 C CA . PHE F 6 65 ? 141.119 146.517 176.425 1.00 266.72 65 PHE Z CA 1
ATOM 6245 C C . PHE F 6 65 ? 142.463 146.909 175.821 1.00 266.72 65 PHE Z C 1
ATOM 6246 O O . PHE F 6 65 ? 143.433 146.147 175.913 1.00 266.72 65 PHE Z O 1
ATOM 6254 N N . ILE F 6 66 ? 142.546 148.095 175.210 1.00 260.16 66 ILE Z N 1
ATOM 6255 C CA . ILE F 6 66 ? 143.817 148.515 174.630 1.00 260.16 66 ILE Z CA 1
ATOM 6256 C C . ILE F 6 66 ? 144.805 148.887 175.731 1.00 260.16 66 ILE Z C 1
ATOM 6257 O O . ILE F 6 66 ? 146.022 148.750 175.552 1.00 260.16 66 ILE Z O 1
ATOM 6262 N N . THR F 6 67 ? 144.310 149.307 176.902 1.00 261.70 67 THR Z N 1
ATOM 6263 C CA . THR F 6 67 ? 145.201 149.558 178.029 1.00 261.70 67 THR Z CA 1
ATOM 6264 C C . THR F 6 67 ? 145.810 148.263 178.556 1.00 261.70 67 THR Z C 1
ATOM 6265 O O . THR F 6 67 ? 147.005 148.217 178.868 1.00 261.70 67 THR Z O 1
ATOM 6269 N N . LEU F 6 68 ? 145.009 147.199 178.656 1.00 255.29 68 LEU Z N 1
ATOM 6270 C CA . LEU F 6 68 ? 145.527 145.945 179.194 1.00 255.29 68 LEU Z CA 1
ATOM 6271 C C . LEU F 6 68 ? 146.412 145.233 178.176 1.00 255.29 68 LEU Z C 1
ATOM 6272 O O . LEU F 6 68 ? 147.416 144.610 178.544 1.00 255.29 68 LEU Z O 1
ATOM 6277 N N . ARG F 6 69 ? 146.064 145.313 176.888 1.00 237.51 69 ARG Z N 1
ATOM 6278 C CA . ARG F 6 69 ? 146.929 144.727 175.870 1.00 237.51 69 ARG Z CA 1
ATOM 6279 C C . ARG F 6 69 ? 148.184 145.556 175.631 1.00 237.51 69 ARG Z C 1
ATOM 6280 O O . ARG F 6 69 ? 149.177 145.018 175.130 1.00 237.51 69 ARG Z O 1
ATOM 6288 N N . SER F 6 70 ? 148.167 146.845 175.977 1.00 234.51 70 SER Z N 1
ATOM 6289 C CA . SER F 6 70 ? 149.385 147.641 175.916 1.00 234.51 70 SER Z CA 1
ATOM 6290 C C . SER F 6 70 ? 150.325 147.323 177.071 1.00 234.51 70 SER Z C 1
ATOM 6291 O O . SER F 6 70 ? 151.541 147.508 176.944 1.00 234.51 70 SER Z O 1
ATOM 6294 N N . ARG F 6 71 ? 149.787 146.850 178.195 1.00 240.28 71 ARG Z N 1
ATOM 6295 C CA . ARG F 6 71 ? 150.598 146.485 179.349 1.00 240.28 71 ARG Z CA 1
ATOM 6296 C C . ARG F 6 71 ? 151.050 145.031 179.323 1.00 240.28 71 ARG Z C 1
ATOM 6297 O O . ARG F 6 71 ? 151.659 144.575 180.298 1.00 240.28 71 ARG Z O 1
ATOM 6305 N N . LEU F 6 72 ? 150.755 144.298 178.253 1.00 218.60 72 LEU Z N 1
ATOM 6306 C CA . LEU F 6 72 ? 151.118 142.889 178.138 1.00 218.60 72 LEU Z CA 1
ATOM 6307 C C . LEU F 6 72 ? 152.635 142.714 178.084 1.00 218.60 72 LEU Z C 1
ATOM 6308 O O . LEU F 6 72 ? 153.168 141.691 178.514 1.00 218.60 72 LEU Z O 1
ATOM 6313 N N . SER F 6 86 ? 162.151 135.398 173.053 1.00 144.16 86 SER Z N 1
ATOM 6314 C CA . SER F 6 86 ? 161.837 136.141 174.266 1.00 144.16 86 SER Z CA 1
ATOM 6315 C C . SER F 6 86 ? 161.193 137.482 173.938 1.00 144.16 86 SER Z C 1
ATOM 6316 O O . SER F 6 86 ? 160.519 137.626 172.919 1.00 144.16 86 SER Z O 1
ATOM 6319 N N . LEU F 6 87 ? 161.410 138.466 174.812 1.00 149.83 87 LEU Z N 1
ATOM 6320 C CA . LEU F 6 87 ? 160.820 139.786 174.618 1.00 149.83 87 LEU Z CA 1
ATOM 6321 C C . LEU F 6 87 ? 161.645 140.622 173.645 1.00 149.83 87 LEU Z C 1
ATOM 6322 O O . LEU F 6 87 ? 161.143 141.062 172.606 1.00 149.83 87 LEU Z O 1
ATOM 6327 N N . GLU F 6 88 ? 162.919 140.849 173.968 1.00 141.06 88 GLU Z N 1
ATOM 6328 C CA . GLU F 6 88 ? 163.788 141.636 173.102 1.00 141.06 88 GLU Z CA 1
ATOM 6329 C C . GLU F 6 88 ? 164.334 140.835 171.929 1.00 141.06 88 GLU Z C 1
ATOM 6330 O O . GLU F 6 88 ? 165.017 141.411 171.075 1.00 141.06 88 GLU Z O 1
ATOM 6332 N N . THR F 6 89 ? 164.063 139.528 171.878 1.00 144.31 89 THR Z N 1
ATOM 6333 C CA . THR F 6 89 ? 164.515 138.702 170.762 1.00 144.31 89 THR Z CA 1
ATOM 6334 C C . THR F 6 89 ? 163.839 139.105 169.456 1.00 144.31 89 THR Z C 1
ATOM 6335 O O . THR F 6 89 ? 164.488 139.127 168.403 1.00 144.31 89 THR Z O 1
ATOM 6339 N N . LEU F 6 90 ? 162.552 139.458 169.514 1.00 148.21 90 LEU Z N 1
ATOM 6340 C CA . LEU F 6 90 ? 161.793 139.746 168.300 1.00 148.21 90 LEU Z CA 1
ATOM 6341 C C . LEU F 6 90 ? 162.223 141.044 167.632 1.00 148.21 90 LEU Z C 1
ATOM 6342 O O . LEU F 6 90 ? 161.920 141.252 166.454 1.00 148.21 90 LEU Z O 1
ATOM 6347 N N . ILE F 6 91 ? 162.917 141.924 168.356 1.00 141.71 91 ILE Z N 1
ATOM 6348 C CA . ILE F 6 91 ? 163.343 143.196 167.777 1.00 141.71 91 ILE Z CA 1
ATOM 6349 C C . ILE F 6 91 ? 164.373 142.981 166.673 1.00 141.71 91 ILE Z C 1
ATOM 6350 O O . ILE F 6 91 ? 164.276 143.587 165.597 1.00 141.71 91 ILE Z O 1
ATOM 6355 N N . ASP F 6 92 ? 165.354 142.105 166.907 1.00 141.41 92 ASP Z N 1
ATOM 6356 C CA . ASP F 6 92 ? 166.356 141.807 165.885 1.00 141.41 92 ASP Z CA 1
ATOM 6357 C C . ASP F 6 92 ? 165.724 141.121 164.679 1.00 141.41 92 ASP Z C 1
ATOM 6358 O O . ASP F 6 92 ? 166.083 141.403 163.529 1.00 141.41 92 ASP Z O 1
ATOM 6360 N N . ALA F 6 93 ? 164.766 140.223 164.926 1.00 132.82 93 ALA Z N 1
ATOM 6361 C CA . ALA F 6 93 ? 164.040 139.590 163.829 1.00 132.82 93 ALA Z CA 1
ATOM 6362 C C . ALA F 6 93 ? 163.221 140.604 163.042 1.00 132.82 93 ALA Z C 1
ATOM 6363 O O . ALA F 6 93 ? 163.096 140.489 161.818 1.00 132.82 93 ALA Z O 1
ATOM 6365 N N . LEU F 6 94 ? 162.677 141.613 163.720 1.00 129.86 94 LEU Z N 1
ATOM 6366 C CA . LEU F 6 94 ? 161.880 142.617 163.030 1.00 129.86 94 LEU Z CA 1
ATOM 6367 C C . LEU F 6 94 ? 162.767 143.529 162.190 1.00 129.86 94 LEU Z C 1
ATOM 6368 O O . LEU F 6 94 ? 162.380 143.937 161.091 1.00 129.86 94 LEU Z O 1
ATOM 6373 N N . TYR F 6 95 ? 163.966 143.857 162.684 1.00 133.54 95 TYR Z N 1
ATOM 6374 C CA . TYR F 6 95 ? 164.931 144.531 161.812 1.00 133.54 95 TYR Z CA 1
ATOM 6375 C C . TYR F 6 95 ? 165.370 143.655 160.645 1.00 133.54 95 TYR Z C 1
ATOM 6376 O O . TYR F 6 95 ? 165.631 144.178 159.557 1.00 133.54 95 TYR Z O 1
ATOM 6385 N N . LYS F 6 96 ? 165.458 142.337 160.843 1.00 130.90 96 LYS Z N 1
ATOM 6386 C CA . LYS F 6 96 ? 165.776 141.443 159.731 1.00 130.90 96 LYS Z CA 1
ATOM 6387 C C . LYS F 6 96 ? 164.692 141.495 158.658 1.00 130.90 96 LYS Z C 1
ATOM 6388 O O . LYS F 6 96 ? 164.986 141.605 157.462 1.00 130.90 96 LYS Z O 1
ATOM 6394 N N . ILE F 6 97 ? 163.426 141.453 159.080 1.00 121.87 97 ILE Z N 1
ATOM 6395 C CA . ILE F 6 97 ? 162.307 141.554 158.144 1.00 121.87 97 ILE Z CA 1
ATOM 6396 C C . ILE F 6 97 ? 162.263 142.929 157.475 1.00 121.87 97 ILE Z C 1
ATOM 6397 O O . ILE F 6 97 ? 161.979 143.035 156.272 1.00 121.87 97 ILE Z O 1
ATOM 6402 N N . ASN F 6 98 ? 162.550 143.995 158.229 1.00 117.74 98 ASN Z N 1
ATOM 6403 C CA . ASN F 6 98 ? 162.562 145.342 157.664 1.00 117.74 98 ASN Z CA 1
ATOM 6404 C C . ASN F 6 98 ? 163.666 145.504 156.625 1.00 117.74 98 ASN Z C 1
ATOM 6405 O O . ASN F 6 98 ? 163.470 146.170 155.602 1.00 117.74 98 ASN Z O 1
ATOM 6410 N N . ASP F 6 99 ? 164.836 144.914 156.873 1.00 121.67 99 ASP Z N 1
ATOM 6411 C CA . ASP F 6 99 ? 165.899 144.950 155.876 1.00 121.67 99 ASP Z CA 1
ATOM 6412 C C . ASP F 6 99 ? 165.580 144.057 154.684 1.00 121.67 99 ASP Z C 1
ATOM 6413 O O . ASP F 6 99 ? 166.030 144.336 153.567 1.00 121.67 99 ASP Z O 1
ATOM 6415 N N . LEU F 6 100 ? 164.820 142.981 154.901 1.00 116.16 100 LEU Z N 1
ATOM 6416 C CA . LEU F 6 100 ? 164.477 142.082 153.803 1.00 116.16 100 LEU Z CA 1
ATOM 6417 C C . LEU F 6 100 ? 163.495 142.737 152.837 1.00 116.16 100 LEU Z C 1
ATOM 6418 O O . LEU F 6 100 ? 163.702 142.716 151.617 1.00 116.16 100 LEU Z O 1
ATOM 6423 N N . LEU F 6 101 ? 162.424 143.337 153.365 1.00 117.35 101 LEU Z N 1
ATOM 6424 C CA . LEU F 6 101 ? 161.354 143.818 152.488 1.00 117.35 101 LEU Z CA 1
ATOM 6425 C C . LEU F 6 101 ? 161.743 145.061 151.695 1.00 117.35 101 LEU Z C 1
ATOM 6426 O O . LEU F 6 101 ? 161.273 145.230 150.565 1.00 117.35 101 LEU Z O 1
ATOM 6431 N N . GLN F 6 102 ? 162.581 145.942 152.244 1.00 122.73 102 GLN Z N 1
ATOM 6432 C CA . GLN F 6 102 ? 162.978 147.119 151.475 1.00 122.73 102 GLN Z CA 1
ATOM 6433 C C . GLN F 6 102 ? 163.882 146.735 150.309 1.00 122.73 102 GLN Z C 1
ATOM 6434 O O . GLN F 6 102 ? 163.737 147.264 149.197 1.00 122.73 102 GLN Z O 1
ATOM 6440 N N . GLN F 6 103 ? 164.798 145.791 150.536 1.00 122.93 103 GLN Z N 1
ATOM 6441 C CA . GLN F 6 103 ? 165.593 145.244 149.443 1.00 122.93 103 GLN Z CA 1
ATOM 6442 C C . GLN F 6 103 ? 164.720 144.494 148.445 1.00 122.93 103 GLN Z C 1
ATOM 6443 O O . GLN F 6 103 ? 165.010 144.496 147.242 1.00 122.93 103 GLN Z O 1
ATOM 6449 N N . ARG F 6 104 ? 163.651 143.850 148.924 1.00 127.66 104 ARG Z N 1
ATOM 6450 C CA . ARG F 6 104 ? 162.716 143.177 148.027 1.00 127.66 104 ARG Z CA 1
ATOM 6451 C C . ARG F 6 104 ? 161.987 144.177 147.134 1.00 127.66 104 ARG Z C 1
ATOM 6452 O O . ARG F 6 104 ? 161.802 143.930 145.937 1.00 127.66 104 ARG Z O 1
ATOM 6460 N N . LEU F 6 105 ? 161.569 145.312 147.700 1.00 116.11 105 LEU Z N 1
ATOM 6461 C CA . LEU F 6 105 ? 160.879 146.340 146.926 1.00 116.11 105 LEU Z CA 1
ATOM 6462 C C . LEU F 6 105 ? 161.817 147.094 145.995 1.00 116.11 105 LEU Z C 1
ATOM 6463 O O . LEU F 6 105 ? 161.355 147.674 145.000 1.00 116.11 105 LEU Z O 1
ATOM 6468 N N . GLN F 6 106 ? 163.117 147.114 146.305 1.00 122.67 106 GLN Z N 1
ATOM 6469 C CA . GLN F 6 106 ? 164.086 147.699 145.384 1.00 122.67 106 GLN Z CA 1
ATOM 6470 C C . GLN F 6 106 ? 164.101 146.964 144.047 1.00 122.67 106 GLN Z C 1
ATOM 6471 O O . GLN F 6 106 ? 164.344 147.581 143.003 1.00 122.67 106 GLN Z O 1
ATOM 6477 N N . ILE F 6 107 ? 163.809 145.660 144.059 1.00 120.42 107 ILE Z N 1
ATOM 6478 C CA . ILE F 6 107 ? 163.733 144.886 142.822 1.00 120.42 107 ILE Z CA 1
ATOM 6479 C C . ILE F 6 107 ? 162.587 145.382 141.946 1.00 120.42 107 ILE Z C 1
ATOM 6480 O O . ILE F 6 107 ? 162.748 145.580 140.735 1.00 120.42 107 ILE Z O 1
ATOM 6485 N N . LEU F 6 108 ? 161.414 145.603 142.549 1.00 114.52 108 LEU Z N 1
ATOM 6486 C CA . LEU F 6 108 ? 160.275 146.105 141.783 1.00 114.52 108 LEU Z CA 1
ATOM 6487 C C . LEU F 6 108 ? 160.515 147.527 141.297 1.00 114.52 108 LEU Z C 1
ATOM 6488 O O . LEU F 6 108 ? 160.106 147.880 140.187 1.00 114.52 108 LEU Z O 1
ATOM 6493 N N . ASP F 6 109 ? 161.175 148.355 142.112 1.00 125.97 109 ASP Z N 1
ATOM 6494 C CA . ASP F 6 109 ? 161.500 149.709 141.668 1.00 125.97 109 ASP Z CA 1
ATOM 6495 C C . ASP F 6 109 ? 162.457 149.691 140.478 1.00 125.97 109 ASP Z C 1
ATOM 6496 O O . ASP F 6 109 ? 162.276 150.446 139.511 1.00 125.97 109 ASP Z O 1
ATOM 6501 N N . ASP F 6 110 ? 163.466 148.815 140.520 1.00 121.51 110 ASP Z N 1
ATOM 6502 C CA . ASP F 6 110 ? 164.398 148.691 139.403 1.00 121.51 110 ASP Z CA 1
ATOM 6503 C C . ASP F 6 110 ? 163.707 148.141 138.160 1.00 121.51 110 ASP Z C 1
ATOM 6504 O O . ASP F 6 110 ? 164.058 148.514 137.035 1.00 121.51 110 ASP Z O 1
ATOM 6506 N N . ALA F 6 111 ? 162.732 147.246 138.341 1.00 117.72 111 ALA Z N 1
ATOM 6507 C CA . ALA F 6 111 ? 161.964 146.754 137.201 1.00 117.72 111 ALA Z CA 1
ATOM 6508 C C . ALA F 6 111 ? 161.082 147.844 136.602 1.00 117.72 111 ALA Z C 1
ATOM 6509 O O . ALA F 6 111 ? 160.899 147.890 135.380 1.00 117.72 111 ALA Z O 1
ATOM 6511 N N . ILE F 6 112 ? 160.526 148.715 137.442 1.00 113.48 112 ILE Z N 1
ATOM 6512 C CA . ILE F 6 112 ? 159.693 149.812 136.960 1.00 113.48 112 ILE Z CA 1
ATOM 6513 C C . ILE F 6 112 ? 160.525 150.851 136.208 1.00 113.48 112 ILE Z C 1
ATOM 6514 O O . ILE F 6 112 ? 160.046 151.437 135.225 1.00 113.48 112 ILE Z O 1
ATOM 6519 N N . GLN F 6 113 ? 161.770 151.087 136.647 1.00 118.73 113 GLN Z N 1
ATOM 6520 C CA . GLN F 6 113 ? 162.621 152.087 135.998 1.00 118.73 113 GLN Z CA 1
ATOM 6521 C C . GLN F 6 113 ? 162.881 151.751 134.532 1.00 118.73 113 GLN Z C 1
ATOM 6522 O O . GLN F 6 113 ? 162.830 152.636 133.666 1.00 118.73 113 GLN Z O 1
ATOM 6528 N N . GLU F 6 114 ? 163.153 150.477 134.236 1.00 120.81 114 GLU Z N 1
ATOM 6529 C CA . GLU F 6 114 ? 163.407 150.062 132.859 1.00 120.81 114 GLU Z CA 1
ATOM 6530 C C . GLU F 6 114 ? 162.175 150.265 131.982 1.00 120.81 114 GLU Z C 1
ATOM 6531 O O . GLU F 6 114 ? 162.275 150.768 130.856 1.00 120.81 114 GLU Z O 1
ATOM 6533 N N . LYS F 6 115 ? 160.997 149.904 132.499 1.00 119.46 115 LYS Z N 1
ATOM 6534 C CA . LYS F 6 115 ? 159.768 150.040 131.723 1.00 119.46 115 LYS Z CA 1
ATOM 6535 C C . LYS F 6 115 ? 159.407 151.503 131.488 1.00 119.46 115 LYS Z C 1
ATOM 6536 O O . LYS F 6 115 ? 158.950 151.865 130.396 1.00 119.46 115 LYS Z O 1
ATOM 6542 N N . THR F 6 116 ? 159.603 152.363 132.492 1.00 125.98 116 THR Z N 1
ATOM 6543 C CA . THR F 6 116 ? 159.248 153.766 132.296 1.00 125.98 116 THR Z CA 1
ATOM 6544 C C . THR F 6 116 ? 160.253 154.468 131.387 1.00 125.98 116 THR Z C 1
ATOM 6545 O O . THR F 6 116 ? 159.874 155.362 130.621 1.00 125.98 116 THR Z O 1
ATOM 6549 N N . SER F 6 117 ? 161.524 154.045 131.405 1.00 128.93 117 SER Z N 1
ATOM 6550 C CA . SER F 6 117 ? 162.473 154.573 130.429 1.00 128.93 117 SER Z CA 1
ATOM 6551 C C . SER F 6 117 ? 162.129 154.092 129.024 1.00 128.93 117 SER Z C 1
ATOM 6552 O O . SER F 6 117 ? 162.275 154.841 128.050 1.00 128.93 117 SER Z O 1
ATOM 6555 N N . GLU F 6 118 ? 161.654 152.848 128.910 1.00 124.85 118 GLU Z N 1
ATOM 6556 C CA . GLU F 6 118 ? 161.199 152.313 127.630 1.00 124.85 118 GLU Z CA 1
ATOM 6557 C C . GLU F 6 118 ? 160.034 153.120 127.067 1.00 124.85 118 GLU Z C 1
ATOM 6558 O O . GLU F 6 118 ? 160.029 153.492 125.885 1.00 124.85 118 GLU Z O 1
ATOM 6564 N N . LEU F 6 119 ? 159.038 153.410 127.906 1.00 130.77 119 LEU Z N 1
ATOM 6565 C CA . LEU F 6 119 ? 157.887 154.177 127.438 1.00 130.77 119 LEU Z CA 1
ATOM 6566 C C . LEU F 6 119 ? 158.252 155.630 127.151 1.00 130.77 119 LEU Z C 1
ATOM 6567 O O . LEU F 6 119 ? 157.700 156.229 126.220 1.00 130.77 119 LEU Z O 1
ATOM 6572 N N . ALA F 6 120 ? 159.179 156.209 127.922 1.00 137.04 120 ALA Z N 1
ATOM 6573 C CA . ALA F 6 120 ? 159.632 157.567 127.637 1.00 137.04 120 ALA Z CA 1
ATOM 6574 C C . ALA F 6 120 ? 160.388 157.631 126.315 1.00 137.04 120 ALA Z C 1
ATOM 6575 O O . ALA F 6 120 ? 160.284 158.620 125.580 1.00 137.04 120 ALA Z O 1
ATOM 6577 N N . GLU F 6 121 ? 161.168 156.591 126.004 1.00 129.61 121 GLU Z N 1
ATOM 6578 C CA . GLU F 6 121 ? 161.819 156.517 124.699 1.00 129.61 121 GLU Z CA 1
ATOM 6579 C C . GLU F 6 121 ? 160.797 156.366 123.579 1.00 129.61 121 GLU Z C 1
ATOM 6580 O O . GLU F 6 121 ? 160.922 157.008 122.529 1.00 129.61 121 GLU Z O 1
ATOM 6582 N N . PHE F 6 122 ? 159.774 155.531 123.790 1.00 123.61 122 PHE Z N 1
ATOM 6583 C CA . PHE F 6 122 ? 158.743 155.333 122.772 1.00 123.61 122 PHE Z CA 1
ATOM 6584 C C . PHE F 6 122 ? 157.955 156.608 122.496 1.00 123.61 122 PHE Z C 1
ATOM 6585 O O . PHE F 6 122 ? 157.618 156.887 121.337 1.00 123.61 122 PHE Z O 1
ATOM 6593 N N . GLU F 6 123 ? 157.643 157.379 123.544 1.00 132.30 123 GLU Z N 1
ATOM 6594 C CA . GLU F 6 123 ? 156.832 158.584 123.386 1.00 132.30 123 GLU Z CA 1
ATOM 6595 C C . GLU F 6 123 ? 157.534 159.615 122.511 1.00 132.30 123 GLU Z C 1
ATOM 6596 O O . GLU F 6 123 ? 156.901 160.277 121.680 1.00 132.30 123 GLU Z O 1
ATOM 6598 N N . ASN F 6 124 ? 158.847 159.766 122.684 1.00 138.43 124 ASN Z N 1
ATOM 6599 C CA . ASN F 6 124 ? 159.603 160.641 121.800 1.00 138.43 124 ASN Z CA 1
ATOM 6600 C C . ASN F 6 124 ? 159.946 159.968 120.479 1.00 138.43 124 ASN Z C 1
ATOM 6601 O O . ASN F 6 124 ? 160.329 160.658 119.529 1.00 138.43 124 ASN Z O 1
ATOM 6606 N N . MET F 6 125 ? 159.822 158.642 120.393 1.00 132.48 125 MET Z N 1
ATOM 6607 C CA . MET F 6 125 ? 160.059 157.976 119.119 1.00 132.48 125 MET Z CA 1
ATOM 6608 C C . MET F 6 125 ? 158.875 158.171 118.179 1.00 132.48 125 MET Z C 1
ATOM 6609 O O . MET F 6 125 ? 159.050 158.266 116.959 1.00 132.48 125 MET Z O 1
ATOM 6614 N N . VAL F 6 126 ? 157.658 158.250 118.726 1.00 137.25 126 VAL Z N 1
ATOM 6615 C CA . VAL F 6 126 ? 156.470 158.379 117.886 1.00 137.25 126 VAL Z CA 1
ATOM 6616 C C . VAL F 6 126 ? 155.917 159.795 117.845 1.00 137.25 126 VAL Z C 1
ATOM 6617 O O . VAL F 6 126 ? 154.869 160.015 117.224 1.00 137.25 126 VAL Z O 1
ATOM 6621 N N . ARG F 6 127 ? 156.572 160.761 118.483 1.00 147.79 127 ARG Z N 1
ATOM 6622 C CA . ARG F 6 127 ? 156.105 162.136 118.376 1.00 147.79 127 ARG Z CA 1
ATOM 6623 C C . ARG F 6 127 ? 156.446 162.698 117.000 1.00 147.79 127 ARG Z C 1
ATOM 6624 O O . ARG F 6 127 ? 157.500 162.401 116.429 1.00 147.79 127 ARG Z O 1
ATOM 6632 N N . SER F 6 128 ? 155.527 163.490 116.449 1.00 153.13 128 SER Z N 1
ATOM 6633 C CA . SER F 6 128 ? 155.670 164.081 115.121 1.00 153.13 128 SER Z CA 1
ATOM 6634 C C . SER F 6 128 ? 155.314 165.561 115.197 1.00 153.13 128 SER Z C 1
ATOM 6635 O O . SER F 6 128 ? 154.147 165.936 115.011 1.00 153.13 128 SER Z O 1
ATOM 6638 N N . PRO F 6 129 ? 156.286 166.429 115.471 1.00 168.11 129 PRO Z N 1
ATOM 6639 C CA . PRO F 6 129 ? 156.000 167.870 115.478 1.00 168.11 129 PRO Z CA 1
ATOM 6640 C C . PRO F 6 129 ? 155.816 168.417 114.071 1.00 168.11 129 PRO Z C 1
ATOM 6641 O O . PRO F 6 129 ? 156.666 169.155 113.562 1.00 168.11 129 PRO Z O 1
ATOM 6645 N N . SER F 6 130 ? 154.699 168.066 113.439 1.00 176.72 130 SER Z N 1
ATOM 6646 C CA . SER F 6 130 ? 154.437 168.397 112.048 1.00 176.72 130 SER Z CA 1
ATOM 6647 C C . SER F 6 130 ? 153.095 169.106 111.934 1.00 176.72 130 SER Z C 1
ATOM 6648 O O . SER F 6 130 ? 152.405 169.352 112.928 1.00 176.72 130 SER Z O 1
ATOM 6651 N N . ALA F 6 131 ? 152.726 169.433 110.694 1.00 179.20 131 ALA Z N 1
ATOM 6652 C CA . ALA F 6 131 ? 151.493 170.167 110.409 1.00 179.20 131 ALA Z CA 1
ATOM 6653 C C . ALA F 6 131 ? 150.312 169.196 110.366 1.00 179.20 131 ALA Z C 1
ATOM 6654 O O . ALA F 6 131 ? 149.758 168.870 109.314 1.00 179.20 131 ALA Z O 1
ATOM 6656 N N . GLY F 6 132 ? 149.937 168.720 111.555 1.00 168.39 132 GLY Z N 1
ATOM 6657 C CA . GLY F 6 132 ? 148.760 167.873 111.665 1.00 168.39 132 GLY Z CA 1
ATOM 6658 C C . GLY F 6 132 ? 147.473 168.620 111.371 1.00 168.39 132 GLY Z C 1
ATOM 6659 O O . GLY F 6 132 ? 146.534 168.059 110.802 1.00 168.39 132 GLY Z O 1
ATOM 6660 N N . ASP F 6 133 ? 147.413 169.898 111.760 1.00 171.48 133 ASP Z N 1
ATOM 6661 C CA . ASP F 6 133 ? 146.206 170.691 111.548 1.00 171.48 133 ASP Z CA 1
ATOM 6662 C C . ASP F 6 133 ? 145.978 171.002 110.075 1.00 171.48 133 ASP Z C 1
ATOM 6663 O O . ASP F 6 133 ? 144.829 171.142 109.641 1.00 171.48 133 ASP Z O 1
ATOM 6665 N N . ASN F 6 134 ? 147.057 171.137 109.298 1.00 171.03 134 ASN Z N 1
ATOM 6666 C CA . ASN F 6 134 ? 146.914 171.354 107.861 1.00 171.03 134 ASN Z CA 1
ATOM 6667 C C . ASN F 6 134 ? 146.306 170.135 107.179 1.00 171.03 134 ASN Z C 1
ATOM 6668 O O . ASN F 6 134 ? 145.456 170.272 106.291 1.00 171.03 134 ASN Z O 1
ATOM 6670 N N . ALA F 6 135 ? 146.729 168.936 107.582 1.00 167.41 135 ALA Z N 1
ATOM 6671 C CA . ALA F 6 135 ? 146.118 167.720 107.059 1.00 167.41 135 ALA Z CA 1
ATOM 6672 C C . ALA F 6 135 ? 144.706 167.531 107.594 1.00 167.41 135 ALA Z C 1
ATOM 6673 O O . ALA F 6 135 ? 143.861 166.939 106.912 1.00 167.41 135 ALA Z O 1
ATOM 6675 N N . ILE F 6 136 ? 144.443 168.008 108.808 1.00 160.63 136 ILE Z N 1
ATOM 6676 C CA . ILE F 6 136 ? 143.127 167.944 109.438 1.00 160.63 136 ILE Z CA 1
ATOM 6677 C C . ILE F 6 136 ? 142.120 168.723 108.602 1.00 160.63 136 ILE Z C 1
ATOM 6678 O O . ILE F 6 136 ? 140.985 168.260 108.416 1.00 160.63 136 ILE Z O 1
ATOM 6680 N N . PRO F 6 137 ? 142.476 169.916 108.112 1.00 160.55 137 PRO Z N 1
ATOM 6681 C CA . PRO F 6 137 ? 141.550 170.633 107.218 1.00 160.55 137 PRO Z CA 1
ATOM 6682 C C . PRO F 6 137 ? 141.273 169.894 105.920 1.00 160.55 137 PRO Z C 1
ATOM 6683 O O . PRO F 6 137 ? 140.134 169.913 105.437 1.00 160.55 137 PRO Z O 1
ATOM 6685 N N . GLY F 6 138 ? 142.279 169.224 105.353 1.00 157.29 138 GLY Z N 1
ATOM 6686 C CA . GLY F 6 138 ? 142.049 168.443 104.148 1.00 157.29 138 GLY Z CA 1
ATOM 6687 C C . GLY F 6 138 ? 141.151 167.246 104.394 1.00 157.29 138 GLY Z C 1
ATOM 6688 O O . GLY F 6 138 ? 140.276 166.936 103.580 1.00 157.29 138 GLY Z O 1
ATOM 6689 N N . LEU F 6 139 ? 141.350 166.565 105.526 1.00 146.68 139 LEU Z N 1
ATOM 6690 C CA . LEU F 6 139 ? 140.482 165.451 105.892 1.00 146.68 139 LEU Z CA 1
ATOM 6691 C C . LEU F 6 139 ? 139.058 165.925 106.145 1.00 146.68 139 LEU Z C 1
ATOM 6692 O O . LEU F 6 139 ? 138.096 165.251 105.761 1.00 146.68 139 LEU Z O 1
ATOM 6694 N N . LEU F 6 140 ? 138.905 167.090 106.782 1.00 142.35 140 LEU Z N 1
ATOM 6695 C CA . LEU F 6 140 ? 137.576 167.648 107.017 1.00 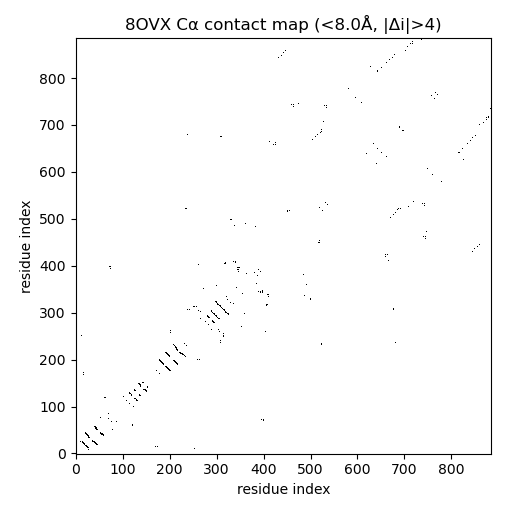142.35 140 LEU Z CA 1
ATOM 6696 C C . LEU F 6 140 ? 136.888 168.022 105.709 1.00 142.35 140 LEU Z C 1
ATOM 6697 O O . LEU F 6 140 ? 135.686 167.784 105.546 1.00 142.35 140 LEU Z O 1
ATOM 6699 N N . GLN F 6 141 ? 137.634 168.606 104.766 1.00 143.05 141 GLN Z N 1
ATOM 6700 C CA . GLN F 6 141 ? 137.061 168.950 103.467 1.00 143.05 141 GLN Z CA 1
ATOM 6701 C C . GLN F 6 141 ? 136.661 167.704 102.686 1.00 143.05 141 GLN Z C 1
ATOM 6702 O O . GLN F 6 141 ? 135.600 167.678 102.048 1.00 143.05 141 GLN Z O 1
ATOM 6704 N N . ILE F 6 142 ? 137.496 166.661 102.729 1.00 138.14 142 ILE Z N 1
ATOM 6705 C CA . ILE F 6 142 ? 137.169 165.413 102.046 1.00 138.14 142 ILE Z CA 1
ATOM 6706 C C . ILE F 6 142 ? 135.954 164.756 102.686 1.00 138.14 142 ILE Z C 1
ATOM 6707 O O . ILE F 6 142 ? 135.100 164.189 101.993 1.00 138.14 142 ILE Z O 1
ATOM 6709 N N . ILE F 6 143 ? 135.845 164.838 104.014 1.00 129.23 143 ILE Z N 1
ATOM 6710 C CA . ILE F 6 143 ? 134.695 164.273 104.710 1.00 129.23 143 ILE Z CA 1
ATOM 6711 C C . ILE F 6 143 ? 133.428 165.048 104.373 1.00 129.23 143 ILE Z C 1
ATOM 6712 O O . ILE F 6 143 ? 132.351 164.463 104.228 1.00 129.23 143 ILE Z O 1
ATOM 6714 N N . GLN F 6 144 ? 133.535 166.373 104.241 1.00 123.33 144 GLN Z N 1
ATOM 6715 C CA . GLN F 6 144 ? 132.377 167.182 103.870 1.00 123.33 144 GLN Z CA 1
ATOM 6716 C C . GLN F 6 144 ? 131.924 166.878 102.447 1.00 123.33 144 GLN Z C 1
ATOM 6717 O O . GLN F 6 144 ? 130.720 166.779 102.176 1.00 123.33 144 GLN Z O 1
ATOM 6719 N N . SER F 6 145 ? 132.878 166.721 101.526 1.00 124.18 145 SER Z N 1
ATOM 6720 C CA . SER F 6 145 ? 132.533 166.355 100.155 1.00 124.18 145 SER Z CA 1
ATOM 6721 C C . SER F 6 145 ? 131.913 164.964 100.094 1.00 124.18 145 SER Z C 1
ATOM 6722 O O . SER F 6 145 ? 130.959 164.732 99.341 1.00 124.18 145 SER Z O 1
ATOM 6724 N N . TYR F 6 146 ? 132.436 164.029 100.892 1.00 124.68 146 TYR Z N 1
ATOM 6725 C CA . TYR F 6 146 ? 131.864 162.689 100.957 1.00 124.68 146 TYR Z CA 1
ATOM 6726 C C . TYR F 6 146 ? 130.460 162.711 101.546 1.00 124.68 146 TYR Z C 1
ATOM 6727 O O . TYR F 6 146 ? 129.585 161.962 101.099 1.00 124.68 146 TYR Z O 1
ATOM 6729 N N . ILE F 6 147 ? 130.229 163.557 102.552 1.00 115.57 147 ILE Z N 1
ATOM 6730 C CA . ILE F 6 147 ? 128.899 163.689 103.140 1.00 115.57 147 ILE Z CA 1
ATOM 6731 C C . ILE F 6 147 ? 127.924 164.267 102.126 1.00 115.57 147 ILE Z C 1
ATOM 6732 O O . ILE F 6 147 ? 126.770 163.832 102.035 1.00 115.57 147 ILE Z O 1
ATOM 6734 N N . ASN F 6 148 ? 128.373 165.258 101.351 1.00 120.55 148 ASN Z N 1
ATOM 6735 C CA . ASN F 6 148 ? 127.530 165.837 100.308 1.00 120.55 148 ASN Z CA 1
ATOM 6736 C C . ASN F 6 148 ? 127.198 164.808 99.233 1.00 120.55 148 ASN Z C 1
ATOM 6737 O O . ASN F 6 148 ? 126.060 164.735 98.756 1.00 120.55 148 ASN Z O 1
ATOM 6739 N N . LEU F 6 149 ? 128.186 163.996 98.846 1.00 118.69 149 LEU Z N 1
ATOM 6740 C CA . LEU F 6 149 ? 127.946 162.954 97.852 1.00 118.69 149 LEU Z CA 1
ATOM 6741 C C . LEU F 6 149 ? 127.017 161.867 98.382 1.00 118.69 149 LEU Z C 1
ATOM 6742 O O . LEU F 6 149 ? 126.183 161.348 97.630 1.00 118.69 149 LEU Z O 1
ATOM 6744 N N . LEU F 6 150 ? 127.148 161.505 99.660 1.00 113.17 150 LEU Z N 1
ATOM 6745 C CA . LEU F 6 150 ? 126.269 160.500 100.247 1.00 113.17 150 LEU Z CA 1
ATOM 6746 C C . LEU F 6 150 ? 124.846 161.024 100.386 1.00 113.17 150 LEU Z C 1
ATOM 6747 O O . LEU F 6 150 ? 123.882 160.270 100.211 1.00 113.17 150 LEU Z O 1
ATOM 6749 N N . GLU F 6 151 ? 124.697 162.309 100.718 1.00 112.96 151 GLU Z N 1
ATOM 6750 C CA . GLU F 6 151 ? 123.373 162.921 100.747 1.00 112.96 151 GLU Z CA 1
ATOM 6751 C C . GLU F 6 151 ? 122.769 162.976 99.351 1.00 112.96 151 GLU Z C 1
ATOM 6752 O O . GLU F 6 151 ? 121.562 162.770 99.179 1.00 112.96 151 GLU Z O 1
ATOM 6754 N N . GLU F 6 152 ? 123.595 163.250 98.339 1.00 118.23 152 GLU Z N 1
ATOM 6755 C CA . GLU F 6 152 ? 123.122 163.204 96.962 1.00 118.23 152 GLU Z CA 1
ATOM 6756 C C . GLU F 6 152 ? 122.908 161.777 96.474 1.00 118.23 152 GLU Z C 1
ATOM 6757 O O . GLU F 6 152 ? 122.215 161.576 95.472 1.00 118.23 152 GLU Z O 1
ATOM 6759 N N . ASN F 6 153 ? 123.482 160.790 97.154 1.00 121.69 153 ASN Z N 1
ATOM 6760 C CA . ASN F 6 153 ? 123.305 159.393 96.778 1.00 121.69 153 ASN Z CA 1
ATOM 6761 C C . ASN F 6 153 ? 121.944 158.879 97.233 1.00 121.69 153 ASN Z C 1
ATOM 6762 O O . ASN F 6 153 ? 121.497 159.178 98.340 1.00 121.69 153 ASN Z O 1
#